Protein AF-A0A8T5R3T9-F1 (afdb_monomer_lite)

Radius of gyration: 33.56 Å; chains: 1; bounding box: 64×72×99 Å

Sequence (765 aa):
MAFEPASALIGLREGMEIFLVVGILLGILRRLGHGDRASVVWIGFAAGAATAAVVGVLLVNTVAEWFEASGGAMLFEVIVALAAVAVLTWMVLWMQRHAKTMVSDLKARTEAAATSGKWFAIGFLAYVTVIREGLEIVLFYSALAAQSDWGSILLSGLVGFAVSGVLALLVFRFMVKVDVRRFFAVSGLFLILIAAGLLVHVVHALSDLGWLPHAAPLWDTSATLPDEDHWLGGPLHAFMGYEDRPTALQLLLYLGYILGVGGWYLTRLSADDRQKRTGTTAAILFVLLLALFAIGGAVSTATDDHEEATGAHDALDHKALTAGGVAALEPYDGKVGILIRQHGEWVHYNASTYESVKAFVDGIWPYTGLPPELLKVDEGTYFIDDAHPWSDEVHIDTELVDAWLSSWSLPATPVKDPLGVSEVDELAGKGGFYFAPGQGPGMGEGDMYEIFGLSAYRTWLQMENHSPMYDAVKTSWALLEEHMTRHYGDKVVPAFAFHVDPKMDPSETTEAAAQKLADADVDLVIDVYQSSVHSDSMDTCMMRPHTEHALRAAGYDGPIVHMDRPAGLHPAWGATVARYLKEQAERLPDDAQYSVQLTQHGARPGGQNPCGEGPDKYHRLTQEEFAVSYTAVRDALGPDVAIRHVYGQGADARDDGVLSPVEALELDRQQGYTHSLILPYEFWGNAMDNLVYLRGSLGCAPETAPCYDADYETNGTHEGVAYTVLSATYGTEGKITALLAQIDRTLAEALGGEPVETENDGAHH

pLDDT: mean 77.37, std 18.15, range [23.2, 98.12]

Structure (mmCIF, N/CA/C/O backbone):
data_AF-A0A8T5R3T9-F1
#
_entry.id   AF-A0A8T5R3T9-F1
#
loop_
_atom_site.group_PDB
_atom_site.id
_atom_site.type_symbol
_atom_site.label_atom_id
_atom_site.label_alt_id
_atom_site.label_comp_id
_atom_site.label_asym_id
_atom_site.label_entity_id
_atom_site.label_seq_id
_atom_site.pdbx_PDB_ins_code
_atom_site.Cartn_x
_atom_site.Cartn_y
_atom_site.Cartn_z
_atom_site.occupancy
_atom_site.B_iso_or_equiv
_atom_site.auth_seq_id
_atom_site.auth_comp_id
_atom_site.auth_asym_id
_atom_site.auth_atom_id
_atom_site.pdbx_PDB_model_num
ATOM 1 N N . MET A 1 1 ? -12.540 17.359 -53.128 1.00 52.94 1 MET A N 1
ATOM 2 C CA . MET A 1 1 ? -12.159 16.658 -51.895 1.00 52.94 1 MET A CA 1
ATOM 3 C C . MET A 1 1 ? -12.466 15.190 -52.075 1.00 52.94 1 MET A C 1
ATOM 5 O O . MET A 1 1 ? -13.637 14.856 -52.240 1.00 52.94 1 MET A O 1
ATOM 9 N N . ALA A 1 2 ? -11.431 14.357 -52.121 1.00 66.06 2 ALA A N 1
ATOM 10 C CA . ALA A 1 2 ? -11.582 12.924 -51.895 1.00 66.06 2 ALA A CA 1
ATOM 11 C C . ALA A 1 2 ? -11.769 12.671 -50.385 1.00 66.06 2 ALA A C 1
ATOM 13 O O . ALA A 1 2 ? -11.654 13.598 -49.579 1.00 66.06 2 ALA A O 1
ATOM 14 N N . PHE A 1 3 ? -12.079 11.432 -50.003 1.00 71.75 3 PHE A N 1
ATOM 15 C CA . PHE A 1 3 ? -11.952 11.000 -48.612 1.00 71.75 3 PHE A CA 1
ATOM 16 C C . PHE A 1 3 ? -10.586 10.334 -48.444 1.00 71.75 3 PHE A C 1
ATOM 18 O O . PHE A 1 3 ? -10.349 9.298 -49.059 1.00 71.75 3 PHE A O 1
ATOM 25 N N . GLU A 1 4 ? -9.722 10.932 -47.628 1.00 74.56 4 GLU A N 1
ATOM 26 C CA . GLU A 1 4 ? -8.343 10.517 -47.356 1.00 74.56 4 GLU A CA 1
ATOM 27 C C . GLU A 1 4 ? -8.296 9.546 -46.167 1.00 74.56 4 GLU A C 1
ATOM 29 O O . GLU A 1 4 ? -8.364 9.985 -45.009 1.00 74.56 4 GLU A O 1
ATOM 34 N N . PRO A 1 5 ? -8.170 8.224 -46.394 1.00 68.44 5 PRO A N 1
ATOM 35 C CA . PRO A 1 5 ? -8.350 7.247 -45.325 1.00 68.44 5 PRO A CA 1
ATOM 36 C C . PRO A 1 5 ? -7.222 7.294 -44.286 1.00 68.44 5 PRO A C 1
ATOM 38 O O . PRO A 1 5 ? -7.473 7.053 -43.106 1.00 68.44 5 PRO A O 1
ATOM 41 N N . ALA A 1 6 ? -6.000 7.650 -44.701 1.00 70.56 6 ALA A N 1
ATOM 42 C CA . ALA A 1 6 ? -4.855 7.809 -43.807 1.00 70.56 6 ALA A CA 1
ATOM 43 C C . ALA A 1 6 ? -5.057 8.970 -42.821 1.00 70.56 6 ALA A C 1
ATOM 45 O O . ALA A 1 6 ? -4.925 8.782 -41.612 1.00 70.56 6 ALA A O 1
ATOM 46 N N . SER A 1 7 ? -5.477 10.141 -43.315 1.00 80.88 7 SER A N 1
ATOM 47 C CA . SER A 1 7 ? -5.795 11.291 -42.459 1.00 80.88 7 SER A CA 1
ATOM 48 C C . SER A 1 7 ? -6.954 10.982 -41.502 1.00 80.88 7 SER A C 1
ATOM 50 O O . SER A 1 7 ? -6.869 11.293 -40.314 1.00 80.88 7 SER A O 1
ATOM 52 N N . ALA A 1 8 ? -7.993 10.283 -41.975 1.00 81.06 8 ALA A N 1
ATOM 53 C CA . ALA A 1 8 ? -9.087 9.831 -41.118 1.00 81.06 8 ALA A CA 1
ATOM 54 C C . ALA A 1 8 ? -8.630 8.848 -40.022 1.00 81.06 8 ALA A C 1
ATOM 56 O O . ALA A 1 8 ? -9.099 8.952 -38.890 1.00 81.06 8 ALA A O 1
ATOM 57 N N . LEU A 1 9 ? -7.704 7.925 -40.315 1.00 76.38 9 LEU A N 1
ATOM 58 C CA . LEU A 1 9 ? -7.153 6.999 -39.318 1.00 76.38 9 LEU A CA 1
ATOM 59 C C . LEU A 1 9 ? -6.309 7.727 -38.257 1.00 76.38 9 LEU A C 1
ATOM 61 O O . LEU A 1 9 ? -6.423 7.411 -37.075 1.00 76.38 9 LEU A O 1
ATOM 65 N N . ILE A 1 10 ? -5.514 8.721 -38.661 1.00 81.75 10 ILE A N 1
ATOM 66 C CA . ILE A 1 10 ? -4.727 9.566 -37.749 1.00 81.75 10 ILE A CA 1
ATOM 67 C C . ILE A 1 10 ? -5.661 10.373 -36.836 1.00 81.75 10 ILE A C 1
ATOM 69 O O . ILE A 1 10 ? -5.572 10.258 -35.617 1.00 81.75 10 ILE A O 1
ATOM 73 N N . GLY A 1 11 ? -6.631 11.109 -37.393 1.00 85.69 11 GLY A N 1
ATOM 74 C CA . GLY A 1 11 ? -7.612 11.861 -36.597 1.00 85.69 11 GLY A CA 1
ATOM 75 C C . GLY A 1 11 ? -8.448 10.974 -35.661 1.00 85.69 11 GLY A C 1
ATOM 76 O O . GLY A 1 11 ? -8.811 11.393 -34.558 1.00 85.69 11 GLY A O 1
ATOM 77 N N . LEU A 1 12 ? -8.709 9.725 -36.064 1.00 80.62 12 LEU A N 1
ATOM 78 C CA . LEU A 1 12 ? -9.335 8.704 -35.225 1.00 80.62 12 LEU A CA 1
ATOM 79 C C . LEU A 1 12 ? -8.416 8.260 -34.073 1.00 80.62 12 LEU A C 1
ATOM 81 O O . LEU A 1 12 ? -8.896 8.173 -32.945 1.00 80.62 12 LEU A O 1
ATOM 85 N N . ARG A 1 13 ? -7.123 7.996 -34.317 1.00 80.94 13 ARG A N 1
ATOM 86 C CA . ARG A 1 13 ? -6.169 7.616 -33.259 1.00 80.94 13 ARG A CA 1
ATOM 87 C C . ARG A 1 13 ? -5.945 8.769 -32.284 1.00 80.94 13 ARG A C 1
ATOM 89 O O . ARG A 1 13 ? -6.280 8.633 -31.110 1.00 80.94 13 ARG A O 1
ATOM 96 N N . GLU A 1 14 ? -5.435 9.896 -32.765 1.00 86.56 14 GLU A N 1
ATOM 97 C CA . GLU A 1 14 ? -4.939 10.954 -31.876 1.00 86.56 14 GLU A CA 1
ATOM 98 C C . GLU A 1 14 ? -6.102 11.634 -31.145 1.00 86.56 14 GLU A C 1
ATOM 100 O O . GLU A 1 14 ? -6.011 11.973 -29.966 1.00 86.56 14 GLU A O 1
ATOM 105 N N . GLY A 1 15 ? -7.261 11.724 -31.810 1.00 87.06 15 GLY A N 1
ATOM 106 C CA . GLY A 1 15 ? -8.512 12.102 -31.163 1.00 87.06 15 GLY A CA 1
ATOM 107 C C . GLY A 1 15 ? -8.927 11.127 -30.060 1.00 87.06 15 GLY A C 1
ATOM 108 O O . GLY A 1 15 ? -9.339 11.578 -28.997 1.00 87.06 15 GLY A O 1
ATOM 109 N N . MET A 1 16 ? -8.779 9.808 -30.242 1.00 80.44 16 MET A N 1
ATOM 110 C CA . MET A 1 16 ? -9.092 8.834 -29.187 1.00 80.44 16 MET A CA 1
ATOM 111 C C . MET A 1 16 ? -8.188 9.025 -27.968 1.00 80.44 16 MET A C 1
ATOM 113 O O . MET A 1 16 ? -8.684 9.015 -26.847 1.00 80.44 16 MET A O 1
ATOM 117 N N . GLU A 1 17 ? -6.885 9.227 -28.168 1.00 80.81 17 GLU A N 1
ATOM 118 C CA . GLU A 1 17 ? -5.930 9.426 -27.070 1.00 80.81 17 GLU A CA 1
ATOM 119 C C . GLU A 1 17 ? -6.218 10.741 -26.319 1.00 80.81 17 GLU A C 1
ATOM 121 O O . GLU A 1 17 ? -6.331 10.734 -25.089 1.00 80.81 17 GLU A O 1
ATOM 126 N N . ILE A 1 18 ? -6.515 11.827 -27.047 1.00 88.88 18 ILE A N 1
ATOM 127 C CA . ILE A 1 18 ? -7.025 13.088 -26.485 1.00 88.88 18 ILE A CA 1
ATOM 128 C C . ILE A 1 18 ? -8.322 12.879 -25.684 1.00 88.88 18 ILE A C 1
ATOM 130 O O . ILE A 1 18 ? -8.411 13.315 -24.535 1.00 88.88 18 ILE A O 1
ATOM 134 N N . PHE A 1 19 ? -9.343 12.236 -26.260 1.00 87.38 19 PHE A N 1
ATOM 135 C CA . PHE A 1 19 ? -10.654 12.089 -25.620 1.00 87.38 19 PHE A CA 1
ATOM 136 C C . PHE A 1 19 ? -10.642 11.101 -24.451 1.00 87.38 19 PHE A C 1
ATOM 138 O O . PHE A 1 19 ? -11.397 11.299 -23.500 1.00 87.38 19 PHE A O 1
ATOM 145 N N . LEU A 1 20 ? -9.781 10.080 -24.474 1.00 78.44 20 LEU A N 1
ATOM 146 C CA . LEU A 1 20 ? -9.558 9.197 -23.330 1.00 78.44 20 LEU A CA 1
ATOM 147 C C . LEU A 1 20 ? -8.910 9.964 -22.177 1.00 78.44 20 LEU A C 1
ATOM 149 O O . LEU A 1 20 ? -9.436 9.923 -21.069 1.00 78.44 20 LEU A O 1
ATOM 153 N N . VAL A 1 21 ? -7.838 10.725 -22.422 1.00 82.19 21 VAL A N 1
ATOM 154 C CA . VAL A 1 21 ? -7.196 11.539 -21.375 1.00 82.19 21 VAL A CA 1
ATOM 155 C C . VAL A 1 21 ? -8.165 12.588 -20.829 1.00 82.19 21 VAL A C 1
ATOM 157 O O . VAL A 1 21 ? -8.410 12.622 -19.627 1.00 82.19 21 VAL A O 1
ATOM 160 N N . VAL A 1 22 ? -8.793 13.396 -21.688 1.00 86.12 22 VAL A N 1
ATOM 161 C CA . VAL A 1 22 ? -9.768 14.419 -21.266 1.00 86.12 22 VAL A CA 1
ATOM 162 C C . VAL A 1 22 ? -10.962 13.794 -20.535 1.00 86.12 22 VAL A C 1
ATOM 164 O O . VAL A 1 22 ? -11.418 14.343 -19.534 1.00 86.12 22 VAL A O 1
ATOM 167 N N . GLY A 1 23 ? -11.441 12.629 -20.975 1.00 80.56 23 GLY A N 1
ATOM 168 C CA . GLY A 1 23 ? -12.505 11.884 -20.303 1.00 80.56 23 GLY A CA 1
ATOM 169 C C . GLY A 1 23 ? -12.095 11.329 -18.935 1.00 80.56 23 GLY A C 1
ATOM 170 O O . GLY A 1 23 ? -12.900 11.380 -18.008 1.00 80.56 23 GLY A O 1
ATOM 171 N N . ILE A 1 24 ? -10.842 10.892 -18.767 1.00 76.81 24 ILE A N 1
ATOM 172 C CA . ILE A 1 24 ? -10.267 10.514 -17.465 1.00 76.81 24 ILE A CA 1
ATOM 173 C C . ILE A 1 24 ? -10.195 11.740 -16.544 1.00 76.81 24 ILE A C 1
ATOM 175 O O . ILE A 1 24 ? -10.698 11.676 -15.425 1.00 76.81 24 ILE A O 1
ATOM 179 N N . LEU A 1 25 ? -9.663 12.877 -17.015 1.00 81.75 25 LEU A N 1
ATOM 180 C CA . LEU A 1 25 ? -9.580 14.117 -16.226 1.00 81.75 25 LEU A CA 1
ATOM 181 C C . LEU A 1 25 ? -10.970 14.602 -15.770 1.00 81.75 25 LEU A C 1
ATOM 183 O O . LEU A 1 25 ? -11.169 14.937 -14.602 1.00 81.75 25 LEU A O 1
ATOM 187 N N . LEU A 1 26 ? -11.954 14.605 -16.675 1.00 82.94 26 LEU A N 1
ATOM 188 C CA . LEU A 1 26 ? -13.341 14.975 -16.371 1.00 82.94 26 LEU A CA 1
ATOM 189 C C . LEU A 1 26 ? -14.043 13.945 -15.471 1.00 82.94 26 LEU A C 1
ATOM 191 O O . LEU A 1 26 ? -14.854 14.329 -14.628 1.00 82.94 26 LEU A O 1
ATOM 195 N N . GLY A 1 27 ? -13.738 12.656 -15.631 1.00 76.19 27 GLY A N 1
ATOM 196 C CA . GLY A 1 27 ? -14.249 11.573 -14.792 1.00 76.19 27 GLY A CA 1
ATOM 197 C C . GLY A 1 27 ? -13.749 11.676 -13.353 1.00 76.19 27 GLY A C 1
ATOM 198 O O . GLY A 1 27 ? -14.552 11.600 -12.428 1.00 76.19 27 GLY A O 1
ATOM 199 N N . ILE A 1 28 ? -12.455 11.945 -13.167 1.00 69.88 28 ILE A N 1
ATOM 200 C CA . ILE A 1 28 ? -11.825 12.167 -11.858 1.00 69.88 28 ILE A CA 1
ATOM 201 C C . ILE A 1 28 ? -12.407 13.407 -11.177 1.00 69.88 28 ILE A C 1
ATOM 203 O O . ILE A 1 28 ? -12.876 13.313 -10.047 1.00 69.88 28 ILE A O 1
ATOM 207 N N . LEU A 1 29 ? -12.478 14.548 -11.876 1.00 78.31 29 LEU A N 1
ATOM 208 C CA . LEU A 1 29 ? -13.113 15.755 -11.332 1.00 78.31 29 LEU A CA 1
ATOM 209 C C . LEU A 1 29 ? -14.579 15.520 -10.942 1.00 78.31 29 LEU A C 1
ATOM 211 O O . LEU A 1 29 ? -15.046 16.080 -9.956 1.00 78.31 29 LEU A O 1
ATOM 215 N N . ARG A 1 30 ? -15.312 14.679 -11.683 1.00 77.75 30 ARG A N 1
ATOM 216 C CA . ARG A 1 30 ? -16.695 14.317 -11.349 1.00 77.75 30 ARG A CA 1
ATOM 217 C C . ARG A 1 30 ? -16.789 13.360 -10.153 1.00 77.75 30 ARG A C 1
ATOM 219 O O . ARG A 1 30 ? -17.720 13.513 -9.369 1.00 77.75 30 ARG A O 1
ATOM 226 N N . ARG A 1 31 ? -15.861 12.403 -10.020 1.00 71.25 31 ARG A N 1
ATOM 227 C CA . ARG A 1 31 ? -15.763 11.459 -8.889 1.00 71.25 31 ARG A CA 1
ATOM 228 C C . ARG A 1 31 ? -15.471 12.204 -7.587 1.00 71.25 31 ARG A C 1
ATOM 230 O O . ARG A 1 31 ? -16.211 12.062 -6.625 1.00 71.25 31 ARG A O 1
ATOM 237 N N . LEU A 1 32 ? -14.478 13.091 -7.606 1.00 68.38 32 LEU A N 1
ATOM 238 C CA . LEU A 1 32 ? -14.053 13.912 -6.466 1.00 68.38 32 LEU A CA 1
ATOM 239 C C . LEU A 1 32 ? -15.002 15.093 -6.155 1.00 68.38 32 LEU A C 1
ATOM 241 O O . LEU A 1 32 ? -14.596 16.067 -5.531 1.00 68.38 32 LEU A O 1
ATOM 245 N N . GLY A 1 33 ? -16.247 15.085 -6.645 1.00 74.62 33 GLY A N 1
ATOM 246 C CA . GLY A 1 33 ? -17.240 16.150 -6.427 1.00 74.62 33 GLY A CA 1
ATOM 247 C C . GLY A 1 33 ? -16.990 17.478 -7.168 1.00 74.62 33 GLY A C 1
ATOM 248 O O . GLY A 1 33 ? -17.932 18.237 -7.394 1.00 74.62 33 GLY A O 1
ATOM 249 N N . HIS A 1 34 ? -15.767 17.739 -7.633 1.00 79.19 34 HIS A N 1
ATOM 250 C CA . HIS A 1 34 ? -15.321 18.950 -8.342 1.00 79.19 34 HIS A CA 1
ATOM 251 C C . HIS A 1 34 ? -15.789 19.064 -9.809 1.00 79.19 34 HIS A C 1
ATOM 253 O O . HIS A 1 34 ? -15.078 19.565 -10.689 1.00 79.19 34 HIS A O 1
ATOM 259 N N . GLY A 1 35 ? -17.020 18.631 -10.097 1.00 75.69 35 GLY A N 1
ATOM 260 C CA . GLY A 1 35 ? -17.633 18.721 -11.425 1.00 75.69 35 GLY A CA 1
ATOM 261 C C . GLY A 1 35 ? -17.829 20.161 -11.926 1.00 75.69 35 GLY A C 1
ATOM 262 O O . GLY A 1 35 ? -17.916 20.380 -13.134 1.00 75.69 35 GLY A O 1
ATOM 263 N N . ASP A 1 36 ? -17.833 21.152 -11.029 1.00 80.19 36 ASP A N 1
ATOM 264 C CA . ASP A 1 36 ? -17.809 22.587 -11.348 1.00 80.19 36 ASP A CA 1
ATOM 265 C C . ASP A 1 36 ? -16.499 23.012 -12.047 1.00 80.19 36 ASP A C 1
ATOM 267 O O . ASP A 1 36 ? -16.494 23.890 -12.919 1.00 80.19 36 ASP A O 1
ATOM 271 N N . ARG A 1 37 ? -15.384 22.343 -11.722 1.00 85.38 37 ARG A N 1
ATOM 272 C CA . ARG A 1 37 ? -14.047 22.608 -12.279 1.00 85.38 37 ARG A CA 1
ATOM 273 C C . ARG A 1 37 ? -13.768 21.916 -13.607 1.00 85.38 37 ARG A C 1
ATOM 275 O O . ARG A 1 37 ? -12.710 22.148 -14.186 1.00 85.38 37 ARG A O 1
ATOM 282 N N . ALA A 1 38 ? -14.734 21.185 -14.169 1.00 86.38 38 ALA A N 1
ATOM 283 C CA . ALA A 1 38 ? -14.664 20.653 -15.536 1.00 86.38 38 ALA A CA 1
ATOM 284 C C . ALA A 1 38 ? -14.294 21.727 -16.584 1.00 86.38 38 ALA A C 1
ATOM 286 O O . ALA A 1 38 ? -13.601 21.445 -17.560 1.00 86.38 38 ALA A O 1
ATOM 287 N N . SER A 1 39 ? -14.706 22.978 -16.352 1.00 89.38 39 SER A N 1
ATOM 288 C CA . SER A 1 39 ? -14.326 24.157 -17.144 1.00 89.38 39 SER A CA 1
ATOM 289 C C . SER A 1 39 ? -12.808 24.325 -17.324 1.00 89.38 39 SER A C 1
ATOM 291 O O . SER A 1 39 ? -12.369 24.736 -18.394 1.00 89.38 39 SER A O 1
ATOM 293 N N . VAL A 1 40 ? -11.998 23.957 -16.327 1.00 88.69 40 VAL A N 1
ATOM 294 C CA . VAL A 1 40 ? -10.531 24.079 -16.355 1.00 88.69 40 VAL A CA 1
ATOM 295 C C . VAL A 1 40 ? -9.903 23.086 -17.341 1.00 88.69 40 VAL A C 1
ATOM 297 O O . VAL A 1 40 ? -8.989 23.453 -18.080 1.00 88.69 40 VAL A O 1
ATOM 300 N N . VAL A 1 41 ? -10.440 21.863 -17.431 1.00 91.88 41 VAL A N 1
ATOM 301 C CA . VAL A 1 41 ? -10.025 20.864 -18.435 1.00 91.88 41 VAL A CA 1
ATOM 302 C C . VAL A 1 41 ? -10.410 21.323 -19.842 1.00 91.88 41 VAL A C 1
ATOM 304 O O . VAL A 1 41 ? -9.593 21.242 -20.755 1.00 91.88 41 VAL A O 1
ATOM 307 N N . TRP A 1 42 ? -11.617 21.872 -20.022 1.00 92.50 42 TRP A N 1
ATOM 308 C CA . TRP A 1 42 ? -12.057 22.403 -21.319 1.00 92.50 42 TRP A CA 1
ATOM 309 C C . TRP A 1 42 ? -11.244 23.619 -21.782 1.00 92.50 42 TRP A C 1
ATOM 311 O O . TRP A 1 42 ? -10.967 23.736 -22.974 1.00 92.50 42 TRP A O 1
ATOM 321 N N . ILE A 1 43 ? -10.810 24.488 -20.862 1.00 92.56 43 ILE A N 1
ATOM 322 C CA . ILE A 1 43 ? -9.871 25.583 -21.159 1.00 92.56 43 ILE A CA 1
ATOM 323 C C . ILE A 1 43 ? -8.512 25.020 -21.594 1.00 92.56 43 ILE A C 1
ATOM 325 O O . ILE A 1 43 ? -7.975 25.471 -22.603 1.00 92.56 43 ILE A O 1
ATOM 329 N N . GLY A 1 44 ? -7.986 24.009 -20.891 1.00 91.25 44 GLY A N 1
ATOM 330 C CA . GLY A 1 44 ? -6.746 23.323 -21.267 1.00 91.25 44 GLY A CA 1
ATOM 331 C C . GLY A 1 44 ? -6.813 22.694 -22.661 1.00 91.25 44 GLY A C 1
ATOM 332 O O . GLY A 1 44 ? -5.952 22.958 -23.498 1.00 91.25 44 GLY A O 1
ATOM 333 N N . PHE A 1 45 ? -7.883 21.946 -22.947 1.00 94.31 45 PHE A N 1
ATOM 334 C CA . PHE A 1 45 ? -8.159 21.358 -24.263 1.00 94.31 45 PHE A CA 1
ATOM 335 C C . PHE A 1 45 ? -8.254 22.423 -25.366 1.00 94.31 45 PHE A C 1
ATOM 337 O O . PHE A 1 45 ? -7.578 22.315 -26.387 1.00 94.31 45 PHE A O 1
ATOM 344 N N . ALA A 1 46 ? -9.046 23.480 -25.157 1.00 94.62 46 ALA A N 1
ATOM 345 C CA . ALA A 1 46 ? -9.224 24.538 -26.149 1.00 94.62 46 ALA A CA 1
ATOM 346 C C . ALA A 1 46 ? -7.918 25.303 -26.419 1.00 94.62 46 ALA A C 1
ATOM 348 O O . ALA A 1 46 ? -7.615 25.610 -27.571 1.00 94.62 46 ALA A O 1
ATOM 349 N N . ALA A 1 47 ? -7.121 25.569 -25.379 1.00 93.19 47 ALA A N 1
ATOM 350 C CA . ALA A 1 47 ? -5.810 26.191 -25.516 1.00 93.19 47 ALA A CA 1
ATOM 351 C C . ALA A 1 47 ? -4.802 25.267 -26.224 1.00 93.19 47 ALA A C 1
ATOM 353 O O . ALA A 1 47 ? -4.077 25.733 -27.098 1.00 93.19 47 ALA A O 1
ATOM 354 N N . GLY A 1 48 ? -4.780 23.967 -25.909 1.00 93.25 48 GLY A N 1
ATOM 355 C CA . GLY A 1 48 ? -3.876 22.998 -26.539 1.00 93.25 48 GLY A CA 1
ATOM 356 C C . GLY A 1 48 ? -4.169 22.838 -28.030 1.00 93.25 48 GLY A C 1
ATOM 357 O O . GLY A 1 48 ? -3.262 22.939 -28.856 1.00 93.25 48 GLY A O 1
ATOM 358 N N . ALA A 1 49 ? -5.452 22.702 -28.383 1.00 92.06 49 ALA A N 1
ATOM 359 C CA . ALA A 1 49 ? -5.909 22.632 -29.768 1.00 92.06 49 ALA A CA 1
ATOM 360 C C . ALA A 1 49 ? -5.631 23.937 -30.536 1.00 92.06 49 ALA A C 1
ATOM 362 O O . ALA A 1 49 ? -5.215 23.893 -31.693 1.00 92.06 49 ALA A O 1
ATOM 363 N N . ALA A 1 50 ? -5.800 25.100 -29.892 1.00 93.81 50 ALA A N 1
ATOM 364 C CA . ALA A 1 50 ? -5.450 26.388 -30.484 1.00 93.81 50 ALA A CA 1
ATOM 365 C C . ALA A 1 50 ? -3.937 26.520 -30.733 1.00 93.81 50 ALA A C 1
ATOM 367 O O . ALA A 1 50 ? -3.547 26.942 -31.820 1.00 93.81 50 ALA A O 1
ATOM 368 N N . THR A 1 51 ? -3.079 26.120 -29.784 1.00 92.25 51 THR A N 1
ATOM 369 C CA . THR A 1 51 ? -1.622 26.145 -29.990 1.00 92.25 51 THR A CA 1
ATOM 370 C C . THR A 1 51 ? -1.201 25.177 -31.094 1.00 92.25 51 THR A C 1
ATOM 372 O O . THR A 1 51 ? -0.433 25.574 -31.967 1.00 92.25 51 THR A O 1
ATOM 375 N N . ALA A 1 52 ? -1.730 23.948 -31.123 1.00 91.12 52 ALA A N 1
ATOM 376 C CA . ALA A 1 52 ? -1.451 22.991 -32.195 1.00 91.12 52 ALA A CA 1
ATOM 377 C C . ALA A 1 52 ? -1.854 23.549 -33.574 1.00 91.12 52 ALA A C 1
ATOM 379 O O . ALA A 1 52 ? -1.042 23.551 -34.499 1.00 91.12 52 ALA A O 1
ATOM 380 N N . ALA A 1 53 ? -3.057 24.123 -33.699 1.00 88.81 53 ALA A N 1
ATOM 381 C CA . ALA A 1 53 ? -3.513 24.757 -34.936 1.00 88.81 53 ALA A CA 1
ATOM 382 C C . ALA A 1 53 ? -2.628 25.947 -35.356 1.00 88.81 53 ALA A C 1
ATOM 384 O O . ALA A 1 53 ? -2.285 26.068 -36.531 1.00 88.81 53 ALA A O 1
ATOM 385 N N . VAL A 1 54 ? -2.207 26.800 -34.413 1.00 91.62 54 VAL A N 1
ATOM 386 C CA . VAL A 1 54 ? -1.276 27.911 -34.684 1.00 91.62 54 VAL A CA 1
ATOM 387 C C . VAL A 1 54 ? 0.090 27.396 -35.144 1.00 91.62 54 VAL A C 1
ATOM 389 O O . VAL A 1 54 ? 0.631 27.926 -36.112 1.00 91.62 54 VAL A O 1
ATOM 392 N N . VAL A 1 55 ? 0.637 26.352 -34.514 1.00 87.62 55 VAL A N 1
ATOM 393 C CA . VAL A 1 55 ? 1.916 25.757 -34.935 1.00 87.62 55 VAL A CA 1
ATOM 394 C C . VAL A 1 55 ? 1.799 25.115 -36.318 1.00 87.62 55 VAL A C 1
ATOM 396 O O . VAL A 1 55 ? 2.695 25.317 -37.129 1.00 87.62 55 VAL A O 1
ATOM 399 N N . GLY A 1 56 ? 0.696 24.434 -36.643 1.00 84.88 56 GLY A N 1
ATOM 400 C CA . GLY A 1 56 ? 0.457 23.912 -37.994 1.00 84.88 56 GLY A CA 1
ATOM 401 C C . GLY A 1 56 ? 0.359 25.012 -39.054 1.00 84.88 56 GLY A C 1
ATOM 402 O O . GLY A 1 56 ? 1.016 24.936 -40.090 1.00 84.88 56 GLY A O 1
ATOM 403 N N . VAL A 1 57 ? -0.382 26.088 -38.770 1.00 85.38 57 VAL A N 1
ATOM 404 C CA . VAL A 1 57 ? -0.473 27.261 -39.656 1.00 85.38 57 VAL A CA 1
ATOM 405 C C . VAL A 1 57 ? 0.894 27.930 -39.849 1.00 85.38 57 VAL A C 1
ATOM 407 O O . VAL A 1 57 ? 1.215 28.317 -40.971 1.00 85.38 57 VAL A O 1
ATOM 410 N N . LEU A 1 58 ? 1.725 28.028 -38.809 1.00 83.25 58 LEU A N 1
ATOM 411 C CA . LEU A 1 58 ? 3.094 28.542 -38.924 1.00 83.25 58 LEU A CA 1
ATOM 412 C C . LEU A 1 58 ? 4.004 27.584 -39.707 1.00 83.25 58 LEU A C 1
ATOM 414 O O . LEU A 1 58 ? 4.738 28.039 -40.583 1.00 83.25 58 LEU A O 1
ATOM 418 N N . LEU A 1 59 ? 3.947 26.276 -39.444 1.00 79.75 59 LEU A N 1
ATOM 419 C CA . LEU A 1 59 ? 4.768 25.271 -40.123 1.00 79.75 59 LEU A CA 1
ATOM 420 C C . LEU A 1 59 ? 4.542 25.322 -41.641 1.00 79.75 59 LEU A C 1
ATOM 422 O O . LEU A 1 59 ? 5.500 25.437 -42.404 1.00 79.75 59 LEU A O 1
ATOM 426 N N . VAL A 1 60 ? 3.276 25.339 -42.064 1.00 75.00 60 VAL A N 1
ATOM 427 C CA . VAL A 1 60 ? 2.896 25.417 -43.479 1.00 75.00 60 VAL A CA 1
ATOM 428 C C . VAL A 1 60 ? 3.227 26.790 -44.080 1.00 75.00 60 VAL A C 1
ATOM 430 O O . VAL A 1 60 ? 4.018 26.866 -45.011 1.00 75.00 60 VAL A O 1
ATOM 433 N N . ASN A 1 61 ? 2.696 27.891 -43.537 1.00 75.44 61 ASN A N 1
ATOM 434 C CA . ASN A 1 61 ? 2.779 29.208 -44.198 1.00 75.44 61 ASN A CA 1
ATOM 435 C C . ASN A 1 61 ? 4.083 29.984 -43.914 1.00 75.44 61 ASN A C 1
ATOM 437 O O . ASN A 1 61 ? 4.230 31.113 -44.367 1.00 75.44 61 ASN A O 1
ATOM 441 N N . THR A 1 62 ? 5.021 29.450 -43.121 1.00 74.19 62 THR A N 1
ATOM 442 C CA . THR A 1 62 ? 6.315 30.127 -42.869 1.00 74.19 62 THR A CA 1
ATOM 443 C C . THR A 1 62 ? 7.531 29.247 -43.097 1.00 74.19 62 THR A C 1
ATOM 445 O O . THR A 1 62 ? 8.533 29.749 -43.600 1.00 74.19 62 THR A O 1
ATOM 448 N N . VAL A 1 63 ? 7.470 27.949 -42.775 1.00 67.06 63 VAL A N 1
ATOM 449 C CA . VAL A 1 63 ? 8.624 27.060 -42.979 1.00 67.06 63 VAL A CA 1
ATOM 450 C C . VAL A 1 63 ? 8.623 26.521 -44.407 1.00 67.06 63 VAL A C 1
ATOM 452 O O . VAL A 1 63 ? 9.646 26.644 -45.078 1.00 67.06 63 VAL A O 1
ATOM 455 N N . ALA A 1 64 ? 7.486 26.026 -44.915 1.00 66.75 64 ALA A N 1
ATOM 456 C CA . ALA A 1 64 ? 7.410 25.563 -46.303 1.00 66.75 64 ALA A CA 1
ATOM 457 C C . ALA A 1 64 ? 7.669 26.712 -47.298 1.00 66.75 64 ALA A C 1
ATOM 459 O O . ALA A 1 64 ? 8.567 26.586 -48.127 1.00 66.75 64 ALA A O 1
ATOM 460 N N . GLU A 1 65 ? 7.003 27.868 -47.145 1.00 70.94 65 GLU A N 1
ATOM 461 C CA . GLU A 1 65 ? 7.246 29.057 -47.990 1.00 70.94 65 GLU A CA 1
ATOM 462 C C . GLU A 1 65 ? 8.722 29.508 -47.984 1.00 70.94 65 GLU A C 1
ATOM 464 O O . GLU A 1 65 ? 9.266 29.891 -49.021 1.00 70.94 65 GLU A O 1
ATOM 469 N N . TRP A 1 66 ? 9.409 29.442 -46.835 1.00 68.94 66 TRP A N 1
ATOM 470 C CA . TRP A 1 66 ? 10.828 29.808 -46.745 1.00 68.94 66 TRP A CA 1
ATOM 471 C C . TRP A 1 66 ? 11.743 28.800 -47.454 1.00 68.94 66 TRP A C 1
ATOM 473 O O . TRP A 1 66 ? 12.715 29.200 -48.104 1.00 68.94 66 TRP A O 1
ATOM 483 N N . PHE A 1 67 ? 11.431 27.502 -47.379 1.00 66.25 67 PHE A N 1
ATOM 484 C CA . PHE A 1 67 ? 12.148 26.474 -48.133 1.00 66.25 67 PHE A CA 1
ATOM 485 C C . PHE A 1 67 ? 11.854 26.550 -49.640 1.00 66.25 67 PHE A C 1
ATOM 487 O O . PHE A 1 67 ? 12.796 26.444 -50.423 1.00 66.25 67 PHE A O 1
ATOM 494 N N . GLU A 1 68 ? 10.616 26.818 -50.066 1.00 69.94 68 GLU A N 1
ATOM 495 C CA . GLU A 1 68 ? 10.274 27.101 -51.470 1.00 69.94 68 GLU A CA 1
ATOM 496 C C . GLU A 1 68 ? 11.053 28.307 -52.008 1.00 69.94 68 GLU A C 1
ATOM 498 O O . GLU A 1 68 ? 11.756 28.193 -53.014 1.00 69.94 68 GLU A O 1
ATOM 503 N N . ALA A 1 69 ? 11.016 29.442 -51.300 1.00 70.00 69 ALA A N 1
ATOM 504 C CA . ALA A 1 69 ? 11.747 30.657 -51.667 1.00 70.00 69 ALA A CA 1
ATOM 505 C C . ALA A 1 69 ? 13.277 30.464 -51.699 1.00 70.00 69 ALA A C 1
ATOM 507 O O . ALA A 1 69 ? 13.979 31.191 -52.405 1.00 70.00 69 ALA A O 1
ATOM 508 N N . SER A 1 70 ? 13.790 29.471 -50.967 1.00 71.44 70 SER A N 1
ATOM 509 C CA . SER A 1 70 ? 15.205 29.076 -50.955 1.00 71.44 70 SER A CA 1
ATOM 510 C C . SER A 1 70 ? 15.557 27.996 -51.995 1.00 71.44 70 SER A C 1
ATOM 512 O O . SER A 1 70 ? 16.714 27.583 -52.069 1.00 71.44 70 SER A O 1
ATOM 514 N N . GLY A 1 71 ? 14.593 27.519 -52.794 1.00 69.06 71 GLY A N 1
ATOM 515 C CA . GLY A 1 71 ? 14.780 26.438 -53.774 1.00 69.06 71 GLY A CA 1
ATOM 516 C C . GLY A 1 71 ? 14.931 25.037 -53.162 1.00 69.06 71 GLY A C 1
ATOM 517 O O . GLY A 1 71 ? 15.399 24.121 -53.832 1.00 69.06 71 GLY A O 1
ATOM 518 N N . GLY A 1 72 ? 14.560 24.871 -51.891 1.00 75.62 72 GLY A N 1
ATOM 519 C CA . GLY A 1 72 ? 14.737 23.661 -51.087 1.00 75.62 72 GLY A CA 1
ATOM 520 C C . GLY A 1 72 ? 13.446 22.904 -50.760 1.00 75.62 72 GLY A C 1
ATOM 521 O O . GLY A 1 72 ? 13.448 22.148 -49.795 1.00 75.62 72 GLY A O 1
ATOM 522 N N . ALA A 1 73 ? 12.357 23.089 -51.515 1.00 71.12 73 ALA A N 1
ATOM 523 C CA . ALA A 1 73 ? 11.052 22.465 -51.244 1.00 71.12 73 ALA A CA 1
ATOM 524 C C . ALA A 1 73 ? 11.128 20.929 -51.071 1.00 71.12 73 ALA A C 1
ATOM 526 O O . ALA A 1 73 ? 10.784 20.414 -50.011 1.00 71.12 73 ALA A O 1
ATOM 527 N N . MET A 1 74 ? 11.707 20.215 -52.044 1.00 74.75 74 MET A N 1
ATOM 528 C CA . MET A 1 74 ? 11.932 18.757 -51.969 1.00 74.75 74 MET A CA 1
ATOM 529 C C . MET A 1 74 ? 12.845 18.342 -50.795 1.00 74.75 74 MET A C 1
ATOM 531 O O . MET A 1 74 ? 12.744 17.234 -50.276 1.00 74.75 74 MET A O 1
ATOM 535 N N . LEU A 1 75 ? 13.744 19.225 -50.339 1.00 80.00 75 LEU A N 1
ATOM 536 C CA . LEU A 1 75 ? 14.589 18.954 -49.171 1.00 80.00 75 LEU A CA 1
ATOM 537 C C . LEU A 1 75 ? 13.803 19.112 -47.858 1.00 80.00 75 LEU A C 1
ATOM 539 O O . LEU A 1 75 ? 14.007 18.328 -46.935 1.00 80.00 75 LEU A O 1
ATOM 543 N N . PHE A 1 76 ? 12.893 20.088 -47.776 1.00 77.81 76 PHE A N 1
ATOM 544 C CA . PHE A 1 76 ? 11.959 20.230 -46.655 1.00 77.81 76 PHE A CA 1
ATOM 545 C C . PHE A 1 76 ? 11.041 19.013 -46.541 1.00 77.81 76 PHE A C 1
ATOM 547 O O . PHE A 1 76 ? 10.908 18.454 -45.457 1.00 77.81 76 PHE A O 1
ATOM 554 N N . GLU A 1 77 ? 10.492 18.557 -47.664 1.00 76.56 77 GLU A N 1
ATOM 555 C CA . GLU A 1 77 ? 9.671 17.350 -47.764 1.00 76.56 77 GLU A CA 1
ATOM 556 C C . GLU A 1 77 ? 10.401 16.104 -47.230 1.00 76.56 77 GLU A C 1
ATOM 558 O O . GLU A 1 77 ? 9.908 15.445 -46.313 1.00 76.56 77 GLU A O 1
ATOM 563 N N . VAL A 1 78 ? 11.628 15.842 -47.703 1.00 83.38 78 VAL A N 1
ATOM 564 C CA . VAL A 1 78 ? 12.485 14.752 -47.195 1.00 83.38 78 VAL A CA 1
ATOM 565 C C . VAL A 1 78 ? 12.756 14.884 -45.691 1.00 83.38 78 VAL A C 1
ATOM 567 O O . VAL A 1 78 ? 12.717 13.883 -44.973 1.00 83.38 78 VAL A O 1
ATOM 570 N N . ILE A 1 79 ? 13.014 16.097 -45.189 1.00 83.31 79 ILE A N 1
ATOM 571 C CA . ILE A 1 79 ? 13.265 16.348 -43.760 1.00 83.31 79 ILE A CA 1
ATOM 572 C C . ILE A 1 79 ? 12.006 16.090 -42.918 1.00 83.31 79 ILE A C 1
ATOM 574 O O . ILE A 1 79 ? 12.102 15.441 -41.876 1.00 83.31 79 ILE A O 1
ATOM 578 N N . VAL A 1 80 ? 10.833 16.555 -43.358 1.00 79.12 80 VAL A N 1
ATOM 579 C CA . VAL A 1 80 ? 9.552 16.361 -42.658 1.00 79.12 80 VAL A CA 1
ATOM 580 C C . VAL A 1 80 ? 9.142 14.890 -42.668 1.00 79.12 80 VAL A C 1
ATOM 582 O O . VAL A 1 80 ? 8.765 14.364 -41.621 1.00 79.12 80 VAL A O 1
ATOM 585 N N . ALA A 1 81 ? 9.286 14.192 -43.797 1.00 81.69 81 ALA A N 1
ATOM 586 C CA . ALA A 1 81 ? 8.992 12.765 -43.889 1.00 81.69 81 ALA A CA 1
ATOM 587 C C . ALA A 1 81 ? 9.947 11.923 -43.016 1.00 81.69 81 ALA A C 1
ATOM 589 O O . ALA A 1 81 ? 9.488 11.060 -42.268 1.00 81.69 81 ALA A O 1
ATOM 590 N N . LEU A 1 82 ? 11.255 12.219 -43.006 1.00 86.31 82 LEU A N 1
ATOM 591 C CA . LEU A 1 82 ? 12.209 11.580 -42.085 1.00 86.31 82 LEU A CA 1
ATOM 592 C C . LEU A 1 82 ? 11.891 11.868 -40.610 1.00 86.31 82 LEU A C 1
ATOM 594 O O . LEU A 1 82 ? 11.980 10.961 -39.780 1.00 86.31 82 LEU A O 1
ATOM 598 N N . ALA A 1 83 ? 11.497 13.100 -40.274 1.00 82.62 83 ALA A N 1
ATOM 599 C CA . ALA A 1 83 ? 11.080 13.459 -38.921 1.00 82.62 83 ALA A CA 1
ATOM 600 C C . ALA A 1 83 ? 9.809 12.701 -38.502 1.00 82.62 83 ALA A C 1
ATOM 602 O O . ALA A 1 83 ? 9.764 12.159 -37.399 1.00 82.62 83 ALA A O 1
ATOM 603 N N . ALA A 1 84 ? 8.818 12.583 -39.391 1.00 80.94 84 ALA A N 1
ATOM 604 C CA . ALA A 1 84 ? 7.611 11.795 -39.158 1.00 80.94 84 ALA A CA 1
ATOM 605 C C . ALA A 1 84 ? 7.934 10.307 -38.935 1.00 80.94 84 ALA A C 1
ATOM 607 O O . ALA A 1 84 ? 7.477 9.736 -37.947 1.00 80.94 84 ALA A O 1
ATOM 608 N N . VAL A 1 85 ? 8.790 9.690 -39.763 1.00 87.31 85 VAL A N 1
ATOM 609 C CA . VAL A 1 85 ? 9.253 8.300 -39.560 1.00 87.31 85 VAL A CA 1
ATOM 610 C C . VAL A 1 85 ? 9.965 8.140 -38.214 1.00 87.31 85 VAL A C 1
ATOM 612 O O . VAL A 1 85 ? 9.707 7.171 -37.495 1.00 87.31 85 VAL A O 1
ATOM 615 N N . ALA A 1 86 ? 10.831 9.082 -37.830 1.00 86.69 86 ALA A N 1
ATOM 616 C CA . ALA A 1 86 ? 11.536 9.038 -36.550 1.00 86.69 86 ALA A CA 1
ATOM 617 C C . ALA A 1 86 ? 10.579 9.155 -35.348 1.00 86.69 86 ALA A C 1
ATOM 619 O O . ALA A 1 86 ? 10.695 8.370 -34.405 1.00 86.69 86 ALA A O 1
ATOM 620 N N . VAL A 1 87 ? 9.608 10.076 -35.398 1.00 80.50 87 VAL A N 1
ATOM 621 C CA . VAL A 1 87 ? 8.594 10.281 -34.347 1.00 80.50 87 VAL A CA 1
ATOM 622 C C . VAL A 1 87 ? 7.646 9.085 -34.243 1.00 80.50 87 VAL A C 1
ATOM 624 O O . VAL A 1 87 ? 7.448 8.581 -33.139 1.00 80.50 87 VAL A O 1
ATOM 627 N N . LEU A 1 88 ? 7.137 8.563 -35.367 1.00 78.50 88 LEU A N 1
ATOM 628 C CA . LEU A 1 88 ? 6.324 7.339 -35.406 1.00 78.50 88 LEU A CA 1
ATOM 629 C C . LEU A 1 88 ? 7.075 6.161 -34.778 1.00 78.50 88 LEU A C 1
ATOM 631 O O . LEU A 1 88 ? 6.554 5.498 -33.883 1.00 78.50 88 LEU A O 1
ATOM 635 N N . THR A 1 89 ? 8.329 5.942 -35.192 1.00 85.00 89 THR A N 1
ATOM 636 C CA . THR A 1 89 ? 9.171 4.871 -34.640 1.00 85.00 89 THR A CA 1
ATOM 637 C C . THR A 1 89 ? 9.365 5.054 -33.135 1.00 85.00 89 THR A C 1
ATOM 639 O O . THR A 1 89 ? 9.129 4.125 -32.367 1.00 85.00 89 THR A O 1
ATOM 642 N N . TRP A 1 90 ? 9.762 6.250 -32.687 1.00 83.19 90 TRP A N 1
ATOM 643 C CA . TRP A 1 90 ? 9.985 6.536 -31.270 1.00 83.19 90 TRP A CA 1
ATOM 644 C C . TRP A 1 90 ? 8.725 6.313 -30.432 1.00 83.19 90 TRP A C 1
ATOM 646 O O . TRP A 1 90 ? 8.775 5.610 -29.424 1.00 83.19 90 TRP A O 1
ATOM 656 N N . MET A 1 91 ? 7.591 6.869 -30.855 1.00 72.06 91 MET A N 1
ATOM 657 C CA . MET A 1 91 ? 6.351 6.812 -30.093 1.00 72.06 91 MET A CA 1
ATOM 658 C C . MET A 1 91 ? 5.763 5.403 -30.031 1.00 72.06 91 MET A C 1
ATOM 660 O O . MET A 1 91 ? 5.352 4.982 -28.954 1.00 72.06 91 MET A O 1
ATOM 664 N N . VAL A 1 92 ? 5.753 4.648 -31.134 1.00 75.94 92 VAL A N 1
ATOM 665 C CA . VAL A 1 92 ? 5.251 3.262 -31.130 1.00 75.94 92 VAL A CA 1
ATOM 666 C C . VAL A 1 92 ? 6.055 2.398 -30.146 1.00 75.94 92 VAL A C 1
ATOM 668 O O . VAL A 1 92 ? 5.479 1.579 -29.427 1.00 75.94 92 VAL A O 1
ATOM 671 N N . LEU A 1 93 ? 7.369 2.635 -30.038 1.00 78.00 93 LEU A N 1
ATOM 672 C CA . LEU A 1 93 ? 8.257 1.983 -29.068 1.00 78.00 93 LEU A CA 1
ATOM 673 C C . LEU A 1 93 ? 8.108 2.534 -27.634 1.00 78.00 93 LEU A C 1
ATOM 675 O O . LEU A 1 93 ? 8.289 1.786 -26.672 1.00 78.00 93 LEU A O 1
ATOM 679 N N . TRP A 1 94 ? 7.799 3.825 -27.471 1.00 71.75 94 TRP A N 1
ATOM 680 C CA . TRP A 1 94 ? 7.595 4.490 -26.176 1.00 71.75 94 TRP A CA 1
ATOM 681 C C . TRP A 1 94 ? 6.262 4.087 -25.537 1.00 71.75 94 TRP A C 1
ATOM 683 O O . TRP A 1 94 ? 6.238 3.668 -24.378 1.00 71.75 94 TRP A O 1
ATOM 693 N N . MET A 1 95 ? 5.173 4.131 -26.307 1.00 65.44 95 MET A N 1
ATOM 694 C CA . MET A 1 95 ? 3.831 3.727 -25.887 1.00 65.44 95 MET A CA 1
ATOM 695 C C . MET A 1 95 ? 3.820 2.258 -25.459 1.00 65.44 95 MET A C 1
ATOM 697 O O . MET A 1 95 ? 3.264 1.936 -24.414 1.00 65.44 95 MET A O 1
ATOM 701 N N . GLN A 1 96 ? 4.529 1.375 -26.175 1.00 67.00 96 GLN A N 1
ATOM 702 C CA . GLN A 1 96 ? 4.658 -0.035 -25.783 1.00 67.00 96 GLN A CA 1
ATOM 703 C C . GLN A 1 96 ? 5.260 -0.249 -24.382 1.00 67.00 96 GLN A C 1
ATOM 705 O O . GLN A 1 96 ? 4.988 -1.275 -23.763 1.00 67.00 96 GLN A O 1
ATOM 710 N N . ARG A 1 97 ? 6.079 0.689 -23.884 1.00 64.62 97 ARG A N 1
ATOM 711 C CA . ARG A 1 97 ? 6.702 0.608 -22.550 1.00 64.62 97 ARG A CA 1
ATOM 712 C C . ARG A 1 97 ? 5.819 1.202 -21.453 1.00 64.62 97 ARG A C 1
ATOM 714 O O . ARG A 1 97 ? 5.808 0.667 -20.353 1.00 64.62 97 ARG A O 1
ATOM 721 N N . HIS A 1 98 ? 5.073 2.264 -21.757 1.00 54.44 98 HIS A N 1
ATOM 722 C CA . HIS A 1 98 ? 4.317 3.032 -20.758 1.00 54.44 98 HIS A CA 1
ATOM 723 C C . HIS A 1 98 ? 2.815 2.709 -20.727 1.00 54.44 98 HIS A C 1
ATOM 725 O O . HIS A 1 98 ? 2.145 3.054 -19.762 1.00 54.44 98 HIS A O 1
ATOM 731 N N . ALA A 1 99 ? 2.260 1.999 -21.718 1.00 54.56 99 ALA A N 1
ATOM 732 C CA . ALA A 1 99 ? 0.822 1.703 -21.793 1.00 54.56 99 ALA A CA 1
ATOM 733 C C . ALA A 1 99 ? 0.251 0.908 -20.597 1.00 54.56 99 ALA A C 1
ATOM 735 O O . ALA A 1 99 ? -0.963 0.911 -20.410 1.00 54.56 99 ALA A O 1
ATOM 736 N N . LYS A 1 100 ? 1.092 0.242 -19.786 1.00 55.53 100 LYS A N 1
ATOM 737 C CA . LYS A 1 100 ? 0.655 -0.406 -18.535 1.00 55.53 100 LYS A CA 1
ATOM 738 C C . LYS A 1 100 ? 0.399 0.595 -17.398 1.00 55.53 100 LYS A C 1
ATOM 740 O O . LYS A 1 100 ? -0.509 0.358 -16.613 1.00 55.53 100 LYS A O 1
ATOM 745 N N . THR A 1 101 ? 1.154 1.696 -17.323 1.00 54.56 101 THR A N 1
ATOM 746 C CA . THR A 1 101 ? 1.099 2.652 -16.199 1.00 54.56 101 THR A CA 1
ATOM 747 C C . THR A 1 101 ? 0.489 4.002 -16.580 1.00 54.56 101 THR A C 1
ATOM 749 O O . THR A 1 101 ? -0.115 4.655 -15.744 1.00 54.56 101 THR A O 1
ATOM 752 N N . MET A 1 102 ? 0.533 4.422 -17.850 1.00 55.62 102 MET A N 1
ATOM 753 C CA . MET A 1 102 ? 0.151 5.787 -18.255 1.00 55.62 102 MET A CA 1
ATOM 754 C C . MET A 1 102 ? -1.263 6.205 -17.804 1.00 55.62 102 MET A C 1
ATOM 756 O O . MET A 1 102 ? -1.484 7.374 -17.503 1.00 55.62 102 MET A O 1
ATOM 760 N N . VAL A 1 103 ? -2.211 5.263 -17.707 1.00 55.84 103 VAL A N 1
ATOM 761 C CA . VAL A 1 103 ? -3.567 5.521 -17.188 1.00 55.84 103 VAL A CA 1
ATOM 762 C C . VAL A 1 103 ? -3.597 5.630 -15.656 1.00 55.84 103 VAL A C 1
ATOM 764 O O . VAL A 1 103 ? -4.288 6.508 -15.143 1.00 55.84 103 VAL A O 1
ATOM 767 N N . SER A 1 104 ? -2.850 4.798 -14.917 1.00 56.84 104 SER A N 1
ATOM 768 C CA . SER A 1 104 ? -2.738 4.910 -13.453 1.00 56.84 104 SER A CA 1
ATOM 769 C C . SER A 1 104 ? -1.956 6.152 -13.038 1.00 56.84 104 SER A C 1
ATOM 771 O O . SER A 1 104 ? -2.376 6.852 -12.125 1.00 56.84 104 SER A O 1
ATOM 773 N N . ASP A 1 105 ? -0.878 6.476 -13.749 1.00 61.41 105 ASP A N 1
ATOM 774 C CA . ASP A 1 105 ? 0.004 7.605 -13.450 1.00 61.41 105 ASP A CA 1
ATOM 775 C C . ASP A 1 105 ? -0.724 8.929 -13.703 1.00 61.41 105 ASP A C 1
ATOM 777 O O . ASP A 1 105 ? -0.671 9.846 -12.884 1.00 61.41 105 ASP A O 1
ATOM 781 N N . LEU A 1 106 ? -1.457 9.016 -14.821 1.00 61.78 106 LEU A N 1
ATOM 782 C CA . LEU A 1 106 ? -2.343 10.138 -15.125 1.00 61.78 106 LEU A CA 1
ATOM 783 C C . LEU A 1 106 ? -3.457 10.259 -14.078 1.00 61.78 106 LEU A C 1
ATOM 785 O O . LEU A 1 106 ? -3.742 11.371 -13.630 1.00 61.78 106 LEU A O 1
ATOM 789 N N . LYS A 1 107 ? -4.069 9.135 -13.674 1.00 61.50 107 LYS A N 1
ATOM 790 C CA . LYS A 1 107 ? -5.116 9.112 -12.646 1.00 61.50 107 LYS A CA 1
ATOM 791 C C . LYS A 1 107 ? -4.582 9.639 -11.313 1.00 61.50 107 LYS A C 1
ATOM 793 O O . LYS A 1 107 ? -5.088 10.651 -10.842 1.00 61.50 107 LYS A O 1
ATOM 798 N N . ALA A 1 108 ? -3.518 9.044 -10.775 1.00 63.38 108 ALA A N 1
ATOM 799 C CA . ALA A 1 108 ? -2.914 9.426 -9.500 1.00 63.38 108 ALA A CA 1
ATOM 800 C C . ALA A 1 108 ? -2.459 10.896 -9.485 1.00 63.38 108 ALA A C 1
ATOM 802 O O . ALA A 1 108 ? -2.787 11.635 -8.559 1.00 63.38 108 ALA A O 1
ATOM 803 N N . ARG A 1 109 ? -1.787 11.368 -10.548 1.00 66.62 109 ARG A N 1
ATOM 804 C CA . ARG A 1 109 ? -1.362 12.777 -10.671 1.00 66.62 109 ARG A CA 1
ATOM 805 C C . ARG A 1 109 ? -2.545 13.746 -10.734 1.00 66.62 109 ARG A C 1
ATOM 807 O O . ARG A 1 109 ? -2.437 14.865 -10.239 1.00 66.62 109 ARG A O 1
ATOM 814 N N . THR A 1 110 ? -3.668 13.336 -11.325 1.00 59.22 110 THR A N 1
ATOM 815 C CA . THR A 1 110 ? -4.883 14.163 -11.406 1.00 59.22 110 THR A CA 1
ATOM 816 C C . THR A 1 110 ? -5.669 14.149 -10.100 1.00 59.22 110 THR A C 1
ATOM 818 O O . THR A 1 110 ? -6.134 15.203 -9.678 1.00 59.22 110 THR A O 1
ATOM 821 N N . GLU A 1 111 ? -5.795 12.990 -9.448 1.00 64.06 111 GLU A N 1
ATOM 822 C CA . GLU A 1 111 ? -6.436 12.856 -8.137 1.00 64.06 111 GLU A CA 1
ATOM 823 C C . GLU A 1 111 ? -5.659 13.680 -7.092 1.00 64.06 111 GLU A C 1
ATOM 825 O O . GLU A 1 111 ? -6.251 14.551 -6.460 1.00 64.06 111 GLU A O 1
ATOM 830 N N . ALA A 1 112 ? -4.327 13.562 -7.025 1.00 67.06 112 ALA A N 1
ATOM 831 C CA . ALA A 1 112 ? -3.485 14.404 -6.167 1.00 67.06 112 ALA A CA 1
ATOM 832 C C . ALA A 1 112 ? -3.618 15.911 -6.479 1.00 67.06 112 ALA A C 1
ATOM 834 O O . ALA A 1 112 ? -3.832 16.724 -5.578 1.00 67.06 112 ALA A O 1
ATOM 835 N N . ALA A 1 113 ? -3.551 16.308 -7.758 1.00 64.88 113 ALA A N 1
ATOM 836 C CA . ALA A 1 113 ? -3.692 17.713 -8.149 1.00 64.88 113 ALA A CA 1
ATOM 837 C C . ALA A 1 113 ? -5.090 18.293 -7.857 1.00 64.88 113 ALA A C 1
ATOM 839 O O . ALA A 1 113 ? -5.208 19.498 -7.624 1.00 64.88 113 ALA A O 1
ATOM 840 N N . ALA A 1 114 ? -6.138 17.464 -7.858 1.00 59.22 114 ALA A N 1
ATOM 841 C CA . ALA A 1 114 ? -7.492 17.867 -7.489 1.00 59.22 114 ALA A CA 1
ATOM 842 C C . ALA A 1 114 ? -7.637 18.012 -5.969 1.00 59.22 114 ALA A C 1
ATOM 844 O O . ALA A 1 114 ? -8.097 19.058 -5.513 1.00 59.22 114 ALA A O 1
ATOM 845 N N . THR A 1 115 ? -7.172 17.027 -5.193 1.00 62.88 115 THR A N 1
ATOM 846 C CA . THR A 1 115 ? -7.228 17.042 -3.721 1.00 62.88 115 THR A CA 1
ATOM 847 C C . THR A 1 115 ? -6.426 18.203 -3.127 1.00 62.88 115 THR A C 1
ATOM 849 O O . THR A 1 115 ? -6.922 18.902 -2.249 1.00 62.88 115 THR A O 1
ATOM 852 N N . SER A 1 116 ? -5.239 18.518 -3.662 1.00 67.06 116 SER A N 1
ATOM 853 C CA . SER A 1 116 ? -4.492 19.724 -3.260 1.00 67.06 116 SER A CA 1
ATOM 854 C C . SER A 1 116 ? -5.083 21.050 -3.786 1.00 67.06 116 SER A C 1
ATOM 856 O O . SER A 1 116 ? -4.466 22.102 -3.617 1.00 67.06 116 SER A O 1
ATOM 858 N N . GLY A 1 117 ? -6.206 21.040 -4.516 1.00 73.62 117 GLY A N 1
ATOM 859 C CA . GLY A 1 117 ? -6.789 22.237 -5.138 1.00 73.62 117 GLY A CA 1
ATOM 860 C C . GLY A 1 117 ? -5.899 22.909 -6.196 1.00 73.62 117 GLY A C 1
ATOM 861 O O . GLY A 1 117 ? -6.120 24.072 -6.551 1.00 73.62 117 GLY A O 1
ATOM 862 N N . LYS A 1 118 ? -4.890 22.200 -6.723 1.00 76.31 118 LYS A N 1
ATOM 863 C CA . LYS A 1 118 ? -3.862 22.678 -7.667 1.00 76.31 118 LYS A CA 1
ATOM 864 C C . LYS A 1 118 ? -4.447 22.767 -9.105 1.00 76.31 118 LYS A C 1
ATOM 866 O O . LYS A 1 118 ? -3.838 22.307 -10.066 1.00 76.31 118 LYS A O 1
ATOM 871 N N . TRP A 1 119 ? -5.626 23.393 -9.284 1.00 81.12 119 TRP A N 1
ATOM 872 C CA . TRP A 1 119 ? -6.448 23.396 -10.522 1.00 81.12 119 TRP A CA 1
ATOM 873 C C . TRP A 1 119 ? -5.687 23.733 -11.810 1.00 81.12 119 TRP A C 1
ATOM 875 O O . TRP A 1 119 ? -5.942 23.134 -12.855 1.00 81.12 119 TRP A O 1
ATOM 885 N N . PHE A 1 120 ? -4.751 24.686 -11.745 1.00 81.62 120 PHE A N 1
ATOM 886 C CA . PHE A 1 120 ? -3.923 25.062 -12.892 1.00 81.62 120 PHE A CA 1
ATOM 887 C C . PHE A 1 120 ? -3.127 23.870 -13.440 1.00 81.62 120 PHE A C 1
ATOM 889 O O . PHE A 1 120 ? -3.022 23.737 -14.654 1.00 81.62 120 PHE A O 1
ATOM 896 N N . ALA A 1 121 ? -2.643 22.966 -12.581 1.00 76.12 121 ALA A N 1
ATOM 897 C CA . ALA A 1 121 ? -1.927 21.767 -13.006 1.00 76.12 121 ALA A CA 1
ATOM 898 C C . ALA A 1 121 ? -2.824 20.815 -13.814 1.00 76.12 121 ALA A C 1
ATOM 900 O O . ALA A 1 121 ? -2.364 20.262 -14.804 1.00 76.12 121 ALA A O 1
ATOM 901 N N . ILE A 1 122 ? -4.112 20.685 -13.472 1.00 81.75 122 ILE A N 1
ATOM 902 C CA . ILE A 1 122 ? -5.072 19.848 -14.219 1.00 81.75 122 ILE A CA 1
ATOM 903 C C . ILE A 1 122 ? -5.379 20.462 -15.595 1.00 81.75 122 ILE A C 1
ATOM 905 O O . ILE A 1 122 ? -5.392 19.762 -16.607 1.00 81.75 122 ILE A O 1
ATOM 909 N N . GLY A 1 123 ? -5.577 21.784 -15.657 1.00 84.50 123 GLY A N 1
ATOM 910 C CA . GLY A 1 123 ? -5.748 22.500 -16.928 1.00 84.50 123 GLY A CA 1
ATOM 911 C C . GLY A 1 123 ? -4.492 22.459 -17.802 1.00 84.50 123 GLY A C 1
ATOM 912 O O . GLY A 1 123 ? -4.585 22.282 -19.015 1.00 84.50 123 GLY A O 1
ATOM 913 N N . PHE A 1 124 ? -3.312 22.559 -17.188 1.00 83.44 124 PHE A N 1
ATOM 914 C CA . PHE A 1 124 ? -2.025 22.448 -17.870 1.00 83.44 124 PHE A CA 1
ATOM 915 C C . PHE A 1 124 ? -1.732 21.013 -18.331 1.00 83.44 124 PHE A C 1
ATOM 917 O O . PHE A 1 124 ? -1.197 20.828 -19.415 1.00 83.44 124 PHE A O 1
ATOM 924 N N . LEU A 1 125 ? -2.147 19.994 -17.577 1.00 81.62 125 LEU A N 1
ATOM 925 C CA . LEU A 1 125 ? -2.060 18.585 -17.967 1.00 81.62 125 LEU A CA 1
ATOM 926 C C . LEU A 1 125 ? -2.935 18.300 -19.197 1.00 81.62 125 LEU A C 1
ATOM 928 O O . LEU A 1 125 ? -2.443 17.748 -20.178 1.00 81.62 125 LEU A O 1
ATOM 932 N N . ALA A 1 126 ? -4.184 18.783 -19.204 1.00 87.44 126 ALA A N 1
ATOM 933 C CA . ALA A 1 126 ? -5.047 18.739 -20.387 1.00 87.44 126 ALA A CA 1
ATOM 934 C C . ALA A 1 126 ? -4.423 19.477 -21.589 1.00 87.44 126 ALA A C 1
ATOM 936 O O . ALA A 1 126 ? -4.434 18.964 -22.705 1.00 87.44 126 ALA A O 1
ATOM 937 N N . TYR A 1 127 ? -3.840 20.659 -21.360 1.00 89.81 127 TYR A N 1
ATOM 938 C CA . TYR A 1 127 ? -3.126 21.427 -22.385 1.00 89.81 127 TYR A CA 1
ATOM 939 C C . TYR A 1 127 ? -1.928 20.661 -22.966 1.00 89.81 127 TYR A C 1
ATOM 941 O O . TYR A 1 127 ? -1.819 20.561 -24.185 1.00 89.81 127 TYR A O 1
ATOM 949 N N . VAL A 1 128 ? -1.059 20.100 -22.115 1.00 83.56 128 VAL A N 1
ATOM 950 C CA . VAL A 1 128 ? 0.162 19.375 -22.511 1.00 83.56 128 VAL A CA 1
ATOM 951 C C . VAL A 1 128 ? -0.163 18.093 -23.278 1.00 83.56 128 VAL A C 1
ATOM 953 O O . VAL A 1 128 ? 0.526 17.791 -24.249 1.00 83.56 128 VAL A O 1
ATOM 956 N N . THR A 1 129 ? -1.230 17.372 -22.923 1.00 84.50 129 THR A N 1
ATOM 957 C CA . THR A 1 129 ? -1.694 16.245 -23.744 1.00 84.50 129 THR A CA 1
ATOM 958 C C . THR A 1 129 ? -2.201 16.724 -25.102 1.00 84.50 129 THR A C 1
ATOM 960 O O . THR A 1 129 ? -1.745 16.249 -26.136 1.00 84.50 129 THR A O 1
ATOM 963 N N . VAL A 1 130 ? -3.118 17.695 -25.132 1.00 90.25 130 VAL A N 1
ATOM 964 C CA . VAL A 1 130 ? -3.784 18.090 -26.384 1.00 90.25 130 VAL A CA 1
ATOM 965 C C . VAL A 1 130 ? -2.833 18.800 -27.351 1.00 90.25 130 VAL A C 1
ATOM 967 O O . VAL A 1 130 ? -2.968 18.626 -28.560 1.00 90.25 130 VAL A O 1
ATOM 970 N N . ILE A 1 131 ? -1.837 19.545 -26.855 1.00 87.31 131 ILE A N 1
ATOM 971 C CA . ILE A 1 131 ? -0.773 20.075 -27.716 1.00 87.31 131 ILE A CA 1
ATOM 972 C C . ILE A 1 131 ? 0.152 18.962 -28.222 1.00 87.31 131 ILE A C 1
ATOM 974 O O . ILE A 1 131 ? 0.556 19.037 -29.375 1.00 87.31 131 ILE A O 1
ATOM 978 N N . ARG A 1 132 ? 0.470 17.927 -27.428 1.00 83.81 132 ARG A N 1
ATOM 979 C CA . ARG A 1 132 ? 1.313 16.816 -27.891 1.00 83.81 132 ARG A CA 1
ATOM 980 C C . ARG A 1 132 ? 0.649 16.088 -29.056 1.00 83.81 132 ARG A C 1
ATOM 982 O O . ARG A 1 132 ? 1.154 16.163 -30.174 1.00 83.81 132 ARG A O 1
ATOM 989 N N . GLU A 1 133 ? -0.497 15.455 -28.819 1.00 87.75 133 GLU A N 1
ATOM 990 C CA . GLU A 1 133 ? -1.137 14.644 -29.863 1.00 87.75 133 GLU A CA 1
ATOM 991 C C . GLU A 1 133 ? -1.624 15.543 -31.028 1.00 87.75 133 GLU A C 1
ATOM 993 O O . GLU A 1 133 ? -1.633 15.142 -32.190 1.00 87.75 133 GLU A O 1
ATOM 998 N N . GLY A 1 134 ? -1.945 16.816 -30.751 1.00 87.69 134 GLY A N 1
ATOM 999 C CA . GLY A 1 134 ? -2.255 17.828 -31.766 1.00 87.69 134 GLY A CA 1
ATOM 1000 C C . GLY A 1 134 ? -1.068 18.232 -32.653 1.00 87.69 134 GLY A C 1
ATOM 1001 O O . GLY A 1 134 ? -1.258 18.470 -33.846 1.00 87.69 134 GLY A O 1
ATOM 1002 N N . LEU A 1 135 ? 0.155 18.291 -32.115 1.00 84.69 135 LEU A N 1
ATOM 1003 C CA . LEU A 1 135 ? 1.375 18.508 -32.905 1.00 84.69 135 LEU A CA 1
ATOM 1004 C C . LEU A 1 135 ? 1.724 17.283 -33.757 1.00 84.69 135 LEU A C 1
ATOM 1006 O O . LEU A 1 135 ? 2.261 17.439 -34.851 1.00 84.69 135 LEU A O 1
ATOM 1010 N N . GLU A 1 136 ? 1.387 16.083 -33.291 1.00 81.75 136 GLU A N 1
ATOM 1011 C CA . GLU A 1 136 ? 1.539 14.847 -34.060 1.00 81.75 136 GLU A CA 1
ATOM 1012 C C . GLU A 1 136 ? 0.534 14.792 -35.228 1.00 81.75 136 GLU A C 1
ATOM 1014 O O . GLU A 1 136 ? 0.953 14.567 -36.365 1.00 81.75 136 GLU A O 1
ATOM 1019 N N . ILE A 1 137 ? -0.745 15.149 -35.010 1.00 87.00 137 ILE A N 1
ATOM 1020 C CA . ILE A 1 137 ? -1.726 15.379 -36.096 1.00 87.00 137 ILE A CA 1
ATOM 1021 C C . ILE A 1 137 ? -1.162 16.359 -37.139 1.00 87.00 137 ILE A C 1
ATOM 1023 O O . ILE A 1 137 ? -1.211 16.086 -38.339 1.00 87.00 137 ILE A O 1
ATOM 1027 N N . VAL A 1 138 ? -0.613 17.495 -36.690 1.00 87.31 138 VAL A N 1
ATOM 1028 C CA . VAL A 1 138 ? -0.005 18.509 -37.566 1.00 87.31 138 VAL A CA 1
ATOM 1029 C C . VAL A 1 138 ? 1.162 17.931 -38.367 1.00 87.31 138 VAL A C 1
ATOM 1031 O O . VAL A 1 138 ? 1.187 18.097 -39.583 1.00 87.31 138 VAL A O 1
ATOM 1034 N N . LEU A 1 139 ? 2.094 17.222 -37.725 1.00 80.81 139 LEU A N 1
ATOM 1035 C CA . LEU A 1 139 ? 3.259 16.631 -38.388 1.00 80.81 139 LEU A CA 1
ATOM 1036 C C . LEU A 1 139 ? 2.847 15.600 -39.449 1.00 80.81 139 LEU A C 1
ATOM 1038 O O . LEU A 1 139 ? 3.365 15.627 -40.565 1.00 80.81 139 LEU A O 1
ATOM 1042 N N . PHE A 1 140 ? 1.900 14.715 -39.131 1.00 78.12 140 PHE A N 1
ATOM 1043 C CA . PHE A 1 140 ? 1.463 13.673 -40.060 1.00 78.12 140 PHE A CA 1
ATOM 1044 C C . PHE A 1 140 ? 0.607 14.229 -41.203 1.00 78.12 140 PHE A C 1
ATOM 1046 O O . PHE A 1 140 ? 0.756 13.780 -42.337 1.00 78.12 140 PHE A O 1
ATOM 1053 N N . TYR A 1 141 ? -0.231 15.245 -40.965 1.00 85.25 141 TYR A N 1
ATOM 1054 C CA . TYR A 1 141 ? -0.948 15.924 -42.051 1.00 85.25 141 TYR A CA 1
ATOM 1055 C C . TYR A 1 141 ? 0.007 16.739 -42.936 1.00 85.25 141 TYR A C 1
ATOM 1057 O O . TYR A 1 141 ? -0.173 16.745 -44.149 1.00 85.25 141 TYR A O 1
ATOM 1065 N N . SER A 1 142 ? 1.061 17.348 -42.378 1.00 78.88 142 SER A N 1
ATOM 1066 C CA . SER A 1 142 ? 2.125 17.990 -43.165 1.00 78.88 142 SER A CA 1
ATOM 1067 C C . SER A 1 142 ? 2.937 17.002 -44.007 1.00 78.88 142 SER A C 1
ATOM 1069 O O . SER A 1 142 ? 3.363 17.371 -45.095 1.00 78.88 142 SER A O 1
ATOM 1071 N N . ALA A 1 143 ? 3.127 15.759 -43.551 1.00 75.31 143 ALA A N 1
ATOM 1072 C CA . ALA A 1 143 ? 3.754 14.706 -44.354 1.00 75.31 143 ALA A CA 1
ATOM 1073 C C . ALA A 1 143 ? 2.816 14.174 -45.459 1.00 75.31 143 ALA A C 1
ATOM 1075 O O . ALA A 1 143 ? 3.251 13.974 -46.589 1.00 75.31 143 ALA A O 1
ATOM 1076 N N . LEU A 1 144 ? 1.520 14.000 -45.164 1.00 75.00 144 LEU A N 1
ATOM 1077 C CA . LEU A 1 144 ? 0.510 13.595 -46.155 1.00 75.00 144 LEU A CA 1
ATOM 1078 C C . LEU A 1 144 ? 0.215 14.682 -47.202 1.00 75.00 144 LEU A C 1
ATOM 1080 O O . LEU A 1 144 ? -0.203 14.359 -48.309 1.00 75.00 144 LEU A O 1
ATOM 1084 N N . ALA A 1 145 ? 0.460 15.957 -46.894 1.00 75.62 145 ALA A N 1
ATOM 1085 C CA . ALA A 1 145 ? 0.267 17.073 -47.822 1.00 75.62 145 ALA A CA 1
ATOM 1086 C C . ALA A 1 145 ? 1.205 17.061 -49.047 1.00 75.62 145 ALA A C 1
ATOM 1088 O O . ALA A 1 145 ? 0.988 17.833 -49.978 1.00 75.62 145 ALA A O 1
ATOM 1089 N N . ALA A 1 146 ? 2.223 16.191 -49.062 1.00 66.62 146 ALA A N 1
ATOM 1090 C CA . ALA A 1 146 ? 3.014 15.894 -50.256 1.00 66.62 146 ALA A CA 1
ATOM 1091 C C . ALA A 1 146 ? 2.260 15.008 -51.273 1.00 66.62 146 ALA A C 1
ATOM 1093 O O . ALA A 1 146 ? 2.568 15.044 -52.459 1.00 66.62 146 ALA A O 1
ATOM 1094 N N . GLN A 1 147 ? 1.273 14.227 -50.814 1.00 63.62 147 GLN A N 1
ATOM 1095 C CA . GLN A 1 147 ? 0.518 13.245 -51.610 1.00 63.62 147 GLN A CA 1
ATOM 1096 C C . GLN A 1 147 ? -0.940 13.675 -51.858 1.00 63.62 147 GLN A C 1
ATOM 1098 O O . GLN A 1 147 ? -1.496 13.378 -52.913 1.00 63.62 147 GLN A O 1
ATOM 1103 N N . SER A 1 148 ? -1.562 14.391 -50.912 1.00 69.12 148 SER A N 1
ATOM 1104 C CA . SER A 1 148 ? -3.002 14.696 -50.935 1.00 69.12 148 SER A CA 1
ATOM 1105 C C . SER A 1 148 ? -3.315 16.178 -50.683 1.00 69.12 148 SER A C 1
ATOM 1107 O O . SER A 1 148 ? -2.639 16.871 -49.926 1.00 69.12 148 SER A O 1
ATOM 1109 N N . ASP A 1 149 ? -4.412 16.666 -51.270 1.00 80.06 149 ASP A N 1
ATOM 1110 C CA . ASP A 1 149 ? -4.925 18.029 -51.057 1.00 80.06 149 ASP A CA 1
ATOM 1111 C C . ASP A 1 149 ? -5.282 18.295 -49.580 1.00 80.06 149 ASP A C 1
ATOM 1113 O O . ASP A 1 149 ? -6.073 17.564 -48.977 1.00 80.06 149 ASP A O 1
ATOM 1117 N N . TRP A 1 150 ? -4.790 19.412 -49.030 1.00 81.56 150 TRP A N 1
ATOM 1118 C CA . TRP A 1 150 ? -5.099 19.891 -47.676 1.00 81.56 150 TRP A CA 1
ATOM 1119 C C . TRP A 1 150 ? -6.600 19.932 -47.360 1.00 81.56 150 TRP A C 1
ATOM 1121 O O . TRP A 1 150 ? -6.990 19.630 -46.233 1.00 81.56 150 TRP A O 1
ATOM 1131 N N . GLY A 1 151 ? -7.459 20.281 -48.323 1.00 82.69 151 GLY A N 1
ATOM 1132 C CA . GLY A 1 151 ? -8.910 20.268 -48.128 1.00 82.69 151 GLY A CA 1
ATOM 1133 C C . GLY A 1 151 ? -9.473 18.861 -47.895 1.00 82.69 151 GLY A C 1
ATOM 1134 O O . GLY A 1 151 ? -10.370 18.675 -47.072 1.00 82.69 151 GLY A O 1
ATOM 1135 N N . SER A 1 152 ? -8.927 17.871 -48.598 1.00 79.56 152 SER A N 1
ATOM 1136 C CA . SER A 1 152 ? -9.282 16.450 -48.508 1.00 79.56 152 SER A CA 1
ATOM 1137 C C . SER A 1 152 ? -8.729 15.817 -47.226 1.00 79.56 152 SER A C 1
ATOM 1139 O O . SER A 1 152 ? -9.466 15.116 -46.528 1.00 79.56 152 SER A O 1
ATOM 1141 N N . ILE A 1 153 ? -7.487 16.153 -46.855 1.00 84.31 153 ILE A N 1
ATOM 1142 C CA . ILE A 1 153 ? -6.865 15.799 -45.569 1.00 84.31 153 ILE A CA 1
ATOM 1143 C C . ILE A 1 153 ? -7.716 16.342 -44.412 1.00 84.31 153 ILE A C 1
ATOM 1145 O O . ILE A 1 153 ? -8.277 15.566 -43.642 1.00 84.31 153 ILE A O 1
ATOM 1149 N N . LEU A 1 154 ? -7.895 17.665 -44.310 1.00 87.81 154 LEU A N 1
ATOM 1150 C CA . LEU A 1 154 ? -8.571 18.296 -43.168 1.00 87.81 154 LEU A CA 1
ATOM 1151 C C . LEU A 1 154 ? -10.021 17.820 -42.990 1.00 87.81 154 LEU A C 1
ATOM 1153 O O . LEU A 1 154 ? -10.454 17.615 -41.856 1.00 87.81 154 LEU A O 1
ATOM 1157 N N . LEU A 1 155 ? -10.764 17.600 -44.081 1.00 87.31 155 LEU A N 1
ATOM 1158 C CA . LEU A 1 155 ? -12.119 17.044 -44.015 1.00 87.31 155 LEU A CA 1
ATOM 1159 C C . LEU A 1 155 ? -12.123 15.615 -43.450 1.00 87.31 155 LEU A C 1
ATOM 1161 O O . LEU A 1 155 ? -12.930 15.293 -42.578 1.00 87.31 155 LEU A O 1
ATOM 1165 N N . SER A 1 156 ? -11.224 14.762 -43.936 1.00 83.94 156 SER A N 1
ATOM 1166 C CA . SER A 1 156 ? -11.195 13.336 -43.585 1.00 83.94 156 SER A CA 1
ATOM 1167 C C . SER A 1 156 ? -10.662 13.122 -42.169 1.00 83.94 156 SER A C 1
ATOM 1169 O O . SER A 1 156 ? -11.251 12.371 -41.390 1.00 83.94 156 SER A O 1
ATOM 1171 N N . GLY A 1 157 ? -9.627 13.872 -41.790 1.00 88.50 157 GLY A N 1
ATOM 1172 C CA . GLY A 1 157 ? -9.118 13.954 -40.427 1.00 88.50 157 GLY A CA 1
ATOM 1173 C C . GLY A 1 157 ? -10.153 14.456 -39.418 1.00 88.50 157 GLY A C 1
ATOM 1174 O O . GLY A 1 157 ? -10.273 13.888 -38.333 1.00 88.50 157 GLY A O 1
ATOM 1175 N N . LEU A 1 158 ? -10.962 15.461 -39.780 1.00 89.94 158 LEU A N 1
ATOM 1176 C CA . LEU A 1 158 ? -12.066 15.937 -38.937 1.00 89.94 158 LEU A CA 1
ATOM 1177 C C . LEU A 1 158 ? -13.167 14.877 -38.769 1.00 89.94 158 LEU A C 1
ATOM 1179 O O . LEU A 1 158 ? -13.718 14.747 -37.677 1.00 89.94 158 LEU A O 1
ATOM 1183 N N . VAL A 1 159 ? -13.467 14.090 -39.809 1.00 89.00 159 VAL A N 1
ATOM 1184 C CA . VAL A 1 159 ? -14.380 12.938 -39.700 1.00 89.00 159 VAL A CA 1
ATOM 1185 C C . VAL A 1 159 ? -13.808 11.877 -38.754 1.00 89.00 159 VAL A C 1
ATOM 1187 O O . VAL A 1 159 ? -14.527 11.416 -37.869 1.00 89.00 159 VAL A O 1
ATOM 1190 N N . GLY A 1 160 ? -12.518 11.543 -38.866 1.00 86.81 160 GLY A N 1
ATOM 1191 C CA . GLY A 1 160 ? -11.835 10.636 -37.935 1.00 86.81 160 GLY A CA 1
ATOM 1192 C C . GLY A 1 160 ? -11.922 11.104 -36.478 1.00 86.81 160 GLY A C 1
ATOM 1193 O O . GLY A 1 160 ? -12.335 10.344 -35.601 1.00 86.81 160 GLY A O 1
ATOM 1194 N N . PHE A 1 161 ? -11.625 12.383 -36.239 1.00 90.19 161 PHE A N 1
ATOM 1195 C CA . PHE A 1 161 ? -11.691 13.018 -34.920 1.00 90.19 161 PHE A CA 1
ATOM 1196 C C . PHE A 1 161 ? -13.124 13.086 -34.356 1.00 90.19 161 PHE A C 1
ATOM 1198 O O . PHE A 1 161 ? -13.350 12.886 -33.165 1.00 90.19 161 PHE A O 1
ATOM 1205 N N . ALA A 1 162 ? -14.133 13.303 -35.204 1.00 89.25 162 ALA A N 1
ATOM 1206 C CA . ALA A 1 162 ? -15.532 13.235 -34.782 1.00 89.25 162 ALA A CA 1
ATOM 1207 C C . ALA A 1 162 ? -15.944 11.805 -34.377 1.00 89.25 162 ALA A C 1
ATOM 1209 O O . ALA A 1 162 ? -16.652 11.622 -33.384 1.00 89.25 162 ALA A O 1
ATOM 1210 N N . VAL A 1 163 ? -15.478 10.784 -35.107 1.00 85.38 163 VAL A N 1
ATOM 1211 C CA . VAL A 1 163 ? -15.755 9.372 -34.794 1.00 85.38 163 VAL A CA 1
ATOM 1212 C C . VAL A 1 163 ? -15.054 8.932 -33.505 1.00 85.38 163 VAL A C 1
ATOM 1214 O O . VAL A 1 163 ? -15.676 8.234 -32.703 1.00 85.38 163 VAL A O 1
ATOM 1217 N N . SER A 1 164 ? -13.819 9.367 -33.235 1.00 86.19 164 SER A N 1
ATOM 1218 C CA . SER A 1 164 ? -13.144 9.041 -31.968 1.00 86.19 164 SER A CA 1
ATOM 1219 C C . SER A 1 164 ? -13.821 9.678 -30.756 1.00 86.19 164 SER A C 1
ATOM 1221 O O . SER A 1 164 ? -13.960 9.008 -29.735 1.00 86.19 164 SER A O 1
ATOM 1223 N N . GLY A 1 165 ? -14.361 10.895 -30.881 1.00 86.00 165 GLY A N 1
ATOM 1224 C CA . GLY A 1 165 ? -15.205 11.498 -29.842 1.00 86.00 165 GLY A CA 1
ATOM 1225 C C . GLY A 1 165 ? -16.459 10.671 -29.533 1.00 86.00 165 GLY A C 1
ATOM 1226 O O . GLY A 1 165 ? -16.793 10.455 -28.367 1.00 86.00 165 GLY A O 1
ATOM 1227 N N . VAL A 1 166 ? -17.127 10.136 -30.562 1.00 82.75 166 VAL A N 1
ATOM 1228 C CA . VAL A 1 166 ? -18.280 9.231 -30.391 1.00 82.75 166 VAL A CA 1
ATOM 1229 C C . VAL A 1 166 ? -17.864 7.906 -29.743 1.00 82.75 166 VAL A C 1
ATOM 1231 O O . VAL A 1 166 ? -18.535 7.445 -28.821 1.00 82.75 166 VAL A O 1
ATOM 1234 N N . LEU A 1 167 ? -16.755 7.301 -30.175 1.00 75.50 167 LEU A N 1
ATOM 1235 C CA . LEU A 1 167 ? -16.266 6.037 -29.615 1.00 75.50 167 LEU A CA 1
ATOM 1236 C C . LEU A 1 167 ? -15.813 6.185 -28.155 1.00 75.50 167 LEU A C 1
ATOM 1238 O O . LEU A 1 167 ? -16.176 5.347 -27.332 1.00 75.50 167 LEU A O 1
ATOM 1242 N N . ALA A 1 168 ? -15.106 7.262 -27.806 1.00 76.25 168 ALA A N 1
ATOM 1243 C CA . ALA A 1 168 ? -14.734 7.561 -26.426 1.00 76.25 168 ALA A CA 1
ATOM 1244 C C . ALA A 1 168 ? -15.980 7.729 -25.539 1.00 76.25 168 ALA A C 1
ATOM 1246 O O . ALA A 1 168 ? -16.070 7.113 -24.477 1.00 76.25 168 ALA A O 1
ATOM 1247 N N . LEU A 1 169 ? -16.996 8.472 -26.000 1.00 75.75 169 LEU A N 1
ATOM 1248 C CA . LEU A 1 169 ? -18.279 8.591 -25.295 1.00 75.75 169 LEU A CA 1
ATOM 1249 C C . LEU A 1 169 ? -18.984 7.238 -25.104 1.00 75.75 169 LEU A C 1
ATOM 1251 O O . LEU A 1 169 ? -19.593 7.024 -24.057 1.00 75.75 169 LEU A O 1
ATOM 1255 N N . LEU A 1 170 ? -18.894 6.315 -26.068 1.00 71.38 170 LEU A N 1
ATOM 1256 C CA . LEU A 1 170 ? -19.435 4.958 -25.927 1.00 71.38 170 LEU A CA 1
ATOM 1257 C C . LEU A 1 170 ? -18.649 4.124 -24.903 1.00 71.38 170 LEU A C 1
ATOM 1259 O O . LEU A 1 170 ? -19.273 3.463 -24.074 1.00 71.38 170 LEU A O 1
ATOM 1263 N N . VAL A 1 171 ? -17.313 4.196 -24.904 1.00 66.31 171 VAL A N 1
ATOM 1264 C CA . VAL A 1 171 ? -16.452 3.534 -23.904 1.00 66.31 171 VAL A CA 1
ATOM 1265 C C . VAL A 1 171 ? -16.787 4.028 -22.492 1.00 66.31 171 VAL A C 1
ATOM 1267 O O . VAL A 1 171 ? -17.100 3.213 -21.624 1.00 66.31 171 VAL A O 1
ATOM 1270 N N . PHE A 1 172 ? -16.825 5.348 -22.278 1.00 66.12 172 PHE A N 1
ATOM 1271 C CA . PHE A 1 172 ? -17.157 5.940 -20.976 1.00 66.12 172 PHE A CA 1
ATOM 1272 C C . PHE A 1 172 ? -18.615 5.715 -20.544 1.00 66.12 172 PHE A C 1
ATOM 1274 O O . PHE A 1 172 ? -18.889 5.680 -19.347 1.00 66.12 172 PHE A O 1
ATOM 1281 N N . ARG A 1 173 ? -19.568 5.569 -21.478 1.00 60.88 173 ARG A N 1
ATOM 1282 C CA . ARG A 1 173 ? -20.990 5.365 -21.139 1.00 60.88 173 ARG A CA 1
ATOM 1283 C C . ARG A 1 173 ? -21.352 3.912 -20.841 1.00 60.88 173 ARG A C 1
ATOM 1285 O O . ARG A 1 173 ? -22.219 3.689 -20.003 1.00 60.88 173 ARG A O 1
ATOM 1292 N N . PHE A 1 174 ? -20.772 2.952 -21.558 1.00 51.88 174 PHE A N 1
ATOM 1293 C CA . PHE A 1 174 ? -21.241 1.560 -21.545 1.00 51.88 174 PHE A CA 1
ATOM 1294 C C . PHE A 1 174 ? -20.297 0.579 -20.838 1.00 51.88 174 PHE A C 1
ATOM 1296 O O . PHE A 1 174 ? -20.590 -0.613 -20.821 1.00 51.88 174 PHE A O 1
ATOM 1303 N N . MET A 1 175 ? -19.180 1.058 -20.271 1.00 46.06 175 MET A N 1
ATOM 1304 C CA . MET A 1 175 ? -18.185 0.246 -19.547 1.00 46.06 175 MET A CA 1
ATOM 1305 C C . MET A 1 175 ? -17.763 -1.017 -20.325 1.00 46.06 175 MET A C 1
ATOM 1307 O O . MET A 1 175 ? -17.497 -2.082 -19.763 1.00 46.06 175 MET A O 1
ATOM 1311 N N . VAL A 1 176 ? -17.737 -0.905 -21.658 1.00 44.88 176 VAL A N 1
ATOM 1312 C CA . VAL A 1 176 ? -17.412 -2.019 -22.547 1.00 44.88 176 VAL A CA 1
ATOM 1313 C C . VAL A 1 176 ? -15.982 -2.444 -22.247 1.00 44.88 176 VAL A C 1
ATOM 1315 O O . VAL A 1 176 ? -15.075 -1.614 -22.275 1.00 44.88 176 VAL A O 1
ATOM 1318 N N . LYS A 1 177 ? -15.774 -3.744 -22.005 1.00 46.75 177 LYS A N 1
ATOM 1319 C CA . LYS A 1 177 ? -14.454 -4.357 -21.778 1.00 46.75 177 LYS A CA 1
ATOM 1320 C C . LYS A 1 177 ? -13.641 -4.420 -23.083 1.00 46.75 177 LYS A C 1
ATOM 1322 O O . LYS A 1 177 ? -13.242 -5.493 -23.534 1.00 46.75 177 LYS A O 1
ATOM 1327 N N . VAL A 1 178 ? -13.446 -3.264 -23.721 1.00 50.19 178 VAL A N 1
ATOM 1328 C CA . VAL A 1 178 ? -12.522 -3.071 -24.837 1.00 50.19 178 VAL A CA 1
ATOM 1329 C C . VAL A 1 178 ? -11.121 -3.256 -24.279 1.00 50.19 178 VAL A C 1
ATOM 1331 O O . VAL A 1 178 ? -10.697 -2.536 -23.378 1.00 50.19 178 VAL A O 1
ATOM 1334 N N . ASP A 1 179 ? -10.402 -4.233 -24.813 1.00 54.84 179 ASP A N 1
ATOM 1335 C CA . ASP A 1 179 ? -9.002 -4.443 -24.477 1.00 54.84 179 ASP A CA 1
ATOM 1336 C C . ASP A 1 179 ? -8.174 -3.311 -25.116 1.00 54.84 179 ASP A C 1
ATOM 1338 O O . ASP A 1 179 ? -7.802 -3.359 -26.291 1.00 54.84 179 ASP A O 1
ATOM 1342 N N . VAL A 1 180 ? -7.947 -2.248 -24.337 1.00 55.31 180 VAL A N 1
ATOM 1343 C CA . VAL A 1 180 ? -7.206 -1.038 -24.738 1.00 55.31 180 VAL A CA 1
ATOM 1344 C C . VAL A 1 180 ? -5.783 -1.386 -25.198 1.00 55.31 180 VAL A C 1
ATOM 1346 O O . VAL A 1 180 ? -5.269 -0.793 -26.145 1.00 55.31 180 VAL A O 1
ATOM 1349 N N . ARG A 1 181 ? -5.172 -2.421 -24.607 1.00 61.62 181 ARG A N 1
ATOM 1350 C CA . ARG A 1 181 ? -3.867 -2.957 -25.013 1.00 61.62 181 ARG A CA 1
ATOM 1351 C C . ARG A 1 181 ? -3.933 -3.591 -26.406 1.00 61.62 181 ARG A C 1
ATOM 1353 O O . ARG A 1 181 ? -3.032 -3.348 -27.202 1.00 61.62 181 ARG A O 1
ATOM 1360 N N . ARG A 1 182 ? -5.005 -4.313 -26.762 1.00 63.91 182 ARG A N 1
ATOM 1361 C CA . ARG A 1 182 ? -5.231 -4.785 -28.150 1.00 63.91 182 ARG A CA 1
ATOM 1362 C C . ARG A 1 182 ? -5.512 -3.648 -29.127 1.00 63.91 182 ARG A C 1
ATOM 1364 O O . ARG A 1 182 ? -5.033 -3.722 -30.255 1.00 63.91 182 ARG A O 1
ATOM 1371 N N . PHE A 1 183 ? -6.247 -2.611 -28.720 1.00 63.91 183 PHE A N 1
ATOM 1372 C CA . PHE A 1 183 ? -6.463 -1.425 -29.558 1.00 63.91 183 PHE A CA 1
ATOM 1373 C C . PHE A 1 183 ? -5.121 -0.776 -29.936 1.00 63.91 183 PHE A C 1
ATOM 1375 O O . PHE A 1 183 ? -4.824 -0.657 -31.125 1.00 63.91 183 PHE A O 1
ATOM 1382 N N . PHE A 1 184 ? -4.267 -0.482 -28.948 1.00 65.31 184 PHE A N 1
ATOM 1383 C CA . PHE A 1 184 ? -2.935 0.085 -29.187 1.00 65.31 184 PHE A CA 1
ATOM 1384 C C . PHE A 1 184 ? -1.955 -0.874 -29.879 1.00 65.31 184 PHE A C 1
ATOM 1386 O O . PHE A 1 184 ? -1.116 -0.423 -30.657 1.00 65.31 184 PHE A O 1
ATOM 1393 N N . ALA A 1 185 ? -2.065 -2.189 -29.657 1.00 70.81 185 ALA A N 1
ATOM 1394 C CA . ALA A 1 185 ? -1.257 -3.189 -30.361 1.00 70.81 185 ALA A CA 1
ATOM 1395 C C . ALA A 1 185 ? -1.586 -3.268 -31.863 1.00 70.81 185 ALA A C 1
ATOM 1397 O O . ALA A 1 185 ? -0.693 -3.457 -32.688 1.00 70.81 185 ALA A O 1
ATOM 1398 N N . VAL A 1 186 ? -2.865 -3.121 -32.227 1.00 72.00 186 VAL A N 1
ATOM 1399 C CA . VAL A 1 186 ? -3.304 -3.114 -33.629 1.00 72.00 186 VAL A CA 1
ATOM 1400 C C . VAL A 1 186 ? -3.004 -1.766 -34.288 1.00 72.00 186 VAL A C 1
ATOM 1402 O O . VAL A 1 186 ? -2.451 -1.756 -35.386 1.00 72.00 186 VAL A O 1
ATOM 1405 N N . SER A 1 187 ? -3.295 -0.633 -33.635 1.00 69.19 187 SER A N 1
ATOM 1406 C CA . SER A 1 187 ? -2.996 0.689 -34.207 1.00 69.19 187 SER A CA 1
ATOM 1407 C C . SER A 1 187 ? -1.490 0.925 -34.363 1.00 69.19 187 SER A C 1
ATOM 1409 O O . SER A 1 187 ? -1.062 1.391 -35.416 1.00 69.19 187 SER A O 1
ATOM 1411 N N . GLY A 1 188 ? -0.664 0.508 -33.397 1.00 76.75 188 GLY A N 1
ATOM 1412 C CA . GLY A 1 188 ? 0.795 0.593 -33.501 1.00 76.75 188 GLY A CA 1
ATOM 1413 C C . GLY A 1 188 ? 1.379 -0.227 -34.657 1.00 76.75 188 GLY A C 1
ATOM 1414 O O . GLY A 1 188 ? 2.342 0.209 -35.285 1.00 76.75 188 GLY A O 1
ATOM 1415 N N . LEU A 1 189 ? 0.762 -1.361 -35.016 1.00 80.81 189 LEU A N 1
ATOM 1416 C CA . LEU A 1 189 ? 1.148 -2.117 -36.212 1.00 80.81 189 LEU A CA 1
ATOM 1417 C C . LEU A 1 189 ? 0.811 -1.355 -37.509 1.00 80.81 189 LEU A C 1
ATOM 1419 O O . LEU A 1 189 ? 1.623 -1.357 -38.431 1.00 80.81 189 LEU A O 1
ATOM 1423 N N . PHE A 1 190 ? -0.329 -0.656 -37.574 1.00 75.50 190 PHE A N 1
ATOM 1424 C CA . PHE A 1 190 ? -0.645 0.230 -38.706 1.00 75.50 190 PHE A CA 1
ATOM 1425 C C . PHE A 1 190 ? 0.311 1.429 -38.797 1.00 75.50 190 PHE A C 1
ATOM 1427 O O . PHE A 1 190 ? 0.749 1.764 -39.895 1.00 75.50 190 PHE A O 1
ATOM 1434 N N . LEU A 1 191 ? 0.708 2.031 -37.670 1.00 76.50 191 LEU A N 1
ATOM 1435 C CA . LEU A 1 191 ? 1.704 3.112 -37.659 1.00 76.50 191 LEU A CA 1
ATOM 1436 C C . LEU A 1 191 ? 3.077 2.649 -38.182 1.00 76.50 191 LEU A C 1
ATOM 1438 O O . LEU A 1 191 ? 3.755 3.416 -38.860 1.00 76.50 191 LEU A O 1
ATOM 1442 N N . ILE A 1 192 ? 3.466 1.391 -37.941 1.00 83.88 192 ILE A N 1
ATOM 1443 C CA . ILE A 1 192 ? 4.685 0.790 -38.516 1.00 83.88 192 ILE A CA 1
ATOM 1444 C C . ILE A 1 192 ? 4.573 0.632 -40.045 1.00 83.88 192 ILE A C 1
ATOM 1446 O O . ILE A 1 192 ? 5.566 0.834 -40.740 1.00 83.88 192 ILE A O 1
ATOM 1450 N N . LEU A 1 193 ? 3.389 0.326 -40.589 1.00 83.19 193 LEU A N 1
ATOM 1451 C CA . LEU A 1 193 ? 3.168 0.271 -42.045 1.00 83.19 193 LEU A CA 1
ATOM 1452 C C . LEU A 1 193 ? 3.213 1.669 -42.687 1.00 83.19 193 LEU A C 1
ATOM 1454 O O . LEU A 1 193 ? 3.867 1.846 -43.714 1.00 83.19 193 LEU A O 1
ATOM 1458 N N . ILE A 1 194 ? 2.603 2.670 -42.044 1.00 80.31 194 ILE A N 1
ATOM 1459 C CA . ILE A 1 194 ? 2.637 4.073 -42.494 1.00 80.31 194 ILE A CA 1
ATOM 1460 C C . ILE A 1 194 ? 4.071 4.622 -42.441 1.00 80.31 194 ILE A C 1
ATOM 1462 O O . ILE A 1 194 ? 4.535 5.227 -43.404 1.00 80.31 194 ILE A O 1
ATOM 1466 N N . ALA A 1 195 ? 4.820 4.355 -41.366 1.00 85.44 195 ALA A N 1
ATOM 1467 C CA . ALA A 1 195 ? 6.227 4.743 -41.260 1.00 85.44 195 ALA A CA 1
ATOM 1468 C C . ALA A 1 195 ? 7.114 4.043 -42.310 1.00 85.44 195 ALA A C 1
ATOM 1470 O O . ALA A 1 195 ? 8.026 4.666 -42.852 1.00 85.44 195 ALA A O 1
ATOM 1471 N N . ALA A 1 196 ? 6.827 2.782 -42.652 1.00 87.12 196 ALA A N 1
ATOM 1472 C CA . ALA A 1 196 ? 7.504 2.093 -43.750 1.00 87.12 196 ALA A CA 1
ATOM 1473 C C . ALA A 1 196 ? 7.203 2.744 -45.115 1.00 87.12 196 ALA A C 1
ATOM 1475 O O . ALA A 1 196 ? 8.106 2.867 -45.940 1.00 87.12 196 ALA A O 1
ATOM 1476 N N . GLY A 1 197 ? 5.967 3.205 -45.343 1.00 84.81 197 GLY A N 1
ATOM 1477 C CA . GLY A 1 197 ? 5.583 3.925 -46.562 1.00 84.81 197 GLY A CA 1
ATOM 1478 C C . GLY A 1 197 ? 6.196 5.321 -46.674 1.00 84.81 197 GLY A C 1
ATOM 1479 O O . GLY A 1 197 ? 6.762 5.663 -47.708 1.00 84.81 197 GLY A O 1
ATOM 1480 N N . LEU A 1 198 ? 6.210 6.096 -45.587 1.00 84.44 198 LEU A N 1
ATOM 1481 C CA . LEU A 1 198 ? 6.923 7.379 -45.543 1.00 84.44 198 LEU A CA 1
ATOM 1482 C C . LEU A 1 198 ? 8.438 7.203 -45.772 1.00 84.44 198 LEU A C 1
ATOM 1484 O O . LEU A 1 198 ? 9.070 8.063 -46.382 1.00 84.44 198 LEU A O 1
ATOM 1488 N N . LEU A 1 199 ? 9.024 6.073 -45.358 1.00 88.00 199 LEU A N 1
ATOM 1489 C CA . LEU A 1 199 ? 10.420 5.740 -45.661 1.00 88.00 199 LEU A CA 1
ATOM 1490 C C . LEU A 1 199 ? 10.646 5.396 -47.148 1.00 88.00 199 LEU A C 1
ATOM 1492 O O . LEU A 1 199 ? 11.705 5.721 -47.681 1.00 88.00 199 LEU A O 1
ATOM 1496 N N . VAL A 1 200 ? 9.669 4.791 -47.835 1.00 87.69 200 VAL A N 1
ATOM 1497 C CA . VAL A 1 200 ? 9.689 4.606 -49.303 1.00 87.69 200 VAL A CA 1
ATOM 1498 C C . VAL A 1 200 ? 9.621 5.957 -50.022 1.00 87.69 200 VAL A C 1
ATOM 1500 O O . VAL A 1 200 ? 10.428 6.202 -50.921 1.00 87.69 200 VAL A O 1
ATOM 1503 N N . HIS A 1 201 ? 8.743 6.859 -49.569 1.00 83.56 201 HIS A N 1
ATOM 1504 C CA . HIS A 1 201 ? 8.604 8.220 -50.107 1.00 83.56 201 HIS A CA 1
ATOM 1505 C C . HIS A 1 201 ? 9.901 9.034 -49.987 1.00 83.56 201 HIS A C 1
ATOM 1507 O O . HIS A 1 201 ? 10.360 9.638 -50.953 1.00 83.56 201 HIS A O 1
ATOM 1513 N N . VAL A 1 202 ? 10.573 8.962 -48.831 1.00 88.00 202 VAL A N 1
ATOM 1514 C CA . VAL A 1 202 ? 11.900 9.574 -48.616 1.00 88.00 202 VAL A CA 1
ATOM 1515 C C . VAL A 1 202 ? 12.932 9.100 -49.647 1.00 88.00 202 VAL A C 1
ATOM 1517 O O . VAL A 1 202 ? 13.756 9.894 -50.096 1.00 88.00 202 VAL A O 1
ATOM 1520 N N . VAL A 1 203 ? 12.909 7.822 -50.037 1.00 88.06 203 VAL A N 1
ATOM 1521 C CA . VAL A 1 203 ? 13.842 7.264 -51.033 1.00 88.06 203 VAL A CA 1
ATOM 1522 C C . VAL A 1 203 ? 13.495 7.724 -52.453 1.00 88.06 203 VAL A C 1
ATOM 1524 O O . VAL A 1 203 ? 14.412 7.935 -53.250 1.00 88.06 203 VAL A O 1
ATOM 1527 N N . HIS A 1 204 ? 12.210 7.932 -52.754 1.00 83.81 204 HIS A N 1
ATOM 1528 C CA . HIS A 1 204 ? 11.747 8.526 -54.011 1.00 83.81 204 HIS A CA 1
ATOM 1529 C C . HIS A 1 204 ? 12.267 9.972 -54.133 1.00 83.81 204 HIS A C 1
ATOM 1531 O O . HIS A 1 204 ? 13.116 10.253 -54.977 1.00 83.81 204 HIS A O 1
ATOM 1537 N N . ALA A 1 205 ? 11.921 10.847 -53.183 1.00 83.00 205 ALA A N 1
ATOM 1538 C CA . ALA A 1 205 ? 12.327 12.256 -53.200 1.00 83.00 205 ALA A CA 1
ATOM 1539 C C . ALA A 1 205 ? 13.859 12.471 -53.099 1.00 83.00 205 ALA A C 1
ATOM 1541 O O . ALA A 1 205 ? 14.408 13.398 -53.698 1.00 83.00 205 ALA A O 1
ATOM 1542 N N . LEU A 1 206 ? 14.602 11.591 -52.408 1.00 87.19 206 LEU A N 1
ATOM 1543 C CA . LEU A 1 206 ? 16.077 11.594 -52.439 1.00 87.19 206 LEU A CA 1
ATOM 1544 C C . LEU A 1 206 ? 16.661 11.166 -53.798 1.00 87.19 206 LEU A C 1
ATOM 1546 O O . LEU A 1 206 ? 17.797 11.533 -54.119 1.00 87.19 206 LEU A O 1
ATOM 1550 N N . SER A 1 207 ? 15.915 10.396 -54.591 1.00 85.00 207 SER A N 1
ATOM 1551 C CA . SER A 1 207 ? 16.287 10.061 -55.968 1.00 85.00 207 SER A CA 1
ATOM 1552 C C . SER A 1 207 ? 16.055 11.255 -56.895 1.00 85.00 207 SER A C 1
ATOM 1554 O O . SER A 1 207 ? 16.961 11.582 -57.661 1.00 85.00 207 SER A O 1
ATOM 1556 N N . ASP A 1 208 ? 14.932 11.969 -56.764 1.00 81.94 208 ASP A N 1
ATOM 1557 C CA . ASP A 1 208 ? 14.623 13.187 -57.541 1.00 81.94 208 ASP A CA 1
ATOM 1558 C C . ASP A 1 208 ? 15.585 14.346 -57.254 1.00 81.94 208 ASP A C 1
ATOM 1560 O O . ASP A 1 208 ? 16.043 15.032 -58.170 1.00 81.94 208 ASP A O 1
ATOM 1564 N N . LEU A 1 209 ? 15.995 14.506 -55.989 1.00 83.69 209 LEU A N 1
ATOM 1565 C CA . LEU A 1 209 ? 17.087 15.403 -55.588 1.00 83.69 209 LEU A CA 1
ATOM 1566 C C . LEU A 1 209 ? 18.452 15.023 -56.204 1.00 83.69 209 LEU A C 1
ATOM 1568 O O . LEU A 1 209 ? 19.425 15.766 -56.056 1.00 83.69 209 LEU A O 1
ATOM 1572 N N . GLY A 1 210 ? 18.559 13.868 -56.869 1.00 82.06 210 GLY A N 1
ATOM 1573 C CA . GLY A 1 210 ? 19.786 13.352 -57.475 1.00 82.06 210 GLY A CA 1
ATOM 1574 C C . GLY A 1 210 ? 20.813 12.836 -56.463 1.00 82.06 210 GLY A C 1
ATOM 1575 O O . GLY A 1 210 ? 21.973 12.633 -56.824 1.00 82.06 210 GLY A O 1
ATOM 1576 N N . TRP A 1 211 ? 20.420 12.650 -55.197 1.00 85.31 211 TRP A N 1
ATOM 1577 C CA . TRP A 1 211 ? 21.299 12.147 -54.133 1.00 85.31 211 TRP A CA 1
ATOM 1578 C C . TRP A 1 211 ? 21.368 10.614 -54.140 1.00 85.31 211 TRP A C 1
ATOM 1580 O O . TRP A 1 211 ? 22.375 10.040 -53.722 1.00 85.31 211 TRP A O 1
ATOM 1590 N N . LEU A 1 212 ? 20.329 9.954 -54.662 1.00 84.81 212 LEU A N 1
ATOM 1591 C CA . LEU A 1 212 ? 20.299 8.522 -54.950 1.00 84.81 212 LEU A CA 1
ATOM 1592 C C . LEU A 1 212 ? 20.215 8.269 -56.470 1.00 84.81 212 LEU A C 1
ATOM 1594 O O . LEU A 1 212 ? 19.587 9.040 -57.199 1.00 84.81 212 LEU A O 1
ATOM 1598 N N . PRO A 1 213 ? 20.850 7.199 -56.985 1.00 78.38 213 PRO A N 1
ATOM 1599 C CA . PRO A 1 213 ? 20.779 6.865 -58.400 1.00 78.38 213 PRO A CA 1
ATOM 1600 C C . PRO A 1 213 ? 19.393 6.312 -58.749 1.00 78.38 213 PRO A C 1
ATOM 1602 O O . PRO A 1 213 ? 18.962 5.317 -58.167 1.00 78.38 213 PRO A O 1
ATOM 1605 N N . HIS A 1 214 ? 18.736 6.901 -59.752 1.00 75.88 214 HIS A N 1
ATOM 1606 C CA . HIS A 1 214 ? 17.495 6.362 -60.309 1.00 75.88 214 HIS A CA 1
ATOM 1607 C C . HIS A 1 214 ? 17.713 4.908 -60.771 1.00 75.88 214 HIS A C 1
ATOM 1609 O O . HIS A 1 214 ? 18.512 4.642 -61.675 1.00 75.88 214 HIS A O 1
ATOM 1615 N N . ALA A 1 215 ? 17.006 3.965 -60.150 1.00 78.44 215 ALA A N 1
ATOM 1616 C CA . ALA A 1 215 ? 17.051 2.550 -60.499 1.00 78.44 215 ALA A CA 1
ATOM 1617 C C . ALA A 1 215 ? 15.863 2.168 -61.394 1.00 78.44 215 ALA A C 1
ATOM 1619 O O . ALA A 1 215 ? 14.812 2.801 -61.358 1.00 78.44 215 ALA A O 1
ATOM 1620 N N . ALA A 1 216 ? 16.012 1.102 -62.183 1.00 83.44 216 ALA A N 1
ATOM 1621 C CA . ALA A 1 216 ? 14.873 0.521 -62.889 1.00 83.44 216 ALA A CA 1
ATOM 1622 C C . ALA A 1 216 ? 13.889 -0.113 -61.879 1.00 83.44 216 ALA A C 1
ATOM 1624 O O . ALA A 1 216 ? 14.346 -0.719 -60.900 1.00 83.44 216 ALA A O 1
ATOM 1625 N N . PRO A 1 217 ? 12.569 -0.010 -62.106 1.00 86.31 217 PRO A N 1
ATOM 1626 C CA . PRO A 1 217 ? 11.576 -0.596 -61.216 1.00 86.31 217 PRO A CA 1
ATOM 1627 C C . PRO A 1 217 ? 11.588 -2.129 -61.298 1.00 86.31 217 PRO A C 1
ATOM 1629 O O . PRO A 1 217 ? 11.912 -2.711 -62.337 1.00 86.31 217 PRO A O 1
ATOM 1632 N N . LEU A 1 218 ? 11.242 -2.795 -60.193 1.00 87.38 218 LEU A N 1
ATOM 1633 C CA . LEU A 1 218 ? 11.195 -4.262 -60.109 1.00 87.38 218 LEU A CA 1
ATOM 1634 C C . LEU A 1 218 ? 9.995 -4.868 -60.850 1.00 87.38 218 LEU A C 1
ATOM 1636 O O . LEU A 1 218 ? 10.073 -5.995 -61.341 1.00 87.38 218 LEU A O 1
ATOM 1640 N N . TRP A 1 219 ? 8.894 -4.124 -60.917 1.00 86.69 219 TRP A N 1
ATOM 1641 C CA . TRP A 1 219 ? 7.677 -4.443 -61.658 1.00 86.69 219 TRP A CA 1
ATOM 1642 C C . TRP A 1 219 ? 6.995 -3.146 -62.107 1.00 86.69 219 TRP A C 1
ATOM 1644 O O . TRP A 1 219 ? 7.401 -2.061 -61.707 1.00 86.69 219 TRP A O 1
ATOM 1654 N N . ASP A 1 220 ? 5.966 -3.266 -62.941 1.00 88.56 220 ASP A N 1
ATOM 1655 C CA . ASP A 1 220 ? 5.063 -2.169 -63.287 1.00 88.56 220 ASP A CA 1
ATOM 1656 C C . ASP A 1 220 ? 3.626 -2.695 -63.159 1.00 88.56 220 ASP A C 1
ATOM 1658 O O . ASP A 1 220 ? 3.217 -3.598 -63.896 1.00 88.56 220 ASP A O 1
ATOM 1662 N N . THR A 1 221 ? 2.888 -2.178 -62.177 1.00 87.12 221 THR A N 1
ATOM 1663 C CA . THR A 1 221 ? 1.477 -2.504 -61.915 1.00 87.12 221 THR A CA 1
ATOM 1664 C C . THR A 1 221 ? 0.521 -1.361 -62.270 1.00 87.12 221 THR A C 1
ATOM 1666 O O . THR A 1 221 ? -0.698 -1.535 -62.144 1.00 87.12 221 THR A O 1
ATOM 1669 N N . SER A 1 222 ? 1.040 -0.255 -62.821 1.00 83.94 222 SER A N 1
ATOM 1670 C CA . SER A 1 222 ? 0.311 0.976 -63.179 1.00 83.94 222 SER A CA 1
ATOM 1671 C C . SER A 1 222 ? -0.933 0.747 -64.039 1.00 83.94 222 SER A C 1
ATOM 1673 O O . SER A 1 222 ? -1.959 1.401 -63.878 1.00 83.94 222 SER A O 1
ATOM 1675 N N . ALA A 1 223 ? -0.885 -0.240 -64.937 1.00 82.00 223 ALA A N 1
ATOM 1676 C CA . ALA A 1 223 ? -1.980 -0.568 -65.846 1.00 82.00 223 ALA A CA 1
ATOM 1677 C C . ALA A 1 223 ? -3.168 -1.298 -65.179 1.00 82.00 223 ALA A C 1
ATOM 1679 O O . ALA A 1 223 ? -4.191 -1.516 -65.829 1.00 82.00 223 ALA A O 1
ATOM 1680 N N . THR A 1 224 ? -3.031 -1.724 -63.918 1.00 81.56 224 THR A N 1
ATOM 1681 C CA . THR A 1 224 ? -4.016 -2.571 -63.209 1.00 81.56 224 THR A CA 1
ATOM 1682 C C . THR A 1 224 ? -4.320 -2.133 -61.780 1.00 81.56 224 THR A C 1
ATOM 1684 O O . THR A 1 224 ? -5.414 -2.393 -61.284 1.00 81.56 224 THR A O 1
ATOM 1687 N N . LEU A 1 225 ? -3.355 -1.496 -61.122 1.00 81.94 225 LEU A N 1
ATOM 1688 C CA . LEU A 1 225 ? -3.444 -0.958 -59.773 1.00 81.94 225 LEU A CA 1
ATOM 1689 C C . LEU A 1 225 ? -2.493 0.254 -59.714 1.00 81.94 225 LEU A C 1
ATOM 1691 O O . LEU A 1 225 ? -1.406 0.126 -59.153 1.00 81.94 225 LEU A O 1
ATOM 1695 N N . PRO A 1 226 ? -2.843 1.394 -60.342 1.00 81.94 226 PRO A N 1
ATOM 1696 C CA . PRO A 1 226 ? -2.103 2.633 -60.120 1.00 81.94 226 PRO A CA 1
ATOM 1697 C C . PRO A 1 226 ? -2.116 2.962 -58.624 1.00 81.94 226 PRO A C 1
ATOM 1699 O O . PRO A 1 226 ? -3.088 2.639 -57.939 1.00 81.94 226 PRO A O 1
ATOM 1702 N N . ASP A 1 227 ? -1.048 3.556 -58.113 1.00 69.75 227 ASP A N 1
ATOM 1703 C CA . ASP A 1 227 ? -0.970 4.093 -56.753 1.00 69.75 227 ASP A CA 1
ATOM 1704 C C . ASP A 1 227 ? -1.740 5.417 -56.632 1.00 69.75 227 ASP A C 1
ATOM 1706 O O . ASP A 1 227 ? -2.529 5.569 -55.705 1.00 69.75 227 ASP A O 1
ATOM 1710 N N . GLU A 1 228 ? -1.631 6.319 -57.606 1.00 64.44 228 GLU A N 1
ATOM 1711 C CA . GLU A 1 228 ? -2.473 7.523 -57.687 1.00 64.44 228 GLU A CA 1
ATOM 1712 C C . GLU A 1 228 ? -3.915 7.228 -58.173 1.00 64.44 228 GLU A C 1
ATOM 1714 O O . GLU A 1 228 ? -4.166 6.294 -58.937 1.00 64.44 228 GLU A O 1
ATOM 1719 N N . ASP A 1 229 ? -4.894 8.034 -57.734 1.00 65.38 229 ASP A N 1
ATOM 1720 C CA . ASP A 1 229 ? -6.307 8.077 -58.186 1.00 65.38 229 ASP A CA 1
ATOM 1721 C C . ASP A 1 229 ? -7.139 6.761 -58.181 1.00 65.38 229 ASP A C 1
ATOM 1723 O O . ASP A 1 229 ? -8.327 6.765 -58.526 1.00 65.38 229 ASP A O 1
ATOM 1727 N N . HIS A 1 230 ? -6.592 5.620 -57.750 1.00 73.62 230 HIS A N 1
ATOM 1728 C CA . HIS A 1 230 ? -7.304 4.336 -57.745 1.00 73.62 230 HIS A CA 1
ATOM 1729 C C . HIS A 1 230 ? -7.913 3.972 -56.379 1.00 73.62 230 HIS A C 1
ATOM 1731 O O . HIS A 1 230 ? -7.230 3.976 -55.357 1.00 73.62 230 HIS A O 1
ATOM 1737 N N . TRP A 1 231 ? -9.179 3.523 -56.371 1.00 69.06 231 TRP A N 1
ATOM 1738 C CA . TRP A 1 231 ? -9.981 3.227 -55.162 1.00 69.06 231 TRP A CA 1
ATOM 1739 C C . TRP A 1 231 ? -9.355 2.239 -54.161 1.00 69.06 231 TRP A C 1
ATOM 1741 O O . TRP A 1 231 ? -9.718 2.252 -52.987 1.00 69.06 231 TRP A O 1
ATOM 1751 N N . LEU A 1 232 ? -8.455 1.370 -54.627 1.00 72.31 232 LEU A N 1
ATOM 1752 C CA . LEU A 1 232 ? -7.667 0.447 -53.801 1.00 72.31 232 LEU A CA 1
ATOM 1753 C C . LEU A 1 232 ? -6.173 0.801 -53.796 1.00 72.31 232 LEU A C 1
ATOM 1755 O O . LEU A 1 232 ? -5.461 0.405 -52.883 1.00 72.31 232 LEU A O 1
ATOM 1759 N N . GLY A 1 233 ? -5.700 1.535 -54.804 1.00 71.38 233 GLY A N 1
ATOM 1760 C CA . GLY A 1 233 ? -4.285 1.857 -54.981 1.00 71.38 233 GLY A CA 1
ATOM 1761 C C . GLY A 1 233 ? -3.830 2.978 -54.059 1.00 71.38 233 GLY A C 1
ATOM 1762 O O . GLY A 1 233 ? -2.949 2.749 -53.238 1.00 71.38 233 GLY A O 1
ATOM 1763 N N . GLY A 1 234 ? -4.525 4.119 -54.088 1.00 69.06 234 GLY A N 1
ATOM 1764 C CA . GLY A 1 234 ? -4.251 5.264 -53.211 1.00 69.06 234 GLY A CA 1
ATOM 1765 C C . GLY A 1 234 ? -4.302 4.905 -51.725 1.00 69.06 234 GLY A C 1
ATOM 1766 O O . GLY A 1 234 ? -3.365 5.218 -50.993 1.00 69.06 234 GLY A O 1
ATOM 1767 N N . PRO A 1 235 ? -5.316 4.151 -51.252 1.00 67.00 235 PRO A N 1
ATOM 1768 C CA . PRO A 1 235 ? -5.318 3.652 -49.881 1.00 67.00 235 PRO A CA 1
ATOM 1769 C C . PRO A 1 235 ? -4.143 2.717 -49.557 1.00 67.00 235 PRO A C 1
ATOM 1771 O O . PRO A 1 235 ? -3.627 2.777 -48.446 1.00 67.00 235 PRO A O 1
ATOM 1774 N N . LEU A 1 236 ? -3.684 1.873 -50.490 1.00 75.19 236 LEU A N 1
ATOM 1775 C CA . LEU A 1 236 ? -2.492 1.042 -50.273 1.00 75.19 236 LEU A CA 1
ATOM 1776 C C . LEU A 1 236 ? -1.196 1.871 -50.298 1.00 75.19 236 LEU A C 1
ATOM 1778 O O . LEU A 1 236 ? -0.284 1.567 -49.531 1.00 75.19 236 LEU A O 1
ATOM 1782 N N . HIS A 1 237 ? -1.113 2.922 -51.115 1.00 76.06 237 HIS A N 1
ATOM 1783 C CA . HIS A 1 237 ? -0.003 3.876 -51.110 1.00 76.06 237 HIS A CA 1
ATOM 1784 C C . HIS A 1 237 ? 0.083 4.572 -49.744 1.00 76.06 237 HIS A C 1
ATOM 1786 O O . HIS A 1 237 ? 1.056 4.400 -49.011 1.00 76.06 237 HIS A O 1
ATOM 1792 N N . ALA A 1 238 ? -1.004 5.225 -49.326 1.00 65.12 238 ALA A N 1
ATOM 1793 C CA . ALA A 1 238 ? -1.059 6.014 -48.099 1.00 65.12 238 ALA A CA 1
ATOM 1794 C C . ALA A 1 238 ? -0.973 5.188 -46.794 1.00 65.12 238 ALA A C 1
ATOM 1796 O O . ALA A 1 238 ? -0.441 5.675 -45.797 1.00 65.12 238 ALA A O 1
ATOM 1797 N N . PHE A 1 239 ? -1.484 3.946 -46.757 1.00 67.44 239 PHE A N 1
ATOM 1798 C CA . PHE A 1 239 ? -1.403 3.087 -45.559 1.00 67.44 239 PHE A CA 1
ATOM 1799 C C . PHE A 1 239 ? -0.202 2.141 -45.527 1.00 67.44 239 PHE A C 1
ATOM 1801 O O . PHE A 1 239 ? 0.212 1.726 -44.445 1.00 67.44 239 PHE A O 1
ATOM 1808 N N . MET A 1 240 ? 0.287 1.709 -46.690 1.00 76.50 240 MET A N 1
ATOM 1809 C CA . MET A 1 240 ? 1.245 0.606 -46.801 1.00 76.50 240 MET A CA 1
ATOM 1810 C C . MET A 1 240 ? 2.428 0.919 -47.715 1.00 76.50 240 MET A C 1
ATOM 1812 O O . MET A 1 240 ? 3.189 -0.000 -47.988 1.00 76.50 240 MET A O 1
ATOM 1816 N N . GLY A 1 241 ? 2.619 2.150 -48.196 1.00 75.06 241 GLY A N 1
ATOM 1817 C CA . GLY A 1 241 ? 3.747 2.481 -49.073 1.00 75.06 241 GLY A CA 1
ATOM 1818 C C . GLY A 1 241 ? 3.751 1.718 -50.396 1.00 75.06 241 GLY A C 1
ATOM 1819 O O . GLY A 1 241 ? 4.821 1.451 -50.938 1.00 75.06 241 GLY A O 1
ATOM 1820 N N . TYR A 1 242 ? 2.579 1.290 -50.876 1.00 84.31 242 TYR A N 1
ATOM 1821 C CA . TYR A 1 242 ? 2.462 0.651 -52.182 1.00 84.31 242 TYR A CA 1
ATOM 1822 C C . TYR A 1 242 ? 2.760 1.661 -53.294 1.00 84.31 242 TYR A C 1
ATOM 1824 O O . TYR A 1 242 ? 2.118 2.700 -53.390 1.00 84.31 242 TYR A O 1
ATOM 1832 N N . GLU A 1 243 ? 3.701 1.308 -54.154 1.00 82.69 243 GLU A N 1
ATOM 1833 C CA . GLU A 1 243 ? 4.155 2.093 -55.297 1.00 82.69 243 GLU A CA 1
ATOM 1834 C C . GLU A 1 243 ? 3.956 1.229 -56.554 1.00 82.69 243 GLU A C 1
ATOM 1836 O O . GLU A 1 243 ? 4.156 0.008 -56.505 1.00 82.69 243 GLU A O 1
ATOM 1841 N N . ASP A 1 244 ? 3.526 1.821 -57.669 1.00 83.00 244 ASP A N 1
ATOM 1842 C CA . ASP A 1 244 ? 3.175 1.082 -58.890 1.00 83.00 244 ASP A CA 1
ATOM 1843 C C . ASP A 1 244 ? 4.406 0.610 -59.688 1.00 83.00 244 ASP A C 1
ATOM 1845 O O . ASP A 1 244 ? 4.321 -0.342 -60.475 1.00 83.00 244 ASP A O 1
ATOM 1849 N N . ARG A 1 245 ? 5.564 1.233 -59.426 1.00 86.75 245 ARG A N 1
ATOM 1850 C CA . ARG A 1 245 ? 6.879 0.969 -60.034 1.00 86.75 245 ARG A CA 1
ATOM 1851 C C . ARG A 1 245 ? 8.026 1.062 -59.005 1.00 86.75 245 ARG A C 1
ATOM 1853 O O . ARG A 1 245 ? 8.944 1.864 -59.179 1.00 86.75 245 ARG A O 1
ATOM 1860 N N . PRO A 1 246 ? 8.041 0.236 -57.945 1.00 88.06 246 PRO A N 1
ATOM 1861 C CA . PRO A 1 246 ? 9.012 0.369 -56.867 1.00 88.06 246 PRO A CA 1
ATOM 1862 C C . PRO A 1 246 ? 10.404 -0.091 -57.293 1.00 88.06 246 PRO A C 1
ATOM 1864 O O . PRO A 1 246 ? 10.581 -1.125 -57.953 1.00 88.06 246 PRO A O 1
ATOM 1867 N N . THR A 1 247 ? 11.426 0.634 -56.849 1.00 89.69 247 THR A N 1
ATOM 1868 C CA . THR A 1 247 ? 12.821 0.212 -57.009 1.00 89.69 247 THR A CA 1
ATOM 1869 C C . THR A 1 247 ? 13.210 -0.871 -56.000 1.00 89.69 247 THR A C 1
ATOM 1871 O O . THR A 1 247 ? 12.606 -1.049 -54.938 1.00 89.69 247 THR A O 1
ATOM 1874 N N . ALA A 1 248 ? 14.310 -1.572 -56.289 1.00 86.31 248 ALA A N 1
ATOM 1875 C CA . ALA A 1 248 ? 14.882 -2.545 -55.362 1.00 86.31 248 ALA A CA 1
ATOM 1876 C C . ALA A 1 248 ? 15.299 -1.937 -54.009 1.00 86.31 248 ALA A C 1
ATOM 1878 O O . ALA A 1 248 ? 15.269 -2.637 -53.000 1.00 86.31 248 ALA A O 1
ATOM 1879 N N . LEU A 1 249 ? 15.674 -0.652 -53.971 1.00 86.88 249 LEU A N 1
ATOM 1880 C CA . LEU A 1 249 ? 16.086 0.022 -52.737 1.00 86.88 249 LEU A CA 1
ATOM 1881 C C . LEU A 1 249 ? 14.884 0.324 -51.832 1.00 86.88 249 LEU A C 1
ATOM 1883 O O . LEU A 1 249 ? 14.940 0.028 -50.639 1.00 86.88 249 LEU A O 1
ATOM 1887 N N . GLN A 1 250 ? 13.794 0.838 -52.407 1.00 88.25 250 GLN A N 1
ATOM 1888 C CA . GLN A 1 250 ? 12.536 1.093 -51.696 1.00 88.25 250 GLN A CA 1
ATOM 1889 C C . GLN A 1 250 ? 11.981 -0.195 -51.084 1.00 88.25 250 GLN A C 1
ATOM 1891 O O . GLN A 1 250 ? 11.758 -0.250 -49.876 1.00 88.25 250 GLN A O 1
ATOM 1896 N N . LEU A 1 251 ? 11.870 -1.271 -51.874 1.00 87.62 251 LEU A N 1
ATOM 1897 C CA . LEU A 1 251 ? 11.358 -2.554 -51.384 1.00 87.62 251 LEU A CA 1
ATOM 1898 C C . LEU A 1 251 ? 12.230 -3.159 -50.266 1.00 87.62 251 LEU A C 1
ATOM 1900 O O . LEU A 1 251 ? 11.699 -3.706 -49.298 1.00 87.62 251 LEU A O 1
ATOM 1904 N N . LEU A 1 252 ? 13.561 -3.055 -50.369 1.00 89.19 252 LEU A N 1
ATOM 1905 C CA . LEU A 1 252 ? 14.476 -3.546 -49.331 1.00 89.19 252 LEU A CA 1
ATOM 1906 C C . LEU A 1 252 ? 14.373 -2.742 -48.029 1.00 89.19 252 LEU A C 1
ATOM 1908 O O . LEU A 1 252 ? 14.408 -3.340 -46.954 1.00 89.19 252 LEU A O 1
ATOM 1912 N N . LEU A 1 253 ? 14.228 -1.416 -48.105 1.00 89.06 253 LEU A N 1
ATOM 1913 C CA . LEU A 1 253 ? 14.067 -0.564 -46.924 1.00 89.06 253 LEU A CA 1
ATOM 1914 C C . LEU A 1 253 ? 12.692 -0.745 -46.274 1.00 89.06 253 LEU A C 1
ATOM 1916 O O . LEU A 1 253 ? 12.620 -0.871 -45.054 1.00 89.06 253 LEU A O 1
ATOM 1920 N N . TYR A 1 254 ? 11.633 -0.865 -47.073 1.00 87.81 254 TYR A N 1
ATOM 1921 C CA . TYR A 1 254 ? 10.277 -1.165 -46.615 1.00 87.81 254 TYR A CA 1
ATOM 1922 C C . TYR A 1 254 ? 10.208 -2.489 -45.836 1.00 87.81 254 TYR A C 1
ATOM 1924 O O . TYR A 1 254 ? 9.819 -2.526 -44.665 1.00 87.81 254 TYR A O 1
ATOM 1932 N N . LEU A 1 255 ? 10.662 -3.585 -46.458 1.00 89.19 255 LEU A N 1
ATOM 1933 C CA . LEU A 1 255 ? 10.681 -4.905 -45.824 1.00 89.19 255 LEU A CA 1
ATOM 1934 C C . LEU A 1 255 ? 11.658 -4.951 -44.642 1.00 89.19 255 LEU A C 1
ATOM 1936 O O . LEU A 1 255 ? 11.350 -5.566 -43.624 1.00 89.19 255 LEU A O 1
ATOM 1940 N N . GLY A 1 256 ? 12.811 -4.282 -44.741 1.00 90.38 256 GLY A N 1
ATOM 1941 C CA . GLY A 1 256 ? 13.784 -4.177 -43.653 1.00 90.38 256 GLY A CA 1
ATOM 1942 C C . GLY A 1 256 ? 13.229 -3.450 -42.426 1.00 90.38 256 GLY A C 1
ATOM 1943 O O . GLY A 1 256 ? 13.419 -3.919 -41.303 1.00 90.38 256 GLY A O 1
ATOM 1944 N N . TYR A 1 257 ? 12.490 -2.357 -42.628 1.00 90.69 257 TYR A N 1
ATOM 1945 C CA . TYR A 1 257 ? 11.834 -1.610 -41.556 1.00 90.69 257 TYR A CA 1
ATOM 1946 C C . TYR A 1 257 ? 10.738 -2.447 -40.880 1.00 90.69 257 TYR A C 1
ATOM 1948 O O . TYR A 1 257 ? 10.731 -2.569 -39.656 1.00 90.69 257 TYR A O 1
ATOM 1956 N N . ILE A 1 258 ? 9.865 -3.105 -41.652 1.00 88.94 258 ILE A N 1
ATOM 1957 C CA . ILE A 1 258 ? 8.791 -3.951 -41.099 1.00 88.94 258 ILE A CA 1
ATOM 1958 C C . ILE A 1 258 ? 9.354 -5.178 -40.368 1.00 88.94 258 ILE A C 1
ATOM 1960 O O . ILE A 1 258 ? 8.910 -5.490 -39.264 1.00 88.94 258 ILE A O 1
ATOM 1964 N N . LEU A 1 259 ? 10.350 -5.868 -40.930 1.00 89.62 259 LEU A N 1
ATOM 1965 C CA . LEU A 1 259 ? 10.956 -7.037 -40.282 1.00 89.62 259 LEU A CA 1
ATOM 1966 C C . LEU A 1 259 ? 11.780 -6.654 -39.043 1.00 89.62 259 LEU A C 1
ATOM 1968 O O . LEU A 1 259 ? 11.780 -7.399 -38.065 1.00 89.62 259 LEU A O 1
ATOM 1972 N N . GLY A 1 260 ? 12.443 -5.494 -39.055 1.00 89.31 260 GLY A N 1
ATOM 1973 C CA . GLY A 1 260 ? 13.189 -4.966 -37.914 1.00 89.31 260 GLY A CA 1
ATOM 1974 C C . GLY A 1 260 ? 12.281 -4.414 -36.814 1.00 89.31 260 GLY A C 1
ATOM 1975 O O . GLY A 1 260 ? 12.198 -4.985 -35.727 1.00 89.31 260 GLY A O 1
ATOM 1976 N N . VAL A 1 261 ? 11.589 -3.306 -37.092 1.00 86.94 261 VAL A N 1
ATOM 1977 C CA . VAL A 1 261 ? 10.750 -2.585 -36.120 1.00 86.94 261 VAL A CA 1
ATOM 1978 C C . VAL A 1 261 ? 9.488 -3.382 -35.792 1.00 86.94 261 VAL A C 1
ATOM 1980 O O . VAL A 1 261 ? 9.200 -3.611 -34.620 1.00 86.94 261 VAL A O 1
ATOM 1983 N N . GLY A 1 262 ? 8.774 -3.884 -36.805 1.00 84.62 262 GLY A N 1
ATOM 1984 C CA . GLY A 1 262 ? 7.583 -4.721 -36.616 1.00 84.62 262 GLY A CA 1
ATOM 1985 C C . GLY A 1 262 ? 7.891 -6.078 -35.977 1.00 84.62 262 GLY A C 1
ATOM 1986 O O . GLY A 1 262 ? 7.157 -6.520 -35.095 1.00 84.62 262 GLY A O 1
ATOM 1987 N N . GLY A 1 263 ? 9.013 -6.713 -36.330 1.00 83.06 263 GLY A N 1
ATOM 1988 C CA . GLY A 1 263 ? 9.480 -7.940 -35.671 1.00 83.06 263 GLY A CA 1
ATOM 1989 C C . GLY A 1 263 ? 9.817 -7.734 -34.188 1.00 83.06 263 GLY A C 1
ATOM 1990 O O . GLY A 1 263 ? 9.387 -8.517 -33.335 1.00 83.06 263 GLY A O 1
ATOM 1991 N N . TRP A 1 264 ? 10.526 -6.652 -33.853 1.00 84.94 264 TRP A N 1
ATOM 1992 C CA . TRP A 1 264 ? 10.789 -6.249 -32.465 1.00 84.94 264 TRP A CA 1
ATOM 1993 C C . TRP A 1 264 ? 9.488 -5.956 -31.698 1.00 84.94 264 TRP A C 1
ATOM 1995 O O . TRP A 1 264 ? 9.290 -6.440 -30.584 1.00 84.94 264 TRP A O 1
ATOM 2005 N N . TYR A 1 265 ? 8.561 -5.228 -32.324 1.00 83.56 265 TYR A N 1
ATOM 2006 C CA . TYR A 1 265 ? 7.266 -4.859 -31.752 1.00 83.56 265 TYR A CA 1
ATOM 2007 C C . TYR A 1 265 ? 6.402 -6.092 -31.432 1.00 83.56 265 TYR A C 1
ATOM 2009 O O . TYR A 1 265 ? 5.903 -6.232 -30.314 1.00 83.56 265 TYR A O 1
ATOM 2017 N N . LEU A 1 266 ? 6.282 -7.034 -32.374 1.00 82.12 266 LEU A N 1
ATOM 2018 C CA . LEU A 1 266 ? 5.495 -8.265 -32.217 1.00 82.12 266 LEU A CA 1
ATOM 2019 C C . LEU A 1 266 ? 6.119 -9.258 -31.224 1.00 82.12 266 LEU A C 1
ATOM 2021 O O . LEU A 1 266 ? 5.390 -9.924 -30.481 1.00 82.12 266 LEU A O 1
ATOM 2025 N N . THR A 1 267 ? 7.452 -9.356 -31.164 1.00 79.00 267 THR A N 1
ATOM 2026 C CA . THR A 1 267 ? 8.121 -10.206 -30.160 1.00 79.00 267 THR A CA 1
ATOM 2027 C C . THR A 1 267 ? 7.953 -9.661 -28.743 1.00 79.00 267 THR A C 1
ATOM 2029 O O . THR A 1 267 ? 7.804 -10.453 -27.813 1.00 79.00 267 THR A O 1
ATOM 2032 N N . ARG A 1 268 ? 7.878 -8.333 -28.570 1.00 71.56 268 ARG A N 1
ATOM 2033 C CA . ARG A 1 268 ? 7.568 -7.704 -27.277 1.00 71.56 268 ARG A CA 1
ATOM 2034 C C . ARG A 1 268 ? 6.107 -7.863 -26.851 1.00 71.56 268 ARG A C 1
ATOM 2036 O O . ARG A 1 268 ? 5.877 -8.059 -25.664 1.00 71.56 268 ARG A O 1
ATOM 2043 N N . LEU A 1 269 ? 5.149 -7.892 -27.783 1.00 67.12 269 LEU A N 1
ATOM 2044 C CA . LEU A 1 269 ? 3.760 -8.271 -27.471 1.00 67.12 269 LEU A CA 1
ATOM 2045 C C . LEU A 1 269 ? 3.655 -9.745 -27.039 1.00 67.12 269 LEU A C 1
ATOM 2047 O O . LEU A 1 269 ? 3.037 -10.062 -26.029 1.00 67.12 269 LEU A O 1
ATOM 2051 N N . SER A 1 270 ? 4.308 -10.653 -27.771 1.00 51.88 270 SER A N 1
ATOM 2052 C CA . SER A 1 270 ? 4.171 -12.108 -27.570 1.00 51.88 270 SER A CA 1
ATOM 2053 C C . SER A 1 270 ? 4.806 -12.647 -26.278 1.00 51.88 270 SER A C 1
ATOM 2055 O O . SER A 1 270 ? 4.550 -13.794 -25.904 1.00 51.88 270 SER A O 1
ATOM 2057 N N . ALA A 1 271 ? 5.645 -11.857 -25.603 1.00 47.81 271 ALA A N 1
ATOM 2058 C CA . ALA A 1 271 ? 6.279 -12.227 -24.335 1.00 47.81 271 ALA A CA 1
ATOM 2059 C C . ALA A 1 271 ? 5.310 -12.194 -23.134 1.00 47.81 271 ALA A C 1
ATOM 2061 O O . ALA A 1 271 ? 5.568 -12.836 -22.122 1.00 47.81 271 ALA A O 1
ATOM 2062 N N . ASP A 1 272 ? 4.203 -11.463 -23.267 1.00 47.97 272 ASP A N 1
ATOM 2063 C CA . ASP A 1 272 ? 3.337 -10.991 -22.177 1.00 47.97 272 ASP A CA 1
ATOM 2064 C C . ASP A 1 272 ? 1.880 -11.484 -22.377 1.00 47.97 272 ASP A C 1
ATOM 2066 O O . ASP A 1 272 ? 0.940 -10.909 -21.841 1.00 47.97 272 ASP A O 1
ATOM 2070 N N . ASP A 1 273 ? 1.681 -12.518 -23.213 1.00 44.06 273 ASP A N 1
ATOM 2071 C CA . ASP A 1 273 ? 0.362 -12.948 -23.728 1.00 44.06 273 ASP A CA 1
ATOM 2072 C C . ASP A 1 273 ? 0.203 -14.486 -23.851 1.00 44.06 273 ASP A C 1
ATOM 2074 O O . ASP A 1 273 ? -0.626 -15.001 -24.605 1.00 44.06 273 ASP A O 1
ATOM 2078 N N . ARG A 1 274 ? 0.997 -15.273 -23.104 1.00 35.69 274 ARG A N 1
ATOM 2079 C CA . ARG A 1 274 ? 0.907 -16.754 -23.106 1.00 35.69 274 ARG A CA 1
ATOM 2080 C C . ARG A 1 274 ? -0.303 -17.332 -22.357 1.00 35.69 274 ARG A C 1
ATOM 2082 O O . ARG A 1 274 ? -0.499 -18.547 -22.388 1.00 35.69 274 ARG A O 1
ATOM 2089 N N . GLN A 1 275 ? -1.118 -16.502 -21.710 1.00 40.75 275 GLN A N 1
ATOM 2090 C CA . GLN A 1 275 ? -2.225 -16.925 -20.850 1.00 40.75 275 GLN A CA 1
ATOM 2091 C C . GLN A 1 275 ? -3.567 -16.413 -21.404 1.00 40.75 275 GLN A C 1
ATOM 2093 O O . GLN A 1 275 ? -3.649 -15.306 -21.922 1.00 40.75 275 GLN A O 1
ATOM 2098 N N . LYS A 1 276 ? -4.633 -17.221 -21.273 1.00 38.53 276 LYS A N 1
ATOM 2099 C CA . LYS A 1 276 ? -6.032 -16.910 -21.668 1.00 38.53 276 LYS A CA 1
ATOM 2100 C C . LYS A 1 276 ? -6.281 -16.817 -23.190 1.00 38.53 276 LYS A C 1
ATOM 2102 O O . LYS A 1 276 ? -6.680 -15.795 -23.741 1.00 38.53 276 LYS A O 1
ATOM 2107 N N . ARG A 1 277 ? -6.171 -17.970 -23.869 1.00 43.03 277 ARG A N 1
ATOM 2108 C CA . ARG A 1 277 ? -6.526 -18.184 -25.292 1.00 43.03 277 ARG A CA 1
ATOM 2109 C C . ARG A 1 277 ? -8.052 -18.221 -25.550 1.00 43.03 277 ARG A C 1
ATOM 2111 O O . ARG A 1 277 ? -8.558 -19.135 -26.194 1.00 43.03 277 ARG A O 1
ATOM 2118 N N . THR A 1 278 ? -8.783 -17.218 -25.064 1.00 42.03 278 THR A N 1
ATOM 2119 C CA . THR A 1 278 ? -10.237 -17.030 -25.243 1.00 42.03 278 THR A CA 1
ATOM 2120 C C . THR A 1 278 ? -10.544 -15.545 -25.437 1.00 42.03 278 THR A C 1
ATOM 2122 O O . THR A 1 278 ? -10.248 -14.739 -24.561 1.00 42.03 278 THR A O 1
ATOM 2125 N N . GLY A 1 279 ? -11.140 -15.170 -26.575 1.00 39.66 279 GLY A N 1
ATOM 2126 C CA . GLY A 1 279 ? -11.511 -13.774 -26.870 1.00 39.66 279 GLY A CA 1
ATOM 2127 C C . GLY A 1 279 ? -11.036 -13.217 -28.218 1.00 39.66 279 GLY A C 1
ATOM 2128 O O . GLY A 1 279 ? -11.196 -12.025 -28.467 1.00 39.66 279 GLY A O 1
ATOM 2129 N N . THR A 1 280 ? -10.473 -14.044 -29.106 1.00 42.44 280 THR A N 1
ATOM 2130 C CA . THR A 1 280 ? -10.072 -13.641 -30.472 1.00 42.44 280 THR A CA 1
ATOM 2131 C C . THR A 1 280 ? -11.248 -13.080 -31.286 1.00 42.44 280 THR A C 1
ATOM 2133 O O . THR A 1 280 ? -11.072 -12.170 -32.091 1.00 42.44 280 THR A O 1
ATOM 2136 N N . THR A 1 281 ? -12.466 -13.568 -31.031 1.00 37.84 281 THR A N 1
ATOM 2137 C CA . THR A 1 281 ? -13.699 -13.154 -31.714 1.00 37.84 281 THR A CA 1
ATOM 2138 C C . THR A 1 281 ? -14.047 -11.683 -31.486 1.00 37.84 281 THR A C 1
ATOM 2140 O O . THR A 1 281 ? -14.468 -11.018 -32.423 1.00 37.84 281 THR A O 1
ATOM 2143 N N . ALA A 1 282 ? -13.855 -11.150 -30.272 1.00 36.94 282 ALA A N 1
ATOM 2144 C CA . ALA A 1 282 ? -14.310 -9.802 -29.917 1.00 36.94 282 ALA A CA 1
ATOM 2145 C C . ALA A 1 282 ? -13.503 -8.694 -30.617 1.00 36.94 282 ALA A C 1
ATOM 2147 O O . ALA A 1 282 ? -14.082 -7.739 -31.127 1.00 36.94 282 ALA A O 1
ATOM 2148 N N . ALA A 1 283 ? -12.177 -8.846 -30.708 1.00 39.00 283 ALA A N 1
ATOM 2149 C CA . ALA A 1 283 ? -11.320 -7.890 -31.413 1.00 39.00 283 ALA A CA 1
ATOM 2150 C C . ALA A 1 283 ? -11.568 -7.909 -32.934 1.00 39.00 283 ALA A C 1
ATOM 2152 O O . ALA A 1 283 ? -11.617 -6.857 -33.567 1.00 39.00 283 ALA A O 1
ATOM 2153 N N . ILE A 1 284 ? -11.803 -9.093 -33.512 1.00 39.97 284 ILE A N 1
ATOM 2154 C CA . ILE A 1 284 ? -12.173 -9.227 -34.929 1.00 39.97 284 ILE A CA 1
ATOM 2155 C C . ILE A 1 284 ? -13.569 -8.636 -35.183 1.00 39.97 284 ILE A C 1
ATOM 2157 O O . ILE A 1 284 ? -13.750 -7.939 -36.178 1.00 39.97 284 ILE A O 1
ATOM 2161 N N . LEU A 1 285 ? -14.534 -8.818 -34.268 1.00 37.31 285 LEU A N 1
ATOM 2162 C CA . LEU A 1 285 ? -15.822 -8.120 -34.344 1.00 37.31 285 LEU A CA 1
ATOM 2163 C C . LEU A 1 285 ? -15.674 -6.598 -34.232 1.00 37.31 285 LEU A C 1
ATOM 2165 O O . LEU A 1 285 ? -16.404 -5.900 -34.917 1.00 37.31 285 LEU A O 1
ATOM 2169 N N . PHE A 1 286 ? -14.746 -6.069 -33.430 1.00 43.62 286 PHE A N 1
ATOM 2170 C CA . PHE A 1 286 ? -14.518 -4.620 -33.328 1.00 43.62 286 PHE A CA 1
ATOM 2171 C C . PHE A 1 286 ? -13.977 -4.026 -34.642 1.00 43.62 286 PHE A C 1
ATOM 2173 O O . PHE A 1 286 ? -14.459 -2.992 -35.099 1.00 43.62 286 PHE A O 1
ATOM 2180 N N . VAL A 1 287 ? -13.048 -4.719 -35.311 1.00 46.09 287 VAL A N 1
ATOM 2181 C CA . VAL A 1 287 ? -12.552 -4.323 -36.645 1.00 46.09 287 VAL A CA 1
ATOM 2182 C C . VAL A 1 287 ? -13.642 -4.471 -37.718 1.00 46.09 287 VAL A C 1
ATOM 2184 O O . VAL A 1 287 ? -13.803 -3.585 -38.557 1.00 46.09 287 VAL A O 1
ATOM 2187 N N . LEU A 1 288 ? -14.453 -5.534 -37.665 1.00 39.91 288 LEU A N 1
ATOM 2188 C CA . LEU A 1 288 ? -15.624 -5.682 -38.539 1.00 39.91 288 LEU A CA 1
ATOM 2189 C C . LEU A 1 288 ? -16.706 -4.628 -38.257 1.00 39.91 288 LEU A C 1
ATOM 2191 O O . LEU A 1 288 ? -17.365 -4.193 -39.193 1.00 39.91 288 LEU A O 1
ATOM 2195 N N . LEU A 1 289 ? -16.873 -4.178 -37.011 1.00 40.50 289 LEU A N 1
ATOM 2196 C CA . LEU A 1 289 ? -17.787 -3.096 -36.635 1.00 40.50 289 LEU A CA 1
ATOM 2197 C C . LEU A 1 289 ? -17.315 -1.743 -37.169 1.00 40.50 289 LEU A C 1
ATOM 2199 O O . LEU A 1 289 ? -18.148 -0.978 -37.643 1.00 40.50 289 LEU A O 1
ATOM 2203 N N . LEU A 1 290 ? -16.006 -1.467 -37.176 1.00 41.62 290 LEU A N 1
ATOM 2204 C CA . LEU A 1 290 ? -15.451 -0.281 -37.840 1.00 41.62 290 LEU A CA 1
ATOM 2205 C C . LEU A 1 290 ? -15.693 -0.313 -39.360 1.00 41.62 290 LEU A C 1
ATOM 2207 O O . LEU A 1 290 ? -16.049 0.711 -39.936 1.00 41.62 290 LEU A O 1
ATOM 2211 N N . ALA A 1 291 ? -15.599 -1.484 -40.000 1.00 34.78 291 ALA A N 1
ATOM 2212 C CA . ALA A 1 291 ? -15.969 -1.650 -41.410 1.00 34.78 291 ALA A CA 1
ATOM 2213 C C . ALA A 1 291 ? -17.493 -1.555 -41.657 1.00 34.78 291 ALA A C 1
ATOM 2215 O O . ALA A 1 291 ? -17.927 -1.029 -42.682 1.00 34.78 291 ALA A O 1
ATOM 2216 N N . LEU A 1 292 ? -18.318 -2.034 -40.720 1.00 36.22 292 LEU A N 1
ATOM 2217 C CA . LEU A 1 292 ? -19.784 -2.014 -40.806 1.00 36.22 292 LEU A CA 1
ATOM 2218 C C . LEU A 1 292 ? -20.412 -0.677 -40.392 1.00 36.22 292 LEU A C 1
ATOM 2220 O O . LEU A 1 292 ? -21.556 -0.425 -40.756 1.00 36.22 292 LEU A O 1
ATOM 2224 N N . PHE A 1 293 ? -19.699 0.219 -39.703 1.00 41.12 293 PHE A N 1
ATOM 2225 C CA . PHE A 1 293 ? -20.241 1.539 -39.350 1.00 41.12 293 PHE A CA 1
ATOM 2226 C C . PHE A 1 293 ? -20.455 2.457 -40.569 1.00 41.12 293 PHE A C 1
ATOM 2228 O O . PHE A 1 293 ? -21.156 3.461 -40.473 1.00 41.12 293 PHE A O 1
ATOM 2235 N N . ALA A 1 294 ? -19.939 2.069 -41.741 1.00 38.41 294 ALA A N 1
ATOM 2236 C CA . ALA A 1 294 ? -20.312 2.646 -43.031 1.00 38.41 294 ALA A CA 1
ATOM 2237 C C . ALA A 1 294 ? -21.750 2.282 -43.488 1.00 38.41 294 ALA A C 1
ATOM 2239 O O . ALA A 1 294 ? -22.263 2.901 -44.419 1.00 38.41 294 ALA A O 1
ATOM 2240 N N . ILE A 1 295 ? -22.402 1.280 -42.871 1.00 36.53 295 ILE A N 1
ATOM 2241 C CA . ILE A 1 295 ? -23.715 0.721 -43.256 1.00 36.53 295 ILE A CA 1
ATOM 2242 C C . ILE A 1 295 ? -24.501 0.282 -41.986 1.00 36.53 295 ILE A C 1
ATOM 2244 O O . ILE A 1 295 ? -24.591 -0.902 -41.671 1.00 36.53 295 ILE A O 1
ATOM 2248 N N . GLY A 1 296 ? -25.027 1.237 -41.204 1.00 30.38 296 GLY A N 1
ATOM 2249 C CA . GLY A 1 296 ? -25.503 0.990 -39.820 1.00 30.38 296 GLY A CA 1
ATOM 2250 C C . GLY A 1 296 ? -26.953 0.491 -39.605 1.00 30.38 296 GLY A C 1
ATOM 2251 O O . GLY A 1 296 ? -27.728 0.370 -40.551 1.00 30.38 296 GLY A O 1
ATOM 2252 N N . GLY A 1 297 ? -27.346 0.275 -38.327 1.00 30.11 297 GLY A N 1
ATOM 2253 C CA . GLY A 1 297 ? -28.762 0.134 -37.902 1.00 30.11 297 GLY A CA 1
ATOM 2254 C C . GLY A 1 297 ? -29.121 -0.669 -36.616 1.00 30.11 297 GLY A C 1
ATOM 2255 O O . GLY A 1 297 ? -29.439 -1.840 -36.736 1.00 30.11 297 GLY A O 1
ATOM 2256 N N . ALA A 1 298 ? -29.208 0.010 -35.450 1.00 27.61 298 ALA A N 1
ATOM 2257 C CA . ALA A 1 298 ? -30.133 -0.164 -34.278 1.00 27.61 298 ALA A CA 1
ATOM 2258 C C . ALA A 1 298 ? -30.358 -1.514 -33.488 1.00 27.61 298 ALA A C 1
ATOM 2260 O O . ALA A 1 298 ? -30.211 -2.596 -34.035 1.00 27.61 298 ALA A O 1
ATOM 2261 N N . VAL A 1 299 ? -30.873 -1.400 -32.226 1.00 25.64 299 VAL A N 1
ATOM 2262 C CA . VAL A 1 299 ? -31.402 -2.454 -31.267 1.00 25.64 299 VAL A CA 1
ATOM 2263 C C . VAL A 1 299 ? -30.307 -3.287 -30.522 1.00 25.64 299 VAL A C 1
ATOM 2265 O O . VAL A 1 299 ? -29.341 -3.656 -31.173 1.00 25.64 299 VAL A O 1
ATOM 2268 N N . SER A 1 300 ? -30.224 -3.586 -29.194 1.00 25.97 300 SER A N 1
ATOM 2269 C CA . SER A 1 300 ? -31.032 -3.563 -27.918 1.00 25.97 300 SER A CA 1
ATOM 2270 C C . SER A 1 300 ? -31.721 -4.910 -27.500 1.00 25.97 300 SER A C 1
ATOM 2272 O O . SER A 1 300 ? -31.994 -5.712 -28.380 1.00 25.97 300 SER A O 1
ATOM 2274 N N . THR A 1 301 ? -31.997 -5.324 -26.235 1.00 25.45 301 THR A N 1
ATOM 2275 C CA . THR A 1 301 ? -31.982 -4.741 -24.849 1.00 25.45 301 THR A CA 1
ATOM 2276 C C . THR A 1 301 ? -32.029 -5.868 -23.749 1.00 25.45 301 THR A C 1
ATOM 2278 O O . THR A 1 301 ? -32.281 -7.006 -24.132 1.00 25.45 301 THR A O 1
ATOM 2281 N N . ALA A 1 302 ? -31.946 -5.531 -22.434 1.00 23.70 302 ALA A N 1
ATOM 2282 C CA . ALA A 1 302 ? -32.417 -6.281 -21.212 1.00 23.70 302 ALA A CA 1
ATOM 2283 C C . ALA A 1 302 ? -31.572 -7.448 -20.586 1.00 23.70 302 ALA A C 1
ATOM 2285 O O . ALA A 1 302 ? -30.797 -8.047 -21.328 1.00 23.70 302 ALA A O 1
ATOM 2286 N N . THR A 1 303 ? -31.717 -7.901 -19.307 1.00 25.08 303 THR A N 1
ATOM 2287 C CA . THR A 1 303 ? -31.813 -7.294 -17.918 1.00 25.08 303 THR A CA 1
ATOM 2288 C C . THR A 1 303 ? -31.743 -8.398 -16.795 1.00 25.08 303 THR A C 1
ATOM 2290 O O . THR A 1 303 ? -31.788 -9.575 -17.145 1.00 25.08 303 THR A O 1
ATOM 2293 N N . ASP A 1 304 ? -31.677 -7.999 -15.498 1.00 23.20 304 ASP A N 1
ATOM 2294 C CA . ASP A 1 304 ? -32.095 -8.697 -14.230 1.00 23.20 304 ASP A CA 1
ATOM 2295 C C . ASP A 1 304 ? -31.234 -9.863 -13.623 1.00 23.20 304 ASP A C 1
ATOM 2297 O O . ASP A 1 304 ? -30.551 -10.562 -14.371 1.00 23.20 304 ASP A O 1
ATOM 2301 N N . ASP A 1 305 ? -31.340 -10.273 -12.330 1.00 24.36 305 ASP A N 1
ATOM 2302 C CA . ASP A 1 305 ? -31.192 -9.599 -10.989 1.00 24.36 305 ASP A CA 1
ATOM 2303 C C . ASP A 1 305 ? -31.338 -10.632 -9.795 1.00 24.36 305 ASP A C 1
ATOM 2305 O O . ASP A 1 305 ? -31.610 -11.804 -10.063 1.00 24.36 305 ASP A O 1
ATOM 2309 N N . HIS A 1 306 ? -31.221 -10.195 -8.508 1.00 24.41 306 HIS A N 1
ATOM 2310 C CA . HIS A 1 306 ? -31.630 -10.843 -7.203 1.00 24.41 306 HIS A CA 1
ATOM 2311 C C . HIS A 1 306 ? -30.762 -11.974 -6.536 1.00 24.41 306 HIS A C 1
ATOM 2313 O O . HIS A 1 306 ? -30.126 -12.735 -7.260 1.00 24.41 306 HIS A O 1
ATOM 2319 N N . GLU A 1 307 ? -30.726 -12.248 -5.197 1.00 25.05 307 GLU A N 1
ATOM 2320 C CA . GLU A 1 307 ? -31.005 -11.521 -3.900 1.00 25.05 307 GLU A CA 1
ATOM 2321 C C . GLU A 1 307 ? -30.572 -12.380 -2.637 1.00 25.05 307 GLU A C 1
ATOM 2323 O O . GLU A 1 307 ? -30.039 -13.475 -2.820 1.00 25.05 307 GLU A O 1
ATOM 2328 N N . GLU A 1 308 ? -30.758 -11.910 -1.379 1.00 25.50 308 GLU A N 1
ATOM 2329 C CA . GLU A 1 308 ? -30.212 -12.435 -0.076 1.00 25.50 308 GLU A CA 1
ATOM 2330 C C . GLU A 1 308 ? -31.152 -13.312 0.827 1.00 25.50 308 GLU A C 1
ATOM 2332 O O . GLU A 1 308 ? -32.346 -13.437 0.554 1.00 25.50 308 GLU A O 1
ATOM 2337 N N . ALA A 1 309 ? -30.638 -13.859 1.963 1.00 24.06 309 ALA A N 1
ATOM 2338 C CA . ALA A 1 309 ? -31.391 -14.390 3.139 1.00 24.06 309 ALA A CA 1
ATOM 2339 C C . ALA A 1 309 ? -30.538 -14.473 4.456 1.00 24.06 309 ALA A C 1
ATOM 2341 O O . ALA A 1 309 ? -29.313 -14.433 4.373 1.00 24.06 309 ALA A O 1
ATOM 2342 N N . THR A 1 310 ? -31.144 -14.583 5.666 1.00 25.98 310 THR A N 1
ATOM 2343 C CA . THR A 1 310 ? -30.502 -14.232 6.979 1.00 25.98 310 THR A CA 1
ATOM 2344 C C . THR A 1 310 ? -30.878 -15.060 8.254 1.00 25.98 310 THR A C 1
ATOM 2346 O O . THR A 1 310 ? -31.972 -15.616 8.330 1.00 25.98 310 THR A O 1
ATOM 2349 N N . GLY A 1 311 ? -30.010 -15.025 9.300 1.00 24.58 311 GLY A N 1
ATOM 2350 C CA . GLY A 1 311 ? -30.296 -15.233 10.760 1.00 24.58 311 GLY A CA 1
ATOM 2351 C C . GLY A 1 311 ? -30.110 -16.646 11.390 1.00 24.58 311 GLY A C 1
ATOM 2352 O O . GLY A 1 311 ? -30.115 -17.625 10.655 1.00 24.58 311 GLY A O 1
ATOM 2353 N N . ALA A 1 312 ? -29.998 -16.865 12.726 1.00 26.88 312 ALA A N 1
ATOM 2354 C CA . ALA A 1 312 ? -29.667 -16.000 13.893 1.00 26.88 312 ALA A CA 1
ATOM 2355 C C . ALA A 1 312 ? -29.461 -16.803 15.236 1.00 26.88 312 ALA A C 1
ATOM 2357 O O . ALA A 1 312 ? -30.082 -17.848 15.411 1.00 26.88 312 ALA A O 1
ATOM 2358 N N . HIS A 1 313 ? -28.698 -16.227 16.191 1.00 26.31 313 HIS A N 1
ATOM 2359 C CA . HIS A 1 313 ? -28.665 -16.412 17.677 1.00 26.31 313 HIS A CA 1
ATOM 2360 C C . HIS A 1 313 ? -28.049 -17.644 18.433 1.00 26.31 313 HIS A C 1
ATOM 2362 O O . HIS A 1 313 ? -28.504 -18.779 18.324 1.00 26.31 313 HIS A O 1
ATOM 2368 N N . ASP A 1 314 ? -27.166 -17.275 19.387 1.00 24.72 314 ASP A N 1
ATOM 2369 C CA . ASP A 1 314 ? -26.996 -17.699 20.810 1.00 24.72 314 ASP A CA 1
ATOM 2370 C C . ASP A 1 314 ? -26.034 -18.821 21.324 1.00 24.72 314 ASP A C 1
ATOM 2372 O O . ASP A 1 314 ? -25.931 -19.916 20.784 1.00 24.72 314 ASP A O 1
ATOM 2376 N N . ALA A 1 315 ? -25.392 -18.491 22.464 1.00 26.45 315 ALA A N 1
ATOM 2377 C CA . ALA A 1 315 ? -24.647 -19.277 23.480 1.00 26.45 315 ALA A CA 1
ATOM 2378 C C . ALA A 1 315 ? -23.571 -20.342 23.093 1.00 26.45 315 ALA A C 1
ATOM 2380 O O . ALA A 1 315 ? -23.879 -21.491 22.790 1.00 26.45 315 ALA A O 1
ATOM 2381 N N . LEU A 1 316 ? -22.281 -20.032 23.328 1.00 32.12 316 LEU A N 1
ATOM 2382 C CA . LEU A 1 316 ? -21.150 -20.991 23.282 1.00 32.12 316 LEU A CA 1
ATOM 2383 C C . LEU A 1 316 ? -20.814 -21.601 24.671 1.00 32.12 316 LEU A C 1
ATOM 2385 O O . LEU A 1 316 ? -20.415 -20.869 25.577 1.00 32.12 316 LEU A O 1
ATOM 2389 N N . ASP A 1 317 ? -20.902 -22.936 24.836 1.00 31.89 317 ASP A N 1
ATOM 2390 C CA . ASP A 1 317 ? -20.427 -23.678 26.035 1.00 31.89 317 ASP A CA 1
ATOM 2391 C C . ASP A 1 317 ? -18.929 -24.040 25.922 1.00 31.89 317 ASP A C 1
ATOM 2393 O O . ASP A 1 317 ? -18.442 -24.478 24.879 1.00 31.89 317 ASP A O 1
ATOM 2397 N N . HIS A 1 318 ? -18.191 -23.941 27.031 1.00 35.41 318 HIS A N 1
ATOM 2398 C CA . HIS A 1 318 ? -16.727 -24.080 27.112 1.00 35.41 318 HIS A CA 1
ATOM 2399 C C . HIS A 1 318 ? -16.178 -25.510 26.882 1.00 35.41 318 HIS A C 1
ATOM 2401 O O . HIS A 1 318 ? -15.002 -25.767 27.139 1.00 35.41 318 HIS A O 1
ATOM 2407 N N . LYS A 1 319 ? -16.994 -26.465 26.416 1.00 31.66 319 LYS A N 1
ATOM 2408 C CA . LYS A 1 319 ? -16.598 -27.879 26.241 1.00 31.66 319 LYS A CA 1
ATOM 2409 C C . LYS A 1 319 ? -16.095 -28.248 24.847 1.00 31.66 319 LYS A C 1
ATOM 2411 O O . LYS A 1 319 ? -15.297 -29.176 24.741 1.00 31.66 319 LYS A O 1
ATOM 2416 N N . ALA A 1 320 ? -16.545 -27.556 23.797 1.00 33.50 320 ALA A N 1
ATOM 2417 C CA . ALA A 1 320 ? -16.271 -27.946 22.407 1.00 33.50 320 ALA A CA 1
ATOM 2418 C C . ALA A 1 320 ? -14.761 -28.003 22.076 1.00 33.50 320 ALA A C 1
ATOM 2420 O O . ALA A 1 320 ? -14.310 -28.905 21.370 1.00 33.50 320 ALA A O 1
ATOM 2421 N N . LEU A 1 321 ? -13.974 -27.112 22.692 1.00 35.84 321 LEU A N 1
ATOM 2422 C CA . LEU A 1 321 ? -12.510 -26.962 22.589 1.00 35.84 321 LEU A CA 1
ATOM 2423 C C . LEU A 1 321 ? -11.666 -28.162 23.084 1.00 35.84 321 LEU A C 1
ATOM 2425 O O . LEU A 1 321 ? -10.481 -28.008 23.353 1.00 35.84 321 LEU A O 1
ATOM 2429 N N . THR A 1 322 ? -12.257 -29.346 23.261 1.00 38.97 322 THR A N 1
ATOM 2430 C CA . THR A 1 322 ? -11.540 -30.562 23.699 1.00 38.97 322 THR A CA 1
ATOM 2431 C C . THR A 1 322 ? -11.847 -31.812 22.872 1.00 38.97 322 THR A C 1
ATOM 2433 O O . THR A 1 322 ? -11.308 -32.876 23.169 1.00 38.97 322 THR A O 1
ATOM 2436 N N . ALA A 1 323 ? -12.699 -31.709 21.843 1.00 41.75 323 ALA A N 1
ATOM 2437 C CA . ALA A 1 323 ? -13.143 -32.858 21.047 1.00 41.75 323 ALA A CA 1
ATOM 2438 C C . ALA A 1 323 ? -12.718 -32.811 19.565 1.00 41.75 323 ALA A C 1
ATOM 2440 O O . ALA A 1 323 ? -12.535 -33.864 18.961 1.00 41.75 323 ALA A O 1
ATOM 2441 N N . GLY A 1 324 ? -12.561 -31.616 18.980 1.00 47.78 324 GLY A N 1
ATOM 2442 C CA . GLY A 1 324 ? -12.385 -31.447 17.529 1.00 47.78 324 GLY A CA 1
ATOM 2443 C C . GLY A 1 324 ? -11.031 -31.905 16.972 1.00 47.78 324 GLY A C 1
ATOM 2444 O O . GLY A 1 324 ? -10.989 -32.745 16.075 1.00 47.78 324 GLY A O 1
ATOM 2445 N N . GLY A 1 325 ? -9.922 -31.382 17.500 1.00 55.78 325 GLY A N 1
ATOM 2446 C CA . GLY A 1 325 ? -8.619 -31.462 16.828 1.00 55.78 325 GLY A CA 1
ATOM 2447 C C . GLY A 1 325 ? -8.009 -32.855 16.742 1.00 55.78 325 GLY A C 1
ATOM 2448 O O . GLY A 1 325 ? -7.433 -33.212 15.715 1.00 55.78 325 GLY A O 1
ATOM 2449 N N . VAL A 1 326 ? -8.194 -33.697 17.764 1.00 57.06 326 VAL A N 1
ATOM 2450 C CA . VAL A 1 326 ? -7.783 -35.109 17.674 1.00 57.06 326 VAL A CA 1
ATOM 2451 C C . VAL A 1 326 ? -8.568 -35.827 16.572 1.00 57.06 326 VAL A C 1
ATOM 2453 O O . VAL A 1 326 ? -7.964 -36.574 15.809 1.00 57.06 326 VAL A O 1
ATOM 2456 N N . ALA A 1 327 ? -9.875 -35.562 16.443 1.00 59.00 327 ALA A N 1
ATOM 2457 C CA . ALA A 1 327 ? -10.732 -36.176 15.428 1.00 59.00 327 ALA A CA 1
ATOM 2458 C C . ALA A 1 327 ? -10.383 -35.703 14.004 1.00 59.00 327 ALA A C 1
ATOM 2460 O O . ALA A 1 327 ? -10.297 -36.528 13.096 1.00 59.00 327 ALA A O 1
ATOM 2461 N N . ALA A 1 328 ? -10.083 -34.412 13.816 1.00 60.12 328 ALA A N 1
ATOM 2462 C CA . ALA A 1 328 ? -9.570 -33.881 12.548 1.00 60.12 328 ALA A CA 1
ATOM 2463 C C . ALA A 1 328 ? -8.237 -34.540 12.127 1.00 60.12 328 ALA A C 1
ATOM 2465 O O . ALA A 1 328 ? -7.964 -34.693 10.937 1.00 60.12 328 ALA A O 1
ATOM 2466 N N . LEU A 1 329 ? -7.432 -34.985 13.101 1.00 62.56 329 LEU A N 1
ATOM 2467 C CA . LEU A 1 329 ? -6.176 -35.710 12.893 1.00 62.56 329 LEU A CA 1
ATOM 2468 C C . LEU A 1 329 ? -6.306 -37.248 12.954 1.00 62.56 329 LEU A C 1
ATOM 2470 O O . LEU A 1 329 ? -5.293 -37.931 12.793 1.00 62.56 329 LEU A O 1
ATOM 2474 N N . GLU A 1 330 ? -7.484 -37.843 13.183 1.00 64.44 330 GLU A N 1
ATOM 2475 C CA . GLU A 1 330 ? -7.633 -39.311 13.201 1.00 64.44 330 GLU A CA 1
ATOM 2476 C C . GLU A 1 330 ? -7.314 -40.016 11.864 1.00 64.44 330 GLU A C 1
ATOM 2478 O O . GLU A 1 330 ? -6.707 -41.087 11.933 1.00 64.44 330 GLU A O 1
ATOM 2483 N N . PRO A 1 331 ? -7.607 -39.475 10.658 1.00 63.47 331 PRO A N 1
ATOM 2484 C CA . PRO A 1 331 ? -7.224 -40.134 9.404 1.00 63.47 331 PRO A CA 1
ATOM 2485 C C . PRO A 1 331 ? -5.724 -40.016 9.061 1.00 63.47 331 PRO A C 1
ATOM 2487 O O . PRO A 1 331 ? -5.311 -40.506 8.009 1.00 63.47 331 PRO A O 1
ATOM 2490 N N . TYR A 1 332 ? -4.907 -39.370 9.905 1.00 74.19 332 TYR A N 1
ATOM 2491 C CA . TYR A 1 332 ? -3.510 -39.046 9.607 1.00 74.19 332 TYR A CA 1
ATOM 2492 C C . TYR A 1 332 ? -2.525 -39.642 10.620 1.00 74.19 332 TYR A C 1
ATOM 2494 O O . TYR A 1 332 ? -2.503 -39.256 11.789 1.00 74.19 332 TYR A O 1
ATOM 2502 N N . ASP A 1 333 ? -1.672 -40.562 10.167 1.00 76.94 333 ASP A N 1
ATOM 2503 C CA . ASP A 1 333 ? -0.626 -41.196 10.990 1.00 76.94 333 ASP A CA 1
ATOM 2504 C C . ASP A 1 333 ? 0.659 -40.349 11.125 1.00 76.94 333 ASP A C 1
ATOM 2506 O O . ASP A 1 333 ? 1.513 -40.663 11.955 1.00 76.94 333 ASP A O 1
ATOM 2510 N N . GLY A 1 334 ? 0.813 -39.302 10.306 1.00 83.06 334 GLY A N 1
ATOM 2511 C CA . GLY A 1 334 ? 1.989 -38.427 10.293 1.00 83.06 334 GLY A CA 1
ATOM 2512 C C . GLY A 1 334 ? 1.948 -37.301 11.332 1.00 83.06 334 GLY A C 1
ATOM 2513 O O . GLY A 1 334 ? 0.938 -37.071 12.003 1.00 83.06 334 GLY A O 1
ATOM 2514 N N . LYS A 1 335 ? 3.051 -36.556 11.430 1.00 91.25 335 LYS A N 1
ATOM 2515 C CA . LYS A 1 335 ? 3.125 -35.297 12.186 1.00 91.25 335 LYS A CA 1
ATOM 2516 C C . LYS A 1 335 ? 2.716 -34.108 11.324 1.00 91.25 335 LYS A C 1
ATOM 2518 O O . LYS A 1 335 ? 3.014 -34.063 10.129 1.00 91.25 335 LYS A O 1
ATOM 2523 N N . VAL A 1 336 ? 2.133 -33.094 11.957 1.00 93.69 336 VAL A N 1
ATOM 2524 C CA . VAL A 1 336 ? 1.810 -31.815 11.315 1.00 93.69 336 VAL A CA 1
ATOM 2525 C C . VAL A 1 336 ? 2.561 -30.674 11.996 1.00 93.69 336 VAL A C 1
ATOM 2527 O O . VAL A 1 336 ? 2.416 -30.447 13.194 1.00 93.69 336 VAL A O 1
ATOM 2530 N N . GLY A 1 337 ? 3.356 -29.930 11.235 1.00 96.44 337 GLY A N 1
ATOM 2531 C CA . GLY A 1 337 ? 3.869 -28.634 11.658 1.00 96.44 337 GLY A CA 1
ATOM 2532 C C . GLY A 1 337 ? 2.793 -27.564 11.496 1.00 96.44 337 GLY A C 1
ATOM 2533 O O . GLY A 1 337 ? 2.156 -27.492 10.448 1.00 96.44 337 GLY A O 1
ATOM 2534 N N . ILE A 1 338 ? 2.588 -26.719 12.503 1.00 97.06 338 ILE A N 1
ATOM 2535 C CA . ILE A 1 338 ? 1.695 -25.558 12.400 1.00 97.06 338 ILE A CA 1
ATOM 2536 C C . ILE A 1 338 ? 2.547 -24.311 12.611 1.00 97.06 338 ILE A C 1
ATOM 2538 O O . ILE A 1 338 ? 2.997 -24.041 13.724 1.00 97.06 338 ILE A O 1
ATOM 2542 N N . LEU A 1 339 ? 2.812 -23.593 11.519 1.00 96.50 339 LEU A N 1
ATOM 2543 C CA . LEU A 1 339 ? 3.670 -22.414 11.487 1.00 96.50 339 LEU A CA 1
ATOM 2544 C C . LEU A 1 339 ? 2.784 -21.168 11.622 1.00 96.50 339 LEU A C 1
ATOM 2546 O O . LEU A 1 339 ? 2.218 -20.680 10.646 1.00 96.50 339 LEU A O 1
ATOM 2550 N N . ILE A 1 340 ? 2.634 -20.683 12.855 1.00 95.81 340 ILE A N 1
ATOM 2551 C CA . ILE A 1 340 ? 1.847 -19.496 13.189 1.00 95.81 340 ILE A CA 1
ATOM 2552 C C . ILE A 1 340 ? 2.727 -18.257 13.050 1.00 95.81 340 ILE A C 1
ATOM 2554 O O . ILE A 1 340 ? 3.703 -18.073 13.774 1.00 95.81 340 ILE A O 1
ATOM 2558 N N . ARG A 1 341 ? 2.362 -17.380 12.121 1.00 92.19 341 ARG A N 1
ATOM 2559 C CA . ARG A 1 341 ? 3.068 -16.131 11.847 1.00 92.19 341 ARG A CA 1
ATOM 2560 C C . ARG A 1 341 ? 2.211 -14.944 12.222 1.00 92.19 341 ARG A C 1
ATOM 2562 O O . ARG A 1 341 ? 1.061 -14.869 11.800 1.00 92.19 341 ARG A O 1
ATOM 2569 N N . GLN A 1 342 ? 2.787 -13.980 12.921 1.00 89.50 342 GLN A N 1
ATOM 2570 C CA . GLN A 1 342 ? 2.191 -12.658 13.103 1.00 89.50 342 GLN A CA 1
ATOM 2571 C C . GLN A 1 342 ? 3.012 -11.631 12.303 1.00 89.50 342 GLN A C 1
ATOM 2573 O O . GLN A 1 342 ? 4.165 -11.892 11.952 1.00 89.50 342 GLN A O 1
ATOM 2578 N N . HIS A 1 343 ? 2.413 -10.492 11.940 1.00 80.44 343 HIS A N 1
ATOM 2579 C CA . HIS A 1 343 ? 3.094 -9.483 11.121 1.00 80.44 343 HIS A CA 1
ATOM 2580 C C . HIS A 1 343 ? 4.403 -9.002 11.765 1.00 80.44 343 HIS A C 1
ATOM 2582 O O . HIS A 1 343 ? 5.427 -8.965 11.093 1.00 80.44 343 HIS A O 1
ATOM 2588 N N . GLY A 1 344 ? 4.383 -8.733 13.069 1.00 78.00 344 GLY A N 1
ATOM 2589 C CA . GLY A 1 344 ? 5.457 -8.090 13.812 1.00 78.00 344 GLY A CA 1
ATOM 2590 C C . GLY A 1 344 ? 5.220 -6.596 14.005 1.00 78.00 344 GLY A C 1
ATOM 2591 O O . GLY A 1 344 ? 4.631 -5.922 13.160 1.00 78.00 344 GLY A O 1
ATOM 2592 N N . GLU A 1 345 ? 5.719 -6.108 15.131 1.00 78.00 345 GLU A N 1
ATOM 2593 C CA . GLU A 1 345 ? 6.105 -4.723 15.376 1.00 78.00 345 GLU A CA 1
ATOM 2594 C C . GLU A 1 345 ? 7.454 -4.764 16.092 1.00 78.00 345 GLU A C 1
ATOM 2596 O O . GLU A 1 345 ? 7.724 -5.690 16.863 1.00 78.00 345 GLU A O 1
ATOM 2601 N N . TRP A 1 346 ? 8.302 -3.762 15.870 1.00 78.88 346 TRP A N 1
ATOM 2602 C CA . TRP A 1 346 ? 9.582 -3.681 16.564 1.00 78.88 346 TRP A CA 1
ATOM 2603 C C . TRP A 1 346 ? 9.367 -3.395 18.051 1.00 78.88 346 TRP A C 1
ATOM 2605 O O . TRP A 1 346 ? 8.723 -2.411 18.415 1.00 78.88 346 TRP A O 1
ATOM 2615 N N . VAL A 1 347 ? 9.949 -4.222 18.922 1.00 82.31 347 VAL A N 1
ATOM 2616 C CA . VAL A 1 347 ? 9.720 -4.119 20.377 1.00 82.31 347 VAL A CA 1
ATOM 2617 C C . VAL A 1 347 ? 10.137 -2.749 20.921 1.00 82.31 347 VAL A C 1
ATOM 2619 O O . VAL A 1 347 ? 9.439 -2.185 21.752 1.00 82.31 347 VAL A O 1
ATOM 2622 N N . HIS A 1 348 ? 11.260 -2.213 20.431 1.00 86.12 348 HIS A N 1
ATOM 2623 C CA . HIS A 1 348 ? 11.783 -0.877 20.740 1.00 86.12 348 HIS A CA 1
ATOM 2624 C C . HIS A 1 348 ? 12.515 -0.318 19.509 1.00 86.12 348 HIS A C 1
ATOM 2626 O O . HIS A 1 348 ? 13.163 -1.081 18.782 1.00 86.12 348 HIS A O 1
ATOM 2632 N N . TYR A 1 349 ? 12.531 1.001 19.313 1.00 87.44 349 TYR A N 1
ATOM 2633 C CA . TYR A 1 349 ? 13.419 1.643 18.343 1.00 87.44 349 TYR A CA 1
ATOM 2634 C C . TYR A 1 349 ? 14.848 1.751 18.901 1.00 87.44 349 TYR A C 1
ATOM 2636 O O . TYR A 1 349 ? 15.060 2.211 20.025 1.00 87.44 349 TYR A O 1
ATOM 2644 N N . ASN A 1 350 ? 15.832 1.314 18.108 1.00 88.12 350 ASN A N 1
ATOM 2645 C CA . ASN A 1 350 ? 17.271 1.394 18.379 1.00 88.12 350 ASN A CA 1
ATOM 2646 C C . ASN A 1 350 ? 18.083 1.139 17.084 1.00 88.12 350 ASN A C 1
ATOM 2648 O O . ASN A 1 350 ? 17.513 0.793 16.050 1.00 88.12 350 ASN A O 1
ATOM 2652 N N . ALA A 1 351 ? 19.416 1.236 17.146 1.00 84.25 351 ALA A N 1
ATOM 2653 C CA . ALA A 1 351 ? 20.323 1.019 16.008 1.00 84.25 351 ALA A CA 1
ATOM 2654 C C . ALA A 1 351 ? 20.183 -0.338 15.273 1.00 84.25 351 ALA A C 1
ATOM 2656 O O . ALA A 1 351 ? 20.482 -0.411 14.084 1.00 84.25 351 ALA A O 1
ATOM 2657 N N . SER A 1 352 ? 19.746 -1.411 15.946 1.00 79.88 352 SER A N 1
ATOM 2658 C CA . SER A 1 352 ? 19.459 -2.712 15.309 1.00 79.88 352 SER A CA 1
ATOM 2659 C C . SER A 1 352 ? 18.128 -2.663 14.550 1.00 79.88 352 SER A C 1
ATOM 2661 O O . SER A 1 352 ? 18.034 -3.092 13.399 1.00 79.88 352 SER A O 1
ATOM 2663 N N . THR A 1 353 ? 17.114 -2.057 15.175 1.00 79.69 353 THR A N 1
ATOM 2664 C CA . THR A 1 353 ? 15.777 -1.831 14.609 1.00 79.69 353 THR A CA 1
ATOM 2665 C C . THR A 1 353 ? 15.805 -0.927 13.377 1.00 79.69 353 THR A C 1
ATOM 2667 O O . THR A 1 353 ? 15.076 -1.180 12.422 1.00 79.69 353 THR A O 1
ATOM 2670 N N . TYR A 1 354 ? 16.682 0.080 13.338 1.00 85.50 354 TYR A N 1
ATOM 2671 C CA . TYR A 1 354 ? 16.872 0.940 12.163 1.00 85.50 354 TYR A CA 1
ATOM 2672 C C . TYR A 1 354 ? 17.196 0.142 10.887 1.00 85.50 354 TYR A C 1
ATOM 2674 O O . TYR A 1 354 ? 16.663 0.413 9.812 1.00 85.50 354 TYR A O 1
ATOM 2682 N N . GLU A 1 355 ? 17.984 -0.928 10.998 1.00 80.94 355 GLU A N 1
ATOM 2683 C CA . GLU A 1 355 ? 18.265 -1.811 9.864 1.00 80.94 355 GLU A CA 1
ATOM 2684 C C . GLU A 1 355 ? 17.038 -2.653 9.444 1.00 80.94 355 GLU A C 1
ATOM 2686 O O . GLU A 1 355 ? 17.050 -3.256 8.369 1.00 80.94 355 GLU A O 1
ATOM 2691 N N . SER A 1 356 ? 15.981 -2.744 10.260 1.00 75.06 356 SER A N 1
ATOM 2692 C CA . SER A 1 356 ? 14.657 -3.250 9.851 1.00 75.06 356 SER A CA 1
ATOM 2693 C C . SER A 1 356 ? 13.809 -2.149 9.194 1.00 75.06 356 SER A C 1
ATOM 2695 O O . SER A 1 356 ? 13.137 -2.435 8.204 1.00 75.06 356 SER A O 1
ATOM 2697 N N . VAL A 1 357 ? 13.909 -0.888 9.647 1.00 78.69 357 VAL A N 1
ATOM 2698 C CA . VAL A 1 357 ? 13.307 0.278 8.960 1.00 78.69 357 VAL A CA 1
ATOM 2699 C C . VAL A 1 357 ? 13.832 0.381 7.528 1.00 78.69 357 VAL A C 1
ATOM 2701 O O . VAL A 1 357 ? 13.042 0.506 6.600 1.00 78.69 357 VAL A O 1
ATOM 2704 N N . LYS A 1 358 ? 15.148 0.251 7.317 1.00 80.62 358 LYS A N 1
ATOM 2705 C CA . LYS A 1 358 ? 15.766 0.260 5.977 1.00 80.62 358 LYS A CA 1
ATOM 2706 C C . LYS A 1 358 ? 15.191 -0.815 5.051 1.00 80.62 358 LYS A C 1
ATOM 2708 O O . LYS A 1 358 ? 14.819 -0.508 3.925 1.00 80.62 358 LYS A O 1
ATOM 2713 N N . ALA A 1 359 ? 15.034 -2.045 5.546 1.00 74.62 359 ALA A N 1
ATOM 2714 C CA . ALA A 1 359 ? 14.431 -3.138 4.779 1.00 74.62 359 ALA A CA 1
ATOM 2715 C C . ALA A 1 359 ? 12.939 -2.895 4.464 1.00 74.62 359 ALA A C 1
ATOM 2717 O O . ALA A 1 359 ? 12.466 -3.271 3.391 1.00 74.62 359 ALA A O 1
ATOM 2718 N N . PHE A 1 360 ? 12.203 -2.237 5.367 1.00 71.69 360 PHE A N 1
ATOM 2719 C CA . PHE A 1 360 ? 10.837 -1.781 5.106 1.00 71.69 360 PHE A CA 1
ATOM 2720 C C . PHE A 1 360 ? 10.804 -0.673 4.039 1.00 71.69 360 PHE A C 1
ATOM 2722 O O . PHE A 1 360 ? 10.028 -0.781 3.092 1.00 71.69 360 PHE A O 1
ATOM 2729 N N . VAL A 1 361 ? 11.688 0.331 4.130 1.00 73.56 361 VAL A N 1
ATOM 2730 C CA . VAL A 1 361 ? 11.842 1.408 3.133 1.00 73.56 361 VAL A CA 1
ATOM 2731 C C . VAL A 1 361 ? 12.159 0.836 1.750 1.00 73.56 361 VAL A C 1
ATOM 2733 O O . VAL A 1 361 ? 11.472 1.188 0.795 1.00 73.56 361 VAL A O 1
ATOM 2736 N N . ASP A 1 362 ? 13.108 -0.098 1.635 1.00 71.69 362 ASP A N 1
ATOM 2737 C CA . ASP A 1 362 ? 13.404 -0.824 0.388 1.00 71.69 362 ASP A CA 1
ATOM 2738 C C . ASP A 1 362 ? 12.170 -1.554 -0.175 1.00 71.69 362 ASP A C 1
ATOM 2740 O O . ASP A 1 362 ? 11.951 -1.580 -1.390 1.00 71.69 362 ASP A O 1
ATOM 2744 N N . GLY A 1 363 ? 11.347 -2.131 0.708 1.00 60.78 363 GLY A N 1
ATOM 2745 C CA . GLY A 1 363 ? 10.098 -2.804 0.357 1.00 60.78 363 GLY A CA 1
ATOM 2746 C C . GLY A 1 363 ? 9.011 -1.854 -0.152 1.00 60.78 363 GLY A C 1
ATOM 2747 O O . GLY A 1 363 ? 8.363 -2.160 -1.155 1.00 60.78 363 GLY A O 1
ATOM 2748 N N . ILE A 1 364 ? 8.817 -0.695 0.492 1.00 56.22 364 ILE A N 1
ATOM 2749 C CA . ILE A 1 364 ? 7.791 0.281 0.088 1.00 56.22 364 ILE A CA 1
ATOM 2750 C C . ILE A 1 364 ? 8.233 1.184 -1.072 1.00 56.22 364 ILE A C 1
ATOM 2752 O O . ILE A 1 364 ? 7.383 1.667 -1.825 1.00 56.22 364 ILE A O 1
ATOM 2756 N N . TRP A 1 365 ? 9.541 1.395 -1.271 1.00 65.50 365 TRP A N 1
ATOM 2757 C CA . TRP A 1 365 ? 10.058 2.379 -2.227 1.00 65.50 365 TRP A CA 1
ATOM 2758 C C . TRP A 1 365 ? 9.494 2.246 -3.652 1.00 65.50 365 TRP A C 1
ATOM 2760 O O . TRP A 1 365 ? 9.082 3.270 -4.209 1.00 65.50 365 TRP A O 1
ATOM 2770 N N . PRO A 1 366 ? 9.386 1.043 -4.261 1.00 55.94 366 PRO A N 1
ATOM 2771 C CA . PRO A 1 366 ? 8.839 0.892 -5.612 1.00 55.94 366 PRO A CA 1
ATOM 2772 C C . PRO A 1 366 ? 7.400 1.408 -5.765 1.00 55.94 366 PRO A C 1
ATOM 2774 O O . PRO A 1 366 ? 7.015 1.813 -6.862 1.00 55.94 366 PRO A O 1
ATOM 2777 N N . TYR A 1 367 ? 6.619 1.426 -4.681 1.00 46.88 367 TYR A N 1
ATOM 2778 C CA . TYR A 1 367 ? 5.224 1.872 -4.673 1.00 46.88 367 TYR A CA 1
ATOM 2779 C C . TYR A 1 367 ? 5.074 3.393 -4.490 1.00 46.88 367 TYR A C 1
ATOM 2781 O O . TYR A 1 367 ? 4.043 3.947 -4.868 1.00 46.88 367 TYR A O 1
ATOM 2789 N N . THR A 1 368 ? 6.107 4.090 -3.996 1.00 48.47 368 THR A N 1
ATOM 2790 C CA . THR A 1 368 ? 6.117 5.566 -3.867 1.00 48.47 368 THR A CA 1
ATOM 2791 C C . THR A 1 368 ? 6.098 6.292 -5.220 1.00 48.47 368 THR A C 1
ATOM 2793 O O . THR A 1 368 ? 5.730 7.463 -5.305 1.00 48.47 368 THR A O 1
ATOM 2796 N N . GLY A 1 369 ? 6.533 5.619 -6.293 1.00 46.88 369 GLY A N 1
ATOM 2797 C CA . GLY A 1 369 ? 6.745 6.225 -7.610 1.00 46.88 369 GLY A CA 1
ATOM 2798 C C . GLY A 1 369 ? 7.976 7.141 -7.705 1.00 46.88 369 GLY A C 1
ATOM 2799 O O . GLY A 1 369 ? 8.160 7.796 -8.736 1.00 46.88 369 GLY A O 1
ATOM 2800 N N . LEU A 1 370 ? 8.819 7.197 -6.666 1.00 54.88 370 LEU A N 1
ATOM 2801 C CA . LEU A 1 370 ? 10.045 7.995 -6.631 1.00 54.88 370 LEU A CA 1
ATOM 2802 C C . LEU A 1 370 ? 11.243 7.249 -7.267 1.00 54.88 370 LEU A C 1
ATOM 2804 O O . LEU A 1 370 ? 11.349 6.026 -7.141 1.00 54.88 370 LEU A O 1
ATOM 2808 N N . PRO A 1 371 ? 12.189 7.949 -7.928 1.00 66.56 371 PRO A N 1
ATOM 2809 C CA . PRO A 1 371 ? 13.384 7.321 -8.498 1.00 66.56 371 PRO A CA 1
ATOM 2810 C C . PRO A 1 371 ? 14.236 6.584 -7.440 1.00 66.56 371 PRO A C 1
ATOM 2812 O O . PRO A 1 371 ? 14.593 7.205 -6.437 1.00 66.56 371 PRO A O 1
ATOM 2815 N N . PRO A 1 372 ? 14.635 5.311 -7.656 1.00 72.38 372 PRO A N 1
ATOM 2816 C CA . PRO A 1 372 ? 15.544 4.567 -6.764 1.00 72.38 372 PRO A CA 1
ATOM 2817 C C . PRO A 1 372 ? 16.952 5.171 -6.624 1.00 72.38 372 PRO A C 1
ATOM 2819 O O . PRO A 1 372 ? 17.787 4.675 -5.867 1.00 72.38 372 PRO A O 1
ATOM 2822 N N . GLU A 1 373 ? 17.261 6.209 -7.397 1.00 78.38 373 GLU A N 1
ATOM 2823 C CA . GLU A 1 373 ? 18.448 7.044 -7.251 1.00 78.38 373 GLU A CA 1
ATOM 2824 C C . GLU A 1 373 ? 18.381 7.960 -6.016 1.00 78.38 373 GLU A C 1
ATOM 2826 O O . GLU A 1 373 ? 19.434 8.303 -5.490 1.00 78.38 373 GLU A O 1
ATOM 2831 N N . LEU A 1 374 ? 17.189 8.324 -5.518 1.00 70.88 374 LEU A N 1
ATOM 2832 C CA . LEU A 1 374 ? 17.047 9.192 -4.335 1.00 70.88 374 LEU A CA 1
ATOM 2833 C C . LEU A 1 374 ? 17.446 8.491 -3.026 1.00 70.88 374 LEU A C 1
ATOM 2835 O O . LEU A 1 374 ? 18.006 9.135 -2.149 1.00 70.88 374 LEU A O 1
ATOM 2839 N N . LEU A 1 375 ? 17.281 7.165 -2.932 1.00 79.88 375 LEU A N 1
ATOM 2840 C CA . LEU A 1 375 ? 17.828 6.338 -1.838 1.00 79.88 375 LEU A CA 1
ATOM 2841 C C . LEU A 1 375 ? 19.371 6.293 -1.801 1.00 79.88 375 LEU A C 1
ATOM 2843 O O . LEU A 1 375 ? 19.950 5.627 -0.949 1.00 79.88 375 LEU A O 1
ATOM 2847 N N . LYS A 1 376 ? 20.046 6.938 -2.759 1.00 83.81 376 LYS A N 1
ATOM 2848 C CA . LYS A 1 376 ? 21.513 6.970 -2.906 1.00 83.81 376 LYS A CA 1
ATOM 2849 C C . LYS A 1 376 ? 22.053 8.402 -2.904 1.00 83.81 376 LYS A C 1
ATOM 2851 O O . LYS A 1 376 ? 23.192 8.624 -3.313 1.00 83.81 376 LYS A O 1
ATOM 2856 N N . VAL A 1 377 ? 21.213 9.363 -2.521 1.00 83.38 377 VAL A N 1
ATOM 2857 C CA . VAL A 1 377 ? 21.627 10.732 -2.220 1.00 83.38 377 VAL A CA 1
ATOM 2858 C C . VAL A 1 377 ? 22.121 10.738 -0.774 1.00 83.38 377 VAL A C 1
ATOM 2860 O O . VAL A 1 377 ? 21.432 10.243 0.112 1.00 83.38 377 VAL A O 1
ATOM 2863 N N . ASP A 1 378 ? 23.346 11.218 -0.607 1.00 88.62 378 ASP A N 1
ATOM 2864 C CA . ASP A 1 378 ? 24.114 11.344 0.633 1.00 88.62 378 ASP A CA 1
ATOM 2865 C C . ASP A 1 378 ? 24.719 12.751 0.572 1.00 88.62 378 ASP A C 1
ATOM 2867 O O . ASP A 1 378 ? 25.721 12.983 -0.118 1.00 88.62 378 ASP A O 1
ATOM 2871 N N . GLU A 1 379 ? 24.032 13.727 1.169 1.00 86.06 379 GLU A N 1
ATOM 2872 C CA . GLU A 1 379 ? 24.531 15.098 1.296 1.00 86.06 379 GLU A CA 1
ATOM 2873 C C . GLU A 1 379 ? 25.113 15.385 2.695 1.00 86.06 379 GLU A C 1
ATOM 2875 O O . GLU A 1 379 ? 25.755 16.428 2.883 1.00 86.06 379 GLU A O 1
ATOM 2880 N N . GLY A 1 380 ? 24.942 14.493 3.680 1.00 88.38 380 GLY A N 1
ATOM 2881 C CA . GLY A 1 380 ? 25.413 14.716 5.047 1.00 88.38 380 GLY A CA 1
ATOM 2882 C C . GLY A 1 380 ? 24.977 13.673 6.080 1.00 88.38 380 GLY A C 1
ATOM 2883 O O . GLY A 1 380 ? 25.267 12.488 5.978 1.00 88.38 380 GLY A O 1
ATOM 2884 N N . THR A 1 381 ? 24.363 14.151 7.158 1.00 90.94 381 THR A N 1
ATOM 2885 C CA . THR A 1 381 ? 23.685 13.334 8.175 1.00 90.94 381 THR A CA 1
ATOM 2886 C C . THR A 1 381 ? 22.560 14.172 8.780 1.00 90.94 381 THR A C 1
ATOM 2888 O O . THR A 1 381 ? 22.725 15.383 8.996 1.00 90.94 381 THR A O 1
ATOM 2891 N N . TYR A 1 382 ? 21.424 13.537 9.040 1.00 90.25 382 TYR A N 1
ATOM 2892 C CA . TYR A 1 382 ? 20.234 14.110 9.646 1.00 90.25 382 TYR A CA 1
ATOM 2893 C C . TYR A 1 382 ? 20.119 13.742 11.126 1.00 90.25 382 TYR A C 1
ATOM 2895 O O . TYR A 1 382 ? 20.513 12.669 11.576 1.00 90.25 382 TYR A O 1
ATOM 2903 N N . PHE A 1 383 ? 19.548 14.665 11.896 1.00 89.88 383 PHE A N 1
ATOM 2904 C CA . PHE A 1 383 ? 19.354 14.532 13.334 1.00 89.88 383 PHE A CA 1
ATOM 2905 C C . PHE A 1 383 ? 18.021 15.150 13.764 1.00 89.88 383 PHE A C 1
ATOM 2907 O O . PHE A 1 383 ? 17.476 16.024 13.079 1.00 89.88 383 PHE A O 1
ATOM 2914 N N . ILE A 1 384 ? 17.545 14.767 14.947 1.00 88.75 384 ILE A N 1
ATOM 2915 C CA . ILE A 1 384 ? 16.503 15.495 15.688 1.00 88.75 384 ILE A CA 1
ATOM 2916 C C . ILE A 1 384 ? 17.031 15.950 17.054 1.00 88.75 384 ILE A C 1
ATOM 2918 O O . ILE A 1 384 ? 18.062 15.474 17.524 1.00 88.75 384 ILE A O 1
ATOM 2922 N N . ASP A 1 385 ? 16.324 16.888 17.679 1.00 87.38 385 ASP A N 1
ATOM 2923 C CA . ASP A 1 385 ? 16.529 17.295 19.072 1.00 87.38 385 ASP A CA 1
ATOM 2924 C C . ASP A 1 385 ? 15.901 16.249 20.005 1.00 87.38 385 ASP A C 1
ATOM 2926 O O . ASP A 1 385 ? 14.679 16.166 20.072 1.00 87.38 385 ASP A O 1
ATOM 2930 N N . ASP A 1 386 ? 16.702 15.454 20.719 1.00 84.00 386 ASP A N 1
ATOM 2931 C CA . ASP A 1 386 ? 16.182 14.358 21.560 1.00 84.00 386 ASP A CA 1
ATOM 2932 C C . ASP A 1 386 ? 15.346 14.869 22.750 1.00 84.00 386 ASP A C 1
ATOM 2934 O O . ASP A 1 386 ? 14.422 14.200 23.212 1.00 84.00 386 ASP A O 1
ATOM 2938 N N . ALA A 1 387 ? 15.603 16.099 23.211 1.00 83.25 387 ALA A N 1
ATOM 2939 C CA . ALA A 1 387 ? 14.832 16.734 24.278 1.00 83.25 387 ALA A CA 1
ATOM 2940 C C . ALA A 1 387 ? 13.503 17.340 23.785 1.00 83.25 387 ALA A C 1
ATOM 2942 O O . ALA A 1 387 ? 12.579 17.524 24.580 1.00 83.25 387 ALA A O 1
ATOM 2943 N N . HIS A 1 388 ? 13.392 17.646 22.487 1.00 83.12 388 HIS A N 1
ATOM 2944 C CA . HIS A 1 388 ? 12.189 18.219 21.876 1.00 83.12 388 HIS A CA 1
ATOM 2945 C C . HIS A 1 388 ? 11.923 17.604 20.483 1.00 83.12 388 HIS A C 1
ATOM 2947 O O . HIS A 1 388 ? 11.910 18.324 19.479 1.00 83.12 388 HIS A O 1
ATOM 2953 N N . PRO A 1 389 ? 11.687 16.282 20.377 1.00 81.00 389 PRO A N 1
ATOM 2954 C CA . PRO A 1 389 ? 11.811 15.552 19.112 1.00 81.00 389 PRO A CA 1
ATOM 2955 C C . PRO A 1 389 ? 10.788 15.947 18.048 1.00 81.00 389 PRO A C 1
ATOM 2957 O O . PRO A 1 389 ? 11.061 15.764 16.864 1.00 81.00 389 PRO A O 1
ATOM 2960 N N . TRP A 1 390 ? 9.655 16.546 18.421 1.00 78.88 390 TRP A N 1
ATOM 2961 C CA . TRP A 1 390 ? 8.645 17.080 17.493 1.00 78.88 390 TRP A CA 1
ATOM 2962 C C . TRP A 1 390 ? 8.745 18.605 17.273 1.00 78.88 390 TRP A C 1
ATOM 2964 O O . TRP A 1 390 ? 7.933 19.168 16.542 1.00 78.88 390 TRP A O 1
ATOM 2974 N N . SER A 1 391 ? 9.724 19.285 17.885 1.00 74.06 391 SER A N 1
ATOM 2975 C CA . SER A 1 391 ? 9.856 20.748 17.850 1.00 74.06 391 SER A CA 1
ATOM 2976 C C . SER A 1 391 ? 10.059 21.291 16.441 1.00 74.06 391 SER A C 1
ATOM 2978 O O . SER A 1 391 ? 10.931 20.850 15.694 1.00 74.06 391 SER A O 1
ATOM 2980 N N . ASP A 1 392 ? 9.301 22.335 16.119 1.00 69.06 392 ASP A N 1
ATOM 2981 C CA . ASP A 1 392 ? 9.483 23.155 14.923 1.00 69.06 392 ASP A CA 1
ATOM 2982 C C . ASP A 1 392 ? 10.306 24.437 15.221 1.00 69.06 392 ASP A C 1
ATOM 2984 O O . ASP A 1 392 ? 10.561 25.246 14.323 1.00 69.06 392 ASP A O 1
ATOM 2988 N N . GLU A 1 393 ? 10.733 24.636 16.475 1.00 70.00 393 GLU A N 1
ATOM 2989 C CA . GLU A 1 393 ? 11.658 25.689 16.920 1.00 70.00 393 GLU A CA 1
ATOM 2990 C C . GLU A 1 393 ? 13.093 25.160 17.090 1.00 70.00 393 GLU A C 1
ATOM 2992 O O . GLU A 1 393 ? 13.317 23.977 17.345 1.00 70.00 393 GLU A O 1
ATOM 2997 N N . VAL A 1 394 ? 14.075 26.057 16.935 1.00 66.88 394 VAL A N 1
ATOM 2998 C CA . VAL A 1 394 ? 15.506 25.719 16.899 1.00 66.88 394 VAL A CA 1
ATOM 2999 C C . VAL A 1 394 ? 16.157 25.979 18.253 1.00 66.88 394 VAL A C 1
ATOM 3001 O O . VAL A 1 394 ? 16.448 27.125 18.606 1.00 66.88 394 VAL A O 1
ATOM 3004 N N . HIS A 1 395 ? 16.468 24.909 18.974 1.00 74.75 395 HIS A N 1
ATOM 3005 C CA . HIS A 1 395 ? 17.282 24.962 20.183 1.00 74.75 395 HIS A CA 1
ATOM 3006 C C . HIS A 1 395 ? 18.777 24.961 19.825 1.00 74.75 395 HIS A C 1
ATOM 3008 O O . HIS A 1 395 ? 19.208 24.278 18.893 1.00 74.75 395 HIS A O 1
ATOM 3014 N N . ILE A 1 396 ? 19.556 25.792 20.527 1.00 63.38 396 ILE A N 1
ATOM 3015 C CA . ILE A 1 396 ? 20.965 26.097 20.197 1.00 63.38 396 ILE A CA 1
ATOM 3016 C C . ILE A 1 396 ? 21.954 25.291 21.059 1.00 63.38 396 ILE A C 1
ATOM 3018 O O . ILE A 1 396 ? 23.057 25.006 20.604 1.00 63.38 396 ILE A O 1
ATOM 3022 N N . ASP A 1 397 ? 21.542 24.890 22.264 1.00 68.31 397 ASP A N 1
ATOM 3023 C CA . ASP A 1 397 ? 22.335 24.122 23.233 1.00 68.31 397 ASP A CA 1
ATOM 3024 C C . ASP A 1 397 ? 21.617 22.796 23.590 1.00 68.31 397 ASP A C 1
ATOM 3026 O O . ASP A 1 397 ? 21.398 22.506 24.766 1.00 68.31 397 ASP A O 1
ATOM 3030 N N . THR A 1 398 ? 21.185 22.023 22.583 1.00 73.69 398 THR A N 1
ATOM 3031 C CA . THR A 1 398 ? 20.545 20.700 22.774 1.00 73.69 398 THR A CA 1
ATOM 3032 C C . THR A 1 398 ? 21.447 19.544 22.329 1.00 73.69 398 THR A C 1
ATOM 3034 O O . THR A 1 398 ? 22.388 19.744 21.558 1.00 73.69 398 THR A O 1
ATOM 3037 N N . GLU A 1 399 ? 21.159 18.336 22.813 1.00 85.19 399 GLU A N 1
ATOM 3038 C CA . GLU A 1 399 ? 21.791 17.099 22.351 1.00 85.19 399 GLU A CA 1
ATOM 3039 C C . GLU A 1 399 ? 21.010 16.570 21.137 1.00 85.19 399 GLU A C 1
ATOM 3041 O O . GLU A 1 399 ? 19.812 16.298 21.213 1.00 85.19 399 GLU A O 1
ATOM 3046 N N . LEU A 1 400 ? 21.685 16.501 19.987 1.00 89.62 400 LEU A N 1
ATOM 3047 C CA . LEU A 1 400 ? 21.102 16.019 18.736 1.00 89.62 400 LEU A CA 1
ATOM 3048 C C . LEU A 1 400 ? 21.353 14.516 18.600 1.00 89.62 400 LEU A C 1
ATOM 3050 O O . LEU A 1 400 ? 22.442 14.062 18.945 1.00 89.62 400 LEU A O 1
ATOM 3054 N N . VAL A 1 401 ? 20.397 13.758 18.065 1.00 91.75 401 VAL A N 1
ATOM 3055 C CA . VAL A 1 401 ? 20.532 12.306 17.832 1.00 91.75 401 VAL A CA 1
ATOM 3056 C C . VAL A 1 401 ? 20.279 11.933 16.377 1.00 91.75 401 VAL A C 1
ATOM 3058 O O . VAL A 1 401 ? 19.394 12.498 15.734 1.00 91.75 401 VAL A O 1
ATOM 3061 N N . ASP A 1 402 ? 21.089 11.005 15.864 1.00 91.75 402 ASP A N 1
ATOM 3062 C CA . ASP A 1 402 ? 20.973 10.438 14.515 1.00 91.75 402 ASP A CA 1
ATOM 3063 C C . ASP A 1 402 ? 19.943 9.287 14.447 1.00 91.75 402 ASP A C 1
ATOM 3065 O O . ASP A 1 402 ? 19.334 8.901 15.449 1.00 91.75 402 ASP A O 1
ATOM 3069 N N . ALA A 1 403 ? 19.758 8.701 13.260 1.00 90.38 403 ALA A N 1
ATOM 3070 C CA . ALA A 1 403 ? 18.831 7.585 13.049 1.00 90.38 403 ALA A CA 1
ATOM 3071 C C . ALA A 1 403 ? 19.194 6.289 13.818 1.00 90.38 403 ALA A C 1
ATOM 3073 O O . ALA A 1 403 ? 18.342 5.412 13.972 1.00 90.38 403 ALA A O 1
ATOM 3074 N N . TRP A 1 404 ? 20.418 6.167 14.341 1.00 91.06 404 TRP A N 1
ATOM 3075 C CA . TRP A 1 404 ? 20.901 5.052 15.164 1.00 91.06 404 TRP A CA 1
ATOM 3076 C C . TRP A 1 404 ? 20.869 5.368 16.676 1.00 91.06 404 TRP A C 1
ATOM 3078 O O . TRP A 1 404 ? 21.211 4.502 17.485 1.00 91.06 404 TRP A O 1
ATOM 3088 N N . LEU A 1 405 ? 20.419 6.568 17.064 1.00 89.62 405 LEU A N 1
ATOM 3089 C CA . LEU A 1 405 ? 20.456 7.136 18.420 1.00 89.62 405 LEU A CA 1
ATOM 3090 C C . LEU A 1 405 ? 21.874 7.445 18.946 1.00 89.62 405 LEU A C 1
ATOM 3092 O O . LEU A 1 405 ? 22.102 7.488 20.158 1.00 89.62 405 LEU A O 1
ATOM 3096 N N . SER A 1 406 ? 22.842 7.688 18.058 1.00 89.25 406 SER A N 1
ATOM 3097 C CA . SER A 1 406 ? 24.148 8.247 18.432 1.00 89.25 406 SER A CA 1
ATOM 3098 C C . SER A 1 406 ? 24.022 9.752 18.657 1.00 89.25 406 SER A C 1
ATOM 3100 O O . SER A 1 406 ? 23.473 10.461 17.810 1.00 89.25 406 SER A O 1
ATOM 3102 N N . SER A 1 407 ? 24.570 10.269 19.762 1.00 88.69 407 SER A N 1
ATOM 3103 C CA . SER A 1 407 ? 24.487 11.702 20.046 1.00 88.69 407 SER A CA 1
ATOM 3104 C C . SER A 1 407 ? 25.568 12.543 19.357 1.00 88.69 407 SER A C 1
ATOM 3106 O O . SER A 1 407 ? 26.708 12.120 19.129 1.00 88.69 407 SER A O 1
ATOM 3108 N N . TRP A 1 408 ? 25.186 13.768 19.006 1.00 87.75 408 TRP A N 1
ATOM 3109 C CA . TRP A 1 408 ? 25.927 14.687 18.156 1.00 87.75 408 TRP A CA 1
ATOM 3110 C C . TRP A 1 408 ? 25.993 16.084 18.777 1.00 87.75 408 TRP A C 1
ATOM 3112 O O . TRP A 1 408 ? 25.020 16.613 19.311 1.00 87.75 408 TRP A O 1
ATOM 3122 N N . SER A 1 409 ? 27.184 16.684 18.714 1.00 82.31 409 SER A N 1
ATOM 3123 C CA . SER A 1 409 ? 27.534 17.931 19.418 1.00 82.31 409 SER A CA 1
ATOM 3124 C C . SER A 1 409 ? 28.350 18.916 18.566 1.00 82.31 409 SER A C 1
ATOM 3126 O O . SER A 1 409 ? 28.895 19.896 19.078 1.00 82.31 409 SER A O 1
ATOM 3128 N N . LEU A 1 410 ? 28.450 18.669 17.256 1.00 80.25 410 LEU A N 1
ATOM 3129 C CA . LEU A 1 410 ? 29.049 19.599 16.295 1.00 80.25 410 LEU A CA 1
ATOM 3130 C C . LEU A 1 410 ? 27.951 20.405 15.575 1.00 80.25 410 LEU A C 1
ATOM 3132 O O . LEU A 1 410 ? 26.802 19.969 15.535 1.00 80.25 410 LEU A O 1
ATOM 3136 N N . PRO A 1 411 ? 28.268 21.574 14.983 1.00 78.62 411 PRO A N 1
ATOM 3137 C CA . PRO A 1 411 ? 27.254 22.420 14.361 1.00 78.62 411 PRO A CA 1
ATOM 3138 C C . PRO A 1 411 ? 26.491 21.713 13.232 1.00 78.62 411 PRO A C 1
ATOM 3140 O O . PRO A 1 411 ? 27.073 21.359 12.204 1.00 78.62 411 PRO A O 1
ATOM 3143 N N . ALA A 1 412 ? 25.180 21.574 13.418 1.00 83.88 412 ALA A N 1
ATOM 3144 C CA . ALA A 1 412 ? 24.212 21.195 12.396 1.00 83.88 412 ALA A CA 1
ATOM 3145 C C . ALA A 1 412 ? 23.289 22.389 12.094 1.00 83.88 412 ALA A C 1
ATOM 3147 O O . ALA A 1 412 ? 23.070 23.257 12.941 1.00 83.88 412 ALA A O 1
ATOM 3148 N N . THR A 1 413 ? 22.764 22.455 10.874 1.00 84.56 413 THR A N 1
ATOM 3149 C CA . THR A 1 413 ? 21.857 23.519 10.422 1.00 84.56 413 THR A CA 1
ATOM 3150 C C . THR A 1 413 ? 20.411 23.046 10.573 1.00 84.56 413 THR A C 1
ATOM 3152 O O . THR A 1 413 ? 20.114 21.949 10.109 1.00 84.56 413 THR A O 1
ATOM 3155 N N . PRO A 1 414 ? 19.496 23.824 11.174 1.00 81.31 414 PRO A N 1
ATOM 3156 C CA . PRO A 1 414 ? 18.083 23.459 11.218 1.00 81.31 414 PRO A CA 1
ATOM 3157 C C . PRO A 1 414 ? 17.468 23.489 9.811 1.00 81.31 414 PRO A C 1
ATOM 3159 O O . PRO A 1 414 ? 17.636 24.463 9.073 1.00 81.31 414 PRO A O 1
ATOM 3162 N N . VAL A 1 415 ? 16.721 22.446 9.459 1.00 77.06 415 VAL A N 1
ATOM 3163 C CA . VAL A 1 415 ? 16.016 22.297 8.182 1.00 77.06 415 VAL A CA 1
ATOM 3164 C C . VAL A 1 415 ? 14.554 21.946 8.453 1.00 77.06 415 VAL A C 1
ATOM 3166 O O . VAL A 1 415 ? 14.245 21.063 9.251 1.00 77.06 415 VAL A O 1
ATOM 3169 N N . LYS A 1 416 ? 13.638 22.644 7.777 1.00 68.75 416 LYS A N 1
ATOM 3170 C CA . LYS A 1 416 ? 12.206 22.324 7.789 1.00 68.75 416 LYS A CA 1
ATOM 3171 C C . LYS A 1 416 ? 11.851 21.599 6.503 1.00 68.75 416 LYS A C 1
ATOM 3173 O O . LYS A 1 416 ? 12.121 22.141 5.437 1.00 68.75 416 LYS A O 1
ATOM 3178 N N . ASP A 1 417 ? 11.264 20.412 6.646 1.00 65.12 417 ASP A N 1
ATOM 3179 C CA . ASP A 1 417 ? 10.891 19.498 5.558 1.00 65.12 417 ASP A CA 1
ATOM 3180 C C . ASP A 1 417 ? 11.992 19.343 4.480 1.00 65.12 417 ASP A C 1
ATOM 3182 O O . ASP A 1 417 ? 11.857 19.871 3.372 1.00 65.12 417 ASP A O 1
ATOM 3186 N N . PRO A 1 418 ? 13.115 18.668 4.804 1.00 57.38 418 PRO A N 1
ATOM 3187 C CA . PRO A 1 418 ? 14.341 18.702 3.999 1.00 57.38 418 PRO A CA 1
ATOM 3188 C C . PRO A 1 418 ? 14.186 18.288 2.531 1.00 57.38 418 PRO A C 1
ATOM 3190 O O . PRO A 1 418 ? 14.948 18.764 1.692 1.00 57.38 418 PRO A O 1
ATOM 3193 N N . LEU A 1 419 ? 13.211 17.432 2.210 1.00 55.81 419 LEU A N 1
ATOM 3194 C CA . LEU A 1 419 ? 13.011 16.884 0.862 1.00 55.81 419 LEU A CA 1
ATOM 3195 C C . LEU A 1 419 ? 11.547 16.965 0.374 1.00 55.81 419 LEU A C 1
ATOM 3197 O O . LEU A 1 419 ? 11.205 16.357 -0.639 1.00 55.81 419 LEU A O 1
ATOM 3201 N N . GLY A 1 420 ? 10.677 17.724 1.056 1.00 52.03 420 GLY A N 1
ATOM 3202 C CA . GLY A 1 420 ? 9.240 17.784 0.741 1.00 52.03 420 GLY A CA 1
ATOM 3203 C C . GLY A 1 420 ? 8.464 16.525 1.153 1.00 52.03 420 GLY A C 1
ATOM 3204 O O . GLY A 1 420 ? 7.387 16.254 0.619 1.00 52.03 420 GLY A O 1
ATOM 3205 N N . VAL A 1 421 ? 9.027 15.725 2.064 1.00 48.34 421 VAL A N 1
ATOM 3206 C CA . VAL A 1 421 ? 8.515 14.404 2.460 1.00 48.34 421 VAL A CA 1
ATOM 3207 C C . VAL A 1 421 ? 7.254 14.522 3.320 1.00 48.34 421 VAL A C 1
ATOM 3209 O O . VAL A 1 421 ? 6.495 13.563 3.416 1.00 48.34 421 VAL A O 1
ATOM 3212 N N . SER A 1 422 ? 6.956 15.708 3.866 1.00 45.41 422 SER A N 1
ATOM 3213 C CA . SER A 1 422 ? 5.720 15.944 4.627 1.00 45.41 422 SER A CA 1
ATOM 3214 C C . SER A 1 422 ? 4.423 15.862 3.794 1.00 45.41 422 SER A C 1
ATOM 3216 O O . SER A 1 422 ? 3.350 15.706 4.377 1.00 45.41 422 SER A O 1
ATOM 3218 N N . GLU A 1 423 ? 4.495 15.914 2.450 1.00 39.94 423 GLU A N 1
ATOM 3219 C CA . GLU A 1 423 ? 3.377 15.570 1.538 1.00 39.94 423 GLU A CA 1
ATOM 3220 C C . GLU A 1 423 ? 3.372 14.069 1.122 1.00 39.94 423 GLU A C 1
ATOM 3222 O O . GLU A 1 423 ? 2.456 13.654 0.411 1.00 39.94 423 GLU A O 1
ATOM 3227 N N . VAL A 1 424 ? 4.369 13.251 1.507 1.00 37.91 424 VAL A N 1
ATOM 3228 C CA . VAL A 1 424 ? 4.622 11.914 0.912 1.00 37.91 424 VAL A CA 1
ATOM 3229 C C . VAL A 1 424 ? 4.062 10.744 1.730 1.00 37.91 424 VAL A C 1
ATOM 3231 O O . VAL A 1 424 ? 3.513 9.825 1.124 1.00 37.91 424 VAL A O 1
ATOM 3234 N N . ASP A 1 425 ? 4.159 10.761 3.065 1.00 41.22 425 ASP A N 1
ATOM 3235 C CA . ASP A 1 425 ? 3.574 9.718 3.930 1.00 41.22 425 ASP A CA 1
ATOM 3236 C C . ASP A 1 425 ? 3.282 10.228 5.359 1.00 41.22 425 ASP A C 1
ATOM 3238 O O . ASP A 1 425 ? 3.924 11.165 5.834 1.00 41.22 425 ASP A O 1
ATOM 3242 N N . GLU A 1 426 ? 2.356 9.591 6.081 1.00 45.22 426 GLU A N 1
ATOM 3243 C CA . GLU A 1 426 ? 2.121 9.847 7.515 1.00 45.22 426 GLU A CA 1
ATOM 3244 C C . GLU A 1 426 ? 3.343 9.446 8.362 1.00 45.22 426 GLU A C 1
ATOM 3246 O O . GLU A 1 426 ? 3.666 10.108 9.350 1.00 45.22 426 GLU A O 1
ATOM 3251 N N . LEU A 1 427 ? 4.077 8.423 7.908 1.00 41.25 427 LEU A N 1
ATOM 3252 C CA . LEU A 1 427 ? 5.362 7.971 8.454 1.00 41.25 427 LEU A CA 1
ATOM 3253 C C . LEU A 1 427 ? 6.524 8.960 8.259 1.00 41.25 427 LEU A C 1
ATOM 3255 O O . LEU A 1 427 ? 7.566 8.782 8.884 1.00 41.25 427 LEU A O 1
ATOM 3259 N N . ALA A 1 428 ? 6.391 9.991 7.417 1.00 46.78 428 ALA A N 1
ATOM 3260 C CA . ALA A 1 428 ? 7.506 10.864 7.027 1.00 46.78 428 ALA A CA 1
ATOM 3261 C C . ALA A 1 428 ? 7.811 12.026 8.001 1.00 46.78 428 ALA A C 1
ATOM 3263 O O . ALA A 1 428 ? 8.696 12.835 7.730 1.00 46.78 428 ALA A O 1
ATOM 3264 N N . GLY A 1 429 ? 7.099 12.104 9.131 1.00 48.81 429 GLY A N 1
ATOM 3265 C CA . GLY A 1 429 ? 7.476 12.925 10.287 1.00 48.81 429 GLY A CA 1
ATOM 3266 C C . GLY A 1 429 ? 7.224 14.435 10.161 1.00 48.81 429 GLY A C 1
ATOM 3267 O O . GLY A 1 429 ? 7.964 15.172 9.514 1.00 48.81 429 GLY A O 1
ATOM 3268 N N . LYS A 1 430 ? 6.236 14.939 10.910 1.00 50.94 430 LYS A N 1
ATOM 3269 C CA . LYS A 1 430 ? 6.126 16.378 11.220 1.00 50.94 430 LYS A CA 1
ATOM 3270 C C . LYS A 1 430 ? 7.121 16.747 12.333 1.00 50.94 430 LYS A C 1
ATOM 3272 O O . LYS A 1 430 ? 7.320 15.961 13.258 1.00 50.94 430 LYS A O 1
ATOM 3277 N N . GLY A 1 431 ? 7.700 17.944 12.248 1.00 59.94 431 GLY A N 1
ATOM 3278 C CA . GLY A 1 431 ? 8.695 18.475 13.190 1.00 59.94 431 GLY A CA 1
ATOM 3279 C C . GLY A 1 431 ? 10.040 18.777 12.521 1.00 59.94 431 GLY A C 1
ATOM 3280 O O . GLY A 1 431 ? 10.409 18.158 11.519 1.00 59.94 431 GLY A O 1
ATOM 3281 N N . GLY A 1 432 ? 10.789 19.729 13.074 1.00 72.31 432 GLY A N 1
ATOM 3282 C CA . GLY A 1 432 ? 12.054 20.207 12.517 1.00 72.31 432 GLY A CA 1
ATOM 3283 C C . GLY A 1 432 ? 13.154 19.145 12.522 1.00 72.31 432 GLY A C 1
ATOM 3284 O O . GLY A 1 432 ? 13.235 18.318 13.426 1.00 72.31 432 GLY A O 1
ATOM 3285 N N . PHE A 1 433 ? 14.020 19.175 11.513 1.00 84.38 433 PHE A N 1
ATOM 3286 C CA . PHE A 1 433 ? 15.230 18.356 11.450 1.00 84.38 433 PHE A CA 1
ATOM 3287 C C . PHE A 1 433 ? 16.467 19.243 11.614 1.00 84.38 433 PHE A C 1
ATOM 3289 O O . PHE A 1 433 ? 16.423 20.456 11.402 1.00 84.38 433 PHE A O 1
ATOM 3296 N N . TYR A 1 434 ? 17.596 18.633 11.946 1.00 87.00 434 TYR A N 1
ATOM 3297 C CA . TYR A 1 434 ? 18.918 19.247 11.889 1.00 87.00 434 TYR A CA 1
ATOM 3298 C C . TYR A 1 434 ? 19.769 18.476 10.877 1.00 87.00 434 TYR A C 1
ATOM 3300 O O . TYR A 1 434 ? 19.667 17.258 10.786 1.00 87.00 434 TYR A O 1
ATOM 3308 N N . PHE A 1 435 ? 20.605 19.176 10.116 1.00 88.62 435 PHE A N 1
ATOM 3309 C CA . PHE A 1 435 ? 21.394 18.603 9.026 1.00 88.62 435 PHE A CA 1
ATOM 3310 C C . PHE A 1 435 ? 22.853 19.056 9.096 1.00 88.62 435 PHE A C 1
ATOM 3312 O O . PHE A 1 435 ? 23.141 20.256 9.193 1.00 88.62 435 PHE A O 1
ATOM 3319 N N . ALA A 1 436 ? 23.787 18.111 9.032 1.00 89.38 436 ALA A N 1
ATOM 3320 C CA . ALA A 1 436 ? 25.217 18.384 8.995 1.00 89.38 436 ALA A CA 1
ATOM 3321 C C . ALA A 1 436 ? 25.783 18.035 7.600 1.00 89.38 436 ALA A C 1
ATOM 3323 O O . ALA A 1 436 ? 26.012 16.865 7.310 1.00 89.38 436 ALA A O 1
ATOM 3324 N N . PRO A 1 437 ? 26.008 19.020 6.708 1.00 88.56 437 PRO A N 1
ATOM 3325 C CA . PRO A 1 437 ? 26.409 18.742 5.329 1.00 88.56 437 PRO A CA 1
ATOM 3326 C C . PRO A 1 437 ? 27.830 18.172 5.244 1.00 88.56 437 PRO A C 1
ATOM 3328 O O . PRO A 1 437 ? 28.777 18.772 5.762 1.00 88.56 437 PRO A O 1
ATOM 3331 N N . GLY A 1 438 ? 27.987 17.043 4.551 1.00 85.56 438 GLY A N 1
ATOM 3332 C CA . GLY A 1 438 ? 29.270 16.375 4.312 1.00 85.56 438 GLY A CA 1
ATOM 3333 C C . GLY A 1 438 ? 30.007 15.894 5.570 1.00 85.56 438 GLY A C 1
ATOM 3334 O O . GLY A 1 438 ? 31.225 15.701 5.518 1.00 85.56 438 GLY A O 1
ATOM 3335 N N . GLN A 1 439 ? 29.314 15.757 6.706 1.00 85.88 439 GLN A N 1
ATOM 3336 C CA . GLN A 1 439 ? 29.883 15.298 7.973 1.00 85.88 439 GLN A CA 1
ATOM 3337 C C . GLN A 1 439 ? 28.816 14.634 8.855 1.00 85.88 439 GLN A C 1
ATOM 3339 O O . GLN A 1 439 ? 27.695 15.118 8.943 1.00 85.88 439 GLN A O 1
ATOM 3344 N N . GLY A 1 440 ? 29.201 13.603 9.602 1.00 83.50 440 GLY A N 1
ATOM 3345 C CA . GLY A 1 440 ? 28.330 12.953 10.579 1.00 83.50 440 GLY A CA 1
ATOM 3346 C C . GLY A 1 440 ? 28.558 11.444 10.648 1.00 83.50 440 GLY A C 1
ATOM 3347 O O . GLY A 1 440 ? 29.383 10.923 9.893 1.00 83.50 440 GLY A O 1
ATOM 3348 N N . PRO A 1 441 ? 27.893 10.753 11.588 1.00 82.50 441 PRO A N 1
ATOM 3349 C CA . PRO A 1 441 ? 27.894 9.293 11.673 1.00 82.50 441 PRO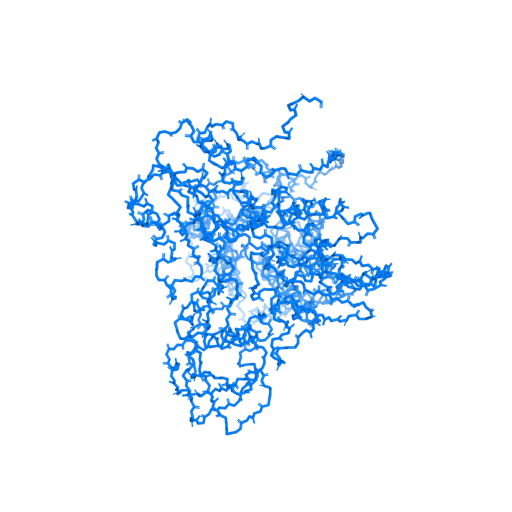 A CA 1
ATOM 3350 C C . PRO A 1 441 ? 27.170 8.603 10.505 1.00 82.50 441 PRO A C 1
ATOM 3352 O O . PRO A 1 441 ? 27.553 7.485 10.171 1.00 82.50 441 PRO A O 1
ATOM 3355 N N . GLY A 1 442 ? 26.184 9.257 9.878 1.00 81.56 442 GLY A N 1
ATOM 3356 C CA . GLY A 1 442 ? 25.386 8.686 8.787 1.00 81.56 442 GLY A CA 1
ATOM 3357 C C . GLY A 1 442 ? 26.051 8.709 7.409 1.00 81.56 442 GLY A C 1
ATOM 3358 O O . GLY A 1 442 ? 25.743 7.860 6.582 1.00 81.56 442 GLY A O 1
ATOM 3359 N N . MET A 1 443 ? 27.032 9.596 7.190 1.00 85.00 443 MET A N 1
ATOM 3360 C CA . MET A 1 443 ? 27.814 9.727 5.946 1.00 85.00 443 MET A CA 1
ATOM 3361 C C . MET A 1 443 ? 28.156 8.377 5.280 1.00 85.00 443 MET A C 1
ATOM 3363 O O . MET A 1 443 ? 28.992 7.614 5.780 1.00 85.00 443 MET A O 1
ATOM 3367 N N . GLY A 1 444 ? 27.574 8.125 4.105 1.00 83.00 444 GLY A N 1
ATOM 3368 C CA . GLY A 1 444 ? 27.645 6.857 3.369 1.00 83.00 444 GLY A CA 1
ATOM 3369 C C . GLY A 1 444 ? 26.352 6.027 3.384 1.00 83.00 444 GLY A C 1
ATOM 3370 O O . GLY A 1 444 ? 26.254 5.060 2.624 1.00 83.00 444 GLY A O 1
ATOM 3371 N N . GLU A 1 445 ? 25.374 6.398 4.209 1.00 87.00 445 GLU A N 1
ATOM 3372 C CA . GLU A 1 445 ? 23.965 6.000 4.130 1.00 87.00 445 GLU A CA 1
ATOM 3373 C C . GLU A 1 445 ? 23.195 6.969 3.209 1.00 87.00 445 GLU A C 1
ATOM 3375 O O . GLU A 1 445 ? 23.665 8.064 2.908 1.00 87.00 445 GLU A O 1
ATOM 3380 N N . GLY A 1 446 ? 22.016 6.574 2.724 1.00 87.00 446 GLY A N 1
ATOM 3381 C CA . GLY A 1 446 ? 21.142 7.488 1.981 1.00 87.00 446 GLY A CA 1
ATOM 3382 C C . GLY A 1 446 ? 20.312 8.384 2.907 1.00 87.00 446 GLY A C 1
ATOM 3383 O O . GLY A 1 446 ? 19.606 7.864 3.772 1.00 87.00 446 GLY A O 1
ATOM 3384 N N . ASP A 1 447 ? 20.295 9.699 2.656 1.00 85.50 447 ASP A N 1
ATOM 3385 C CA . ASP A 1 447 ? 19.574 10.726 3.438 1.00 85.50 447 ASP A CA 1
ATOM 3386 C C . ASP A 1 447 ? 18.104 10.340 3.723 1.00 85.50 447 ASP A C 1
ATOM 3388 O O . ASP A 1 447 ? 17.567 10.566 4.809 1.00 85.50 447 ASP A O 1
ATOM 3392 N N . MET A 1 448 ? 17.441 9.713 2.741 1.00 82.56 448 MET A N 1
ATOM 3393 C CA . MET A 1 448 ? 16.059 9.232 2.857 1.00 82.56 448 MET A CA 1
ATOM 3394 C C . MET A 1 448 ? 15.879 8.159 3.940 1.00 82.56 448 MET A C 1
ATOM 3396 O O . MET A 1 448 ? 14.855 8.169 4.623 1.00 82.56 448 MET A O 1
ATOM 3400 N N . TYR A 1 449 ? 16.834 7.236 4.107 1.00 87.19 449 TYR A N 1
ATOM 3401 C CA . TYR A 1 449 ? 16.745 6.209 5.149 1.00 87.19 449 TYR A CA 1
ATOM 3402 C C . TYR A 1 449 ? 16.861 6.838 6.536 1.00 87.19 449 TYR A C 1
ATOM 3404 O O . TYR A 1 449 ? 16.071 6.495 7.412 1.00 87.19 449 TYR A O 1
ATOM 3412 N N . GLU A 1 450 ? 17.767 7.805 6.719 1.00 88.12 450 GLU A N 1
ATOM 3413 C CA . GLU A 1 450 ? 17.909 8.520 7.990 1.00 88.12 450 GLU A CA 1
ATOM 3414 C C . GLU A 1 450 ? 16.620 9.263 8.368 1.00 88.12 450 GLU A C 1
ATOM 3416 O O . GLU A 1 450 ? 16.152 9.158 9.501 1.00 88.12 450 GLU A O 1
ATOM 3421 N N . ILE A 1 451 ? 15.996 9.956 7.407 1.00 83.44 451 ILE A N 1
ATOM 3422 C CA . ILE A 1 451 ? 14.726 10.672 7.611 1.00 83.44 451 ILE A CA 1
ATOM 3423 C C . ILE A 1 451 ? 13.589 9.706 7.984 1.00 83.44 451 ILE A C 1
ATOM 3425 O O . ILE A 1 451 ? 12.821 10.000 8.908 1.00 83.44 451 ILE A O 1
ATOM 3429 N N . PHE A 1 452 ? 13.489 8.541 7.331 1.00 81.62 452 PHE A N 1
ATOM 3430 C CA . PHE A 1 452 ? 12.516 7.507 7.708 1.00 81.62 452 PHE A CA 1
ATOM 3431 C C . PHE A 1 452 ? 12.819 6.890 9.083 1.00 81.62 452 PHE A C 1
ATOM 3433 O O . PHE A 1 452 ? 11.895 6.702 9.872 1.00 81.62 452 PHE A O 1
ATOM 3440 N N . GLY A 1 453 ? 14.088 6.638 9.416 1.00 87.12 453 GLY A N 1
ATOM 3441 C CA . GLY A 1 453 ? 14.511 6.142 10.730 1.00 87.12 453 GLY A CA 1
ATOM 3442 C C . GLY A 1 453 ? 14.153 7.103 11.862 1.00 87.12 453 GLY A C 1
ATOM 3443 O O . GLY A 1 453 ? 13.461 6.728 12.805 1.00 87.12 453 GLY A O 1
ATOM 3444 N N . LEU A 1 454 ? 14.524 8.377 11.732 1.00 87.75 454 LEU A N 1
ATOM 3445 C CA . LEU A 1 454 ? 14.187 9.431 12.696 1.00 87.75 454 LEU A CA 1
ATOM 3446 C C . LEU A 1 454 ? 12.669 9.630 12.854 1.00 87.75 454 LEU A C 1
ATOM 3448 O O . LEU A 1 454 ? 12.191 9.941 13.946 1.00 87.75 454 LEU A O 1
ATOM 3452 N N . SER A 1 455 ? 11.893 9.425 11.788 1.00 81.75 455 SER A N 1
ATOM 3453 C CA . SER A 1 455 ? 10.429 9.542 11.830 1.00 81.75 455 SER A CA 1
ATOM 3454 C C . SER A 1 455 ? 9.751 8.301 12.430 1.00 81.75 455 SER A C 1
ATOM 3456 O O . SER A 1 455 ? 8.777 8.429 13.177 1.00 81.75 455 SER A O 1
ATOM 3458 N N . ALA A 1 456 ? 10.320 7.111 12.224 1.00 83.25 456 ALA A N 1
ATOM 3459 C CA . ALA A 1 456 ? 9.964 5.912 12.977 1.00 83.25 456 ALA A CA 1
ATOM 3460 C C . ALA A 1 456 ? 10.313 6.067 14.471 1.00 83.25 456 ALA A C 1
ATOM 3462 O O . ALA A 1 456 ? 9.465 5.795 15.315 1.00 83.25 456 ALA A O 1
ATOM 3463 N N . TYR A 1 457 ? 11.485 6.607 14.827 1.00 87.25 457 TYR A N 1
ATOM 3464 C CA . TYR A 1 457 ? 11.849 6.892 16.224 1.00 87.25 457 TYR A CA 1
ATOM 3465 C C . TYR A 1 457 ? 10.849 7.846 16.897 1.00 87.25 457 TYR A C 1
ATOM 3467 O O . TYR A 1 457 ? 10.315 7.528 17.960 1.00 87.25 457 TYR A O 1
ATOM 3475 N N . ARG A 1 458 ? 10.492 8.958 16.233 1.00 83.94 458 ARG A N 1
ATOM 3476 C CA . ARG A 1 458 ? 9.416 9.878 16.662 1.00 83.94 458 ARG A CA 1
ATOM 3477 C C . ARG A 1 458 ? 8.075 9.182 16.906 1.00 83.94 458 ARG A C 1
ATOM 3479 O O . ARG A 1 458 ? 7.332 9.612 17.785 1.00 83.94 458 ARG A O 1
ATOM 3486 N N . THR A 1 459 ? 7.764 8.149 16.127 1.00 82.56 459 THR A N 1
ATOM 3487 C CA . THR A 1 459 ? 6.529 7.360 16.249 1.00 82.56 459 THR A CA 1
ATOM 3488 C C . THR A 1 459 ? 6.610 6.405 17.444 1.00 82.56 459 THR A C 1
ATOM 3490 O O . THR A 1 459 ? 5.695 6.358 18.262 1.00 82.56 459 THR A O 1
ATOM 3493 N N . TRP A 1 460 ? 7.745 5.725 17.633 1.00 86.62 460 TRP A N 1
ATOM 3494 C CA . TRP A 1 460 ? 7.984 4.869 18.800 1.00 86.62 460 TRP A CA 1
ATOM 3495 C C . TRP A 1 460 ? 7.991 5.652 20.117 1.00 86.62 460 TRP A C 1
ATOM 3497 O O . TRP A 1 460 ? 7.445 5.171 21.105 1.00 86.62 460 TRP A O 1
ATOM 3507 N N . LEU A 1 461 ? 8.518 6.880 20.147 1.00 86.19 461 LEU A N 1
ATOM 3508 C CA . LEU A 1 461 ? 8.477 7.747 21.334 1.00 86.19 461 LEU A CA 1
ATOM 3509 C C . LEU A 1 461 ? 7.049 8.074 21.817 1.00 86.19 461 LEU A C 1
ATOM 3511 O O . LEU A 1 461 ? 6.855 8.318 23.007 1.00 86.19 461 LEU A O 1
ATOM 3515 N N . GLN A 1 462 ? 6.041 8.035 20.938 1.00 84.31 462 GLN A N 1
ATOM 3516 C CA . GLN A 1 462 ? 4.627 8.210 21.316 1.00 84.31 462 GLN A CA 1
ATOM 3517 C C . GLN A 1 462 ? 4.024 6.959 21.975 1.00 84.31 462 GLN A C 1
ATOM 3519 O O . GLN A 1 462 ? 2.977 7.055 22.610 1.00 84.31 462 GLN A O 1
ATOM 3524 N N . MET A 1 463 ? 4.715 5.822 21.866 1.00 86.94 463 MET A N 1
ATOM 3525 C CA . MET A 1 463 ? 4.465 4.568 22.583 1.00 86.94 463 MET A CA 1
ATOM 3526 C C . MET A 1 463 ? 5.525 4.330 23.679 1.00 86.94 463 MET A C 1
ATOM 3528 O O . MET A 1 463 ? 5.877 3.195 23.980 1.00 86.94 463 MET A O 1
ATOM 3532 N N . GLU A 1 464 ? 6.127 5.396 24.226 1.00 87.44 464 GLU A N 1
ATOM 3533 C CA . GLU A 1 464 ? 7.171 5.321 25.270 1.00 87.44 464 GLU A CA 1
ATOM 3534 C C . GLU A 1 464 ? 8.428 4.513 24.849 1.00 87.44 464 GLU A C 1
ATOM 3536 O O . GLU A 1 464 ? 9.177 3.998 25.679 1.00 87.44 464 GLU A O 1
ATOM 3541 N N . ASN A 1 465 ? 8.679 4.442 23.536 1.00 88.38 465 ASN A N 1
ATOM 3542 C CA . ASN A 1 465 ? 9.664 3.596 22.852 1.00 88.38 465 ASN A CA 1
ATOM 3543 C C . ASN A 1 465 ? 9.465 2.076 23.043 1.00 88.38 465 ASN A C 1
ATOM 3545 O O . ASN A 1 465 ? 10.431 1.316 22.959 1.00 88.38 465 ASN A O 1
ATOM 3549 N N . HIS A 1 466 ? 8.227 1.622 23.258 1.00 87.12 466 HIS A N 1
ATOM 3550 C CA . HIS A 1 466 ? 7.884 0.210 23.427 1.00 87.12 466 HIS A CA 1
ATOM 3551 C C . HIS A 1 466 ? 6.635 -0.184 22.616 1.00 87.12 466 HIS A C 1
ATOM 3553 O O . HIS A 1 466 ? 5.650 0.543 22.634 1.00 87.12 466 HIS A O 1
ATOM 3559 N N . SER A 1 467 ? 6.630 -1.340 21.940 1.00 86.56 467 SER A N 1
ATOM 3560 C CA . SER A 1 467 ? 5.404 -1.910 21.342 1.00 86.56 467 SER A CA 1
ATOM 3561 C C . SER A 1 467 ? 4.706 -2.858 22.332 1.00 86.56 467 SER A C 1
ATOM 3563 O O . SER A 1 467 ? 5.227 -3.943 22.609 1.00 86.56 467 SER A O 1
ATOM 3565 N N . PRO A 1 468 ? 3.491 -2.538 22.823 1.00 89.31 468 PRO A N 1
ATOM 3566 C CA . PRO A 1 468 ? 2.700 -3.477 23.620 1.00 89.31 468 PRO A CA 1
ATOM 3567 C C . PRO A 1 468 ? 2.110 -4.621 22.777 1.00 89.31 468 PRO A C 1
ATOM 3569 O O . PRO A 1 468 ? 1.650 -5.622 23.333 1.00 89.31 468 PRO A O 1
ATOM 3572 N N . MET A 1 469 ? 2.113 -4.497 21.442 1.00 89.25 469 MET A N 1
ATOM 3573 C CA . MET A 1 469 ? 1.603 -5.526 20.536 1.00 89.25 469 MET A CA 1
ATOM 3574 C C . MET A 1 469 ? 2.477 -6.770 20.616 1.00 89.25 469 MET A C 1
ATOM 3576 O O . MET A 1 469 ? 1.943 -7.878 20.648 1.00 89.25 469 MET A O 1
ATOM 3580 N N . TYR A 1 470 ? 3.797 -6.587 20.715 1.00 87.19 470 TYR A N 1
ATOM 3581 C CA . TYR A 1 470 ? 4.746 -7.672 20.927 1.00 87.19 470 TYR A CA 1
ATOM 3582 C C . TYR A 1 470 ? 4.367 -8.495 22.167 1.00 87.19 470 TYR A C 1
ATOM 3584 O O . TYR A 1 470 ? 4.060 -9.678 22.034 1.00 87.19 470 TYR A O 1
ATOM 3592 N N . ASP A 1 471 ? 4.266 -7.875 23.347 1.00 88.25 471 ASP A N 1
ATOM 3593 C CA . ASP A 1 471 ? 3.907 -8.566 24.597 1.00 88.25 471 ASP A CA 1
ATOM 3594 C C . ASP A 1 471 ? 2.537 -9.264 24.526 1.00 88.25 471 ASP A C 1
ATOM 3596 O O . ASP A 1 471 ? 2.380 -10.399 24.998 1.00 88.25 471 ASP A O 1
ATOM 3600 N N . ALA A 1 472 ? 1.542 -8.630 23.897 1.00 90.06 472 ALA A N 1
ATOM 3601 C CA . ALA A 1 472 ? 0.227 -9.227 23.679 1.00 90.06 472 ALA A CA 1
ATOM 3602 C C . ALA A 1 472 ? 0.297 -10.464 22.761 1.00 90.06 472 ALA A C 1
ATOM 3604 O O . ALA A 1 472 ? -0.310 -11.498 23.061 1.00 90.06 472 ALA A O 1
ATOM 3605 N N . VAL A 1 473 ? 1.082 -10.402 21.680 1.00 90.81 473 VAL A N 1
ATOM 3606 C CA . VAL A 1 473 ? 1.293 -11.526 20.757 1.00 90.81 473 VAL A CA 1
ATOM 3607 C C . VAL A 1 473 ? 2.092 -12.642 21.431 1.00 90.81 473 VAL A C 1
ATOM 3609 O O . VAL A 1 473 ? 1.639 -13.785 21.393 1.00 90.81 473 VAL A O 1
ATOM 3612 N N . LYS A 1 474 ? 3.185 -12.342 22.146 1.00 89.69 474 LYS A N 1
ATOM 3613 C CA . LYS A 1 474 ? 3.951 -13.321 22.944 1.00 89.69 474 LYS A CA 1
ATOM 3614 C C . LYS A 1 474 ? 3.072 -14.033 23.975 1.00 89.69 474 LYS A C 1
ATOM 3616 O O . LYS A 1 474 ? 3.145 -15.256 24.106 1.00 89.69 474 LYS A O 1
ATOM 3621 N N . THR A 1 475 ? 2.195 -13.292 24.653 1.00 90.56 475 THR A N 1
ATOM 3622 C CA . THR A 1 475 ? 1.200 -13.854 25.581 1.00 90.56 475 THR A CA 1
ATOM 3623 C C . THR A 1 475 ? 0.206 -14.758 24.849 1.00 90.56 475 THR A C 1
ATOM 3625 O O . THR A 1 475 ? -0.091 -15.859 25.316 1.00 90.56 475 THR A O 1
ATOM 3628 N N . SER A 1 476 ? -0.270 -14.346 23.667 1.00 92.25 476 SER A N 1
ATOM 3629 C CA . SER A 1 476 ? -1.156 -15.172 22.840 1.00 92.25 476 SER A CA 1
ATOM 3630 C C . SER A 1 476 ? -0.480 -16.459 22.353 1.00 92.25 476 SER A C 1
ATOM 3632 O O . SER A 1 476 ? -1.128 -17.500 22.331 1.00 92.25 476 SER A O 1
ATOM 3634 N N . TRP A 1 477 ? 0.818 -16.422 22.028 1.00 93.62 477 TRP A N 1
ATOM 3635 C CA . TRP A 1 477 ? 1.598 -17.584 21.590 1.00 93.62 477 TRP A CA 1
ATOM 3636 C C . TRP A 1 477 ? 1.798 -18.603 22.707 1.00 93.62 477 TRP A C 1
ATOM 3638 O O . TRP A 1 477 ? 1.620 -19.791 22.465 1.00 93.62 477 TRP A O 1
ATOM 3648 N N . ALA A 1 478 ? 2.084 -18.161 23.935 1.00 92.75 478 ALA A N 1
ATOM 3649 C CA . ALA A 1 478 ? 2.185 -19.062 25.084 1.00 92.75 478 ALA A CA 1
ATOM 3650 C C . ALA A 1 478 ? 0.862 -19.812 25.340 1.00 92.75 478 ALA A C 1
ATOM 3652 O O . ALA A 1 478 ? 0.859 -21.028 25.533 1.00 92.75 478 ALA A O 1
ATOM 3653 N N . LEU A 1 479 ? -0.272 -19.102 25.267 1.00 91.00 479 LEU A N 1
ATOM 3654 C CA . LEU A 1 479 ? -1.604 -19.705 25.379 1.00 91.00 479 LEU A CA 1
ATOM 3655 C C . LEU A 1 479 ? -1.928 -20.615 24.181 1.00 91.00 479 LEU A C 1
ATOM 3657 O O . LEU A 1 479 ? -2.482 -21.695 24.371 1.00 91.00 479 LEU A O 1
ATOM 3661 N N . LEU A 1 480 ? -1.562 -20.222 22.957 1.00 92.50 480 LEU A N 1
ATOM 3662 C CA . LEU A 1 480 ? -1.722 -21.034 21.745 1.00 92.50 480 LEU A CA 1
ATOM 3663 C C . LEU A 1 480 ? -0.898 -22.326 21.804 1.00 92.50 480 LEU A C 1
ATOM 3665 O O . LEU A 1 480 ? -1.423 -23.377 21.451 1.00 92.50 480 LEU A O 1
ATOM 3669 N N . GLU A 1 481 ? 0.354 -22.286 22.269 1.00 92.69 481 GLU A N 1
ATOM 3670 C CA . GLU A 1 481 ? 1.195 -23.480 22.431 1.00 92.69 481 GLU A CA 1
ATOM 3671 C C . GLU A 1 481 ? 0.610 -24.415 23.500 1.00 92.69 481 GLU A C 1
ATOM 3673 O O . GLU A 1 481 ? 0.521 -25.622 23.269 1.00 92.69 481 GLU A O 1
ATOM 3678 N N . GLU A 1 482 ? 0.111 -23.879 24.622 1.00 89.06 482 GLU A N 1
ATOM 3679 C CA . GLU A 1 482 ? -0.554 -24.682 25.655 1.00 89.06 482 GLU A CA 1
ATOM 3680 C C . GLU A 1 482 ? -1.869 -25.306 25.150 1.00 89.06 482 GLU A C 1
ATOM 3682 O O . GLU A 1 482 ? -2.106 -26.499 25.352 1.00 89.06 482 GLU A O 1
ATOM 3687 N N . HIS A 1 483 ? -2.712 -24.536 24.450 1.00 87.38 483 HIS A N 1
ATOM 3688 C CA . HIS A 1 483 ? -3.959 -25.036 23.862 1.00 87.38 483 HIS A CA 1
ATOM 3689 C C . HIS A 1 483 ? -3.704 -26.076 22.770 1.00 87.38 483 HIS A C 1
ATOM 3691 O O . HIS A 1 483 ? -4.297 -27.149 22.833 1.00 87.38 483 HIS A O 1
ATOM 3697 N N . MET A 1 484 ? -2.787 -25.834 21.828 1.00 88.94 484 MET A N 1
ATOM 3698 C CA . MET A 1 484 ? -2.427 -26.813 20.792 1.00 88.94 484 MET A CA 1
ATOM 3699 C C . MET A 1 484 ? -1.844 -28.096 21.396 1.00 88.94 484 MET A C 1
ATOM 3701 O O . MET A 1 484 ? -2.240 -29.191 20.996 1.00 88.94 484 MET A O 1
ATOM 3705 N N . THR A 1 485 ? -0.980 -27.985 22.410 1.00 87.94 485 THR A N 1
ATOM 3706 C CA . THR A 1 485 ? -0.436 -29.153 23.126 1.00 87.94 485 THR A CA 1
ATOM 3707 C C . THR A 1 485 ? -1.543 -29.942 23.835 1.00 87.94 485 THR A C 1
ATOM 3709 O O . THR A 1 485 ? -1.526 -31.171 23.824 1.00 87.94 485 THR A O 1
ATOM 3712 N N . ARG A 1 486 ? -2.545 -29.262 24.414 1.00 85.62 486 ARG A N 1
ATOM 3713 C CA . ARG A 1 486 ? -3.710 -29.905 25.050 1.00 85.62 486 ARG A CA 1
ATOM 3714 C C . ARG A 1 486 ? -4.725 -30.494 24.055 1.00 85.62 486 ARG A C 1
ATOM 3716 O O . ARG A 1 486 ? -5.403 -31.450 24.421 1.00 85.62 486 ARG A O 1
ATOM 3723 N N . HIS A 1 487 ? -4.843 -29.936 22.849 1.00 81.94 487 HIS A N 1
ATOM 3724 C CA . HIS A 1 487 ? -5.884 -30.264 21.854 1.00 81.94 487 HIS A CA 1
ATOM 3725 C C . HIS A 1 487 ? -5.433 -31.280 20.795 1.00 81.94 487 HIS A C 1
ATOM 3727 O O . HIS A 1 487 ? -6.233 -32.109 20.372 1.00 81.94 487 HIS A O 1
ATOM 3733 N N . TYR A 1 488 ? -4.155 -31.262 20.402 1.00 84.94 488 TYR A N 1
ATOM 3734 C CA . TYR A 1 488 ? -3.588 -32.163 19.386 1.00 84.94 488 TYR A CA 1
ATOM 3735 C C . TYR A 1 488 ? -2.539 -33.146 19.942 1.00 84.94 488 TYR A C 1
ATOM 3737 O O . TYR A 1 488 ? -2.309 -34.204 19.351 1.00 84.94 488 TYR A O 1
ATOM 3745 N N . GLY A 1 489 ? -1.891 -32.813 21.066 1.00 85.75 489 GLY A N 1
ATOM 3746 C CA . GLY A 1 489 ? -0.781 -33.589 21.630 1.00 85.75 489 GLY A CA 1
ATOM 3747 C C . GLY A 1 489 ? 0.421 -33.714 20.683 1.00 85.75 489 GLY A C 1
ATOM 3748 O O . GLY A 1 489 ? 0.614 -32.894 19.786 1.00 85.75 489 GLY A O 1
ATOM 3749 N N . ASP A 1 490 ? 1.204 -34.785 20.849 1.00 86.75 490 ASP A N 1
ATOM 3750 C CA . ASP A 1 490 ? 2.465 -35.032 20.122 1.00 86.75 490 ASP A CA 1
ATOM 3751 C C . ASP A 1 490 ? 2.324 -35.175 18.583 1.00 86.75 490 ASP A C 1
ATOM 3753 O O . ASP A 1 490 ? 3.332 -35.328 17.889 1.00 86.75 490 ASP A O 1
ATOM 3757 N N . LYS A 1 491 ? 1.100 -35.144 18.024 1.00 86.75 491 LYS A N 1
ATOM 3758 C CA . LYS A 1 491 ? 0.874 -35.110 16.565 1.00 86.75 491 LYS A CA 1
ATOM 3759 C C . LYS A 1 491 ? 1.212 -33.755 15.936 1.00 86.75 491 LYS A C 1
ATOM 3761 O O . LYS A 1 491 ? 1.525 -33.713 14.746 1.00 86.75 491 LYS A O 1
ATOM 3766 N N . VAL A 1 492 ? 1.124 -32.663 16.698 1.00 92.31 492 VAL A N 1
ATOM 3767 C CA . VAL A 1 492 ? 1.341 -31.299 16.197 1.00 92.31 492 VAL A CA 1
ATOM 3768 C C . VAL A 1 492 ? 2.630 -30.711 16.751 1.00 92.31 492 VAL A C 1
ATOM 3770 O O . VAL A 1 492 ? 2.892 -30.758 17.950 1.00 92.31 492 VAL A O 1
ATOM 3773 N N . VAL A 1 493 ? 3.412 -30.100 15.864 1.00 95.75 493 VAL A N 1
ATOM 3774 C CA . VAL A 1 493 ? 4.592 -29.309 16.212 1.00 95.75 493 VAL A CA 1
ATOM 3775 C C . VAL A 1 493 ? 4.257 -27.836 15.966 1.00 95.75 493 VAL A C 1
ATOM 3777 O O . VAL A 1 493 ? 4.252 -27.401 14.813 1.00 95.75 493 VAL A O 1
ATOM 3780 N N . PRO A 1 494 ? 3.949 -27.048 17.008 1.00 95.81 494 PRO A N 1
ATOM 3781 C CA . PRO A 1 494 ? 3.706 -25.622 16.848 1.00 95.81 494 PRO A CA 1
ATOM 3782 C C . PRO A 1 494 ? 5.031 -24.880 16.649 1.00 95.81 494 PRO A C 1
ATOM 3784 O O . PRO A 1 494 ? 6.005 -25.107 17.372 1.00 95.81 494 PRO A O 1
ATOM 3787 N N . ALA A 1 495 ? 5.079 -23.963 15.691 1.00 96.19 495 ALA A N 1
ATOM 3788 C CA . ALA A 1 495 ? 6.181 -23.030 15.490 1.00 96.19 495 ALA A CA 1
ATOM 3789 C C . ALA A 1 495 ? 5.618 -21.614 15.349 1.00 96.19 495 ALA A C 1
ATOM 3791 O O . ALA A 1 495 ? 4.563 -21.428 14.749 1.00 96.19 495 ALA A O 1
ATOM 3792 N N . PHE A 1 496 ? 6.316 -20.628 15.908 1.00 94.75 496 PHE A N 1
ATOM 3793 C CA . PHE A 1 496 ? 5.873 -19.237 15.940 1.00 94.75 496 PHE A CA 1
ATOM 3794 C C . PHE A 1 496 ? 6.935 -18.339 15.317 1.00 94.75 496 PHE A C 1
ATOM 3796 O O . PHE A 1 496 ? 8.121 -18.557 15.562 1.00 94.75 496 PHE A O 1
ATOM 3803 N N . ALA A 1 497 ? 6.515 -17.347 14.534 1.00 92.00 497 ALA A N 1
ATOM 3804 C CA . ALA A 1 497 ? 7.420 -16.360 13.958 1.00 92.00 497 ALA A CA 1
ATOM 3805 C C . ALA A 1 497 ? 6.779 -14.978 13.808 1.00 92.00 497 ALA A C 1
ATOM 3807 O O . ALA A 1 497 ? 5.584 -14.848 13.526 1.00 92.00 497 ALA A O 1
ATOM 3808 N N . PHE A 1 498 ? 7.610 -13.946 13.896 1.00 86.69 498 PHE A N 1
ATOM 3809 C CA . PHE A 1 498 ? 7.305 -12.641 13.327 1.00 86.69 498 PHE A CA 1
ATOM 3810 C C . PHE A 1 498 ? 7.789 -12.588 11.875 1.00 86.69 498 PHE A C 1
ATOM 3812 O O . PHE A 1 498 ? 8.817 -13.168 11.513 1.00 86.69 498 PHE A O 1
ATOM 3819 N N . HIS A 1 499 ? 7.031 -11.906 11.019 1.00 76.19 499 HIS A N 1
ATOM 3820 C CA . HIS A 1 499 ? 7.434 -11.680 9.631 1.00 76.19 499 HIS A CA 1
ATOM 3821 C C . HIS A 1 499 ? 8.330 -10.438 9.490 1.00 76.19 499 HIS A C 1
ATOM 3823 O O . HIS A 1 499 ? 9.296 -10.455 8.731 1.00 76.19 499 HIS A O 1
ATOM 3829 N N . VAL A 1 500 ? 8.038 -9.392 10.269 1.00 65.94 500 VAL A N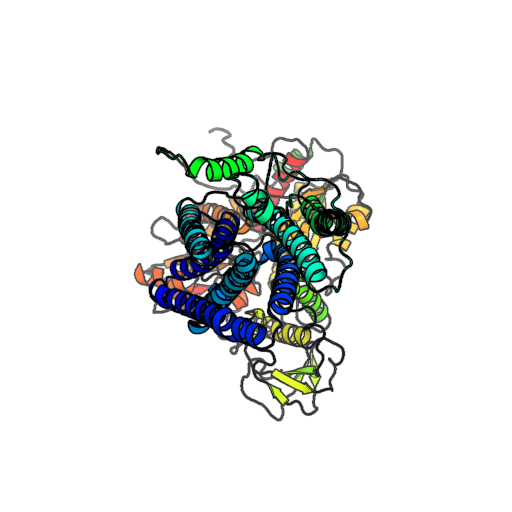 1
ATOM 3830 C CA . VAL A 1 500 ? 8.732 -8.099 10.311 1.00 65.94 500 VAL A CA 1
ATOM 3831 C C . VAL A 1 500 ? 9.287 -7.834 11.721 1.00 65.94 500 VAL A C 1
ATOM 3833 O O . VAL A 1 500 ? 8.934 -6.846 12.350 1.00 65.94 500 VAL A O 1
ATOM 3836 N N . ASP A 1 501 ? 10.165 -8.714 12.221 1.00 61.06 501 ASP A N 1
ATOM 3837 C CA . ASP A 1 501 ? 11.353 -8.324 13.017 1.00 61.06 501 ASP A CA 1
ATOM 3838 C C . ASP A 1 501 ? 12.329 -9.509 13.231 1.00 61.06 501 ASP A C 1
ATOM 3840 O O . ASP A 1 501 ? 12.119 -10.333 14.120 1.00 61.06 501 ASP A O 1
ATOM 3844 N N . PRO A 1 502 ? 13.430 -9.604 12.459 1.00 49.00 502 PRO A N 1
ATOM 3845 C CA . PRO A 1 502 ? 14.498 -10.579 12.718 1.00 49.00 502 PRO A CA 1
ATOM 3846 C C . PRO A 1 502 ? 15.592 -10.129 13.704 1.00 49.00 502 PRO A C 1
ATOM 3848 O O . PRO A 1 502 ? 16.551 -10.876 13.912 1.00 49.00 502 PRO A O 1
ATOM 3851 N N . LYS A 1 503 ? 15.557 -8.888 14.216 1.00 51.56 503 LYS A N 1
ATOM 3852 C CA . LYS A 1 503 ? 16.761 -8.191 14.723 1.00 51.56 503 LYS A CA 1
ATOM 3853 C C . LYS A 1 503 ? 16.813 -7.989 16.239 1.00 51.56 503 LYS A C 1
ATOM 3855 O O . LYS A 1 503 ? 17.842 -7.521 16.734 1.00 51.56 503 LYS A O 1
ATOM 3860 N N . MET A 1 504 ? 15.770 -8.403 16.963 1.00 55.69 504 MET A N 1
ATOM 3861 C CA . MET A 1 504 ? 15.763 -8.508 18.431 1.00 55.69 504 MET A CA 1
ATOM 3862 C C . MET A 1 504 ? 16.031 -9.944 18.926 1.00 55.69 504 MET A C 1
ATOM 3864 O O . MET A 1 504 ? 16.940 -10.128 19.735 1.00 55.69 504 MET A O 1
ATOM 3868 N N . ASP A 1 505 ? 15.331 -10.965 18.409 1.00 71.31 505 ASP A N 1
ATOM 3869 C CA . ASP A 1 505 ? 15.612 -12.382 18.708 1.00 71.31 505 ASP A CA 1
ATOM 3870 C C . ASP A 1 505 ? 15.623 -13.246 17.424 1.00 71.31 505 ASP A C 1
ATOM 3872 O O . ASP A 1 505 ? 14.577 -13.453 16.804 1.00 71.31 505 ASP A O 1
ATOM 3876 N N . PRO A 1 506 ? 16.784 -13.801 17.015 1.00 76.75 506 PRO A N 1
ATOM 3877 C CA . PRO A 1 506 ? 16.888 -14.655 15.829 1.00 76.75 506 PRO A CA 1
ATOM 3878 C C . PRO A 1 506 ? 16.049 -15.942 15.870 1.00 76.75 506 PRO A C 1
ATOM 3880 O O . PRO A 1 506 ? 15.811 -16.534 14.817 1.00 76.75 506 PRO A O 1
ATOM 3883 N N . SER A 1 507 ? 15.621 -16.405 17.051 1.00 82.44 507 SER A N 1
ATOM 3884 C CA . SER A 1 507 ? 14.805 -17.618 17.209 1.00 82.44 507 SER A CA 1
ATOM 3885 C C . SER A 1 507 ? 13.322 -17.416 16.881 1.00 82.44 507 SER A C 1
ATOM 3887 O O . SER A 1 507 ? 12.603 -18.398 16.707 1.00 82.44 507 SER A O 1
ATOM 3889 N N . GLU A 1 508 ? 12.883 -16.165 16.723 1.00 86.00 508 GLU A N 1
ATOM 3890 C CA . GLU A 1 508 ? 11.493 -15.791 16.415 1.00 86.00 508 GLU A CA 1
ATOM 3891 C C . GLU A 1 508 ? 11.285 -15.450 14.928 1.00 86.00 508 GLU A C 1
ATOM 3893 O O . GLU A 1 508 ? 10.265 -14.888 14.528 1.00 86.00 508 GLU A O 1
ATOM 3898 N N . THR A 1 509 ? 12.265 -15.805 14.094 1.00 87.56 509 THR A N 1
ATOM 3899 C CA . THR A 1 509 ? 12.262 -15.598 12.642 1.00 87.56 509 THR A CA 1
ATOM 3900 C C . THR A 1 509 ? 11.455 -16.664 11.902 1.00 87.56 509 THR A C 1
ATOM 3902 O O . THR A 1 509 ? 11.269 -17.787 12.381 1.00 87.56 509 THR A O 1
ATOM 3905 N N . THR A 1 510 ? 11.013 -16.343 10.681 1.00 89.81 510 THR A N 1
ATOM 3906 C CA . THR A 1 510 ? 10.330 -17.316 9.807 1.00 89.81 510 THR A CA 1
ATOM 3907 C C . THR A 1 510 ? 11.266 -18.487 9.464 1.00 89.81 510 THR A C 1
ATOM 3909 O O . THR A 1 510 ? 10.824 -19.632 9.386 1.00 89.81 510 THR A O 1
ATOM 3912 N N . GLU A 1 511 ? 12.569 -18.230 9.357 1.00 91.25 511 GLU A N 1
ATOM 3913 C CA . GLU A 1 511 ? 13.629 -19.215 9.146 1.00 91.25 511 GLU A CA 1
ATOM 3914 C C . GLU A 1 511 ? 13.880 -20.104 10.374 1.00 91.25 511 GLU A C 1
ATOM 3916 O O . GLU A 1 511 ? 14.010 -21.319 10.222 1.00 91.25 511 GLU A O 1
ATOM 3921 N N . ALA A 1 512 ? 13.893 -19.555 11.594 1.00 92.06 512 ALA A N 1
ATOM 3922 C CA . ALA A 1 512 ? 14.014 -20.360 12.813 1.00 92.06 512 ALA A CA 1
ATOM 3923 C C . ALA A 1 512 ? 12.767 -21.224 13.062 1.00 92.06 512 ALA A C 1
ATOM 3925 O O . ALA A 1 512 ? 12.894 -22.393 13.434 1.00 92.06 512 ALA A O 1
ATOM 3926 N N . ALA A 1 513 ? 11.569 -20.698 12.789 1.00 94.56 513 ALA A N 1
ATOM 3927 C CA . ALA A 1 513 ? 10.331 -21.473 12.821 1.00 94.56 513 ALA A CA 1
ATOM 3928 C C . ALA A 1 513 ? 10.334 -22.597 11.771 1.00 94.56 513 ALA A C 1
ATOM 3930 O O . ALA A 1 513 ? 9.993 -23.737 12.091 1.00 94.56 513 ALA A O 1
ATOM 3931 N N . ALA A 1 514 ? 10.788 -22.315 10.546 1.00 95.31 514 ALA A N 1
ATOM 3932 C CA . ALA A 1 514 ? 10.969 -23.323 9.506 1.00 95.31 514 ALA A CA 1
ATOM 3933 C C . ALA A 1 514 ? 11.978 -24.412 9.915 1.00 95.31 514 ALA A C 1
ATOM 3935 O O . ALA A 1 514 ? 11.696 -25.598 9.740 1.00 95.31 514 ALA A O 1
ATOM 3936 N N . GLN A 1 515 ? 13.109 -24.037 10.527 1.00 96.19 515 GLN A N 1
ATOM 3937 C CA . GLN A 1 515 ? 14.090 -24.997 11.039 1.00 96.19 515 GLN A CA 1
ATOM 3938 C C . GLN A 1 515 ? 13.527 -25.832 12.202 1.00 96.19 515 GLN A C 1
ATOM 3940 O O . GLN A 1 515 ? 13.732 -27.042 12.207 1.00 96.19 515 GLN A O 1
ATOM 3945 N N . LYS A 1 516 ? 12.745 -25.245 13.129 1.00 96.06 516 LYS A N 1
ATOM 3946 C CA . LYS A 1 516 ? 12.045 -25.985 14.207 1.00 96.06 516 LYS A CA 1
ATOM 3947 C C . LYS A 1 516 ? 11.149 -27.092 13.637 1.00 96.06 516 LYS A C 1
ATOM 3949 O O . LYS A 1 516 ? 11.073 -28.166 14.228 1.00 96.06 516 LYS A O 1
ATOM 3954 N N . LEU A 1 517 ? 10.481 -26.847 12.505 1.00 96.88 517 LEU A N 1
ATOM 3955 C CA . LEU A 1 517 ? 9.624 -27.841 11.848 1.00 96.88 517 LEU A CA 1
ATOM 3956 C C . LEU A 1 517 ? 10.422 -28.888 11.057 1.00 96.88 517 LEU A C 1
ATOM 3958 O O . LEU A 1 517 ? 10.100 -30.072 11.142 1.00 96.88 517 LEU A O 1
ATOM 3962 N N . ALA A 1 518 ? 11.480 -28.487 10.347 1.00 94.75 518 ALA A N 1
ATOM 3963 C CA . ALA A 1 518 ? 12.366 -29.414 9.639 1.00 94.75 518 ALA A CA 1
ATOM 3964 C C . ALA A 1 518 ? 13.098 -30.369 10.606 1.00 94.75 518 ALA A C 1
ATOM 3966 O O . ALA A 1 518 ? 13.076 -31.583 10.408 1.00 94.75 518 ALA A O 1
ATOM 3967 N N . ASP A 1 519 ? 13.661 -29.846 11.701 1.00 96.25 519 ASP A N 1
ATOM 3968 C CA . ASP A 1 519 ? 14.335 -30.629 12.750 1.00 96.25 519 ASP A CA 1
ATOM 3969 C C . ASP A 1 519 ? 13.379 -31.586 13.484 1.00 96.25 519 ASP A C 1
ATOM 3971 O O . ASP A 1 519 ? 13.809 -32.592 14.055 1.00 96.25 519 ASP A O 1
ATOM 3975 N N . ALA A 1 520 ? 12.077 -31.282 13.480 1.00 94.94 520 ALA A N 1
ATOM 3976 C CA . ALA A 1 520 ? 11.051 -32.101 14.107 1.00 94.94 520 ALA A CA 1
ATOM 3977 C C . ALA A 1 520 ? 10.534 -33.246 13.219 1.00 94.94 520 ALA A C 1
ATOM 3979 O O . ALA A 1 520 ? 9.751 -34.052 13.727 1.00 94.94 520 ALA A O 1
ATOM 3980 N N . ASP A 1 521 ? 10.978 -33.355 11.958 1.00 91.62 521 ASP A N 1
ATOM 3981 C CA . ASP A 1 521 ? 10.581 -34.399 10.997 1.00 91.62 521 ASP A CA 1
ATOM 3982 C C . ASP A 1 521 ? 9.046 -34.467 10.850 1.00 91.62 521 ASP A C 1
ATOM 3984 O O . ASP A 1 521 ? 8.407 -35.443 11.255 1.00 91.62 521 ASP A O 1
ATOM 3988 N N . VAL A 1 522 ? 8.447 -33.354 10.393 1.00 94.31 522 VAL A N 1
ATOM 3989 C CA . VAL A 1 522 ? 7.002 -33.235 10.114 1.00 94.31 522 VAL A CA 1
ATOM 3990 C C . VAL A 1 522 ? 6.668 -33.650 8.681 1.00 94.31 522 VAL A C 1
ATOM 3992 O O . VAL A 1 522 ? 7.440 -33.393 7.762 1.00 94.31 522 VAL A O 1
ATOM 3995 N N . ASP A 1 523 ? 5.496 -34.255 8.476 1.00 90.00 523 ASP A N 1
ATOM 3996 C CA . ASP A 1 523 ? 5.053 -34.749 7.165 1.00 90.00 523 ASP A CA 1
ATOM 3997 C C . ASP A 1 523 ? 4.258 -33.697 6.362 1.00 90.00 523 ASP A C 1
ATOM 3999 O O . ASP A 1 523 ? 4.269 -33.706 5.132 1.00 90.00 523 ASP A O 1
ATOM 4003 N N . LEU A 1 524 ? 3.546 -32.804 7.061 1.00 92.75 524 LEU A N 1
ATOM 4004 C CA . LEU A 1 524 ? 2.706 -31.728 6.516 1.00 92.75 524 LEU A CA 1
ATOM 4005 C C . LEU A 1 524 ? 2.981 -30.429 7.282 1.00 92.75 524 LEU A C 1
ATOM 4007 O O . LEU A 1 524 ? 3.164 -30.474 8.497 1.00 92.75 524 LEU A O 1
ATOM 4011 N N . VAL A 1 525 ? 2.943 -29.275 6.608 1.00 95.88 525 VAL A N 1
ATOM 4012 C CA . VAL A 1 525 ? 2.960 -27.956 7.263 1.00 95.88 525 VAL A CA 1
ATOM 4013 C C . VAL A 1 525 ? 1.691 -27.176 6.931 1.00 95.88 525 VAL A C 1
ATOM 4015 O O . VAL A 1 525 ? 1.389 -26.955 5.757 1.00 95.88 525 VAL A O 1
ATOM 4018 N N . ILE A 1 526 ? 0.984 -26.722 7.967 1.00 96.00 526 ILE A N 1
ATOM 4019 C CA . ILE A 1 526 ? -0.045 -25.686 7.858 1.00 96.00 526 ILE A CA 1
ATOM 4020 C C . ILE A 1 526 ? 0.605 -24.330 8.140 1.00 96.00 526 ILE A C 1
ATOM 4022 O O . ILE A 1 526 ? 1.164 -24.110 9.215 1.00 96.00 526 ILE A O 1
ATOM 4026 N N . ASP A 1 527 ? 0.521 -23.426 7.173 1.00 95.94 527 ASP A N 1
ATOM 4027 C CA . ASP A 1 527 ? 0.954 -22.038 7.277 1.00 95.94 527 ASP A CA 1
ATOM 4028 C C . ASP A 1 527 ? -0.222 -21.154 7.721 1.00 95.94 527 ASP A C 1
ATOM 4030 O O . ASP A 1 527 ? -1.249 -21.069 7.042 1.00 95.94 527 ASP A O 1
ATOM 4034 N N . VAL A 1 528 ? -0.082 -20.509 8.879 1.00 95.56 528 VAL A N 1
ATOM 4035 C CA . VAL A 1 528 ? -1.159 -19.801 9.579 1.00 95.56 528 VAL A CA 1
ATOM 4036 C C . VAL A 1 528 ? -0.760 -18.345 9.783 1.00 95.56 528 VAL A C 1
ATOM 4038 O O . VAL A 1 528 ? 0.070 -18.036 10.634 1.00 95.56 528 VAL A O 1
ATOM 4041 N N . TYR A 1 529 ? -1.396 -17.416 9.068 1.00 93.81 529 TYR A N 1
ATOM 4042 C CA . TYR A 1 529 ? -1.270 -15.995 9.394 1.00 93.81 529 TYR A CA 1
ATOM 4043 C C . TYR A 1 529 ? -2.243 -15.625 10.525 1.00 93.81 529 TYR A C 1
ATOM 4045 O O . TYR A 1 529 ? -3.463 -15.614 10.331 1.00 93.81 529 TYR A O 1
ATOM 4053 N N . GLN A 1 530 ? -1.686 -15.326 11.703 1.00 93.38 530 GLN A N 1
ATOM 4054 C CA . GLN A 1 530 ? -2.388 -14.838 12.889 1.00 93.38 530 GLN A CA 1
ATOM 4055 C C . GLN A 1 530 ? -2.895 -13.414 12.646 1.00 93.38 530 GLN A C 1
ATOM 4057 O O . GLN A 1 530 ? -2.262 -12.419 13.003 1.00 93.38 530 GLN A O 1
ATOM 4062 N N . SER A 1 531 ? -4.073 -13.345 12.039 1.00 91.00 531 SER A N 1
ATOM 4063 C CA . SER A 1 531 ? -4.832 -12.121 11.857 1.00 91.00 531 SER A CA 1
ATOM 4064 C C . SER A 1 531 ? -6.334 -12.403 11.914 1.00 91.00 531 SER A C 1
ATOM 4066 O O . SER A 1 531 ? -6.810 -13.513 11.657 1.00 91.00 531 SER A O 1
ATOM 4068 N N . SER A 1 532 ? -7.066 -11.368 12.294 1.00 92.88 532 SER A N 1
ATOM 4069 C CA . SER A 1 532 ? -8.522 -11.215 12.215 1.00 92.88 532 SER A CA 1
ATOM 4070 C C . SER A 1 532 ? -9.026 -11.160 10.773 1.00 92.88 532 SER A C 1
ATOM 4072 O O . SER A 1 532 ? -10.052 -11.760 10.455 1.00 92.88 532 SER A O 1
ATOM 4074 N N . VAL A 1 533 ? -8.241 -10.539 9.891 1.00 92.38 533 VAL A N 1
ATOM 4075 C CA . VAL A 1 533 ? -8.522 -10.353 8.466 1.00 92.38 533 VAL A CA 1
ATOM 4076 C C . VAL A 1 533 ? -7.267 -10.609 7.616 1.00 92.38 533 VAL A C 1
ATOM 4078 O O . VAL A 1 533 ? -6.135 -10.506 8.089 1.00 92.38 533 VAL A O 1
ATOM 4081 N N . HIS A 1 534 ? -7.452 -10.992 6.353 1.00 90.75 534 HIS A N 1
ATOM 4082 C CA . HIS A 1 534 ? -6.381 -11.337 5.407 1.00 90.75 534 HIS A CA 1
ATOM 4083 C C . HIS A 1 534 ? -6.328 -10.331 4.244 1.00 90.75 534 HIS A C 1
ATOM 4085 O O . HIS A 1 534 ? -7.338 -9.719 3.909 1.00 90.75 534 HIS A O 1
ATOM 4091 N N . SER A 1 535 ? -5.155 -10.155 3.631 1.00 86.81 535 SER A N 1
ATOM 4092 C CA . SER A 1 535 ? -4.864 -9.132 2.610 1.00 86.81 535 SER A CA 1
ATOM 4093 C C . SER A 1 535 ? -3.906 -9.719 1.588 1.00 86.81 535 SER A C 1
ATOM 4095 O O . SER A 1 535 ? -2.874 -10.268 1.976 1.00 86.81 535 SER A O 1
ATOM 4097 N N . ASP A 1 536 ? -4.201 -9.608 0.295 1.00 83.38 536 ASP A N 1
ATOM 4098 C CA . ASP A 1 536 ? -3.356 -10.214 -0.738 1.00 83.38 536 ASP A CA 1
ATOM 4099 C C . ASP A 1 536 ? -1.947 -9.617 -0.707 1.00 83.38 536 ASP A C 1
ATOM 4101 O O . ASP A 1 536 ? -0.971 -10.363 -0.691 1.00 83.38 536 ASP A O 1
ATOM 4105 N N . SER A 1 537 ? -1.844 -8.291 -0.580 1.00 75.25 537 SER A N 1
ATOM 4106 C CA . SER A 1 537 ? -0.590 -7.561 -0.362 1.00 75.25 537 SER A CA 1
ATOM 4107 C C . SER A 1 537 ? 0.294 -8.158 0.739 1.00 75.25 537 SER A C 1
ATOM 4109 O O . SER A 1 537 ? 1.485 -8.373 0.509 1.00 75.25 537 SER A O 1
ATOM 4111 N N . MET A 1 538 ? -0.292 -8.473 1.897 1.00 79.62 538 MET A N 1
ATOM 4112 C CA . MET A 1 538 ? 0.431 -8.910 3.089 1.00 79.62 538 MET A CA 1
ATOM 4113 C C . MET A 1 538 ? 0.551 -10.431 3.158 1.00 79.62 538 MET A C 1
ATOM 4115 O O . MET A 1 538 ? 1.655 -10.967 3.080 1.00 79.62 538 MET A O 1
ATOM 4119 N N . ASP A 1 539 ? -0.560 -11.158 3.310 1.00 85.44 539 ASP A N 1
ATOM 4120 C CA . ASP A 1 539 ? -0.495 -12.597 3.560 1.00 85.44 539 ASP A CA 1
ATOM 4121 C C . ASP A 1 539 ? -0.065 -13.371 2.311 1.00 85.44 539 ASP A C 1
ATOM 4123 O O . ASP A 1 539 ? 0.771 -14.265 2.410 1.00 85.44 539 ASP A O 1
ATOM 4127 N N . THR A 1 540 ? -0.583 -13.016 1.131 1.00 85.12 540 THR A N 1
ATOM 4128 C CA . THR A 1 540 ? -0.434 -13.844 -0.077 1.00 85.12 540 THR A CA 1
ATOM 4129 C C . THR A 1 540 ? 0.808 -13.495 -0.892 1.00 85.12 540 THR A C 1
ATOM 4131 O O . THR A 1 540 ? 1.519 -14.402 -1.316 1.00 85.12 540 THR A O 1
ATOM 4134 N N . CYS A 1 541 ? 1.098 -12.210 -1.098 1.00 80.50 541 CYS A N 1
ATOM 4135 C CA . CYS A 1 541 ? 2.177 -11.764 -1.981 1.00 80.50 541 CYS A CA 1
ATOM 4136 C C . CYS A 1 541 ? 3.519 -11.568 -1.258 1.00 80.50 541 CYS A C 1
ATOM 4138 O O . CYS A 1 541 ? 4.566 -11.769 -1.870 1.00 80.50 541 CYS A O 1
ATOM 4140 N N . MET A 1 542 ? 3.501 -11.191 0.026 1.00 78.69 542 MET A N 1
ATOM 4141 C CA . MET A 1 542 ? 4.705 -10.952 0.833 1.00 78.69 542 MET A CA 1
ATOM 4142 C C . MET A 1 542 ? 5.026 -12.152 1.740 1.00 78.69 542 MET A C 1
ATOM 4144 O O . MET A 1 542 ? 6.131 -12.696 1.701 1.00 78.69 542 MET A O 1
ATOM 4148 N N . MET A 1 543 ? 4.045 -12.612 2.521 1.00 86.38 543 MET A N 1
ATOM 4149 C CA . MET A 1 543 ? 4.264 -13.611 3.569 1.00 86.38 543 MET A CA 1
ATOM 4150 C C . MET A 1 543 ? 4.403 -15.056 3.070 1.00 86.38 543 MET A C 1
ATOM 4152 O O . MET A 1 543 ? 5.418 -15.685 3.375 1.00 86.38 543 MET A O 1
ATOM 4156 N N . ARG A 1 544 ? 3.441 -15.591 2.298 1.00 90.06 544 ARG A N 1
ATOM 4157 C CA . ARG A 1 544 ? 3.498 -16.992 1.819 1.00 90.06 544 ARG A CA 1
ATOM 4158 C C . ARG A 1 544 ? 4.807 -17.328 1.082 1.00 90.06 544 ARG A C 1
ATOM 4160 O O . ARG A 1 544 ? 5.420 -18.325 1.463 1.00 90.06 544 ARG A O 1
ATOM 4167 N N . PRO A 1 545 ? 5.312 -16.523 0.119 1.00 88.75 545 PRO A N 1
ATOM 4168 C CA . PRO A 1 545 ? 6.534 -16.868 -0.612 1.00 88.75 545 PRO A CA 1
ATOM 4169 C C . PRO A 1 545 ? 7.785 -16.859 0.274 1.00 88.75 545 PRO A C 1
ATOM 4171 O O . PRO A 1 545 ? 8.691 -17.664 0.062 1.00 88.75 545 PRO A O 1
ATOM 4174 N N . HIS A 1 546 ? 7.833 -15.994 1.295 1.00 88.38 546 HIS A N 1
ATOM 4175 C CA . HIS A 1 546 ? 8.899 -16.026 2.298 1.00 88.38 546 HIS A CA 1
ATOM 4176 C C . HIS A 1 546 ? 8.829 -17.322 3.121 1.00 88.38 546 HIS A C 1
ATOM 4178 O O . HIS A 1 546 ? 9.841 -17.995 3.297 1.00 88.38 546 HIS A O 1
ATOM 4184 N N . THR A 1 547 ? 7.638 -17.726 3.571 1.00 91.56 547 THR A N 1
ATOM 4185 C CA . THR A 1 547 ? 7.461 -18.957 4.359 1.00 91.56 547 THR A CA 1
ATOM 4186 C C . THR A 1 547 ? 7.767 -20.220 3.555 1.00 91.56 547 THR A C 1
ATOM 4188 O O . THR A 1 547 ? 8.472 -21.100 4.051 1.00 91.56 547 THR A O 1
ATOM 4191 N N . GLU A 1 548 ? 7.333 -20.292 2.292 1.00 93.62 548 GLU A N 1
ATOM 4192 C CA . GLU A 1 548 ? 7.757 -21.346 1.366 1.00 93.62 548 GLU A CA 1
ATOM 4193 C C . GLU A 1 548 ? 9.284 -21.366 1.215 1.00 93.62 548 GLU A C 1
ATOM 4195 O O . GLU A 1 548 ? 9.899 -22.424 1.341 1.00 93.62 548 GLU A O 1
ATOM 4200 N N . HIS A 1 549 ? 9.917 -20.210 0.981 1.00 92.50 549 HIS A N 1
ATOM 4201 C CA . HIS A 1 549 ? 11.368 -20.129 0.821 1.00 92.50 549 HIS A CA 1
ATOM 4202 C C . HIS A 1 549 ? 12.120 -20.609 2.069 1.00 92.50 549 HIS A C 1
ATOM 4204 O O . HIS A 1 549 ? 13.025 -21.432 1.944 1.00 92.50 549 HIS A O 1
ATOM 4210 N N . ALA A 1 550 ? 11.714 -20.155 3.257 1.00 93.19 550 ALA A N 1
ATOM 4211 C CA . ALA A 1 550 ? 12.303 -20.540 4.535 1.00 93.19 550 ALA A CA 1
ATOM 4212 C C . ALA A 1 550 ? 12.199 -22.055 4.786 1.00 93.19 550 ALA A C 1
ATOM 4214 O O . ALA A 1 550 ? 13.194 -22.695 5.122 1.00 93.19 550 ALA A O 1
ATOM 4215 N N . LEU A 1 551 ? 11.027 -22.653 4.544 1.00 95.50 551 LEU A N 1
ATOM 4216 C CA . LEU A 1 551 ? 10.811 -24.098 4.683 1.00 95.50 551 LEU A CA 1
ATOM 4217 C C . LEU A 1 551 ? 11.674 -24.911 3.709 1.00 95.50 551 LEU A C 1
ATOM 4219 O O . LEU A 1 551 ? 12.347 -25.856 4.124 1.00 95.50 551 LEU A O 1
ATOM 4223 N N . ARG A 1 552 ? 11.729 -24.521 2.429 1.00 95.75 552 ARG A N 1
ATOM 4224 C CA . ARG A 1 552 ? 12.583 -25.195 1.433 1.00 95.75 552 ARG A CA 1
ATOM 4225 C C . ARG A 1 552 ? 14.077 -25.000 1.737 1.00 95.75 552 ARG A C 1
ATOM 4227 O O . ARG A 1 552 ? 14.861 -25.915 1.503 1.00 95.75 552 ARG A O 1
ATOM 4234 N N . ALA A 1 553 ? 14.478 -23.853 2.291 1.00 95.25 553 ALA A N 1
ATOM 4235 C CA . ALA A 1 553 ? 15.856 -23.579 2.710 1.00 95.25 553 ALA A CA 1
ATOM 4236 C C . ALA A 1 553 ? 16.280 -24.390 3.950 1.00 95.25 553 ALA A C 1
ATOM 4238 O O . ALA A 1 553 ? 17.418 -24.856 4.003 1.00 95.25 553 ALA A O 1
ATOM 4239 N N . ALA A 1 554 ? 15.361 -24.623 4.894 1.00 96.00 554 ALA A N 1
ATOM 4240 C CA . ALA A 1 554 ? 15.549 -25.518 6.042 1.00 96.00 554 ALA A CA 1
ATOM 4241 C C . ALA A 1 554 ? 15.573 -27.018 5.661 1.00 96.00 554 ALA A C 1
ATOM 4243 O O . ALA A 1 554 ? 15.880 -27.866 6.497 1.00 96.00 554 ALA A O 1
ATOM 4244 N N . GLY A 1 555 ? 15.272 -27.358 4.400 1.00 94.56 555 GLY A N 1
ATOM 4245 C CA . GLY A 1 555 ? 15.272 -28.730 3.882 1.00 94.56 555 GLY A CA 1
ATOM 4246 C C . GLY A 1 555 ? 13.929 -29.461 3.978 1.00 94.56 555 GLY A C 1
ATOM 4247 O O . GLY A 1 555 ? 13.887 -30.671 3.762 1.00 94.56 555 GLY A O 1
ATOM 4248 N N . TYR A 1 556 ? 12.830 -28.762 4.277 1.00 94.81 556 TYR A N 1
ATOM 4249 C CA . TYR A 1 556 ? 11.492 -29.349 4.233 1.00 94.81 556 TYR A CA 1
ATOM 4250 C C . TYR A 1 556 ? 10.984 -29.427 2.786 1.00 94.81 556 TYR A C 1
ATOM 4252 O O . TYR A 1 556 ? 10.643 -28.407 2.188 1.00 94.81 556 TYR A O 1
ATOM 4260 N N . ASP A 1 557 ? 10.880 -30.638 2.232 1.00 90.06 557 ASP A N 1
ATOM 4261 C CA . ASP A 1 557 ? 10.380 -30.912 0.868 1.00 90.06 557 ASP A CA 1
ATOM 4262 C C . ASP A 1 557 ? 8.874 -31.270 0.808 1.00 90.06 557 ASP A C 1
ATOM 4264 O O . ASP A 1 557 ? 8.325 -31.492 -0.273 1.00 90.06 557 ASP A O 1
ATOM 4268 N N . GLY A 1 558 ? 8.177 -31.319 1.950 1.00 86.12 558 GLY A N 1
ATOM 4269 C CA . GLY A 1 558 ? 6.783 -31.774 2.034 1.00 86.12 558 GLY A CA 1
ATOM 4270 C C . GLY A 1 558 ? 5.711 -30.756 1.586 1.00 86.12 558 GLY A C 1
ATOM 4271 O O . GLY A 1 558 ? 6.024 -29.615 1.210 1.00 86.12 558 GLY A O 1
ATOM 4272 N N . PRO A 1 559 ? 4.422 -31.148 1.613 1.00 91.62 559 PRO A N 1
ATOM 4273 C CA . PRO A 1 559 ? 3.294 -30.268 1.313 1.00 91.62 559 PRO A CA 1
ATOM 4274 C C . PRO A 1 559 ? 3.189 -29.099 2.303 1.00 91.62 559 PRO A C 1
ATOM 4276 O O . PRO A 1 559 ? 3.378 -29.262 3.509 1.00 91.62 559 PRO A O 1
ATOM 4279 N N . ILE A 1 560 ? 2.861 -27.921 1.776 1.00 93.31 560 ILE A N 1
ATOM 4280 C CA . ILE A 1 560 ? 2.531 -26.718 2.546 1.00 93.31 560 ILE A CA 1
ATOM 4281 C C . ILE A 1 560 ? 1.083 -26.369 2.197 1.00 93.31 560 ILE A C 1
ATOM 4283 O O . ILE A 1 560 ? 0.725 -26.365 1.018 1.00 93.31 560 ILE A O 1
ATOM 4287 N N . VAL A 1 561 ? 0.251 -26.116 3.205 1.00 94.00 561 VAL A N 1
ATOM 4288 C CA . VAL A 1 561 ? -1.140 -25.672 3.040 1.00 94.00 561 VAL A CA 1
ATOM 4289 C C . VAL A 1 561 ? -1.319 -24.365 3.795 1.00 94.00 561 VAL A C 1
ATOM 4291 O O . VAL A 1 561 ? -1.002 -24.287 4.976 1.00 94.00 561 VAL A O 1
ATOM 4294 N N . HIS A 1 562 ? -1.828 -23.340 3.123 1.00 93.50 562 HIS A N 1
ATOM 4295 C CA . HIS A 1 562 ? -2.024 -22.018 3.713 1.00 93.50 562 HIS A CA 1
ATOM 4296 C C . HIS A 1 562 ? -3.461 -21.868 4.218 1.00 93.50 562 HIS A C 1
ATOM 4298 O O . HIS A 1 562 ? -4.408 -22.201 3.507 1.00 93.50 562 HIS A O 1
ATOM 4304 N N . MET A 1 563 ? -3.632 -21.345 5.431 1.00 93.12 563 MET A N 1
ATOM 4305 C CA . MET A 1 563 ? -4.947 -21.019 5.984 1.00 93.12 563 MET A CA 1
ATOM 4306 C C . MET A 1 563 ? -5.528 -19.790 5.265 1.00 93.12 563 MET A C 1
ATOM 4308 O O . MET A 1 563 ? -5.112 -18.665 5.529 1.00 93.12 563 MET A O 1
ATOM 4312 N N . ASP A 1 564 ? -6.502 -19.997 4.374 1.00 87.19 564 ASP A N 1
ATOM 4313 C CA . ASP A 1 564 ? -7.152 -18.930 3.585 1.00 87.19 564 ASP A CA 1
ATOM 4314 C C . ASP A 1 564 ? -8.315 -18.212 4.301 1.00 87.19 564 ASP A C 1
ATOM 4316 O O . ASP A 1 564 ? -8.850 -17.231 3.778 1.00 87.19 564 ASP A O 1
ATOM 4320 N N . ARG A 1 565 ? -8.736 -18.690 5.482 1.00 90.56 565 ARG A N 1
ATOM 4321 C CA . ARG A 1 565 ? -9.789 -18.059 6.297 1.00 90.56 565 ARG A CA 1
ATOM 4322 C C . ARG A 1 565 ? -9.195 -17.441 7.566 1.00 90.56 565 ARG A C 1
ATOM 4324 O O . ARG A 1 565 ? -8.634 -18.182 8.371 1.00 90.56 565 ARG A O 1
ATOM 4331 N N . PRO A 1 566 ? -9.336 -16.127 7.797 1.00 93.94 566 PRO A N 1
ATOM 4332 C CA . PRO A 1 566 ? -8.797 -15.491 8.990 1.00 93.94 566 PRO A CA 1
ATOM 4333 C C . PRO A 1 566 ? -9.699 -15.693 10.219 1.00 93.94 566 PRO A C 1
ATOM 4335 O O . PRO A 1 566 ? -10.864 -16.095 10.114 1.00 93.94 566 PRO A O 1
ATOM 4338 N N . ALA A 1 567 ? -9.164 -15.398 11.408 1.00 94.12 567 ALA A N 1
ATOM 4339 C CA . ALA A 1 567 ? -9.848 -15.657 12.677 1.00 94.12 567 ALA A CA 1
ATOM 4340 C C . ALA A 1 567 ? -11.136 -14.829 12.856 1.00 94.12 567 ALA A C 1
ATOM 4342 O O . ALA A 1 567 ? -12.092 -15.313 13.459 1.00 94.12 567 ALA A O 1
ATOM 4343 N N . GLY A 1 568 ? -11.194 -13.616 12.300 1.00 94.50 568 GLY A N 1
ATOM 4344 C CA . GLY A 1 568 ? -12.304 -12.678 12.483 1.00 94.50 568 GLY A CA 1
ATOM 4345 C C . GLY A 1 568 ? -13.637 -13.147 11.896 1.00 94.50 568 GLY A C 1
ATOM 4346 O O . GLY A 1 568 ? -14.700 -12.786 12.397 1.00 94.50 568 GLY A O 1
ATOM 4347 N N . LEU A 1 569 ? -13.595 -14.028 10.889 1.00 94.75 569 LEU A N 1
ATOM 4348 C CA . LEU A 1 569 ? -14.798 -14.619 10.294 1.00 94.75 569 LEU A CA 1
ATOM 4349 C C . LEU A 1 569 ? -15.435 -15.725 11.151 1.00 94.75 569 LEU A C 1
ATOM 4351 O O . LEU A 1 569 ? -16.515 -16.210 10.815 1.00 94.75 569 LEU A O 1
ATOM 4355 N N . HIS A 1 570 ? -14.786 -16.166 12.232 1.00 94.56 570 HIS A N 1
ATOM 4356 C CA . HIS A 1 570 ? -15.348 -17.189 13.109 1.00 94.56 570 HIS A CA 1
ATOM 4357 C C . HIS A 1 570 ? -16.253 -16.551 14.186 1.00 94.56 570 HIS A C 1
ATOM 4359 O O . HIS A 1 570 ? -15.817 -15.608 14.851 1.00 94.56 570 HIS A O 1
ATOM 4365 N N . PRO A 1 571 ? -17.470 -17.070 14.462 1.00 91.44 571 PRO A N 1
ATOM 4366 C CA . PRO A 1 571 ? -18.414 -16.449 15.404 1.00 91.44 571 PRO A CA 1
ATOM 4367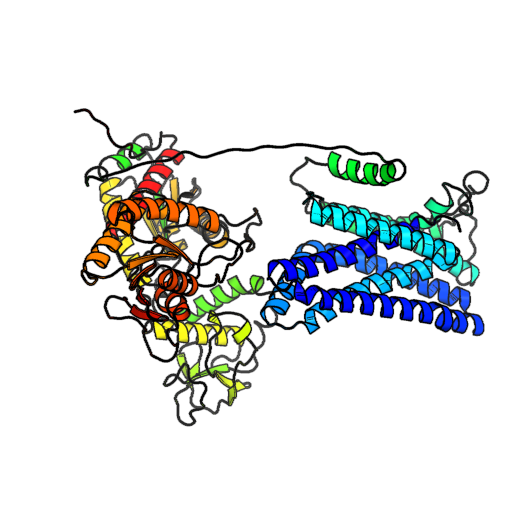 C C . PRO A 1 571 ? -17.870 -16.182 16.819 1.00 91.44 571 PRO A C 1
ATOM 4369 O O . PRO A 1 571 ? -18.297 -15.232 17.475 1.00 91.44 571 PRO A O 1
ATOM 4372 N N . ALA A 1 572 ? -16.886 -16.963 17.286 1.00 90.25 572 ALA A N 1
ATOM 4373 C CA . ALA A 1 572 ? -16.222 -16.725 18.574 1.00 90.25 572 ALA A CA 1
ATOM 4374 C C . ALA A 1 572 ? -15.468 -15.378 18.644 1.00 90.25 572 ALA A C 1
ATOM 4376 O O . ALA A 1 572 ? -15.299 -14.836 19.740 1.00 90.25 572 ALA A O 1
ATOM 4377 N N . TRP A 1 573 ? -15.061 -14.814 17.500 1.00 94.75 573 TRP A N 1
ATOM 4378 C CA . TRP A 1 573 ? -14.465 -13.480 17.411 1.00 94.75 573 TRP A CA 1
ATOM 4379 C C . TRP A 1 573 ? -15.515 -12.410 17.716 1.00 94.75 573 TRP A C 1
ATOM 4381 O O . TRP A 1 573 ? -15.390 -11.689 18.706 1.00 94.75 573 TRP A O 1
ATOM 4391 N N . GLY A 1 574 ? -16.624 -12.405 16.968 1.00 94.94 574 GLY A N 1
ATOM 4392 C CA . GLY A 1 574 ? -17.757 -11.505 17.199 1.00 94.94 574 GLY A CA 1
ATOM 4393 C C . GLY A 1 574 ? -18.322 -11.604 18.622 1.00 94.94 574 GLY A C 1
ATOM 4394 O O . GLY A 1 574 ? -18.526 -10.585 19.278 1.00 94.94 574 GLY A O 1
ATOM 4395 N N . ALA A 1 575 ? -18.482 -12.818 19.161 1.00 94.62 575 ALA A N 1
ATOM 4396 C CA . ALA A 1 575 ? -18.918 -13.042 20.547 1.00 94.62 575 ALA A CA 1
ATOM 4397 C C . ALA A 1 575 ? -17.922 -12.513 21.604 1.00 94.62 575 ALA A C 1
ATOM 4399 O O . ALA A 1 575 ? -18.291 -12.245 22.750 1.00 94.62 575 ALA A O 1
ATOM 4400 N N . THR A 1 576 ? -16.652 -12.345 21.238 1.00 95.31 576 THR A N 1
ATOM 4401 C CA . THR A 1 576 ? -15.611 -11.767 22.099 1.00 95.31 576 THR A CA 1
ATOM 4402 C C . THR A 1 576 ? -15.599 -10.243 22.021 1.00 95.31 576 THR A C 1
ATOM 4404 O O . THR A 1 576 ? -15.551 -9.593 23.065 1.00 95.31 576 THR A O 1
ATOM 4407 N N . VAL A 1 577 ? -15.754 -9.681 20.819 1.00 97.31 577 VAL A N 1
ATOM 4408 C CA . VAL A 1 577 ? -15.969 -8.244 20.586 1.00 97.31 577 VAL A CA 1
ATOM 4409 C C . VAL A 1 577 ? -17.207 -7.752 21.348 1.00 97.31 577 VAL A C 1
ATOM 4411 O O . VAL A 1 577 ? -17.132 -6.802 22.125 1.00 97.31 577 VAL A O 1
ATOM 4414 N N . ALA A 1 578 ? -18.331 -8.455 21.198 1.00 97.19 578 ALA A N 1
ATOM 4415 C CA . ALA A 1 578 ? -19.612 -8.121 21.816 1.00 97.19 578 ALA A CA 1
ATOM 4416 C C . ALA A 1 578 ? -19.584 -8.146 23.351 1.00 97.19 578 ALA A C 1
ATOM 4418 O O . ALA A 1 578 ? -20.124 -7.251 24.001 1.00 97.19 578 ALA A O 1
ATOM 4419 N N . ARG A 1 579 ? -18.919 -9.149 23.933 1.00 96.62 579 ARG A N 1
ATOM 4420 C CA . ARG A 1 579 ? -18.733 -9.275 25.384 1.00 96.62 579 ARG A CA 1
ATOM 4421 C C . ARG A 1 579 ? -17.901 -8.128 25.955 1.00 96.62 579 ARG A C 1
ATOM 4423 O O . ARG A 1 579 ? -18.339 -7.497 26.910 1.00 96.62 579 ARG A O 1
ATOM 4430 N N . TYR A 1 580 ? -16.763 -7.810 25.336 1.00 96.94 580 TYR A N 1
ATOM 4431 C CA . TYR A 1 580 ? -15.916 -6.706 25.791 1.00 96.94 580 TYR A CA 1
ATOM 4432 C C . TYR A 1 580 ? -16.624 -5.348 25.669 1.00 96.94 580 TYR A C 1
ATOM 4434 O O . TYR A 1 580 ? -16.618 -4.564 26.613 1.00 96.94 580 TYR A O 1
ATOM 4442 N N . LEU A 1 581 ? -17.325 -5.091 24.560 1.00 97.81 581 LEU A N 1
ATOM 4443 C CA . LEU A 1 581 ? -18.118 -3.867 24.403 1.00 97.81 581 LEU A CA 1
ATOM 4444 C C . LEU A 1 581 ? -19.242 -3.743 25.434 1.00 97.81 581 LEU A C 1
ATOM 4446 O O . LEU A 1 581 ? -19.529 -2.634 25.875 1.00 97.81 581 LEU A O 1
ATOM 4450 N N . LYS A 1 582 ? -19.848 -4.855 25.856 1.00 96.06 582 LYS A N 1
ATOM 4451 C CA . LYS A 1 582 ? -20.837 -4.852 26.938 1.00 96.06 582 LYS A CA 1
ATOM 4452 C C . LYS A 1 582 ? -20.208 -4.508 28.291 1.00 96.06 582 LYS A C 1
ATOM 4454 O O . LYS A 1 582 ? -20.722 -3.639 28.987 1.00 96.06 582 LYS A O 1
ATOM 4459 N N . GLU A 1 583 ? -19.073 -5.122 28.624 1.00 95.69 583 GLU A N 1
ATOM 4460 C CA . GLU A 1 583 ? -18.297 -4.819 29.840 1.00 95.69 583 GLU A CA 1
ATOM 4461 C C . GLU A 1 583 ? -17.821 -3.351 29.892 1.00 95.69 583 GLU A C 1
ATOM 4463 O O . GLU A 1 583 ? -17.615 -2.809 30.978 1.00 95.69 583 GLU A O 1
ATOM 4468 N N . GLN A 1 584 ? -17.666 -2.701 28.734 1.00 96.00 584 GLN A N 1
ATOM 4469 C CA . GLN A 1 584 ? -17.331 -1.278 28.608 1.00 96.00 584 GLN A CA 1
ATOM 4470 C C . GLN A 1 584 ? -18.574 -0.370 28.645 1.00 96.00 584 GLN A C 1
ATOM 4472 O O . GLN A 1 584 ? -18.561 0.663 29.312 1.00 96.00 584 GLN A O 1
ATOM 4477 N N . ALA A 1 585 ? -19.681 -0.764 28.009 1.00 95.19 585 ALA A N 1
ATOM 4478 C CA . ALA A 1 585 ? -20.954 -0.045 28.085 1.00 95.19 585 ALA A CA 1
ATOM 4479 C C . ALA A 1 585 ? -21.514 0.005 29.519 1.00 95.19 585 ALA A C 1
ATOM 4481 O O . ALA A 1 585 ? -22.062 1.026 29.926 1.00 95.19 585 ALA A O 1
ATOM 4482 N N . GLU A 1 586 ? -21.300 -1.046 30.319 1.00 94.31 586 GLU A N 1
ATOM 4483 C CA . GLU A 1 586 ? -21.638 -1.091 31.753 1.00 94.31 586 GLU A CA 1
ATOM 4484 C C . GLU A 1 586 ? -20.807 -0.113 32.625 1.00 94.31 586 GLU A C 1
ATOM 4486 O O . GLU A 1 586 ? -21.093 0.036 33.814 1.00 94.31 586 GLU A O 1
ATOM 4491 N N . ARG A 1 587 ? -19.808 0.589 32.057 1.00 93.44 587 ARG A N 1
ATOM 4492 C CA . ARG A 1 587 ? -19.051 1.677 32.718 1.00 93.44 587 ARG A CA 1
ATOM 4493 C C . ARG A 1 587 ? -19.588 3.082 32.409 1.00 93.44 587 ARG A C 1
ATOM 4495 O O . ARG A 1 587 ? -19.162 4.041 33.055 1.00 93.44 587 ARG A O 1
ATOM 4502 N N . LEU A 1 588 ? -20.469 3.229 31.416 1.00 93.62 588 LEU A N 1
ATOM 4503 C CA . LEU A 1 588 ? -21.040 4.521 31.023 1.00 93.62 588 LEU A CA 1
ATOM 4504 C C . LEU A 1 588 ? -22.124 4.989 32.021 1.00 93.62 588 LEU A C 1
ATOM 4506 O O . LEU A 1 588 ? -22.679 4.172 32.755 1.00 93.62 588 LEU A O 1
ATOM 4510 N N . PRO A 1 589 ? -22.455 6.296 32.067 1.00 91.19 589 PRO A N 1
ATOM 4511 C CA . PRO A 1 589 ? -23.584 6.799 32.855 1.00 91.19 589 PRO A CA 1
ATOM 4512 C C . PRO A 1 589 ? -24.924 6.129 32.502 1.00 91.19 589 PRO A C 1
ATOM 4514 O O . PRO A 1 589 ? -25.197 5.887 31.328 1.00 91.19 589 PRO A O 1
ATOM 4517 N N . ASP A 1 590 ? -25.800 5.928 33.497 1.00 86.56 590 ASP A N 1
ATOM 4518 C CA . ASP A 1 590 ? -27.139 5.317 33.335 1.00 86.56 590 ASP A CA 1
ATOM 4519 C C . ASP A 1 590 ? -28.027 6.010 32.273 1.00 86.56 590 ASP A C 1
ATOM 4521 O O . ASP A 1 590 ? -28.971 5.408 31.757 1.00 86.56 590 ASP A O 1
ATOM 4525 N N . ASP A 1 591 ? -27.770 7.289 31.972 1.00 86.25 591 ASP A N 1
ATOM 4526 C CA . ASP A 1 591 ? -28.488 8.109 30.989 1.00 86.25 591 ASP A CA 1
ATOM 4527 C C . ASP A 1 591 ? -27.719 8.332 29.669 1.00 86.25 591 ASP A C 1
ATOM 4529 O O . ASP A 1 591 ? -28.193 9.053 28.785 1.00 86.25 591 ASP A O 1
ATOM 4533 N N . ALA A 1 592 ? -26.556 7.696 29.491 1.00 89.19 592 ALA A N 1
ATOM 4534 C CA . ALA A 1 592 ? -25.757 7.809 28.277 1.00 89.19 592 ALA A CA 1
ATOM 4535 C C . ALA A 1 592 ? -26.488 7.227 27.056 1.00 89.19 592 ALA A C 1
ATOM 4537 O O . ALA A 1 592 ? -26.868 6.057 27.015 1.00 89.19 592 ALA A O 1
ATOM 4538 N N . GLN A 1 593 ? -26.647 8.040 26.012 1.00 94.19 593 GLN A N 1
ATOM 4539 C CA . GLN A 1 593 ? -26.997 7.555 24.678 1.00 94.19 593 GLN A CA 1
ATOM 4540 C C . GLN A 1 593 ? -25.681 7.270 23.964 1.00 94.19 593 GLN A C 1
ATOM 4542 O O . GLN A 1 593 ? -24.937 8.212 23.693 1.00 94.19 593 GLN A O 1
ATOM 4547 N N . TYR A 1 594 ? -25.364 6.003 23.694 1.00 96.56 594 TYR A N 1
ATOM 4548 C CA . TYR A 1 594 ? -24.045 5.632 23.180 1.00 96.56 594 TYR A CA 1
ATOM 4549 C C . TYR A 1 594 ? -24.071 4.872 21.851 1.00 96.56 594 TYR A C 1
ATOM 4551 O O . TYR A 1 594 ? -25.011 4.136 21.539 1.00 96.56 594 TYR A O 1
ATOM 4559 N N . SER A 1 595 ? -23.003 5.066 21.084 1.00 97.75 595 SER A N 1
ATOM 4560 C CA . SER A 1 595 ? -22.675 4.331 19.867 1.00 97.75 595 SER A CA 1
ATOM 4561 C C . SER A 1 595 ? -21.455 3.426 20.074 1.00 97.75 595 SER A C 1
ATOM 4563 O O . SER A 1 595 ? -20.728 3.519 21.068 1.00 97.75 595 SER A O 1
ATOM 4565 N N . VAL A 1 596 ? -21.227 2.548 19.101 1.00 98.12 596 VAL A N 1
ATOM 4566 C CA . VAL A 1 596 ? -20.033 1.719 18.949 1.00 98.12 596 VAL A CA 1
ATOM 4567 C C . VAL A 1 596 ? -19.441 1.960 17.565 1.00 98.12 596 VAL A C 1
ATOM 4569 O O . VAL A 1 596 ? -20.140 1.858 16.555 1.00 98.12 596 VAL A O 1
ATOM 4572 N N . GLN A 1 597 ? -18.135 2.197 17.509 1.00 97.19 597 GLN A N 1
ATOM 4573 C CA . GLN A 1 597 ? -17.339 2.175 16.288 1.00 97.19 597 GLN A CA 1
ATOM 4574 C C . GLN A 1 597 ? -16.430 0.945 16.321 1.00 97.19 597 GLN A C 1
ATOM 4576 O O . GLN A 1 597 ? -15.599 0.810 17.218 1.00 97.19 597 GLN A O 1
ATOM 4581 N N . LEU A 1 598 ? -16.589 0.043 15.353 1.00 96.94 598 LEU A N 1
ATOM 4582 C CA . LEU A 1 598 ? -15.683 -1.083 15.141 1.00 96.94 598 LEU A CA 1
ATOM 4583 C C . LEU A 1 598 ? -14.642 -0.647 14.107 1.00 96.94 598 LEU A C 1
ATOM 4585 O O . LEU A 1 598 ? -14.970 -0.520 12.925 1.00 96.94 598 LEU A O 1
ATOM 4589 N N . THR A 1 599 ? -13.415 -0.366 14.560 1.00 93.62 599 THR A N 1
ATOM 4590 C CA . THR A 1 599 ? -12.355 0.186 13.705 1.00 93.62 599 THR A CA 1
ATOM 4591 C C . THR A 1 599 ? -11.399 -0.893 13.197 1.00 93.62 599 THR A C 1
ATOM 4593 O O . THR A 1 599 ? -10.782 -1.600 14.000 1.00 93.62 599 THR A O 1
ATOM 4596 N N . GLN A 1 600 ? -11.243 -0.961 11.876 1.00 90.56 600 GLN A N 1
ATOM 4597 C CA . GLN A 1 600 ? -10.197 -1.705 11.162 1.00 90.56 600 GLN A CA 1
ATOM 4598 C C . GLN A 1 600 ? -9.155 -0.741 10.565 1.00 90.56 600 GLN A C 1
ATOM 4600 O O . GLN A 1 600 ? -9.356 0.476 10.545 1.00 90.56 600 GLN A O 1
ATOM 4605 N N . HIS A 1 601 ? -8.054 -1.276 10.055 1.00 82.56 601 HIS A N 1
ATOM 4606 C CA . HIS A 1 601 ? -7.098 -0.610 9.180 1.00 82.56 601 HIS A CA 1
ATOM 4607 C C . HIS A 1 601 ? -7.776 -0.139 7.891 1.00 82.56 601 HIS A C 1
ATOM 4609 O O . HIS A 1 601 ? -8.602 -0.840 7.306 1.00 82.56 601 HIS A O 1
ATOM 4615 N N . GLY A 1 602 ? -7.434 1.062 7.426 1.00 70.56 602 GLY A N 1
ATOM 4616 C CA . GLY A 1 602 ? -8.013 1.612 6.202 1.00 70.56 602 GLY A CA 1
ATOM 4617 C C . GLY A 1 602 ? -7.170 1.323 4.972 1.00 70.56 602 GLY A C 1
ATOM 4618 O O . GLY A 1 602 ? -6.223 2.046 4.661 1.00 70.56 602 GLY A O 1
ATOM 4619 N N . ALA A 1 603 ? -7.567 0.307 4.210 1.00 62.38 603 ALA A N 1
ATOM 4620 C CA . ALA A 1 603 ? -7.098 0.140 2.840 1.00 62.38 603 ALA A CA 1
ATOM 4621 C C . ALA A 1 603 ? -7.747 1.181 1.902 1.00 62.38 603 ALA A C 1
ATOM 4623 O O . ALA A 1 603 ? -8.797 1.751 2.198 1.00 62.38 603 ALA A O 1
ATOM 4624 N N . ARG A 1 604 ? -7.133 1.434 0.738 1.00 52.91 604 ARG A N 1
ATOM 4625 C CA . ARG A 1 604 ? -7.700 2.324 -0.294 1.00 52.91 604 ARG A CA 1
ATOM 4626 C C . ARG A 1 604 ? -8.431 1.512 -1.374 1.00 52.91 604 ARG A C 1
ATOM 4628 O O . ARG A 1 604 ? -7.769 0.703 -2.034 1.00 52.91 604 ARG A O 1
ATOM 4635 N N . PRO A 1 605 ? -9.724 1.777 -1.661 1.00 46.56 605 PRO A N 1
ATOM 4636 C CA . PRO A 1 605 ? -10.494 1.045 -2.672 1.00 46.56 605 PRO A CA 1
ATOM 4637 C C . PRO A 1 605 ? -9.858 1.065 -4.067 1.00 46.56 605 PRO A C 1
ATOM 4639 O O . PRO A 1 605 ? -9.926 2.053 -4.807 1.00 46.56 605 PRO A O 1
ATOM 4642 N N . GLY A 1 606 ? -9.246 -0.060 -4.443 1.00 47.81 606 GLY A N 1
ATOM 4643 C CA . GLY A 1 606 ? -8.510 -0.207 -5.700 1.00 47.81 606 GLY A CA 1
ATOM 4644 C C . GLY A 1 606 ? -7.011 0.104 -5.620 1.00 47.81 606 GLY A C 1
ATOM 4645 O O . GLY A 1 606 ? -6.420 0.449 -6.646 1.00 47.81 606 GLY A O 1
ATOM 4646 N N . GLY A 1 607 ? -6.387 -0.037 -4.444 1.00 47.84 607 GLY A N 1
ATOM 4647 C CA . GLY A 1 607 ? -4.943 -0.262 -4.344 1.00 47.84 607 GLY A CA 1
ATOM 4648 C C . GLY A 1 607 ? -4.497 -1.432 -5.234 1.00 47.84 607 GLY A C 1
ATOM 4649 O O . GLY A 1 607 ? -5.270 -2.354 -5.507 1.00 47.84 607 GLY A O 1
ATOM 4650 N N . GLN A 1 608 ? -3.262 -1.383 -5.741 1.00 48.88 608 GLN A N 1
ATOM 4651 C CA . GLN A 1 608 ? -2.738 -2.466 -6.575 1.00 48.88 608 GLN A CA 1
ATOM 4652 C C . GLN A 1 608 ? -2.482 -3.701 -5.707 1.00 48.88 608 GLN A C 1
ATOM 4654 O O . GLN A 1 608 ? -1.580 -3.675 -4.876 1.00 48.88 608 GLN A O 1
ATOM 4659 N N . ASN A 1 609 ? -3.218 -4.792 -5.939 1.00 59.22 609 ASN A N 1
ATOM 4660 C CA . ASN A 1 609 ? -2.796 -6.118 -5.489 1.00 59.22 609 ASN A CA 1
ATOM 4661 C C . ASN A 1 609 ? -1.422 -6.406 -6.141 1.00 59.22 609 ASN A C 1
ATOM 4663 O O . ASN A 1 609 ? -1.358 -6.464 -7.376 1.00 59.22 609 ASN A O 1
ATOM 4667 N N . PRO A 1 610 ? -0.327 -6.572 -5.373 1.00 57.06 610 PRO A N 1
ATOM 4668 C CA . PRO A 1 610 ? 1.014 -6.704 -5.943 1.00 57.06 610 PRO A CA 1
ATOM 4669 C C . PRO A 1 610 ? 1.244 -8.047 -6.659 1.00 57.06 610 PRO A C 1
ATOM 4671 O O . PRO A 1 610 ? 2.145 -8.140 -7.490 1.00 57.06 610 PRO A O 1
ATOM 4674 N N . CYS A 1 611 ? 0.392 -9.058 -6.442 1.00 62.81 611 CYS A N 1
ATOM 4675 C CA . CYS A 1 611 ? 0.352 -10.275 -7.262 1.00 62.81 611 CYS A CA 1
ATOM 4676 C C . CYS A 1 611 ? -0.337 -10.058 -8.630 1.00 62.81 611 CYS A C 1
ATOM 4678 O O . CYS A 1 611 ? -0.269 -10.922 -9.502 1.00 62.81 611 CYS A O 1
ATOM 4680 N N . GLY A 1 612 ? -1.010 -8.919 -8.845 1.00 57.28 612 GLY A N 1
ATOM 4681 C CA . GLY A 1 612 ? -1.686 -8.570 -10.100 1.00 57.28 612 GLY A CA 1
ATOM 4682 C C . GLY A 1 612 ? -3.047 -9.246 -10.329 1.00 57.28 612 GLY A C 1
ATOM 4683 O O . GLY A 1 612 ? -3.633 -9.092 -11.405 1.00 57.28 612 GLY A O 1
ATOM 4684 N N . GLU A 1 613 ? -3.578 -9.973 -9.342 1.00 54.22 613 GLU A N 1
ATOM 4685 C CA . GLU A 1 613 ? -4.791 -10.797 -9.465 1.00 54.22 613 GLU A CA 1
ATOM 4686 C C . GLU A 1 613 ? -6.082 -10.057 -9.048 1.00 54.22 613 GLU A C 1
ATOM 4688 O O . GLU A 1 613 ? -6.888 -10.546 -8.265 1.00 54.22 613 GLU A O 1
ATOM 4693 N N . GLY A 1 614 ? -6.327 -8.877 -9.628 1.00 64.75 614 GLY A N 1
ATOM 4694 C CA . GLY A 1 614 ? -7.564 -8.111 -9.402 1.00 64.75 614 GLY A CA 1
ATOM 4695 C C . GLY A 1 614 ? -7.511 -7.181 -8.176 1.00 64.75 614 GLY A C 1
ATOM 4696 O O . GLY A 1 614 ? -6.434 -6.677 -7.860 1.00 64.75 614 GLY A O 1
ATOM 4697 N N . PRO A 1 615 ? -8.656 -6.855 -7.542 1.00 69.75 615 PRO A N 1
ATOM 4698 C CA . PRO A 1 615 ? -8.680 -6.083 -6.300 1.00 69.75 615 PRO A CA 1
ATOM 4699 C C . PRO A 1 615 ? -8.254 -6.955 -5.111 1.00 69.75 615 PRO A C 1
ATOM 4701 O O . PRO A 1 615 ? -8.561 -8.144 -5.089 1.00 69.75 615 PRO A O 1
ATOM 4704 N N . ASP A 1 616 ? -7.588 -6.358 -4.123 1.00 78.06 616 ASP A N 1
ATOM 4705 C CA . ASP A 1 616 ? -7.186 -7.054 -2.895 1.00 78.06 616 ASP A CA 1
ATOM 4706 C C . ASP A 1 616 ? -8.412 -7.531 -2.088 1.00 78.06 616 ASP A C 1
ATOM 4708 O O . ASP A 1 616 ? -9.377 -6.780 -1.891 1.00 78.06 616 ASP A O 1
ATOM 4712 N N . LYS A 1 617 ? -8.373 -8.779 -1.611 1.00 84.94 617 LYS A N 1
ATOM 4713 C CA . LYS A 1 617 ? -9.411 -9.395 -0.769 1.00 84.94 617 LYS A CA 1
ATOM 4714 C C . LYS A 1 617 ? -9.687 -8.659 0.550 1.00 84.94 617 LYS A C 1
ATOM 4716 O O . LYS A 1 617 ? -10.790 -8.826 1.072 1.00 84.94 617 LYS A O 1
ATOM 4721 N N . TYR A 1 618 ? -8.765 -7.839 1.064 1.00 86.62 618 TYR A N 1
ATOM 4722 C CA . TYR A 1 618 ? -8.889 -7.157 2.363 1.00 86.62 618 TYR A CA 1
ATOM 4723 C C . TYR A 1 618 ? -10.207 -6.389 2.542 1.00 86.62 618 TYR A C 1
ATOM 4725 O O . TYR A 1 618 ? -10.911 -6.578 3.532 1.00 86.62 618 TYR A O 1
ATOM 4733 N N . HIS A 1 619 ? -10.610 -5.576 1.559 1.00 83.12 619 HIS A N 1
ATOM 4734 C CA . HIS A 1 619 ? -11.871 -4.821 1.640 1.00 83.12 619 HIS A CA 1
ATOM 4735 C C . HIS A 1 619 ? -13.108 -5.725 1.737 1.00 83.12 619 HIS A C 1
ATOM 4737 O O . HIS A 1 619 ? -14.069 -5.387 2.420 1.00 83.12 619 HIS A O 1
ATOM 4743 N N . ARG A 1 620 ? -13.091 -6.889 1.076 1.00 87.31 620 ARG A N 1
ATOM 4744 C CA . ARG A 1 620 ? -14.193 -7.855 1.157 1.00 87.31 620 ARG A CA 1
ATOM 4745 C C . ARG A 1 620 ? -14.203 -8.536 2.526 1.00 87.31 620 ARG A C 1
ATOM 4747 O O . ARG A 1 620 ? -15.236 -8.587 3.182 1.00 87.31 620 ARG A O 1
ATOM 4754 N N . LEU A 1 621 ? -13.039 -9.001 2.980 1.00 90.81 621 LEU A N 1
ATOM 4755 C CA . LEU A 1 621 ? -12.909 -9.721 4.244 1.00 90.81 621 LEU A CA 1
ATOM 4756 C C . LEU A 1 621 ? -13.144 -8.819 5.471 1.00 90.81 621 LEU A C 1
ATOM 4758 O O . LEU A 1 621 ? -13.710 -9.293 6.450 1.00 90.81 621 LEU A O 1
ATOM 4762 N N . THR A 1 622 ? -12.807 -7.523 5.416 1.00 90.75 622 THR A N 1
ATOM 4763 C CA . THR A 1 622 ? -13.151 -6.565 6.489 1.00 90.75 622 THR A CA 1
ATOM 4764 C C . THR A 1 622 ? -14.661 -6.348 6.612 1.00 90.75 622 THR A C 1
ATOM 4766 O O . THR A 1 622 ? -15.168 -6.264 7.729 1.00 90.75 622 THR A O 1
ATOM 4769 N N . GLN A 1 623 ? -15.398 -6.322 5.494 1.00 90.31 623 GLN A N 1
ATOM 4770 C CA . GLN A 1 623 ? -16.868 -6.269 5.488 1.00 90.31 623 GLN A CA 1
ATOM 4771 C C . GLN A 1 623 ? -17.498 -7.578 5.998 1.00 90.31 623 GLN A C 1
ATOM 4773 O O . GLN A 1 623 ? -18.467 -7.536 6.755 1.00 90.31 623 GLN A O 1
ATOM 4778 N N . GLU A 1 624 ? -16.933 -8.736 5.638 1.00 93.00 624 GLU A N 1
ATOM 4779 C CA . GLU A 1 624 ? -17.348 -10.044 6.171 1.00 93.00 624 GLU A CA 1
ATOM 4780 C C . GLU A 1 624 ? -17.114 -10.133 7.701 1.00 93.00 624 GLU A C 1
ATOM 4782 O O . GLU A 1 624 ? -18.016 -10.534 8.439 1.00 93.00 624 GLU A O 1
ATOM 4787 N N . GLU A 1 625 ? -15.955 -9.685 8.205 1.00 95.19 625 GLU A N 1
ATOM 4788 C CA . GLU A 1 625 ? -15.646 -9.620 9.647 1.00 95.19 625 GLU A CA 1
ATOM 4789 C C . GLU A 1 625 ? -16.577 -8.647 10.391 1.00 95.19 625 GLU A C 1
ATOM 4791 O O . GLU A 1 625 ? -17.077 -8.959 11.482 1.00 95.19 625 GLU A O 1
ATOM 4796 N N . PHE A 1 626 ? -16.857 -7.487 9.785 1.00 95.56 626 PHE A N 1
ATOM 4797 C CA . PHE A 1 626 ? -17.798 -6.523 10.342 1.00 95.56 626 PHE A CA 1
ATOM 4798 C C . PHE A 1 626 ? -19.203 -7.120 10.438 1.00 95.56 626 PHE A C 1
ATOM 4800 O O . PHE A 1 626 ? -19.849 -6.938 11.462 1.00 95.56 626 PHE A O 1
ATOM 4807 N N . ALA A 1 627 ? -19.676 -7.886 9.450 1.00 95.31 627 ALA A N 1
ATOM 4808 C CA . ALA A 1 627 ? -20.992 -8.530 9.507 1.00 95.31 627 ALA A CA 1
ATOM 4809 C C . ALA A 1 627 ? -21.100 -9.576 10.641 1.00 95.31 627 ALA A C 1
ATOM 4811 O O . ALA A 1 627 ? -22.103 -9.606 11.368 1.00 95.31 627 ALA A O 1
ATOM 4812 N N . VAL A 1 628 ? -20.055 -10.390 10.844 1.00 94.50 628 VAL A N 1
ATOM 4813 C CA . VAL A 1 628 ? -19.961 -11.345 11.968 1.00 94.50 628 VAL A CA 1
ATOM 4814 C C . VAL A 1 628 ? -19.996 -10.607 13.310 1.00 94.50 628 VAL A C 1
ATOM 4816 O O . VAL A 1 628 ? -20.782 -10.948 14.198 1.00 94.50 628 VAL A O 1
ATOM 4819 N N . SER A 1 629 ? -19.185 -9.557 13.451 1.00 96.38 629 SER A N 1
ATOM 4820 C CA . SER A 1 629 ? -19.059 -8.803 14.702 1.00 96.38 629 SER A CA 1
ATOM 4821 C C . SER A 1 629 ? -20.292 -7.944 14.994 1.00 96.38 629 SER A C 1
ATOM 4823 O O . SER A 1 629 ? -20.787 -7.951 16.119 1.00 96.38 629 SER A O 1
ATOM 4825 N N . TYR A 1 630 ? -20.856 -7.278 13.983 1.00 96.50 630 TYR A N 1
ATOM 4826 C CA . TYR A 1 630 ? -22.097 -6.503 14.063 1.00 96.50 630 TYR A CA 1
ATOM 4827 C C . TYR A 1 630 ? -23.241 -7.343 14.619 1.00 96.50 630 TYR A C 1
ATOM 4829 O O . TYR A 1 630 ? -23.952 -6.878 15.504 1.00 96.50 630 TYR A O 1
ATOM 4837 N N . THR A 1 631 ? -23.404 -8.578 14.135 1.00 93.75 631 THR A N 1
ATOM 4838 C CA . THR A 1 631 ? -24.484 -9.472 14.577 1.00 93.75 631 THR A CA 1
ATOM 4839 C C . THR A 1 631 ? -24.355 -9.783 16.070 1.00 93.75 631 THR A C 1
ATOM 4841 O O . THR A 1 631 ? -25.289 -9.551 16.832 1.00 93.75 631 THR A O 1
ATOM 4844 N N . ALA A 1 632 ? -23.170 -10.199 16.525 1.00 94.50 632 ALA A N 1
ATOM 4845 C CA . ALA A 1 632 ? -22.939 -10.489 17.940 1.00 94.50 632 ALA A CA 1
ATOM 4846 C C . ALA A 1 632 ? -23.073 -9.244 18.844 1.00 94.50 632 ALA A C 1
ATOM 4848 O O . ALA A 1 632 ? -23.627 -9.327 19.940 1.00 94.50 632 ALA A O 1
ATOM 4849 N N . VAL A 1 633 ? -22.595 -8.076 18.395 1.00 96.62 633 VAL A N 1
ATOM 4850 C CA . VAL A 1 633 ? -22.704 -6.805 19.138 1.00 96.62 633 VAL A CA 1
ATOM 4851 C C . VAL A 1 633 ? -24.160 -6.328 19.204 1.00 96.62 633 VAL A C 1
ATOM 4853 O O . VAL A 1 633 ? -24.611 -5.880 20.258 1.00 96.62 633 VAL A O 1
ATOM 4856 N N . ARG A 1 634 ? -24.921 -6.475 18.112 1.00 95.38 634 ARG A N 1
ATOM 4857 C CA . ARG A 1 634 ? -26.360 -6.178 18.035 1.00 95.38 634 ARG A CA 1
ATOM 4858 C C . ARG A 1 634 ? -27.159 -7.031 19.018 1.00 95.38 634 ARG A C 1
ATOM 4860 O O . ARG A 1 634 ? -28.028 -6.494 19.702 1.00 95.38 634 ARG A O 1
ATOM 4867 N N . ASP A 1 635 ? -26.835 -8.316 19.114 1.00 94.19 635 ASP A N 1
ATOM 4868 C CA . ASP A 1 635 ? -27.471 -9.252 20.044 1.00 94.19 635 ASP A CA 1
ATOM 4869 C C . ASP A 1 635 ? -27.133 -8.920 21.511 1.00 94.19 635 ASP A C 1
ATOM 4871 O O . ASP A 1 635 ? -28.009 -8.955 22.376 1.00 94.19 635 ASP A O 1
ATOM 4875 N N . ALA A 1 636 ? -25.880 -8.550 21.802 1.00 94.19 636 ALA A N 1
ATOM 4876 C CA . ALA A 1 636 ? -25.415 -8.285 23.166 1.00 94.19 636 ALA A CA 1
ATOM 4877 C C . ALA A 1 636 ? -25.825 -6.912 23.734 1.00 94.19 636 ALA A C 1
ATOM 4879 O O . ALA A 1 636 ? -26.022 -6.801 24.949 1.00 94.19 636 ALA A O 1
ATOM 4880 N N . LEU A 1 637 ? -25.923 -5.880 22.883 1.00 94.62 637 LEU A N 1
ATOM 4881 C CA . LEU A 1 637 ? -26.206 -4.488 23.275 1.00 94.62 637 LEU A CA 1
ATOM 4882 C C . LEU A 1 637 ? -27.632 -4.019 22.929 1.00 94.62 637 LEU A C 1
ATOM 4884 O O . LEU A 1 637 ? -28.103 -3.027 23.482 1.00 94.62 637 LEU A O 1
ATOM 4888 N N . GLY A 1 638 ? -28.339 -4.730 22.046 1.00 91.44 638 GLY A N 1
ATOM 4889 C CA . GLY A 1 638 ? -29.718 -4.431 21.657 1.00 91.44 638 GLY A CA 1
ATOM 4890 C C . GLY A 1 638 ? -29.864 -3.535 20.414 1.00 91.44 638 GLY A C 1
ATOM 4891 O O . GLY A 1 638 ? -28.880 -3.134 19.788 1.00 91.44 638 GLY A O 1
ATOM 4892 N N . PRO A 1 639 ? -31.111 -3.234 20.000 1.00 90.69 639 PRO A N 1
ATOM 4893 C CA . PRO A 1 639 ? -31.408 -2.579 18.721 1.00 90.69 639 PRO A CA 1
ATOM 4894 C C . PRO A 1 639 ? -31.133 -1.067 18.692 1.00 90.6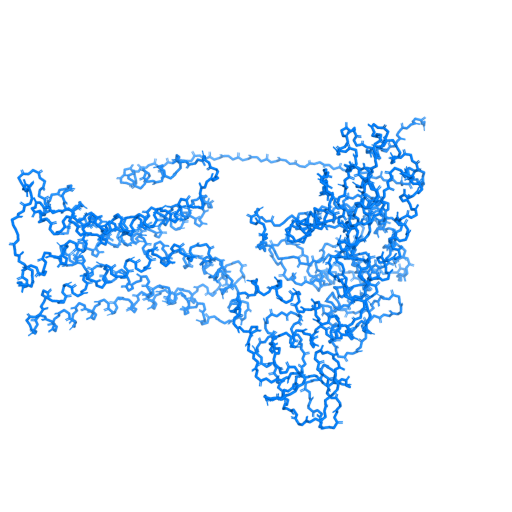9 639 PRO A C 1
ATOM 4896 O O . PRO A 1 639 ? -30.909 -0.527 17.613 1.00 90.69 639 PRO A O 1
ATOM 4899 N N . ASP A 1 640 ? -31.133 -0.389 19.843 1.00 87.12 640 ASP A N 1
ATOM 4900 C CA . ASP A 1 640 ? -31.090 1.082 19.918 1.00 87.12 640 ASP A CA 1
ATOM 4901 C C . ASP A 1 640 ? -29.661 1.671 19.823 1.00 87.12 640 ASP A C 1
ATOM 4903 O O . ASP A 1 640 ? -29.478 2.859 19.541 1.00 87.12 640 ASP A O 1
ATOM 4907 N N . VAL A 1 641 ? -28.632 0.837 20.009 1.00 93.69 641 VAL A N 1
ATOM 4908 C CA . VAL A 1 641 ? -27.213 1.221 19.896 1.00 93.69 641 VAL A CA 1
ATOM 4909 C C . VAL A 1 641 ? -26.802 1.315 18.421 1.00 93.69 641 VAL A C 1
ATOM 4911 O O . VAL A 1 641 ? -26.994 0.371 17.646 1.00 93.69 641 VAL A O 1
ATOM 4914 N N . ALA A 1 642 ? -26.198 2.430 18.008 1.00 95.75 642 ALA A N 1
ATOM 4915 C CA . ALA A 1 642 ? -25.576 2.523 16.687 1.00 95.75 642 ALA A CA 1
ATOM 4916 C C . ALA A 1 642 ? -24.273 1.712 16.664 1.00 95.75 642 ALA A C 1
ATOM 4918 O O . ALA A 1 642 ? -23.432 1.883 17.538 1.00 95.75 642 ALA A O 1
ATOM 4919 N N . ILE A 1 643 ? -24.093 0.856 15.656 1.00 97.38 643 ILE A N 1
ATOM 4920 C CA . ILE A 1 643 ? -22.856 0.094 15.427 1.00 97.38 643 ILE A CA 1
ATOM 4921 C C . ILE A 1 643 ? -22.330 0.518 14.057 1.00 97.38 643 ILE A C 1
ATOM 4923 O O . ILE A 1 643 ? -23.041 0.378 13.059 1.00 97.38 643 ILE A O 1
ATOM 4927 N N . ARG A 1 644 ? -21.120 1.077 14.016 1.00 94.75 644 ARG A N 1
ATOM 4928 C CA . ARG A 1 644 ? -20.519 1.694 12.826 1.00 94.75 644 ARG A CA 1
ATOM 4929 C C . ARG A 1 644 ? -19.310 0.896 12.355 1.00 94.75 644 ARG A C 1
ATOM 4931 O O . ARG A 1 644 ? -18.457 0.548 13.171 1.00 94.75 644 ARG A O 1
ATOM 4938 N N . HIS A 1 645 ? -19.230 0.651 11.048 1.00 93.25 645 HIS A N 1
ATOM 4939 C CA . HIS A 1 645 ? -18.000 0.204 10.395 1.00 93.25 645 HIS A CA 1
ATOM 4940 C C . HIS A 1 645 ? -17.130 1.434 10.153 1.00 93.25 645 HIS A C 1
ATOM 4942 O O . HIS A 1 645 ? -17.608 2.414 9.575 1.00 93.25 645 HIS A O 1
ATOM 4948 N N . VAL A 1 646 ? -15.895 1.405 10.649 1.00 91.25 646 VAL A N 1
ATOM 4949 C CA . VAL A 1 646 ? -14.977 2.544 10.609 1.00 91.25 646 VAL A CA 1
ATOM 4950 C C . VAL A 1 646 ? -13.584 2.073 10.192 1.00 91.25 646 VAL A C 1
ATOM 4952 O O . VAL A 1 646 ? -13.140 1.004 10.612 1.00 91.25 646 VAL A O 1
ATOM 4955 N N . TYR A 1 647 ? -12.874 2.882 9.410 1.00 88.38 647 TYR A N 1
ATOM 4956 C CA . TYR A 1 647 ? -11.448 2.691 9.146 1.00 88.38 647 TYR A CA 1
ATOM 4957 C C . TYR A 1 647 ? -10.624 3.721 9.933 1.00 88.38 647 TYR A C 1
ATOM 4959 O O . TYR A 1 647 ? -10.896 4.916 9.873 1.00 88.38 647 TYR A O 1
ATOM 4967 N N . GLY A 1 648 ? -9.642 3.259 10.711 1.00 74.75 648 GLY A N 1
ATOM 4968 C CA . GLY A 1 648 ? -8.917 4.069 11.700 1.00 74.75 648 GLY A CA 1
ATOM 4969 C C . GLY A 1 648 ? -7.775 4.933 11.155 1.00 74.75 648 GLY A C 1
ATOM 4970 O O . GLY A 1 648 ? -7.384 5.896 11.807 1.00 74.75 648 GLY A O 1
ATOM 4971 N N . GLN A 1 649 ? -7.253 4.611 9.971 1.00 67.69 649 GLN A N 1
ATOM 4972 C CA . GLN A 1 649 ? -6.128 5.293 9.319 1.00 67.69 649 GLN A CA 1
ATOM 4973 C C . GLN A 1 649 ? -6.338 5.313 7.798 1.00 67.69 649 GLN A C 1
ATOM 4975 O O . GLN A 1 649 ? -7.030 4.449 7.273 1.00 67.69 649 GLN A O 1
ATOM 4980 N N . GLY A 1 650 ? -5.739 6.268 7.072 1.00 51.22 650 GLY A N 1
ATOM 4981 C CA . GLY A 1 650 ? -5.480 6.165 5.623 1.00 51.22 650 GLY A CA 1
ATOM 4982 C C . GLY A 1 650 ? -6.687 6.248 4.671 1.00 51.22 650 GLY A C 1
ATOM 4983 O O . GLY A 1 650 ? -6.495 6.411 3.457 1.00 51.22 650 GLY A O 1
ATOM 4984 N N . ALA A 1 651 ? -7.906 6.179 5.211 1.00 46.53 651 ALA A N 1
ATOM 4985 C CA . ALA A 1 651 ? -9.163 6.024 4.491 1.00 46.53 651 ALA A CA 1
ATOM 4986 C C . ALA A 1 651 ? -10.182 7.140 4.805 1.00 46.53 651 ALA A C 1
ATOM 4988 O O . ALA A 1 651 ? -11.248 6.895 5.364 1.00 46.53 651 ALA A O 1
ATOM 4989 N N . ASP A 1 652 ? -9.925 8.351 4.298 1.00 41.69 652 ASP A N 1
ATOM 4990 C CA . ASP A 1 652 ? -10.989 9.317 3.949 1.00 41.69 652 ASP A CA 1
ATOM 4991 C C . ASP A 1 652 ? -11.765 8.812 2.698 1.00 41.69 652 ASP A C 1
ATOM 4993 O O . ASP A 1 652 ? -11.838 9.457 1.644 1.00 41.69 652 ASP A O 1
ATOM 4997 N N . ALA A 1 653 ? -12.273 7.578 2.768 1.00 40.44 653 ALA A N 1
ATOM 4998 C CA . ALA A 1 653 ? -12.629 6.739 1.625 1.00 40.44 653 ALA A CA 1
ATOM 4999 C C . ALA A 1 653 ? -14.096 6.892 1.189 1.00 40.44 653 ALA A C 1
ATOM 5001 O O . ALA A 1 653 ? -14.890 5.956 1.213 1.00 40.44 653 ALA A O 1
ATOM 5002 N N . ARG A 1 654 ? -14.449 8.066 0.652 1.00 48.88 654 ARG A N 1
ATOM 5003 C CA . ARG A 1 654 ? -15.801 8.388 0.126 1.00 48.88 654 ARG A CA 1
ATOM 5004 C C . ARG A 1 654 ? -16.295 7.541 -1.070 1.00 48.88 654 ARG A C 1
ATOM 5006 O O . ARG A 1 654 ? -17.272 7.913 -1.718 1.00 48.88 654 ARG A O 1
ATOM 5013 N N . ASP A 1 655 ? -15.618 6.442 -1.392 1.00 49.78 655 ASP A N 1
ATOM 5014 C CA . ASP A 1 655 ? -15.874 5.552 -2.528 1.00 49.78 655 ASP A CA 1
ATOM 5015 C C . ASP A 1 655 ? -16.312 4.124 -2.123 1.00 49.78 655 ASP A C 1
ATOM 5017 O O . ASP A 1 655 ? -16.842 3.423 -2.986 1.00 49.78 655 ASP A O 1
ATOM 5021 N N . ASP A 1 656 ? -16.120 3.677 -0.870 1.00 59.25 656 ASP A N 1
ATOM 5022 C CA . ASP A 1 656 ? -16.567 2.346 -0.394 1.00 59.25 656 ASP A CA 1
ATOM 5023 C C . ASP A 1 656 ? -17.752 2.388 0.590 1.00 59.25 656 ASP A C 1
ATOM 5025 O O . ASP A 1 656 ? -18.530 1.435 0.643 1.00 59.25 656 ASP A O 1
ATOM 5029 N N . GLY A 1 657 ? -17.944 3.505 1.298 1.00 68.00 657 GLY A N 1
ATOM 5030 C CA . GLY A 1 657 ? -19.039 3.705 2.251 1.00 68.00 657 GLY A CA 1
ATOM 5031 C C . GLY A 1 657 ? -18.697 3.371 3.707 1.00 68.00 657 GLY A C 1
ATOM 5032 O O . GLY A 1 657 ? -19.592 3.441 4.551 1.00 68.00 657 GLY A O 1
ATOM 5033 N N . VAL A 1 658 ? -17.438 3.045 4.014 1.00 80.56 658 VAL A N 1
ATOM 5034 C CA . VAL A 1 658 ? -16.931 2.960 5.390 1.00 80.56 658 VAL A CA 1
ATOM 5035 C C . VAL A 1 658 ? -16.630 4.378 5.895 1.00 80.56 658 VAL A C 1
ATOM 5037 O O . VAL A 1 658 ? -16.224 5.248 5.126 1.00 80.56 658 VAL A O 1
ATOM 5040 N N . LEU A 1 659 ? -16.884 4.648 7.178 1.00 86.75 659 LEU A N 1
ATOM 5041 C CA . LEU A 1 659 ? -16.703 5.983 7.764 1.00 86.75 659 LEU A CA 1
ATOM 5042 C C . LEU A 1 659 ? -15.271 6.173 8.285 1.00 86.75 659 LEU A C 1
ATOM 5044 O O . LEU A 1 659 ? -14.665 5.224 8.787 1.00 86.75 659 LEU A O 1
ATOM 5048 N N . SER A 1 660 ? -14.762 7.408 8.277 1.00 87.94 660 SER A N 1
ATOM 5049 C CA . SER A 1 660 ? -13.632 7.768 9.148 1.00 87.94 660 SER A CA 1
ATOM 5050 C C . SER A 1 660 ? -14.101 7.944 10.608 1.00 87.94 660 SER A C 1
ATOM 5052 O O . SER A 1 660 ? -15.301 8.137 10.846 1.00 87.94 660 SER A O 1
ATOM 5054 N N . PRO A 1 661 ? -13.208 7.919 11.619 1.00 89.75 661 PRO A N 1
ATOM 5055 C CA . PRO A 1 661 ? -13.612 8.015 13.028 1.00 89.75 661 PRO A CA 1
ATOM 5056 C C . PRO A 1 661 ? -14.275 9.363 13.353 1.00 89.75 661 PRO A C 1
ATOM 5058 O O . PRO A 1 661 ? -15.188 9.446 14.174 1.00 89.75 661 PRO A O 1
ATOM 5061 N N . VAL A 1 662 ? -13.865 10.421 12.646 1.00 90.81 662 VAL A N 1
ATOM 5062 C CA . VAL A 1 662 ? -14.450 11.765 12.745 1.00 90.81 662 VAL A CA 1
ATOM 5063 C C . VAL A 1 662 ? -15.815 11.838 12.052 1.00 90.81 662 VAL A C 1
ATOM 5065 O O . VAL A 1 662 ? -16.755 12.383 12.628 1.00 90.81 662 VAL A O 1
ATOM 5068 N N . GLU A 1 663 ? -15.974 11.249 10.859 1.00 90.75 663 GLU A N 1
ATOM 5069 C CA . GLU A 1 663 ? -17.282 11.178 10.183 1.00 90.75 663 GLU A CA 1
ATOM 5070 C C . GLU A 1 663 ? -18.295 10.343 10.991 1.00 90.75 663 GLU A C 1
ATOM 5072 O O . GLU A 1 663 ? -19.483 10.675 11.040 1.00 90.75 663 GLU A O 1
ATOM 5077 N N . ALA A 1 664 ? -17.828 9.308 11.695 1.00 92.75 664 ALA A N 1
ATOM 5078 C CA . ALA A 1 664 ? -18.629 8.522 12.626 1.00 92.75 664 ALA A CA 1
ATOM 5079 C C . ALA A 1 664 ? -19.086 9.331 13.858 1.00 92.75 664 ALA A C 1
ATOM 5081 O O . ALA A 1 664 ? -20.276 9.302 14.179 1.00 92.75 664 ALA A O 1
ATOM 5082 N N . LEU A 1 665 ? -18.193 10.108 14.490 1.00 94.38 665 LEU A N 1
ATOM 5083 C CA . LEU A 1 665 ? -18.534 10.988 15.622 1.00 94.38 665 LEU A CA 1
ATOM 5084 C C . LEU A 1 665 ? -19.480 12.135 15.225 1.00 94.38 665 LEU A C 1
ATOM 5086 O O . LEU A 1 665 ? -20.384 12.483 15.986 1.00 94.38 665 LEU A O 1
ATOM 5090 N N . GLU A 1 666 ? -19.329 12.698 14.025 1.00 93.88 666 GLU A N 1
ATOM 5091 C CA . GLU A 1 666 ? -20.272 13.692 13.498 1.00 93.88 666 GLU A CA 1
ATOM 5092 C C . GLU A 1 666 ? -21.662 13.082 13.258 1.00 93.88 666 GLU A C 1
ATOM 5094 O O . GLU A 1 666 ? -22.686 13.687 13.590 1.00 93.88 666 GLU A O 1
ATOM 5099 N N . LEU A 1 667 ? -21.727 11.856 12.731 1.00 94.06 667 LEU A N 1
ATOM 5100 C CA . LEU A 1 667 ? -22.995 11.155 12.535 1.00 94.06 667 LEU A CA 1
ATOM 5101 C C . LEU A 1 667 ? -23.645 10.742 13.870 1.00 94.06 667 LEU A C 1
ATOM 5103 O O . LEU A 1 667 ? -24.871 10.790 13.987 1.00 94.06 667 LEU A O 1
ATOM 5107 N N . ASP A 1 668 ? -22.848 10.423 14.894 1.00 95.12 668 ASP A N 1
ATOM 5108 C CA . ASP A 1 668 ? -23.317 10.253 16.275 1.00 95.12 668 ASP A CA 1
ATOM 5109 C C . ASP A 1 668 ? -23.947 11.541 16.820 1.00 95.12 668 ASP A C 1
ATOM 5111 O O . ASP A 1 668 ? -25.085 11.516 17.304 1.00 95.12 668 ASP A O 1
ATOM 5115 N N . ARG A 1 669 ? -23.273 12.687 16.634 1.00 94.94 669 ARG A N 1
ATOM 5116 C CA . ARG A 1 669 ? -23.780 14.012 17.026 1.00 94.94 669 ARG A CA 1
ATOM 5117 C C . ARG A 1 669 ? -25.099 14.355 16.336 1.00 94.94 669 ARG A C 1
ATOM 5119 O O . ARG A 1 669 ? -25.996 14.920 16.962 1.00 94.94 669 ARG A O 1
ATOM 5126 N N . GLN A 1 670 ? -25.231 14.035 15.048 1.00 95.06 670 GLN A N 1
ATOM 5127 C CA . GLN A 1 670 ? -26.461 14.259 14.278 1.00 95.06 670 GLN A CA 1
ATOM 5128 C C . GLN A 1 670 ? -27.618 13.348 14.713 1.00 95.06 670 GLN A C 1
ATOM 5130 O O . GLN A 1 670 ? -28.779 13.748 14.604 1.00 95.06 670 GLN A O 1
ATOM 5135 N N . GLN A 1 671 ? -27.319 12.141 15.200 1.00 94.69 671 GLN A N 1
ATOM 5136 C CA . GLN A 1 671 ? -28.315 11.160 15.646 1.00 94.69 671 GLN A CA 1
ATOM 5137 C C . GLN A 1 671 ? -28.675 11.289 17.138 1.00 94.69 671 GLN A C 1
ATOM 5139 O O . GLN A 1 671 ? -29.659 10.698 17.577 1.00 94.69 671 GLN A O 1
ATOM 5144 N N . GLY A 1 672 ? -27.956 12.128 17.892 1.00 93.81 672 GLY A N 1
ATOM 5145 C CA . GLY A 1 672 ? -28.247 12.440 19.295 1.00 93.81 672 GLY A CA 1
ATOM 5146 C C . GLY A 1 672 ? -27.546 11.535 20.309 1.00 93.81 672 GLY A C 1
ATOM 5147 O O . GLY A 1 672 ? -27.878 11.591 21.494 1.00 93.81 672 GLY A O 1
ATOM 5148 N N . TYR A 1 673 ? -26.576 10.731 19.869 1.00 95.56 673 TYR A N 1
ATOM 5149 C CA . TYR A 1 673 ? -25.693 9.997 20.771 1.00 95.56 673 TYR A CA 1
ATOM 5150 C C . TYR A 1 673 ? -24.753 10.984 21.485 1.00 95.56 673 TYR A C 1
ATOM 5152 O O . TYR A 1 673 ? -24.249 11.934 20.888 1.00 95.56 673 TYR A O 1
ATOM 5160 N N . THR A 1 674 ? -24.549 10.783 22.786 1.00 95.12 674 THR A N 1
ATOM 5161 C CA . THR A 1 674 ? -23.695 11.615 23.648 1.00 95.12 674 THR A CA 1
ATOM 5162 C C . THR A 1 674 ? -22.333 10.982 23.922 1.00 95.12 674 THR A C 1
ATOM 5164 O O . THR A 1 674 ? -21.408 11.703 24.292 1.00 95.12 674 THR A O 1
ATOM 5167 N N . HIS A 1 675 ? -22.205 9.666 23.729 1.00 97.00 675 HIS A N 1
ATOM 5168 C CA . HIS A 1 675 ? -20.979 8.892 23.935 1.00 97.00 675 HIS A CA 1
ATOM 5169 C C . HIS A 1 675 ? -20.696 7.970 22.734 1.00 97.00 675 HIS A C 1
ATOM 5171 O O . HIS A 1 675 ? -21.629 7.497 22.088 1.00 97.00 675 HIS A O 1
ATOM 5177 N N . SER A 1 676 ? -19.426 7.665 22.467 1.00 97.38 676 SER A N 1
ATOM 5178 C CA . SER A 1 676 ? -18.994 6.719 21.427 1.00 97.38 676 SER A CA 1
ATOM 5179 C C . SER A 1 676 ? -17.862 5.824 21.933 1.00 97.38 676 SER A C 1
ATOM 5181 O O . SER A 1 676 ? -16.781 6.315 22.266 1.00 97.38 676 SER A O 1
ATOM 5183 N N . LEU A 1 677 ? -18.086 4.508 21.950 1.00 98.12 677 LEU A N 1
ATOM 5184 C CA . LEU A 1 677 ? -17.059 3.505 22.246 1.00 98.12 677 LEU A CA 1
ATOM 5185 C C . LEU A 1 677 ? -16.340 3.114 20.949 1.00 98.12 677 LEU A C 1
ATOM 5187 O O . LEU A 1 677 ? -16.951 2.535 20.053 1.00 98.12 677 LEU A O 1
ATOM 5191 N N . ILE A 1 678 ? -15.051 3.431 20.835 1.00 97.50 678 ILE A N 1
ATOM 5192 C CA . ILE A 1 678 ? -14.246 3.213 19.625 1.00 97.50 678 ILE A CA 1
ATOM 5193 C C . ILE A 1 678 ? -13.310 2.028 19.868 1.00 97.50 678 ILE A C 1
ATOM 5195 O O . ILE A 1 678 ? -12.368 2.134 20.649 1.00 97.50 678 ILE A O 1
ATOM 5199 N N . LEU A 1 679 ? -13.574 0.890 19.222 1.00 97.50 679 LEU A N 1
ATOM 5200 C CA . LEU A 1 679 ? -12.835 -0.353 19.432 1.00 97.50 679 LEU A CA 1
ATOM 5201 C C . LEU A 1 679 ? -11.945 -0.708 18.223 1.00 97.50 679 LEU A C 1
ATOM 5203 O O . LEU A 1 679 ? -12.490 -1.122 17.194 1.00 97.50 679 LEU A O 1
ATOM 5207 N N . PRO A 1 680 ? -10.602 -0.662 18.359 1.00 94.88 680 PRO A N 1
ATOM 5208 C CA . PRO A 1 680 ? -9.650 -1.289 17.432 1.00 94.88 680 PRO A CA 1
ATOM 5209 C C . PRO A 1 680 ? -9.756 -2.819 17.483 1.00 94.88 680 PRO A C 1
ATOM 5211 O O . PRO A 1 680 ? -8.948 -3.512 18.101 1.00 94.88 680 PRO A O 1
ATOM 5214 N N . TYR A 1 681 ? -10.815 -3.350 16.867 1.00 94.56 681 TYR A N 1
ATOM 5215 C CA . TYR A 1 681 ? -11.239 -4.733 17.070 1.00 94.56 681 TYR A CA 1
ATOM 5216 C C . TYR A 1 681 ? -10.400 -5.751 16.291 1.00 94.56 681 TYR A C 1
ATOM 5218 O O . TYR A 1 681 ? -10.163 -6.831 16.828 1.00 94.56 681 TYR A O 1
ATOM 5226 N N . GLU A 1 682 ? -9.885 -5.367 15.117 1.00 90.94 682 GLU A N 1
ATOM 5227 C CA . GLU A 1 682 ? -9.009 -6.163 14.239 1.00 90.94 682 GLU A CA 1
ATOM 5228 C C . GLU A 1 682 ? -7.729 -6.646 14.946 1.00 90.94 682 GLU A C 1
ATOM 5230 O O . GLU A 1 682 ? -7.213 -7.730 14.666 1.00 90.94 682 GLU A O 1
ATOM 5235 N N . PHE A 1 683 ? -7.196 -5.848 15.870 1.00 88.56 683 PHE A N 1
ATOM 5236 C CA . PHE A 1 683 ? -5.846 -6.021 16.394 1.00 88.56 683 PHE A CA 1
ATOM 5237 C C . PHE A 1 683 ? -5.764 -7.077 17.504 1.00 88.56 683 PHE A C 1
ATOM 5239 O O . PHE A 1 683 ? -6.669 -7.249 18.325 1.00 88.56 683 PHE A O 1
ATOM 5246 N N . TRP A 1 684 ? -4.627 -7.774 17.571 1.00 89.19 684 TRP A N 1
ATOM 5247 C CA . TRP A 1 684 ? -4.337 -8.757 18.625 1.00 89.19 684 TRP A CA 1
ATOM 5248 C C . TRP A 1 684 ? -3.784 -8.129 19.918 1.00 89.19 684 TRP A C 1
ATOM 5250 O O . TRP A 1 684 ? -3.822 -8.772 20.963 1.00 89.19 684 TRP A O 1
ATOM 5260 N N . GLY A 1 685 ? -3.344 -6.869 19.862 1.00 90.94 685 GLY A N 1
ATOM 5261 C CA . GLY A 1 685 ? -2.872 -6.071 20.993 1.00 90.94 685 GLY A CA 1
ATOM 5262 C C . GLY A 1 685 ? -2.768 -4.590 20.623 1.00 90.94 685 GLY A C 1
ATOM 5263 O O . GLY A 1 685 ? -3.044 -4.212 19.481 1.00 90.94 685 GLY A O 1
ATOM 5264 N N . ASN A 1 686 ? -2.393 -3.750 21.587 1.00 91.75 686 ASN A N 1
ATOM 5265 C CA . ASN A 1 686 ? -2.203 -2.317 21.347 1.00 91.75 686 ASN A CA 1
ATOM 5266 C C . ASN A 1 686 ? -0.932 -2.082 20.523 1.00 91.75 686 ASN A C 1
ATOM 5268 O O . ASN A 1 686 ? 0.130 -2.550 20.911 1.00 91.75 686 ASN A O 1
ATOM 5272 N N . ALA A 1 687 ? -1.061 -1.389 19.397 1.00 88.69 687 ALA A N 1
ATOM 5273 C CA . ALA A 1 687 ? -0.079 -1.321 18.312 1.00 88.69 687 ALA A CA 1
ATOM 5274 C C . ALA A 1 687 ? 0.065 0.127 17.825 1.00 88.69 687 ALA A C 1
ATOM 5276 O O . ALA A 1 687 ? -0.835 0.929 18.078 1.00 88.69 687 ALA A O 1
A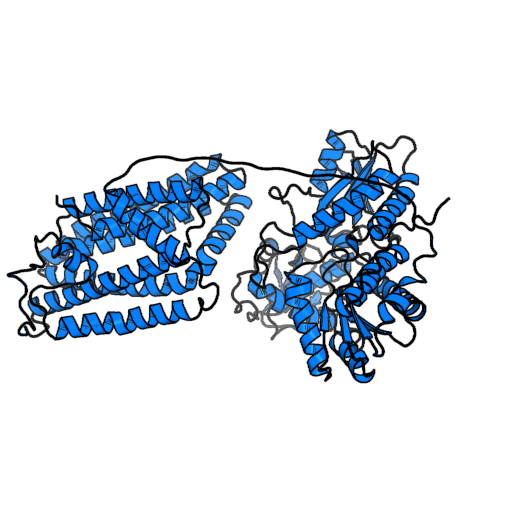TOM 5277 N N . MET A 1 688 ? 1.117 0.462 17.078 1.00 86.62 688 MET A N 1
ATOM 5278 C CA . MET A 1 688 ? 1.327 1.774 16.441 1.00 86.62 688 MET A CA 1
ATOM 5279 C C . MET A 1 688 ? 0.060 2.279 15.736 1.00 86.62 688 MET A C 1
ATOM 5281 O O . MET A 1 688 ? -0.370 3.418 15.922 1.00 86.62 688 MET A O 1
ATOM 5285 N N . ASP A 1 689 ? -0.607 1.385 15.018 1.00 85.62 689 ASP A N 1
ATOM 5286 C CA . ASP A 1 689 ? -1.823 1.654 14.252 1.00 85.62 689 ASP A CA 1
ATOM 5287 C C . ASP A 1 689 ? -2.985 2.192 15.100 1.00 85.62 689 ASP A C 1
ATOM 5289 O O . ASP A 1 689 ? -3.736 3.073 14.674 1.00 85.62 689 ASP A O 1
ATOM 5293 N N . ASN A 1 690 ? -3.122 1.696 16.334 1.00 89.44 690 ASN A N 1
ATOM 5294 C CA . ASN A 1 690 ? -4.207 2.076 17.237 1.00 89.44 690 ASN A CA 1
ATOM 5295 C C . ASN A 1 690 ? -3.775 3.017 18.378 1.00 89.44 690 ASN A C 1
ATOM 5297 O O . ASN A 1 690 ? -4.609 3.791 18.849 1.00 89.44 690 ASN A O 1
ATOM 5301 N N . LEU A 1 691 ? -2.504 3.011 18.793 1.00 89.12 691 LEU A N 1
ATOM 5302 C CA . LEU A 1 691 ? -1.917 3.921 19.786 1.00 89.12 691 LEU A CA 1
ATOM 5303 C C . LEU A 1 691 ? -1.513 5.273 19.185 1.00 89.12 691 LEU A C 1
ATOM 5305 O O . LEU A 1 691 ? -1.675 6.296 19.849 1.00 89.12 691 LEU A O 1
ATOM 5309 N N . VAL A 1 692 ? -1.045 5.287 17.934 1.00 85.88 692 VAL A N 1
ATOM 5310 C CA . VAL A 1 692 ? -0.647 6.502 17.213 1.00 85.88 692 VAL A CA 1
ATOM 5311 C C . VAL A 1 692 ? -1.689 6.879 16.165 1.00 85.88 692 VAL A C 1
ATOM 5313 O O . VAL A 1 692 ? -2.366 7.890 16.340 1.00 85.88 692 VAL A O 1
ATOM 5316 N N . TYR A 1 693 ? -1.867 6.100 15.094 1.00 83.88 693 TYR A N 1
ATOM 5317 C CA . TYR A 1 693 ? -2.570 6.601 13.901 1.00 83.88 693 TYR A CA 1
ATOM 5318 C C . TYR A 1 693 ? -4.078 6.819 14.107 1.00 83.88 693 TYR A C 1
ATOM 5320 O O . TYR A 1 693 ? -4.566 7.929 13.869 1.00 83.88 693 TYR A O 1
ATOM 5328 N N . LEU A 1 694 ? -4.801 5.840 14.668 1.00 87.25 694 LEU A N 1
ATOM 5329 C CA . LEU A 1 694 ? -6.216 5.997 15.047 1.00 87.25 694 LEU A CA 1
ATOM 5330 C C . LEU A 1 694 ? -6.447 7.221 15.950 1.00 87.25 694 LEU A C 1
ATOM 5332 O O . LEU A 1 694 ? -7.405 7.972 15.766 1.00 87.25 694 LEU A O 1
ATOM 5336 N N . ARG A 1 695 ? -5.552 7.452 16.913 1.00 88.44 695 ARG A N 1
ATOM 5337 C CA . ARG A 1 695 ? -5.633 8.564 17.872 1.00 88.44 695 ARG A CA 1
ATOM 5338 C C . ARG A 1 695 ? -5.260 9.904 17.237 1.00 88.44 695 ARG A C 1
ATOM 5340 O O . ARG A 1 695 ? -5.929 10.905 17.493 1.00 88.44 695 ARG A O 1
ATOM 5347 N N . GLY A 1 696 ? -4.277 9.922 16.340 1.00 82.75 696 GLY A N 1
ATOM 5348 C CA . GLY A 1 696 ? -3.937 11.077 15.510 1.00 82.75 696 GLY A CA 1
ATOM 5349 C C . GLY A 1 696 ? -5.115 11.541 14.647 1.00 82.75 696 GLY A C 1
ATOM 5350 O O . GLY A 1 696 ? -5.382 12.741 14.584 1.00 82.75 696 GLY A O 1
ATOM 5351 N N . SER A 1 697 ? -5.892 10.608 14.077 1.00 81.75 697 SER A N 1
ATOM 5352 C CA . SER A 1 697 ? -7.120 10.931 13.323 1.00 81.75 697 SER A CA 1
ATOM 5353 C C . SER A 1 697 ? -8.182 11.650 14.175 1.00 81.75 697 SER A C 1
ATOM 5355 O O . SER A 1 697 ? -8.920 12.500 13.676 1.00 81.75 697 SER A O 1
ATOM 5357 N N . LEU A 1 698 ? -8.213 11.366 15.482 1.00 85.00 698 LEU A N 1
ATOM 5358 C CA . LEU A 1 698 ? -9.109 11.976 16.469 1.00 85.00 698 LEU A CA 1
ATOM 5359 C C . LEU A 1 698 ? -8.558 13.290 17.061 1.00 85.00 698 LEU A C 1
ATOM 5361 O O . LEU A 1 698 ? -9.203 13.899 17.914 1.00 85.00 698 LEU A O 1
ATOM 5365 N N . GLY A 1 699 ? -7.395 13.758 16.596 1.00 78.50 699 GLY A N 1
ATOM 5366 C CA . GLY A 1 699 ? -6.790 15.028 17.002 1.00 78.50 699 GLY A CA 1
ATOM 5367 C C . GLY A 1 699 ? -5.799 14.942 18.166 1.00 78.50 699 GLY A C 1
ATOM 5368 O O . GLY A 1 699 ? -5.431 15.982 18.715 1.00 78.50 699 GLY A O 1
ATOM 5369 N N . CYS A 1 700 ? -5.343 13.744 18.550 1.00 78.25 700 CYS A N 1
ATOM 5370 C CA . CYS A 1 700 ? -4.228 13.599 19.487 1.00 78.25 700 CYS A CA 1
ATOM 5371 C C . CYS A 1 700 ? -2.942 14.189 18.879 1.00 78.25 700 CYS A C 1
ATOM 5373 O O . CYS A 1 700 ? -2.548 13.835 17.767 1.00 78.25 700 CYS A O 1
ATOM 5375 N N . ALA A 1 701 ? -2.304 15.121 19.592 1.00 65.06 701 ALA A N 1
ATOM 5376 C CA . ALA A 1 701 ? -1.155 15.859 19.079 1.00 65.06 701 ALA A CA 1
ATOM 5377 C C . ALA A 1 701 ? 0.144 15.031 19.187 1.00 65.06 701 ALA A C 1
ATOM 5379 O O . ALA A 1 701 ? 0.394 14.452 20.245 1.00 65.06 701 ALA A O 1
ATOM 5380 N N . PRO A 1 702 ? 1.023 15.036 18.163 1.00 60.59 702 PRO A N 1
ATOM 5381 C CA . PRO A 1 702 ? 2.309 14.331 18.212 1.00 60.59 702 PRO A CA 1
ATOM 5382 C C . PRO A 1 702 ? 3.229 14.737 19.372 1.00 60.59 702 PRO A C 1
ATOM 5384 O O . PRO A 1 702 ? 4.084 13.960 19.781 1.00 60.59 702 PRO A O 1
ATOM 5387 N N . GLU A 1 703 ? 3.069 15.967 19.862 1.00 59.88 703 GLU A N 1
ATOM 5388 C CA . GLU A 1 703 ? 4.002 16.677 20.743 1.00 59.88 703 GLU A CA 1
ATOM 5389 C C . GLU A 1 703 ? 3.786 16.406 22.246 1.00 59.88 703 GLU A C 1
ATOM 5391 O O . GLU A 1 703 ? 4.611 16.807 23.065 1.00 59.88 703 GLU A O 1
ATOM 5396 N N . THR A 1 704 ? 2.669 15.782 22.641 1.00 54.19 704 THR A N 1
ATOM 5397 C CA . THR A 1 704 ? 2.181 15.802 24.039 1.00 54.19 704 THR A CA 1
ATOM 5398 C C . THR A 1 704 ? 2.492 14.556 24.875 1.00 54.19 704 THR A C 1
ATOM 5400 O O . THR A 1 704 ? 1.947 14.422 25.970 1.00 54.19 704 THR A O 1
ATOM 5403 N N . ALA A 1 705 ? 3.385 13.678 24.400 1.00 60.59 705 ALA A N 1
ATOM 5404 C CA . ALA A 1 705 ? 3.644 12.348 24.976 1.00 60.59 705 ALA A CA 1
ATOM 5405 C C . ALA A 1 705 ? 2.376 11.437 24.926 1.00 60.59 705 ALA A C 1
ATOM 5407 O O . ALA A 1 705 ? 1.425 11.807 24.223 1.00 60.59 705 ALA A O 1
ATOM 5408 N N . PRO A 1 706 ? 2.348 10.218 25.519 1.00 73.38 706 PRO A N 1
ATOM 5409 C CA . PRO A 1 706 ? 1.374 9.196 25.133 1.00 73.38 706 PRO A CA 1
ATOM 5410 C C . PRO A 1 706 ? -0.067 9.656 25.361 1.00 73.38 706 PRO A C 1
ATOM 5412 O O . PRO A 1 706 ? -0.472 10.026 26.462 1.00 73.38 706 PRO A O 1
ATOM 5415 N N . CYS A 1 707 ? -0.862 9.627 24.293 1.00 82.75 707 CYS A N 1
ATOM 5416 C CA . CYS A 1 707 ? -2.247 10.099 24.300 1.00 82.75 707 CYS A CA 1
ATOM 5417 C C . CYS A 1 707 ? -3.233 9.022 24.789 1.00 82.75 707 CYS A C 1
ATOM 5419 O O . CYS A 1 707 ? -4.379 8.975 24.343 1.00 82.75 707 CYS A O 1
ATOM 5421 N N . TYR A 1 708 ? -2.780 8.149 25.687 1.00 90.44 708 TYR A N 1
ATOM 5422 C CA . TYR A 1 708 ? -3.496 7.014 26.264 1.00 90.44 708 TYR A CA 1
ATOM 5423 C C . TYR A 1 708 ? -3.178 6.900 27.766 1.00 90.44 708 TYR A C 1
ATOM 5425 O O . TYR A 1 708 ? -2.206 7.482 28.246 1.00 90.44 708 TYR A O 1
ATOM 5433 N N . ASP A 1 709 ? -4.008 6.183 28.522 1.00 91.75 709 ASP A N 1
ATOM 5434 C CA . ASP A 1 709 ? -3.781 5.891 29.943 1.00 91.75 709 ASP A CA 1
ATOM 5435 C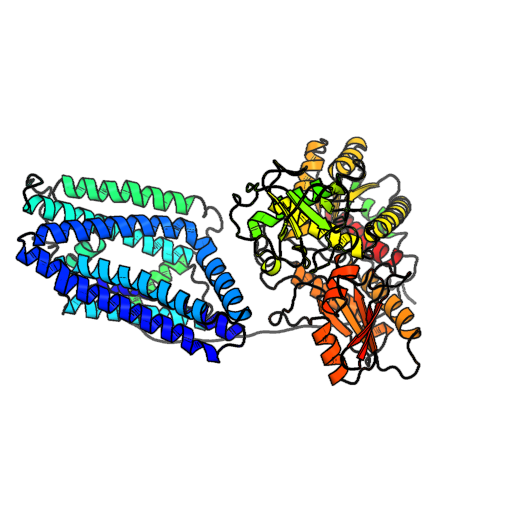 C . ASP A 1 709 ? -3.117 4.518 30.179 1.00 91.75 709 ASP A C 1
ATOM 5437 O O . ASP A 1 709 ? -2.751 3.810 29.244 1.00 91.75 709 ASP A O 1
ATOM 5441 N N . ALA A 1 710 ? -2.925 4.133 31.444 1.00 89.62 710 ALA A N 1
ATOM 5442 C CA . ALA A 1 710 ? -2.210 2.906 31.812 1.00 89.62 710 ALA A CA 1
ATOM 5443 C C . ALA A 1 710 ? -2.899 1.595 31.365 1.00 89.62 710 ALA A C 1
ATOM 5445 O O . ALA A 1 710 ? -2.246 0.553 31.363 1.00 89.62 710 ALA A O 1
ATOM 5446 N N . ASP A 1 711 ? -4.179 1.640 30.976 1.00 90.12 711 ASP A N 1
ATOM 5447 C CA . ASP A 1 711 ? -4.919 0.508 30.399 1.00 90.12 711 ASP A CA 1
ATOM 5448 C C . ASP A 1 711 ? -4.933 0.561 28.849 1.00 90.12 711 ASP A C 1
ATOM 5450 O O . ASP A 1 711 ? -5.514 -0.298 28.174 1.00 90.12 711 ASP A O 1
ATOM 5454 N N . TYR A 1 712 ? -4.233 1.547 28.272 1.00 92.94 712 TYR A N 1
ATOM 5455 C CA . TYR A 1 712 ? -4.229 1.945 26.863 1.00 92.94 712 TYR A CA 1
ATOM 5456 C C . TYR A 1 712 ? -5.608 2.383 26.339 1.00 92.94 712 TYR A C 1
ATOM 5458 O O . TYR A 1 712 ? -5.911 2.215 25.152 1.00 92.94 712 TYR A O 1
ATOM 5466 N N . GLU A 1 713 ? -6.448 2.971 27.195 1.00 93.94 713 GLU A N 1
ATOM 5467 C CA . GLU A 1 713 ? -7.688 3.641 26.792 1.00 93.94 713 GLU A CA 1
ATOM 5468 C C . GLU A 1 713 ? -7.436 5.154 26.570 1.00 93.94 713 GLU A C 1
ATOM 5470 O O . GLU A 1 713 ? -6.434 5.716 27.014 1.00 93.94 713 GLU A O 1
ATOM 5475 N N . THR A 1 714 ? -8.297 5.835 25.804 1.00 93.44 714 THR A N 1
ATOM 5476 C CA . THR A 1 714 ? -8.207 7.294 25.571 1.00 93.44 714 THR A CA 1
ATOM 5477 C C . THR A 1 714 ? -9.577 7.932 25.605 1.00 93.44 714 THR A C 1
ATOM 5479 O O . THR A 1 714 ? -10.403 7.681 24.731 1.00 93.44 714 THR A O 1
ATOM 5482 N N . ASN A 1 715 ? -9.790 8.821 26.569 1.00 93.56 715 ASN A N 1
ATOM 5483 C CA . ASN A 1 715 ? -11.042 9.546 26.742 1.00 93.56 715 ASN A CA 1
ATOM 5484 C C . ASN A 1 715 ? -10.933 10.969 26.167 1.00 93.56 715 ASN A C 1
ATOM 5486 O O . ASN A 1 715 ? -10.006 11.707 26.499 1.00 93.56 715 ASN A O 1
ATOM 5490 N N . GLY A 1 716 ? -11.881 11.358 25.312 1.00 92.25 716 GLY A N 1
ATOM 5491 C CA . GLY A 1 716 ? -11.880 12.640 24.602 1.00 92.25 716 GLY A CA 1
ATOM 5492 C C . GLY A 1 716 ? -13.281 13.163 24.278 1.00 92.25 716 GLY A C 1
ATOM 5493 O O . GLY A 1 716 ? -14.291 12.676 24.790 1.00 92.25 716 GLY A O 1
ATOM 5494 N N . THR A 1 717 ? -13.371 14.217 23.464 1.00 92.88 717 THR A N 1
ATOM 5495 C CA . THR A 1 717 ? -14.654 14.811 23.045 1.00 92.88 717 THR A CA 1
ATOM 5496 C C . THR A 1 717 ? -14.527 15.482 21.679 1.00 92.88 717 THR A C 1
ATOM 5498 O O . THR A 1 717 ? -13.620 16.284 21.473 1.00 92.88 717 THR A O 1
ATOM 5501 N N . HIS A 1 718 ? -15.466 15.209 20.770 1.00 91.81 718 HIS A N 1
ATOM 5502 C CA . HIS A 1 718 ? -15.537 15.801 19.431 1.00 91.81 718 HIS A CA 1
ATOM 5503 C C . HIS A 1 718 ? -16.909 16.455 19.208 1.00 91.81 718 HIS A C 1
ATOM 5505 O O . HIS A 1 718 ? -17.937 15.805 19.365 1.00 91.81 718 HIS A O 1
ATOM 5511 N N . GLU A 1 719 ? -16.938 17.763 18.923 1.00 90.19 719 GLU A N 1
ATOM 5512 C CA . GLU A 1 719 ? -18.150 18.605 18.775 1.00 90.19 719 GLU A CA 1
ATOM 5513 C C . GLU A 1 719 ? -19.269 18.428 19.843 1.00 90.19 719 GLU A C 1
ATOM 5515 O O . GLU A 1 719 ? -20.410 18.840 19.639 1.00 90.19 719 GLU A O 1
ATOM 5520 N N . GLY A 1 720 ? -18.949 17.875 21.018 1.00 88.88 720 GLY A N 1
ATOM 5521 C CA . GLY A 1 720 ? -19.896 17.618 22.113 1.00 88.88 720 GLY A CA 1
ATOM 5522 C C . GLY A 1 720 ? -20.310 16.152 22.298 1.00 88.88 720 GLY A C 1
ATOM 5523 O O . GLY A 1 720 ? -21.016 15.861 23.260 1.00 88.88 720 GLY A O 1
ATOM 5524 N N . VAL A 1 721 ? -19.846 15.236 21.442 1.00 95.06 721 VAL A N 1
ATOM 5525 C CA . VAL A 1 721 ? -19.897 13.782 21.670 1.00 95.06 721 VAL A CA 1
ATOM 5526 C C . VAL A 1 721 ? -18.641 13.376 22.439 1.00 95.06 721 VAL A C 1
ATOM 5528 O O . VAL A 1 721 ? -17.526 13.623 21.974 1.00 95.06 721 VAL A O 1
ATOM 5531 N N . ALA A 1 722 ? -18.800 12.776 23.617 1.00 96.00 722 ALA A N 1
ATOM 5532 C CA . ALA A 1 722 ? -17.692 12.160 24.341 1.00 96.00 722 ALA A CA 1
ATOM 5533 C C . ALA A 1 722 ? -17.273 10.859 23.639 1.00 96.00 722 ALA A C 1
ATOM 5535 O O . ALA A 1 722 ? -18.121 10.140 23.114 1.00 96.00 722 ALA A O 1
ATOM 5536 N N . TYR A 1 723 ? -15.987 10.522 23.635 1.00 95.62 723 TYR A N 1
ATOM 5537 C CA . TYR A 1 723 ? -15.529 9.250 23.076 1.00 95.62 723 TYR A CA 1
ATOM 5538 C C . TYR A 1 723 ? -14.489 8.577 23.960 1.00 95.62 723 TYR A C 1
ATOM 5540 O O . TYR A 1 723 ? -13.697 9.251 24.621 1.00 95.62 723 TYR A O 1
ATOM 5548 N N . THR A 1 724 ? -14.473 7.248 23.911 1.00 96.56 724 THR A N 1
ATOM 5549 C CA . THR A 1 724 ? -13.448 6.412 24.536 1.00 96.56 724 THR A CA 1
ATOM 5550 C C . THR A 1 724 ? -12.865 5.493 23.469 1.00 96.56 724 THR A C 1
ATOM 5552 O O . THR A 1 724 ? -13.568 4.621 22.958 1.00 96.56 724 THR A O 1
ATOM 5555 N N . VAL A 1 725 ? -11.592 5.685 23.115 1.00 96.00 725 VAL A N 1
ATOM 5556 C CA . VAL A 1 725 ? -10.828 4.691 22.348 1.00 96.00 725 VAL A CA 1
ATOM 5557 C C . VAL A 1 725 ? -10.421 3.590 23.313 1.00 96.00 725 VAL A C 1
ATOM 5559 O O . VAL A 1 725 ? -9.758 3.860 24.312 1.00 96.00 725 VAL A O 1
ATOM 5562 N N . LEU A 1 726 ? -10.858 2.369 23.033 1.00 96.88 726 LEU A N 1
ATOM 5563 C CA . LEU A 1 726 ? -10.674 1.205 23.887 1.00 96.88 726 LEU A CA 1
ATOM 5564 C C . LEU A 1 726 ? -9.349 0.489 23.603 1.00 96.88 726 LEU A C 1
ATOM 5566 O O . LEU A 1 726 ? -8.816 0.536 22.495 1.00 96.88 726 LEU A O 1
ATOM 5570 N N . SER A 1 727 ? -8.863 -0.243 24.605 1.00 94.62 727 SER A N 1
ATOM 5571 C CA . SER A 1 727 ? -7.707 -1.135 24.478 1.00 94.62 727 SER A CA 1
ATOM 5572 C C . SER A 1 727 ? -8.004 -2.275 23.487 1.00 94.62 727 SER A C 1
ATOM 5574 O O . SER A 1 727 ? -9.024 -2.957 23.617 1.00 94.62 727 SER A O 1
ATOM 5576 N N . ALA A 1 728 ? -7.108 -2.524 22.527 1.00 92.81 728 ALA A N 1
ATOM 5577 C CA . ALA A 1 728 ? -7.127 -3.683 21.623 1.00 92.81 728 ALA A CA 1
ATOM 5578 C C . ALA A 1 728 ? -6.742 -4.998 22.334 1.00 92.81 728 ALA A C 1
ATOM 5580 O O . ALA A 1 728 ? -7.068 -6.097 21.865 1.00 92.81 728 ALA A O 1
ATOM 5581 N N . THR A 1 729 ? -6.082 -4.895 23.490 1.00 90.50 729 THR A N 1
ATOM 5582 C CA . THR A 1 729 ? -5.647 -6.019 24.334 1.00 90.50 729 THR A CA 1
ATOM 5583 C C . THR A 1 729 ? -6.817 -6.571 25.162 1.00 90.50 729 THR A C 1
ATOM 5585 O O . THR A 1 729 ? -6.840 -6.501 26.387 1.00 90.50 729 THR A O 1
ATOM 5588 N N . TYR A 1 730 ? -7.822 -7.121 24.475 1.00 91.75 730 TYR A N 1
ATOM 5589 C CA . TYR A 1 730 ? -9.022 -7.718 25.067 1.00 91.75 730 TYR A CA 1
ATOM 5590 C C . TYR A 1 730 ? -9.241 -9.161 24.588 1.00 91.75 730 TYR A C 1
ATOM 5592 O O . TYR A 1 730 ? -8.912 -9.525 23.457 1.00 91.75 730 TYR A O 1
ATOM 5600 N N . GLY A 1 731 ? -9.870 -9.978 25.440 1.00 89.31 731 GLY A N 1
ATOM 5601 C CA . GLY A 1 731 ? -10.537 -11.215 25.022 1.00 89.31 731 GLY A CA 1
ATOM 5602 C C . GLY A 1 731 ? -9.654 -12.328 24.441 1.00 89.31 731 GLY A C 1
ATOM 5603 O O . GLY A 1 731 ? -10.174 -13.161 23.702 1.00 89.31 731 GLY A O 1
ATOM 5604 N N . THR A 1 732 ? -8.356 -12.371 24.760 1.00 89.31 732 THR A N 1
ATOM 5605 C CA . THR A 1 732 ? -7.340 -13.238 24.125 1.00 89.31 732 THR A CA 1
ATOM 5606 C C . THR A 1 732 ? -7.770 -14.700 23.946 1.00 89.31 732 THR A C 1
ATOM 5608 O O . THR A 1 732 ? -7.653 -15.226 22.846 1.00 89.31 732 THR A O 1
ATOM 5611 N N . GLU A 1 733 ? -8.358 -15.336 24.964 1.00 87.81 733 GLU A N 1
ATOM 5612 C CA . GLU A 1 733 ? -8.892 -16.713 24.887 1.00 87.81 733 GLU A CA 1
ATOM 5613 C C . GLU A 1 733 ? -9.942 -16.906 23.775 1.00 87.81 733 GLU A C 1
ATOM 5615 O O . GLU A 1 733 ? -9.978 -17.934 23.101 1.00 87.81 733 GLU A O 1
ATOM 5620 N N . GLY A 1 734 ? -10.794 -15.905 23.544 1.00 88.94 734 GLY A N 1
ATOM 5621 C CA . GLY A 1 734 ? -11.808 -15.924 22.489 1.00 88.94 734 GLY A CA 1
ATOM 5622 C C . GLY A 1 734 ? -11.227 -15.675 21.096 1.00 88.94 734 GLY A C 1
ATOM 5623 O O . GLY A 1 734 ? -11.623 -16.340 20.139 1.00 88.94 734 GLY A O 1
ATOM 5624 N N . LYS A 1 735 ? -10.221 -14.795 20.995 1.00 93.12 735 LYS A N 1
ATOM 5625 C CA . LYS A 1 735 ? -9.425 -14.596 19.770 1.00 93.12 735 LYS A CA 1
ATOM 5626 C C . LYS A 1 735 ? -8.664 -15.879 19.391 1.00 93.12 735 LYS A C 1
ATOM 5628 O O . LYS A 1 735 ? -8.674 -16.291 18.234 1.00 93.12 735 LYS A O 1
ATOM 5633 N N . ILE A 1 736 ? -8.096 -16.570 20.382 1.00 92.19 736 ILE A N 1
ATOM 5634 C CA . ILE A 1 736 ? -7.448 -17.885 20.243 1.00 92.19 736 ILE A CA 1
ATOM 5635 C C . ILE A 1 736 ? -8.452 -18.970 19.834 1.00 92.19 736 ILE A C 1
ATOM 5637 O O . ILE A 1 736 ? -8.183 -19.710 18.894 1.00 92.19 736 ILE A O 1
ATOM 5641 N N . THR A 1 737 ? -9.626 -19.026 20.469 1.00 90.56 737 THR A N 1
ATOM 5642 C CA . THR A 1 737 ? -10.724 -19.943 20.100 1.00 90.56 737 THR A CA 1
ATOM 5643 C C . THR A 1 737 ? -11.120 -19.776 18.629 1.00 90.56 737 THR A C 1
ATOM 5645 O O . THR A 1 737 ? -11.310 -20.761 17.920 1.00 90.56 737 THR A O 1
ATOM 5648 N N . ALA A 1 738 ? -11.215 -18.531 18.154 1.00 92.38 738 ALA A N 1
ATOM 5649 C CA . ALA A 1 738 ? -11.528 -18.218 16.765 1.00 92.38 738 ALA A CA 1
ATOM 5650 C C . ALA A 1 738 ? -10.429 -18.660 15.782 1.00 92.38 738 ALA A C 1
ATOM 5652 O O . ALA A 1 738 ? -10.741 -19.200 14.723 1.00 92.38 738 ALA A O 1
ATOM 5653 N N . LEU A 1 739 ? -9.153 -18.486 16.143 1.00 94.62 739 LEU A N 1
ATOM 5654 C CA . LEU A 1 739 ? -8.022 -18.939 15.329 1.00 94.62 739 LEU A CA 1
ATOM 5655 C C . LEU A 1 739 ? -7.923 -20.473 15.280 1.00 94.62 739 LEU A C 1
ATOM 5657 O O . LEU A 1 739 ? -7.797 -21.037 14.197 1.00 94.62 739 LEU A O 1
ATOM 5661 N N . LEU A 1 740 ? -8.029 -21.152 16.428 1.00 92.25 740 LEU A N 1
ATOM 5662 C CA . LEU A 1 740 ? -7.958 -22.616 16.512 1.00 92.25 740 LEU A CA 1
ATOM 5663 C C . LEU A 1 740 ? -9.053 -23.295 15.679 1.00 92.25 740 LEU A C 1
ATOM 5665 O O . LEU A 1 740 ? -8.756 -24.269 14.999 1.00 92.25 740 LEU A O 1
ATOM 5669 N N . ALA A 1 741 ? -10.270 -22.743 15.638 1.00 90.25 741 ALA A N 1
ATOM 5670 C CA . ALA A 1 741 ? -11.348 -23.271 14.799 1.00 90.25 741 ALA A CA 1
ATOM 5671 C C . ALA A 1 741 ? -11.041 -23.192 13.286 1.00 90.25 741 ALA A C 1
ATOM 5673 O O . ALA A 1 741 ? -11.372 -24.114 12.541 1.00 90.25 741 ALA A O 1
ATOM 5674 N N . GLN A 1 742 ? -10.368 -22.131 12.815 1.00 92.50 742 GLN A N 1
ATOM 5675 C CA . GLN A 1 742 ? -9.920 -22.049 11.414 1.00 92.50 742 GLN A CA 1
ATOM 5676 C C . GLN A 1 742 ? -8.742 -23.000 11.132 1.00 92.50 742 GLN A C 1
ATOM 5678 O O . GLN A 1 742 ? -8.631 -23.524 10.022 1.00 92.50 742 GLN A O 1
ATOM 5683 N N . ILE A 1 743 ? -7.891 -23.273 12.129 1.00 92.88 743 ILE A N 1
ATOM 5684 C CA . ILE A 1 743 ? -6.817 -24.275 12.036 1.00 92.88 743 ILE A CA 1
ATOM 5685 C C . ILE A 1 743 ? -7.410 -25.692 11.959 1.00 92.88 743 ILE A C 1
ATOM 5687 O O . ILE A 1 743 ? -7.083 -26.410 11.019 1.00 92.88 743 ILE A O 1
ATOM 5691 N N . ASP A 1 744 ? -8.323 -26.070 12.865 1.00 89.00 744 ASP A N 1
ATOM 5692 C CA . ASP A 1 744 ? -9.055 -27.352 12.843 1.00 89.00 744 ASP A CA 1
ATOM 5693 C C . ASP A 1 744 ? -9.744 -27.573 11.483 1.00 89.00 744 ASP A C 1
ATOM 5695 O O . ASP A 1 744 ? -9.627 -28.639 10.871 1.00 89.00 744 ASP A O 1
ATOM 5699 N N . ARG A 1 745 ? -10.403 -26.527 10.960 1.00 86.50 745 ARG A N 1
ATOM 5700 C CA . ARG A 1 745 ? -11.008 -26.529 9.623 1.00 86.50 745 ARG A CA 1
ATOM 5701 C C . ARG A 1 745 ? -9.977 -26.771 8.517 1.00 86.50 745 ARG A C 1
ATOM 5703 O O . ARG A 1 745 ? -10.197 -27.623 7.661 1.00 86.50 745 ARG A O 1
ATOM 5710 N N . THR A 1 746 ? -8.863 -26.039 8.533 1.00 89.81 746 THR A N 1
ATOM 5711 C CA . THR A 1 746 ? -7.805 -26.144 7.511 1.00 89.81 746 THR A CA 1
ATOM 5712 C C . THR A 1 746 ? -7.122 -27.513 7.550 1.00 89.81 746 THR A C 1
ATOM 5714 O O . THR A 1 746 ? -6.822 -28.072 6.499 1.00 89.81 746 THR A O 1
ATOM 5717 N N . LEU A 1 747 ? -6.929 -28.093 8.741 1.00 87.50 747 LEU A N 1
ATOM 5718 C CA . LEU A 1 747 ? -6.430 -29.458 8.922 1.00 87.50 747 LEU A CA 1
ATOM 5719 C C . LEU A 1 747 ? -7.373 -30.485 8.286 1.00 87.50 747 LEU A C 1
ATOM 5721 O O . LEU A 1 747 ? -6.923 -31.313 7.498 1.00 87.50 747 LEU A O 1
ATOM 5725 N N . ALA A 1 748 ? -8.673 -30.412 8.573 1.00 82.75 748 ALA A N 1
ATOM 5726 C CA . ALA A 1 748 ? -9.654 -31.327 7.995 1.00 82.75 748 ALA A CA 1
ATOM 5727 C C . ALA A 1 748 ? -9.729 -31.209 6.458 1.00 82.75 748 ALA A C 1
ATOM 5729 O O . ALA A 1 748 ? -9.621 -32.223 5.763 1.00 82.75 748 ALA A O 1
ATOM 5730 N N . GLU A 1 749 ? -9.817 -29.980 5.928 1.00 83.44 749 GLU A N 1
ATOM 5731 C CA . GLU A 1 749 ? -9.834 -29.708 4.480 1.00 83.44 749 GLU A CA 1
ATOM 5732 C C . GLU A 1 749 ? -8.535 -30.189 3.787 1.00 83.44 749 GLU A C 1
ATOM 5734 O O . GLU A 1 749 ? -8.596 -30.738 2.685 1.00 83.44 749 GLU A O 1
ATOM 5739 N N . ALA A 1 750 ? -7.370 -30.072 4.439 1.00 83.12 750 ALA A N 1
ATOM 5740 C CA . ALA A 1 750 ? -6.083 -30.564 3.930 1.00 83.12 750 ALA A CA 1
ATOM 5741 C C . ALA A 1 750 ? -5.949 -32.098 3.949 1.00 83.12 750 ALA A C 1
ATOM 5743 O O . ALA A 1 750 ? -5.329 -32.680 3.057 1.00 83.12 750 ALA A O 1
ATOM 5744 N N . LEU A 1 751 ? -6.507 -32.753 4.970 1.00 81.75 751 LEU A N 1
ATOM 5745 C CA . LEU A 1 751 ? -6.393 -34.197 5.199 1.00 81.75 751 LEU A CA 1
ATOM 5746 C C . LEU A 1 751 ? -7.503 -35.014 4.516 1.00 81.75 751 LEU A C 1
ATOM 5748 O O . LEU A 1 751 ? -7.487 -36.245 4.570 1.00 81.75 751 LEU A O 1
ATOM 5752 N N . GLY A 1 752 ? -8.452 -34.352 3.847 1.00 66.06 752 GLY A N 1
ATOM 5753 C CA . GLY A 1 752 ? -9.580 -35.002 3.176 1.00 66.06 752 GLY A CA 1
ATOM 5754 C C . GLY A 1 752 ? -10.639 -35.545 4.139 1.00 66.06 752 GLY A C 1
ATOM 5755 O O . GLY A 1 752 ? -11.398 -36.442 3.765 1.00 66.06 752 GLY A O 1
ATOM 5756 N N . GLY A 1 753 ? -10.680 -35.025 5.367 1.00 58.22 753 GLY A N 1
ATOM 5757 C CA . GLY A 1 753 ? -11.823 -35.184 6.258 1.00 58.22 753 GLY A CA 1
ATOM 5758 C C . GLY A 1 753 ? -12.935 -34.203 5.887 1.00 58.22 753 GLY A C 1
ATOM 5759 O O . GLY A 1 753 ? -12.688 -33.175 5.256 1.00 58.22 753 GLY A O 1
ATOM 5760 N N . GLU A 1 754 ? -14.162 -34.490 6.317 1.00 46.81 754 GLU A N 1
ATOM 5761 C CA . GLU A 1 754 ? -15.152 -33.416 6.437 1.00 46.81 754 GLU A CA 1
ATOM 5762 C C . GLU A 1 754 ? -14.649 -32.428 7.503 1.00 46.81 754 GLU A C 1
ATOM 5764 O O . GLU A 1 754 ? -14.123 -32.879 8.530 1.00 46.81 754 GLU A O 1
ATOM 5769 N N . PRO A 1 755 ? -14.793 -31.105 7.307 1.00 43.34 755 PRO A N 1
ATOM 5770 C CA . PRO A 1 755 ? -14.543 -30.143 8.366 1.00 43.34 755 PRO A CA 1
ATOM 5771 C C . PRO A 1 755 ? -15.307 -30.536 9.627 1.00 43.34 755 PRO A C 1
ATOM 5773 O O . PRO A 1 755 ? -16.510 -30.797 9.567 1.00 43.34 755 PRO A O 1
ATOM 5776 N N . VAL A 1 756 ? -14.638 -30.494 10.782 1.00 45.31 756 VAL A N 1
ATOM 5777 C CA . VAL A 1 756 ? -15.356 -30.362 12.053 1.00 45.31 756 VAL A CA 1
ATOM 5778 C C . VAL A 1 756 ? -15.886 -28.934 12.095 1.00 45.31 756 VAL A C 1
ATOM 5780 O O . VAL A 1 756 ? -15.325 -28.052 12.744 1.00 45.31 756 VAL A O 1
ATOM 5783 N N . GLU A 1 757 ? -16.965 -28.686 11.352 1.00 40.69 757 GLU A N 1
ATOM 5784 C CA . GLU A 1 757 ? -17.844 -27.589 11.708 1.00 40.69 757 GLU A CA 1
ATOM 5785 C C . GLU A 1 757 ? -18.294 -27.868 13.139 1.00 40.69 757 GLU A C 1
ATOM 5787 O O . GLU A 1 757 ? -18.786 -28.953 13.461 1.00 40.69 757 GLU A O 1
ATOM 5792 N N . THR A 1 758 ? -18.114 -26.886 14.012 1.00 39.03 758 THR A N 1
ATOM 5793 C CA . THR A 1 758 ? -18.811 -26.822 15.290 1.00 39.03 758 THR A CA 1
ATOM 5794 C C . THR A 1 758 ? -20.281 -26.507 15.012 1.00 39.03 758 THR A C 1
ATOM 5796 O O . THR A 1 758 ? -20.795 -25.456 15.398 1.00 39.03 758 THR A O 1
ATOM 5799 N N . GLU A 1 759 ? -20.954 -27.425 14.301 1.00 33.38 759 GLU A N 1
ATOM 5800 C CA . GLU A 1 759 ? -22.407 -27.450 14.195 1.00 33.38 759 GLU A CA 1
ATOM 5801 C C . GLU A 1 759 ? -22.974 -27.328 15.607 1.00 33.38 759 GLU A C 1
ATOM 5803 O O . GLU A 1 759 ? -22.482 -27.927 16.568 1.00 33.38 759 GLU A O 1
ATOM 5808 N N . ASN A 1 760 ? -24.004 -26.499 15.719 1.00 40.09 760 ASN A N 1
ATOM 5809 C CA . ASN A 1 760 ? -24.689 -26.218 16.965 1.00 40.09 760 ASN A CA 1
ATOM 5810 C C . ASN A 1 760 ? -25.352 -27.523 17.446 1.00 40.09 760 ASN A C 1
ATOM 5812 O O . ASN A 1 760 ? -26.410 -27.888 16.930 1.00 40.09 760 ASN A O 1
ATOM 5816 N N . ASP A 1 761 ? -24.672 -28.267 18.332 1.00 30.14 761 ASP A N 1
ATOM 5817 C CA . ASP A 1 761 ? -24.898 -29.705 18.556 1.00 30.14 761 ASP A CA 1
ATOM 5818 C C . ASP A 1 761 ? -26.276 -29.987 19.177 1.00 30.14 761 ASP A C 1
ATOM 5820 O O . ASP A 1 761 ? -26.468 -30.058 20.395 1.00 30.14 761 ASP A O 1
ATOM 5824 N N . GLY A 1 762 ? -27.264 -30.124 18.291 1.00 31.47 762 GLY A N 1
ATOM 5825 C CA . GLY A 1 762 ? -28.684 -30.297 18.571 1.00 31.47 762 GLY A CA 1
ATOM 5826 C C . GLY A 1 762 ? -29.048 -31.682 19.105 1.00 31.47 762 GLY A C 1
ATOM 5827 O O . GLY A 1 762 ? -30.054 -32.261 18.683 1.00 31.47 762 GLY A O 1
ATOM 5828 N N . ALA A 1 763 ? -28.259 -32.210 20.042 1.00 26.56 763 ALA A N 1
ATOM 5829 C CA . ALA A 1 763 ? -28.409 -33.509 20.690 1.00 26.56 763 ALA A CA 1
ATOM 5830 C C . ALA A 1 763 ? -29.598 -33.567 21.681 1.00 26.56 763 ALA A C 1
ATOM 5832 O O . ALA A 1 763 ? -29.438 -33.847 22.866 1.00 26.56 763 ALA A O 1
ATOM 5833 N N . HIS A 1 764 ? -30.805 -33.321 21.162 1.00 29.83 764 HIS A N 1
ATOM 5834 C CA . HIS A 1 764 ? -32.127 -33.657 21.708 1.00 29.83 764 HIS A CA 1
ATOM 5835 C C . HIS A 1 764 ? -32.287 -33.699 23.250 1.00 29.83 764 HIS A C 1
ATOM 5837 O O . HIS A 1 764 ? -32.169 -34.779 23.840 1.00 29.83 764 HIS A O 1
ATOM 5843 N N . HIS A 1 765 ? -32.811 -32.620 23.860 1.00 28.94 765 HIS A N 1
ATOM 5844 C CA . HIS A 1 765 ? -34.178 -32.708 24.415 1.00 28.94 765 HIS A CA 1
ATOM 5845 C C . HIS A 1 765 ? -34.891 -31.400 24.777 1.00 28.94 765 HIS A C 1
ATOM 5847 O O . HIS A 1 765 ? -34.222 -30.458 25.245 1.00 28.94 765 HIS A O 1
#

Secondary structure (DSSP, 8-state):
----HHHHHHHHHHHHHHHHHHHHHHHHHHHTS-GGGHHHHHHHHHHHHHHHHHHHHHIIIIIIHHHHHTT-HHHHHHHHHHHHHHHHHHHHHHHHHHTTTHHHHHHHHHHHHHHTT-HHHHHHHHHHHHHHHHHHHHHHHHHHTTTS-HHHHHHHHHHHHHHHHHHHHHHHHH-----HHHHHHHHHHHHHHHHHHHHHHHHHHHHHTTSSPPPPBS---TTTS-SSS-TTHHHHHHHH---SS-BHHHHHHHHHHIIIIIHHHHHHHHTT--S----HHHHHHHHHHHHHTTS----------------------TTGGGTHHHHHTTT--S-EEEEEEE----SS-SHHHHHHHHHHHHHHHHHHT--TTGGG--SEEEEEETTSTT-SS--SS--EE-TT--EE-S--EEESSTTSGGGT-GGG--S-EEEEET-SSSBTB-HHHHHHHHHHHHHHGGGTT--HHHHHHHHHHHHHHHHHHHHHGGGEEEEEEESS--SS-GGGSHHHHHHHHHHTT-SEEEEEE--SS--IIIIIIIIHHHHHHHHHHTT--S-EEE--S-GGGSHHHHHHHHHHHHHHHTTS-TT--EEEEEEE----TT---TT-SSS-THHHHHHHHHHHHHHHHHHHH-SSSEEEEEE-SS---TTT-PBPHHHHHHHHHHHT--EEEEEE-S-SS--HIIIIIHHHHTT--TTSS-SS-TTS-EEEEETTEEEEEPPS---HHHHHHHHHHHHHHHHHHHHTPPP----------

Foldseek 3Di:
DAAQVLLLLLLLVLLLQLLLLLVLLCVLCVVVVNNVLNVLLVLLLVLLLVVLVVVLCCCPPPVLVVCVVVVNNLVVLLVLLVVLLVCLLVVLVVCLVCVVCPSVVSNVVSNVCVVVVVSNVSSNVSNVSSNVSSNNSSSVLVNCVVPDDPVNSVVNSVNSSVVSNVVSVCCSPPVPPPPVVVVSLVSSLQSLQQSLLSVLVSVVSCVVVVVDPDAFFPAAQCVPQALPPDPPNVNCNRRHNDHRGGHPVSVCSSVVSCCVSVVVSVVSVVVPPPDDPPDPVPVVVVVVVVVCVVPDDDDDDDDDDDDDDDDDDDDDDPPPLAPQQQVLCPLPPFAEEEEEEEADDDFFQALLVLVLLVVVCVVCVVVLVDDPCLQVDFFFFKWAFPVQRQAQDDDDPGWTAWLRRDTDDDDWAKDACPPVCVVRDPLQGHHIMTGDGPYDPCGRGRRSSRSSSSSVNLLCQLVVRGFVLVVLVVVLVVVLVVSCCSHHNPRYDYFAAHDRDCRPPVCRHLLVSLLSCLVSPGQEYEYHYAWLFDKLQPCPPRNPVVNVVSNVVSVNPHYYFYLPDYLLLFLLLLLFLQVVVLVVVVVDDPPFQEAEEAEDADDAFDDQSPVNPGTMCRLVRLVSSLVSNVNNNCVNVHDRYHYAYEYQADPPPPPSPHHHPLRVQVVCVVVVGQEYEYEPSGGSWRGSSLFPRSVVSVPDDSRPHGQADPQRKHWDDDPRRTYIHHTNSGDSVSSSVSSVLSVSQSSSVVSVHDRPPPPVPCPDD